Protein 3KAE (pdb70)

InterPro domains:
  IPR011990 Tetratricopeptide-like helical domain superfamily [G3DSA:1.25.40.10] (1-241)
  IPR011990 Tetratricopeptide-like helical domain superfamily [G3DSA:1.25.40.10] (242-372)
  IPR011990 Tetratricopeptide-like helical domain superfamily [SSF48452] (28-307)
  IPR011990 Tetratricopeptide-like helical domain superfamily [SSF48452] (267-405)
  IPR019734 Tetratricopeptide repeat [PF13176] (278-308)
  IPR019734 Tetratricopeptide repeat [PF13181] (344-376)
  IPR019734 Tetratricopeptide repeat [PS50005] (276-309)
  IPR019734 Tetratricopeptide repeat [PS50005] (343-376)
  IPR019734 Tetratricopeptide repeat [SM00028] (208-241)
  IPR019734 Tetratricopeptide repeat [SM00028] (276-309)
  IPR019734 Tetratricopeptide repeat [SM00028] (310-342)
  IPR019734 Tetratricopeptide repeat [SM00028] (343-376)

Sequence (914 aa):
SKLIGKICKSIRYRDYETAIFLAACLLEYRMLMSIVLYLNGEYTRALFHLHKLNTCTSKYYESLCYKKKKDYKKAIKSLESILEGKVERDPDVDARIQEMFVDPGDEEFFESLLGDLCTLSGYREEGIGHYVRSFGKSFLFSPVENLLLENKVPQKRGIEEEYVSDSIEFHESLSPSLVKKYMEHVPGIGSYFISNAARRYFNLGMNDKSKACFELVRRKDPMMFLKLIGKICKSIRYRDYETAIFLAACLLPCKPEYRMLMSIVLYLNGEYTRALFHLHKLNTCTSKYYESLCYKKKKDYKKAIKSLESILEGKVERDPDVDARIQEMFVDPGDEEFFESLLGDLCTLSGYREEGIGHYVRSFGKSFLFSPVENLLLENKVPQKRDRRGIEEEYVSDSIEFHESLSPSLVKKYMEHVPGIGSYFISNAARRYFNLGMNDKSKACFELVRRKDPMFLKLIGKICKSIRYRDYETAIFLAACLLPCKPEYRMLMSIVLYLNGEYTRALFHLHKLNTCTSKYYESLCYKKKKDYKKAIKSLESILEGKVERDPDVDARIQEMFVDPGDEEFFESLLGDLCTLSGYREEGIGHYVRSFGKSFLFSPVENLLLENKVPQKRDRRGIEEEYVSDSIEFHESLSPSLVKKYMEHVPGIGSYFISNAARRYFNLGMNDKSKACFELVRRKDPMFLSKLIGKICKSIRYRDYETAIFLAACLLPCKYRMLMSIVLYLNGEYTRALFHLHKLNTCTSKYYESLCYKKKKDYKKAIKSLESILEGKVERDPDVDARIQEMFVDPGDEEFFESLLGDLCTLSGYREEGIGHYVRSFGKSFLFSPVENLLLENKVPQKRGIEEEYVSDSIEFHESLSPSLVKKYMEHVPGIGSYFISNAARRYFNLGMNDKSKACFELVRRKDPMMFL

Organism: Encephalitozoon cuniculi (strain GB-M1) (NCBI:txid284813)

Secondary structure (DSSP, 8-state):
-THHHHHHHHHHTT-HHHHHHHHHHH--THHHHHHHHHHTT-HHHHHHHHHT--BHHHHHHHHHHHHHTT-HHHHHHHHHHHHTT-SBPPPP--HHHHTTSPPTT-HHHHHHHHHHHHHHTT-HHHHHHHHHHHHHH---HHHHHHHHHTT-------HHHHHHHHHHHHHHH--HHHHHHHHTSTTTHHHHHHHHHHHHHHHTT-HHHHHHHHHHHHHHSTTT-/-HHHHHHHHHHTT-HHHHHHHHHHHHHH-STTHHHHHHHHHHTT-HHHHHHHHHT--BHHHHHHHHHHHHHTT-HHHHHHHHHHHHTT-SBPPPP--HHHHTTSPPTT-HHHHHHHHHHHHHHTT-HHHHHHHHHHHHTT---HHHHHHHHHTT---------SHHHHHHHHHHHHHHH--HHHHHHHHTTTTTHHHHHHHHHHHHHHHTT-HHHHHHHHHHHHHHSTTT-/-HHHHHHHHHHTT-HHHHHHHHHHHHHH-STTHHHHHHHHHHTT-HHHHHHHHHT--BHHHHHHHHHHHHHTT-HHHHHHHHHHHHTT-SBPPPP--HHHHTTSPPTT-HHHHHHHHHHHHHHTT-HHHHHHHHHHHHHH---HHHHHHHHHTT---------SHHHHHHHHHHHHHHH--HHHHHHHHTTTTTHHHHHHHHHHHHHHHTT-HHHHHHHHHHHHHHSTTT-/-THHHHHHHHHHTT-HHHHHHHHHHHSTT--HHHHHHHHHHTT-HHHHHHHHHT--BHHHHHHHHHHHHHTT-HHHHHHHHHHHHTT-SBPPPP--HHHHTTSPPTT-HHHHHHHHHHHHHHTT-HHHHHHHHHHHHHH---HHHHHHHHHTT-------HHHHHHHHHHHHHHH--HHHHHHHHTSTTTHHHHHHHHHHHHHHHTT-HHHHHHHHHHHHHHSTT--

Foldseek 3Di:
DVLVVVLLVCVVVVVLVSNLVSCVVVDLCLLSNLVSCVSVVNLVVSLVSLVVFFAQQSLQSVLVSCVVVVVLVSSLVSLVCLVVVVGDHRDDDDPSSVVSGDDSVLCLVSLLSNLVSCVSVPNNVVSLVSLQVSVVVHDDDRSLVSCLVVLNHDDDCPVVVVLSVLSNCCLVPVDPVSLVVLLVPVVDSSLVVLQVSLVSCVVVVVNVSSVVSVVSNCPSPVPVD/DLVVVLLVCVVVVVLVSNLVSLVVCCVVDVLCLLVNLVSCVSVVNLVVSLVSLVVFFAQQSLQSVLVSCVVVPVLVSSLVSLVCLVVVVGDHRDDDDPSVVVSGDDSVLCLVSLLSNLVSCVSVPNNVVSLVSLQVSVVVHDDDRSLVSCLVVLNHDDDDVPDDPVSVLSVLSNVCLVVVDPVSLVVLLVPVVDSSLVSLQVSLVSCVVVVVNVSSVVSVVSNCPSPVPVD/DLVVVLLVCVVVVVLVSNLVSLVVCCPVDVLCLLVNLVSCVSVVNLVVSLVSLVVFFAQQSLQSVLVSCVVVPVLVSSLVSLVCLVVVVGDHRDDDDPSRCVSGDDSVLCLVSLLSNLVSCVSVVNNVVSLVSLQVSVVVHDDDRSLVSCLVVLNHDDDPVPDDPVSVLSVLSNVCLVVVDPVSLVVLLVPVVDSSLVSLQVSLVSCVVVVVNVSSVVSVVSNCPSPVPVD/DVLVVVLLVCVVVVVLVSNLVSCVVCVVPPNLLSNLVSCVSVVNLVVSLVSLVVFFAQQSLQSVLVSCVVVVVLVSSLVSLVCLVVVVGDHDDDDDPSVCVSGDDSVLCLVSLLSNLVSCVSVPNNVVSLVSLQVSVVVHDDDRSLVSCLVVLNHDDDCPVVVVLSVLSNVCLVVVDPVSLVVLLVPVVDSSLVVLQVSLVSCVVVVVNVSNVVSVVSNCPSPVPGD

Nearest PDB structures (foldseek):
  3kae-assembly1_A  TM=1.004E+00  e=5.734E-30  Encephalitozoon cuniculi
  3kae-assembly2_D  TM=1.000E+00  e=1.398E-28  Encephalitozoon cuniculi
  3kae-assembly2_B  TM=9.994E-01  e=3.070E-28  Encephalitozoon cuniculi
  4abn-assembly1_A  TM=4.127E-01  e=1.664E-01  Mus musculus
  3mkq-assembly1_A  TM=2.573E-01  e=6.082E-01  Saccharomyces cerevisiae YJM789

Radius of gyration: 37.54 Å; Cα contacts (8 Å, |Δi|>4): 1232; chains: 4; bounding box: 56×112×97 Å

CATH classification: 1.25.40.10

Structure (mmCIF, N/CA/C/O backbone):
data_3KAE
#
_entry.id   3KAE
#
_cell.length_a   34.720
_cell.length_b   81.890
_cell.length_c   87.445
_cell.angle_alpha   101.430
_cell.angle_beta   90.070
_cell.angle_gamma   89.990
#
_symmetry.space_group_name_H-M   'P 1'
#
loop_
_entity.id
_entity.type
_entity.pdbx_description
1 polymer 'Possible protein of nuclear scaffold'
2 non-polymer GLYCEROL
3 non-polymer 'CHLORIDE ION'
4 non-polymer 'SULFATE ION'
5 water water
#
loop_
_atom_site.group_PDB
_atom_site.id
_atom_site.type_symbol
_atom_site.label_atom_id
_atom_site.label_alt_id
_atom_site.label_comp_id
_atom_site.label_asym_id
_atom_site.label_entity_id
_atom_site.label_seq_id
_atom_site.pdbx_PDB_ins_code
_atom_site.Cartn_x
_atom_site.Cartn_y
_atom_site.Cartn_z
_atom_site.occupancy
_atom_site.B_iso_or_equiv
_atom_site.auth_seq_id
_atom_site.auth_comp_id
_atom_site.auth_asym_id
_atom_site.auth_atom_id
_atom_site.pdbx_PDB_model_num
ATOM 1 N N . SER A 1 3 ? 8.758 -32.155 -27.500 1.00 96.89 3 SER A N 1
ATOM 2 C CA . SER A 1 3 ? 9.218 -33.020 -26.418 1.00 102.75 3 SER A CA 1
ATOM 3 C C . SER A 1 3 ? 9.334 -32.259 -25.092 1.00 99.58 3 SER A C 1
ATOM 4 O O . SER A 1 3 ? 9.537 -31.033 -25.067 1.00 71.91 3 SER A O 1
ATOM 7 N N . LYS A 1 4 ? 9.183 -32.998 -23.995 1.00 90.38 4 LYS A N 1
ATOM 8 C CA . LYS A 1 4 ? 9.328 -32.442 -22.655 1.00 82.58 4 LYS A CA 1
ATOM 9 C C . LYS A 1 4 ? 10.754 -31.972 -22.422 1.00 72.21 4 LYS A C 1
ATOM 10 O O . LYS A 1 4 ? 11.021 -31.209 -21.489 1.00 67.18 4 LYS A O 1
ATOM 12 N N . LEU A 1 5 ? 11.670 -32.441 -23.268 1.00 58.82 5 LEU A N 1
ATOM 13 C CA . LEU A 1 5 ? 13.081 -32.048 -23.185 1.00 69.31 5 LEU A CA 1
ATOM 14 C C . LEU A 1 5 ? 13.295 -30.530 -23.342 1.00 66.69 5 LEU A C 1
ATOM 15 O O . LEU A 1 5 ? 14.255 -29.973 -22.820 1.00 56.08 5 LEU A O 1
ATOM 20 N N . ILE A 1 6 ? 12.400 -29.868 -24.066 1.00 63.55 6 ILE A N 1
ATOM 21 C CA . ILE A 1 6 ? 12.495 -28.426 -24.256 1.00 59.94 6 ILE A CA 1
ATOM 22 C C . ILE A 1 6 ? 12.419 -27.674 -22.933 1.00 59.15 6 ILE A C 1
ATOM 23 O O . ILE A 1 6 ? 13.344 -26.944 -22.571 1.00 56.10 6 ILE A O 1
ATOM 28 N N . GLY A 1 7 ? 11.314 -27.849 -22.219 1.00 52.69 7 GLY A N 1
ATOM 29 C CA . GLY A 1 7 ? 11.135 -27.176 -20.946 1.00 63.98 7 GLY A CA 1
ATOM 30 C C . GLY A 1 7 ? 12.325 -27.366 -20.031 1.00 66.51 7 GLY A C 1
ATOM 31 O O . GLY A 1 7 ? 12.707 -26.455 -19.300 1.00 77.44 7 GLY A O 1
ATOM 32 N N . LYS A 1 8 ? 12.917 -28.557 -20.082 1.00 60.03 8 LYS A N 1
ATOM 33 C CA . LYS A 1 8 ? 14.052 -28.884 -19.236 1.00 62.38 8 LYS A CA 1
ATOM 34 C C . LYS A 1 8 ? 15.315 -28.147 -19.676 1.00 42.45 8 LYS A C 1
ATOM 35 O O . LYS A 1 8 ? 16.139 -27.748 -18.855 1.00 40.83 8 LYS A O 1
ATOM 41 N N . ILE A 1 9 ? 15.497 -28.022 -20.980 1.00 41.74 9 ILE A N 1
ATOM 42 C CA . ILE A 1 9 ? 16.639 -27.285 -21.504 1.00 55.12 9 ILE A CA 1
ATOM 43 C C . ILE A 1 9 ? 16.542 -25.795 -21.116 1.00 60.91 9 ILE A C 1
ATOM 44 O O . ILE A 1 9 ? 17.516 -25.208 -20.625 1.00 44.57 9 ILE A O 1
ATOM 49 N N . CYS A 1 10 ? 15.361 -25.199 -21.300 1.00 46.13 10 CYS A N 1
ATOM 50 C CA . CYS A 1 10 ? 15.163 -23.794 -20.924 1.00 47.74 10 CYS A CA 1
ATOM 51 C C . CYS A 1 10 ? 15.469 -23.645 -19.468 1.00 52.77 10 CYS A C 1
ATOM 52 O O . CYS A 1 10 ? 16.185 -22.723 -19.068 1.00 59.49 10 CYS A O 1
ATOM 55 N N . LYS A 1 11 ? 14.966 -24.583 -18.669 1.00 49.91 11 LYS A N 1
ATOM 56 C CA . LYS A 1 11 ? 15.199 -24.502 -17.239 1.00 40.75 11 LYS A CA 1
ATOM 57 C C . LYS A 1 11 ? 16.687 -24.545 -16.930 1.00 47.23 11 LYS A C 1
ATOM 58 O O . LYS A 1 11 ? 17.155 -23.849 -16.030 1.00 54.41 11 LYS A O 1
ATOM 64 N N . SER A 1 12 ? 17.442 -25.321 -17.705 1.00 43.64 12 SER A N 1
ATOM 65 C CA . SER A 1 12 ? 18.872 -25.478 -17.432 1.00 53.34 12 SER A CA 1
ATOM 66 C C . SER A 1 12 ? 19.658 -24.227 -17.836 1.00 41.61 12 SER A C 1
ATOM 67 O O . SER A 1 12 ? 20.710 -23.895 -17.257 1.00 37.75 12 SER A O 1
ATOM 70 N N . ILE A 1 13 ? 19.169 -23.568 -18.874 1.00 45.21 13 ILE A N 1
ATOM 71 C CA . ILE A 1 13 ? 19.784 -22.333 -19.332 1.00 54.91 13 ILE A CA 1
ATOM 72 C C . ILE A 1 13 ? 19.568 -21.263 -18.268 1.00 46.59 13 ILE A C 1
ATOM 73 O O . ILE A 1 13 ? 20.515 -20.674 -17.753 1.00 37.59 13 ILE A O 1
ATOM 78 N N . ARG A 1 14 ? 18.313 -21.085 -17.890 1.00 40.47 14 ARG A N 1
ATOM 79 C CA . ARG A 1 14 ? 17.969 -20.213 -16.783 1.00 36.98 14 ARG A CA 1
ATOM 80 C C . ARG A 1 14 ? 18.785 -20.477 -15.523 1.00 52.06 14 ARG A C 1
ATOM 81 O O . ARG A 1 14 ? 19.045 -19.556 -14.763 1.00 54.70 14 ARG A O 1
ATOM 89 N N . TYR A 1 15 ? 19.232 -21.715 -15.303 1.00 59.02 15 TYR A N 1
ATOM 90 C CA . TYR A 1 15 ? 20.074 -21.968 -14.125 1.00 32.24 15 TYR A CA 1
ATOM 91 C C . TYR A 1 15 ? 21.545 -21.926 -14.465 1.00 25.51 15 TYR A C 1
ATOM 92 O O . TYR A 1 15 ? 22.395 -22.121 -13.597 1.00 39.46 15 TYR A O 1
ATOM 101 N N . ARG A 1 16 ? 21.862 -21.649 -15.724 1.00 26.32 16 ARG A N 1
ATOM 102 C CA . ARG A 1 16 ? 23.272 -21.613 -16.132 1.00 40.14 16 ARG A CA 1
ATOM 103 C C . ARG A 1 16 ? 23.933 -22.995 -15.977 1.00 49.14 16 ARG A C 1
ATOM 104 O O . ARG A 1 16 ? 25.172 -23.116 -15.876 1.00 44.74 16 ARG A O 1
ATOM 112 N N . ASP A 1 17 ? 23.094 -24.032 -15.952 1.00 49.17 17 ASP A N 1
ATOM 113 C CA . ASP A 1 17 ? 23.566 -25.400 -16.001 1.00 42.34 17 ASP A CA 1
ATOM 114 C C . ASP A 1 17 ? 23.654 -25.794 -17.472 1.00 42.17 17 ASP A C 1
ATOM 115 O O . ASP A 1 17 ? 22.728 -26.375 -18.041 1.00 32.68 17 ASP A O 1
ATOM 120 N N . TYR A 1 18 ? 24.758 -25.424 -18.098 1.00 27.41 18 TYR A N 1
ATOM 121 C CA . TYR A 1 18 ? 24.863 -25.548 -19.544 1.00 40.01 18 TYR A CA 1
ATOM 122 C C . TYR A 1 18 ? 25.197 -26.992 -19.986 1.00 37.55 18 TYR A C 1
ATOM 123 O O . TYR A 1 18 ? 24.683 -27.463 -21.008 1.00 51.04 18 TYR A O 1
ATOM 132 N N . GLU A 1 19 ? 26.045 -27.677 -19.218 1.00 30.43 19 GLU A N 1
ATOM 133 C CA . GLU A 1 19 ? 26.341 -29.090 -19.497 1.00 41.45 19 GLU A CA 1
ATOM 134 C C . GLU A 1 19 ? 25.055 -29.898 -19.668 1.00 32.52 19 GLU A C 1
ATOM 135 O O . GLU A 1 19 ? 24.880 -30.578 -20.663 1.00 42.22 19 GLU A O 1
ATOM 141 N N . THR A 1 20 ? 24.122 -29.743 -18.733 1.00 29.37 20 THR A N 1
ATOM 142 C CA . THR A 1 20 ? 22.836 -30.407 -18.868 1.00 34.59 20 THR A CA 1
ATOM 143 C C . THR A 1 20 ? 22.124 -30.021 -20.156 1.00 50.47 20 THR A C 1
ATOM 144 O O . THR A 1 20 ? 21.556 -30.871 -20.844 1.00 65.34 20 THR A O 1
ATOM 148 N N . ALA A 1 21 ? 22.159 -28.732 -20.481 1.00 53.52 21 ALA A N 1
ATOM 149 C CA . ALA A 1 21 ? 21.440 -28.239 -21.652 1.00 44.34 21 ALA A CA 1
ATOM 150 C C . ALA A 1 21 ? 22.074 -28.786 -22.932 1.00 33.22 21 ALA A C 1
ATOM 151 O O . ALA A 1 21 ? 21.394 -29.154 -23.878 1.00 32.42 21 ALA A O 1
ATOM 153 N N . ILE A 1 22 ? 23.392 -28.810 -22.954 1.00 26.71 22 ILE A N 1
ATOM 154 C CA . ILE A 1 22 ? 24.106 -29.388 -24.070 1.00 48.15 22 ILE A CA 1
ATOM 155 C C . ILE A 1 22 ? 23.759 -30.894 -24.236 1.00 63.77 22 ILE A C 1
ATOM 156 O O . ILE A 1 22 ? 23.432 -31.345 -25.323 1.00 46.49 22 ILE A O 1
ATOM 161 N N . PHE A 1 23 ? 23.799 -31.648 -23.143 1.00 48.37 23 PHE A N 1
ATOM 162 C CA . PHE A 1 23 ? 23.419 -33.052 -23.164 1.00 53.12 23 PHE A CA 1
ATOM 163 C C . PHE A 1 23 ? 21.978 -33.258 -23.623 1.00 50.38 23 PHE A C 1
ATOM 164 O O . PHE A 1 23 ? 21.730 -34.025 -24.554 1.00 44.24 23 PHE A O 1
ATOM 172 N N . LEU A 1 24 ? 21.033 -32.578 -22.976 1.00 41.60 24 LEU A N 1
ATOM 173 C CA . LEU A 1 24 ? 19.635 -32.702 -23.363 1.00 39.47 24 LEU A CA 1
ATOM 174 C C . LEU A 1 24 ? 19.406 -32.258 -24.805 1.00 64.21 24 LEU A C 1
ATOM 175 O O . LEU A 1 24 ? 18.501 -32.742 -25.489 1.00 66.42 24 LEU A O 1
ATOM 180 N N . ALA A 1 25 ? 20.229 -31.325 -25.263 1.00 66.16 25 ALA A N 1
ATOM 181 C CA . ALA A 1 25 ? 20.108 -30.843 -26.622 1.00 60.98 25 ALA A CA 1
ATOM 182 C C . ALA A 1 25 ? 20.578 -31.941 -27.565 1.00 46.85 25 ALA A C 1
ATOM 183 O O . ALA A 1 25 ? 19.966 -32.187 -28.599 1.00 52.78 25 ALA A O 1
ATOM 185 N N . ALA A 1 26 ? 21.676 -32.586 -27.191 1.00 48.85 26 ALA A N 1
ATOM 186 C CA . ALA A 1 26 ? 22.250 -33.669 -27.975 1.00 58.17 26 ALA A CA 1
ATOM 187 C C . ALA A 1 26 ? 21.262 -34.830 -28.182 1.00 63.44 26 ALA A C 1
ATOM 188 O O . ALA A 1 26 ? 21.262 -35.480 -29.231 1.00 69.03 26 ALA A O 1
ATOM 190 N N . CYS A 1 27 ? 20.421 -35.071 -27.179 1.00 53.23 27 CYS A N 1
ATOM 191 C CA . CYS A 1 27 ? 19.379 -36.094 -27.249 1.00 55.71 27 CYS A CA 1
ATOM 192 C C . CYS A 1 27 ? 18.311 -35.722 -28.258 1.00 70.38 27 CYS A C 1
ATOM 193 O O . CYS A 1 27 ? 17.703 -36.583 -28.880 1.00 72.70 27 CYS A O 1
ATOM 196 N N . LEU A 1 28 ? 18.089 -34.422 -28.406 1.00 76.94 28 LEU A N 1
ATOM 197 C CA . LEU A 1 28 ? 16.953 -33.911 -29.146 1.00 68.42 28 LEU A CA 1
ATOM 198 C C . LEU A 1 28 ? 17.236 -33.830 -30.636 1.00 71.97 28 LEU A C 1
ATOM 199 O O . LEU A 1 28 ? 16.309 -33.907 -31.447 1.00 85.63 28 LEU A O 1
ATOM 204 N N . LEU A 1 29 ? 18.511 -33.676 -30.995 1.00 59.14 29 LEU A N 1
ATOM 205 C CA . LEU A 1 29 ? 18.914 -33.647 -32.408 1.00 78.33 29 LEU A CA 1
ATOM 206 C C . LEU A 1 29 ? 18.131 -34.628 -33.296 1.00 91.72 29 LEU A C 1
ATOM 207 O O . LEU A 1 29 ? 17.721 -34.287 -34.409 1.00 96.50 29 LEU A O 1
ATOM 212 N N . GLU A 1 34 ? 16.880 -30.070 -36.452 1.00 57.57 34 GLU A N 1
ATOM 213 C CA . GLU A 1 34 ? 16.472 -28.743 -36.900 1.00 95.93 34 GLU A CA 1
ATOM 214 C C . GLU A 1 34 ? 16.558 -27.802 -35.713 1.00 105.21 34 GLU A C 1
ATOM 215 O O . GLU A 1 34 ? 16.975 -26.645 -35.842 1.00 93.05 34 GLU A O 1
ATOM 217 N N . TYR A 1 35 ? 16.160 -28.321 -34.554 1.00 100.27 35 TYR A N 1
ATOM 218 C CA . TYR A 1 35 ? 16.405 -27.665 -33.279 1.00 80.15 35 TYR A CA 1
ATOM 219 C C . TYR A 1 35 ? 17.908 -27.675 -33.024 1.00 83.73 35 TYR A C 1
ATOM 220 O O . TYR A 1 35 ? 18.360 -27.675 -31.880 1.00 76.06 35 TYR A O 1
ATOM 222 N N . ARG A 1 36 ? 18.679 -27.692 -34.109 1.00 78.23 36 ARG A N 1
ATOM 223 C CA . ARG A 1 36 ? 20.135 -27.716 -34.031 1.00 73.00 36 ARG A CA 1
ATOM 224 C C . ARG A 1 36 ? 20.669 -26.337 -33.681 1.00 73.75 36 ARG A C 1
ATOM 225 O O . ARG A 1 36 ? 21.797 -26.206 -33.182 1.00 56.94 36 ARG A O 1
ATOM 233 N N . MET A 1 37 ? 19.855 -25.322 -33.965 1.00 62.58 37 MET A N 1
ATOM 234 C CA . MET A 1 37 ? 20.159 -23.950 -33.584 1.00 74.41 37 MET A CA 1
ATOM 235 C C . MET A 1 37 ? 20.363 -23.914 -32.074 1.00 67.75 37 MET A C 1
ATOM 236 O O . MET A 1 37 ? 21.359 -23.369 -31.597 1.00 54.57 37 MET A O 1
ATOM 241 N N . LEU A 1 38 ? 19.431 -24.534 -31.345 1.00 54.49 38 LEU A N 1
ATOM 242 C CA . LEU A 1 38 ? 19.410 -24.525 -29.878 1.00 48.08 38 LEU A CA 1
ATOM 243 C C . LEU A 1 38 ? 20.686 -25.098 -29.282 1.00 50.91 38 LEU A C 1
ATOM 244 O O . LEU A 1 38 ? 21.226 -24.599 -28.288 1.00 58.88 38 LEU A O 1
ATOM 249 N N . MET A 1 39 ? 21.152 -26.169 -29.896 1.00 50.14 39 MET A N 1
ATOM 250 C CA . MET A 1 39 ? 22.399 -26.794 -29.526 1.00 53.05 39 MET A CA 1
ATOM 251 C C . MET A 1 39 ? 23.545 -25.796 -29.695 1.00 51.51 39 MET A C 1
ATOM 252 O O . MET A 1 39 ? 24.407 -25.653 -28.821 1.00 46.28 39 MET A O 1
ATOM 257 N N . SER A 1 40 ? 23.554 -25.127 -30.845 1.00 48.82 40 SER A N 1
ATOM 258 C CA . SER A 1 40 ? 24.574 -24.135 -31.159 1.00 51.07 40 SER A CA 1
ATOM 259 C C . SER A 1 40 ? 24.604 -23.012 -30.115 1.00 50.05 40 SER A C 1
ATOM 260 O O . SER A 1 40 ? 25.668 -22.601 -29.663 1.00 41.29 40 SER A O 1
ATOM 263 N N . ILE A 1 41 ? 23.424 -22.524 -29.749 1.00 38.31 41 ILE A N 1
ATOM 264 C CA . ILE A 1 41 ? 23.288 -21.465 -28.759 1.00 38.50 41 ILE A CA 1
ATOM 265 C C . ILE A 1 41 ? 23.854 -21.848 -27.395 1.00 49.33 41 ILE A C 1
ATOM 266 O O . ILE A 1 41 ? 24.763 -21.190 -26.869 1.00 45.37 41 ILE A O 1
ATOM 271 N N . VAL A 1 42 ? 23.330 -22.933 -26.839 1.00 49.98 42 VAL A N 1
ATOM 272 C CA . VAL A 1 42 ? 23.804 -23.440 -25.561 1.00 48.41 42 VAL A CA 1
ATOM 273 C C . VAL A 1 42 ? 25.320 -23.704 -25.558 1.00 34.76 42 VAL A C 1
ATOM 274 O O . VAL A 1 42 ? 26.009 -23.464 -24.568 1.00 46.44 42 VAL A O 1
ATOM 278 N N . LEU A 1 43 ? 25.853 -24.127 -26.690 1.00 35.53 43 LEU A N 1
ATOM 279 C CA . LEU A 1 43 ? 27.290 -24.312 -26.826 1.00 43.50 43 LEU A CA 1
ATOM 280 C C . LEU A 1 43 ? 27.987 -22.938 -26.793 1.00 53.54 43 LEU A C 1
ATOM 281 O O . LEU A 1 43 ? 29.056 -22.759 -26.191 1.00 39.12 43 LEU A O 1
ATOM 286 N N . TYR A 1 44 ? 27.380 -21.957 -27.459 1.00 59.04 44 TYR A N 1
ATOM 287 C CA . TYR A 1 44 ? 27.919 -20.606 -27.434 1.00 43.10 44 TYR A CA 1
ATOM 288 C C . TYR A 1 44 ? 27.930 -20.071 -25.997 1.00 41.09 44 TYR A C 1
ATOM 289 O O . TYR A 1 44 ? 28.943 -19.571 -25.515 1.00 33.52 44 TYR A O 1
ATOM 298 N N . LEU A 1 45 ? 26.805 -20.210 -25.304 1.00 33.50 45 LEU A N 1
ATOM 299 C CA . LEU A 1 45 ? 26.705 -19.721 -23.928 1.00 34.75 45 LEU A CA 1
ATOM 300 C C . LEU A 1 45 ? 27.732 -20.376 -23.017 1.00 43.55 45 LEU A C 1
ATOM 301 O O . LEU A 1 45 ? 28.195 -19.759 -22.064 1.00 47.07 45 LEU A O 1
ATOM 306 N N . ASN A 1 46 ? 28.102 -21.616 -23.323 1.00 40.73 46 ASN A N 1
ATOM 307 C CA . ASN A 1 46 ? 29.034 -22.360 -22.474 1.00 43.01 46 ASN A CA 1
ATOM 308 C C . ASN A 1 46 ? 30.482 -22.050 -22.833 1.00 34.29 46 ASN A C 1
ATOM 309 O O . ASN A 1 46 ? 31.414 -22.666 -22.322 1.00 45.72 46 ASN A O 1
ATOM 314 N N . GLY A 1 47 ? 30.669 -21.098 -23.737 1.00 51.19 47 GLY A N 1
ATOM 315 C CA . GLY A 1 47 ? 32.009 -20.683 -24.124 1.00 30.05 47 GLY A CA 1
ATOM 316 C C . GLY A 1 47 ? 32.652 -21.553 -25.196 1.00 50.01 47 GLY A C 1
ATOM 317 O O . GLY A 1 47 ? 33.856 -21.435 -25.426 1.00 59.52 47 GLY A O 1
ATOM 318 N N . GLU A 1 48 ? 31.868 -22.411 -25.861 1.00 55.05 48 GLU A N 1
ATOM 319 C CA . GLU A 1 48 ? 32.442 -23.399 -26.793 1.00 55.16 48 GLU A CA 1
ATOM 320 C C . GLU A 1 48 ? 32.188 -23.051 -28.252 1.00 58.20 48 GLU A C 1
ATOM 321 O O . GLU A 1 48 ? 31.311 -23.634 -28.906 1.00 45.92 48 GLU A O 1
ATOM 327 N N . TYR A 1 49 ? 32.987 -22.117 -28.759 1.00 52.20 49 TYR A N 1
ATOM 328 C CA . TYR A 1 49 ? 32.738 -21.497 -30.057 1.00 60.63 49 TYR A CA 1
ATOM 329 C C . TYR A 1 49 ? 33.075 -22.406 -31.241 1.00 62.18 49 TYR A C 1
ATOM 330 O O . TYR A 1 49 ? 32.333 -22.456 -32.221 1.00 61.38 49 TYR A O 1
ATOM 339 N N . THR A 1 50 ? 34.191 -23.117 -31.156 1.00 61.41 50 THR A N 1
ATOM 340 C CA . THR A 1 50 ? 34.570 -24.034 -32.221 1.00 55.92 50 THR A CA 1
ATOM 341 C C . THR A 1 50 ? 33.553 -25.161 -32.352 1.00 51.26 50 THR A C 1
ATOM 342 O O . THR A 1 50 ? 33.198 -25.555 -33.462 1.00 47.60 50 THR A O 1
ATOM 346 N N . ARG A 1 51 ? 33.065 -25.654 -31.218 1.00 44.26 51 ARG A N 1
ATOM 347 C CA . ARG A 1 51 ? 32.043 -26.703 -31.244 1.00 67.87 51 ARG A CA 1
ATOM 348 C C . ARG A 1 51 ? 30.721 -26.174 -31.793 1.00 65.73 51 ARG A C 1
ATOM 349 O O . ARG A 1 51 ? 29.993 -26.887 -32.505 1.00 59.80 51 ARG A O 1
ATOM 357 N N . ALA A 1 52 ? 30.420 -24.913 -31.474 1.00 55.88 52 ALA A N 1
ATOM 358 C CA . ALA A 1 52 ? 29.159 -24.326 -31.900 1.00 41.12 52 ALA A CA 1
ATOM 359 C C . ALA A 1 52 ? 29.193 -24.095 -33.394 1.00 38.96 52 ALA A C 1
ATOM 360 O O . ALA A 1 52 ? 28.169 -24.207 -34.078 1.00 60.05 52 ALA A O 1
ATOM 362 N N . LEU A 1 53 ? 30.380 -23.810 -33.913 1.00 51.50 53 LEU A N 1
ATOM 363 C CA . LEU A 1 53 ? 30.539 -23.580 -35.344 1.00 61.73 53 LEU A CA 1
ATOM 364 C C . LEU A 1 53 ? 30.287 -24.870 -36.125 1.00 68.92 53 LEU A C 1
ATOM 365 O O . LEU A 1 53 ? 29.655 -24.870 -37.186 1.00 49.65 53 LEU A O 1
ATOM 370 N N . PHE A 1 54 ? 30.770 -25.980 -35.581 1.00 82.52 54 PHE A N 1
ATOM 371 C CA . PHE A 1 54 ? 30.537 -27.271 -36.204 1.00 74.81 54 PHE A CA 1
ATOM 372 C C . PHE A 1 54 ? 29.047 -27.455 -36.480 1.00 65.98 54 PHE A C 1
ATOM 373 O O . PHE A 1 54 ? 28.657 -27.843 -37.580 1.00 60.83 54 PHE A O 1
ATOM 381 N N . HIS A 1 55 ? 28.207 -27.166 -35.490 1.00 50.93 55 HIS A N 1
ATOM 382 C CA . HIS A 1 55 ? 26.767 -27.318 -35.696 1.00 50.73 55 HIS A CA 1
ATOM 383 C C . HIS A 1 55 ? 26.198 -26.241 -36.610 1.00 74.46 55 HIS A C 1
ATOM 384 O O . HIS A 1 55 ? 25.275 -26.496 -37.398 1.00 65.97 55 HIS A O 1
ATOM 391 N N . LEU A 1 56 ? 26.775 -25.045 -36.516 1.00 66.90 56 LEU A N 1
ATOM 392 C CA . LEU A 1 56 ? 26.260 -23.893 -37.237 1.00 60.15 56 LEU A CA 1
ATOM 393 C C . LEU A 1 56 ? 26.500 -24.006 -38.730 1.00 56.63 56 LEU A C 1
ATOM 394 O O . LEU A 1 56 ? 25.659 -23.584 -39.529 1.00 68.60 56 LEU A O 1
ATOM 399 N N . HIS A 1 57 ? 27.634 -24.590 -39.113 1.00 70.09 57 HIS A N 1
ATOM 400 C CA . HIS A 1 57 ? 27.929 -24.798 -40.535 1.00 77.54 57 HIS A CA 1
ATOM 401 C C . HIS A 1 57 ? 26.833 -25.590 -41.225 1.00 73.15 57 HIS A C 1
ATOM 402 O O . HIS A 1 57 ? 26.589 -25.419 -42.416 1.00 76.49 57 HIS A O 1
ATOM 409 N N . LYS A 1 58 ? 26.174 -26.456 -40.465 1.00 78.08 58 LYS A N 1
ATOM 410 C CA . LYS A 1 58 ? 25.130 -27.312 -41.016 1.00 84.41 58 LYS A CA 1
ATOM 411 C C . LYS A 1 58 ? 23.834 -26.540 -41.241 1.00 92.82 58 LYS A C 1
ATOM 412 O O . LYS A 1 58 ? 22.849 -27.095 -41.739 1.00 86.12 58 LYS A O 1
ATOM 418 N N . LEU A 1 59 ? 23.838 -25.259 -40.876 1.00 86.34 59 LEU A N 1
ATOM 419 C CA . LEU A 1 59 ? 22.637 -24.438 -40.974 1.00 67.11 59 LEU A CA 1
ATOM 420 C C . LEU A 1 59 ? 22.845 -23.209 -41.862 1.00 76.87 59 LEU A C 1
ATOM 421 O O . LEU A 1 59 ? 23.974 -22.889 -42.257 1.00 72.25 59 LEU A O 1
ATOM 426 N N . ASN A 1 60 ? 21.744 -22.529 -42.174 1.00 69.18 60 ASN A N 1
ATOM 427 C CA . ASN A 1 60 ? 21.799 -21.260 -42.878 1.00 75.50 60 ASN A CA 1
ATOM 428 C C . ASN A 1 60 ? 20.566 -20.386 -42.641 1.00 90.05 60 ASN A C 1
ATOM 429 O O . ASN A 1 60 ? 19.719 -20.249 -43.525 1.00 95.94 60 ASN A O 1
ATOM 434 N N . THR A 1 61 ? 20.461 -19.802 -41.448 1.00 85.59 61 THR A N 1
ATOM 435 C CA . THR A 1 61 ? 19.388 -18.852 -41.167 1.00 76.05 61 THR A CA 1
ATOM 436 C C . THR A 1 61 ? 19.981 -17.587 -40.598 1.00 76.54 61 THR A C 1
ATOM 437 O O . THR A 1 61 ? 21.179 -17.527 -40.327 1.00 74.74 61 THR A O 1
ATOM 441 N N . CYS A 1 62 ? 19.145 -16.568 -40.433 1.00 77.22 62 CYS A N 1
ATOM 442 C CA . CYS A 1 62 ? 19.598 -15.332 -39.820 1.00 77.61 62 CYS A CA 1
ATOM 443 C C . CYS A 1 62 ? 20.204 -15.618 -38.450 1.00 74.70 62 CYS A C 1
ATOM 444 O O . CYS A 1 62 ? 21.279 -15.116 -38.128 1.00 59.57 62 CYS A O 1
ATOM 447 N N . THR A 1 63 ? 19.533 -16.452 -37.658 1.00 65.82 63 THR A N 1
ATOM 448 C CA . THR A 1 63 ? 20.017 -16.760 -36.311 1.00 56.93 63 THR A CA 1
ATOM 449 C C . THR A 1 63 ? 21.332 -17.527 -36.342 1.00 51.14 63 THR A C 1
ATOM 450 O O . THR A 1 63 ? 22.219 -17.281 -35.533 1.00 58.58 63 THR A O 1
ATOM 454 N N . SER A 1 64 ? 21.461 -18.445 -37.290 1.00 53.40 64 SER A N 1
ATOM 455 C CA . SER A 1 64 ? 22.652 -19.288 -37.364 1.00 60.01 64 SER A CA 1
ATOM 456 C C . SER A 1 64 ? 23.848 -18.464 -37.810 1.00 42.21 64 SER A C 1
ATOM 457 O O . SER A 1 64 ? 24.920 -18.553 -37.220 1.00 57.36 64 SER A O 1
ATOM 460 N N . LYS A 1 65 ? 23.656 -17.660 -38.854 1.00 50.13 65 LYS A N 1
ATOM 461 C CA . LYS A 1 65 ? 24.713 -16.794 -39.369 1.00 59.30 65 LYS A CA 1
ATOM 462 C C . LYS A 1 65 ? 25.121 -15.726 -38.343 1.00 61.20 65 LYS A C 1
ATOM 463 O O . LYS A 1 65 ? 26.293 -15.356 -38.243 1.00 57.74 65 LYS A O 1
ATOM 469 N N . TYR A 1 66 ? 24.153 -15.253 -37.568 1.00 50.30 66 TYR A N 1
ATOM 470 C CA . TYR A 1 66 ? 24.459 -14.355 -36.472 1.00 44.26 66 TYR A CA 1
ATOM 471 C C . TYR A 1 66 ? 25.377 -14.999 -35.419 1.00 53.92 66 TYR A C 1
ATOM 472 O O . TYR A 1 66 ? 26.442 -14.459 -35.100 1.00 54.89 66 TYR A O 1
ATOM 481 N N . TYR A 1 67 ? 24.979 -16.157 -34.888 1.00 53.45 67 TYR A N 1
ATOM 482 C CA . TYR A 1 67 ? 25.815 -16.855 -33.905 1.00 38.60 67 TYR A CA 1
ATOM 483 C C . TYR A 1 67 ? 27.131 -17.290 -34.525 1.00 45.01 67 TYR A C 1
ATOM 484 O O . TYR A 1 67 ? 28.163 -17.362 -33.862 1.00 55.70 67 TYR A O 1
ATOM 493 N N . GLU A 1 68 ? 27.094 -17.574 -35.816 1.00 48.10 68 GLU A N 1
ATOM 494 C CA . GLU A 1 68 ? 28.312 -17.883 -36.527 1.00 50.15 68 GLU A CA 1
ATOM 495 C C . GLU A 1 68 ? 29.281 -16.709 -36.415 1.00 63.98 68 GLU A C 1
ATOM 496 O O . GLU A 1 68 ? 30.447 -16.897 -36.043 1.00 53.32 68 GLU A O 1
ATOM 502 N N . SER A 1 69 ? 28.787 -15.501 -36.716 1.00 44.84 69 SER A N 1
ATOM 503 C CA . SER A 1 69 ? 29.603 -14.301 -36.607 1.00 59.31 69 SER A CA 1
ATOM 504 C C . SER A 1 69 ? 30.128 -14.093 -35.180 1.00 53.69 69 SER A C 1
ATOM 505 O O . SER A 1 69 ? 31.284 -13.710 -34.981 1.00 47.39 69 SER A O 1
ATOM 508 N N . LEU A 1 70 ? 29.287 -14.355 -34.185 1.00 40.29 70 LEU A N 1
ATOM 509 C CA . LEU A 1 70 ? 29.737 -14.208 -32.809 1.00 35.65 70 LEU A CA 1
ATOM 510 C C . LEU A 1 70 ? 30.887 -15.140 -32.499 1.00 61.48 70 LEU A C 1
ATOM 511 O O . LEU A 1 70 ? 31.873 -14.720 -31.871 1.00 51.73 70 LEU A O 1
ATOM 516 N N . CYS A 1 71 ? 30.759 -16.395 -32.952 1.00 47.15 71 CYS A N 1
ATOM 517 C CA . CYS A 1 71 ? 31.749 -17.422 -32.640 1.00 52.00 71 CYS A CA 1
ATOM 518 C C . CYS A 1 71 ? 33.024 -17.018 -33.331 1.00 39.86 71 CYS A C 1
ATOM 519 O O . CYS A 1 71 ? 34.104 -17.062 -32.727 1.00 48.07 71 CYS A O 1
ATOM 522 N N . TYR A 1 72 ? 32.894 -16.603 -34.591 1.00 37.70 72 TYR A N 1
ATOM 523 C CA . TYR A 1 72 ? 34.072 -16.182 -35.359 1.00 54.18 72 TYR A CA 1
ATOM 524 C C . TYR A 1 72 ? 34.783 -14.995 -34.705 1.00 55.00 72 TYR A C 1
ATOM 525 O O . TYR A 1 72 ? 36.011 -14.886 -34.740 1.00 56.67 72 TYR A O 1
ATOM 534 N N . LYS A 1 73 ? 33.999 -14.107 -34.102 1.00 65.94 73 LYS A N 1
ATOM 535 C CA . LYS A 1 73 ? 34.556 -12.931 -33.457 1.00 60.24 73 LYS A CA 1
ATOM 536 C C . LYS A 1 73 ? 35.315 -13.310 -32.196 1.00 46.98 73 LYS A C 1
ATOM 537 O O . LYS A 1 73 ? 36.400 -12.786 -31.945 1.00 53.95 73 LYS A O 1
ATOM 543 N N . LYS A 1 74 ? 34.750 -14.216 -31.405 1.00 50.04 74 LYS A N 1
ATOM 544 C CA . LYS A 1 74 ? 35.483 -14.789 -30.265 1.00 52.72 74 LYS A CA 1
ATOM 545 C C . LYS A 1 74 ? 36.824 -15.380 -30.692 1.00 47.77 74 LYS A C 1
ATOM 546 O O . LYS A 1 74 ? 37.819 -15.274 -29.976 1.00 65.15 74 LYS A O 1
ATOM 552 N N . LYS A 1 75 ? 36.842 -15.995 -31.870 1.00 48.33 75 LYS A N 1
ATOM 553 C CA . LYS A 1 75 ? 38.032 -16.684 -32.369 1.00 56.79 75 LYS A CA 1
ATOM 554 C C . LYS A 1 75 ? 38.891 -15.729 -33.185 1.00 69.93 75 LYS A C 1
ATOM 555 O O . LYS A 1 75 ? 39.881 -16.135 -33.798 1.00 69.92 75 LYS A O 1
ATOM 561 N N . LYS A 1 76 ? 38.484 -14.460 -33.196 1.00 67.27 76 LYS A N 1
ATOM 562 C CA . LYS A 1 76 ? 39.195 -13.395 -33.905 1.00 68.13 76 LYS A CA 1
ATOM 563 C C . LYS A 1 76 ? 39.335 -13.629 -35.414 1.00 64.12 76 LYS A C 1
ATOM 564 O O . LYS A 1 76 ? 40.197 -13.026 -36.064 1.00 71.91 76 LYS A O 1
ATOM 570 N N . ASP A 1 77 ? 38.483 -14.487 -35.970 1.00 66.19 77 ASP A N 1
ATOM 571 C CA . ASP A 1 77 ? 38.428 -14.656 -37.422 1.00 73.72 77 ASP A CA 1
ATOM 572 C C . ASP A 1 77 ? 37.468 -13.599 -37.980 1.00 68.73 77 ASP A C 1
ATOM 573 O O . ASP A 1 77 ? 36.315 -13.872 -38.314 1.00 65.28 77 ASP A O 1
ATOM 578 N N . TYR A 1 78 ? 37.956 -12.370 -38.066 1.00 74.74 78 TYR A N 1
ATOM 579 C CA . TYR A 1 78 ? 37.081 -11.251 -38.378 1.00 62.20 78 TYR A CA 1
ATOM 580 C C . TYR A 1 78 ? 36.520 -11.299 -39.804 1.00 65.57 78 TYR A C 1
ATOM 581 O O . TYR A 1 78 ? 35.376 -10.899 -40.033 1.00 64.63 78 TYR A O 1
ATOM 590 N N . LYS A 1 79 ? 37.308 -11.805 -40.751 1.00 55.82 79 LYS A N 1
ATOM 591 C CA . LYS A 1 79 ? 36.850 -11.880 -42.134 1.00 60.09 79 LYS A CA 1
ATOM 592 C C . LYS A 1 79 ? 35.644 -12.807 -42.249 1.00 69.65 79 LYS A C 1
ATOM 593 O O . LYS A 1 79 ? 34.707 -12.539 -42.999 1.00 76.11 79 LYS A O 1
ATOM 595 N N . LYS A 1 80 ? 35.660 -13.888 -41.481 1.00 63.72 80 LYS A N 1
ATOM 596 C CA . LYS A 1 80 ? 34.553 -14.836 -41.518 1.00 74.10 80 LYS A CA 1
ATOM 597 C C . LYS A 1 80 ? 33.356 -14.277 -40.750 1.00 64.63 80 LYS A C 1
ATOM 598 O O . LYS A 1 80 ? 32.219 -14.364 -41.217 1.00 55.89 80 LYS A O 1
ATOM 604 N N . ALA A 1 81 ? 33.616 -13.710 -39.572 1.00 49.39 81 ALA A N 1
ATOM 605 C CA . ALA A 1 81 ? 32.578 -12.997 -38.823 1.00 57.08 81 ALA A CA 1
ATOM 606 C C . ALA A 1 81 ? 31.828 -12.013 -39.733 1.00 60.98 81 ALA A C 1
ATOM 607 O O . ALA A 1 81 ? 30.598 -12.017 -39.807 1.00 53.38 81 ALA A O 1
ATOM 609 N N . ILE A 1 82 ? 32.581 -11.169 -40.428 1.00 69.16 82 ILE A N 1
ATOM 610 C CA . ILE A 1 82 ? 31.997 -10.208 -41.357 1.00 63.72 82 ILE A CA 1
ATOM 611 C C . ILE A 1 82 ? 31.198 -10.899 -42.459 1.00 76.25 82 ILE A C 1
ATOM 612 O O . ILE A 1 82 ? 30.049 -10.537 -42.721 1.00 75.30 82 ILE A O 1
ATOM 617 N N . LYS A 1 83 ? 31.808 -11.885 -43.114 1.00 71.05 83 LYS A N 1
ATOM 618 C CA . LYS A 1 83 ? 31.126 -12.594 -44.189 1.00 74.67 83 LYS A CA 1
ATOM 619 C C . LYS A 1 83 ? 29.792 -13.159 -43.706 1.00 77.72 83 LYS A C 1
ATOM 620 O O . LYS A 1 83 ? 28.791 -13.082 -44.418 1.00 76.02 83 LYS A O 1
ATOM 623 N N . SER A 1 84 ? 29.782 -13.706 -42.491 1.00 60.33 84 SER A N 1
ATOM 624 C CA . SER A 1 84 ? 28.583 -14.328 -41.946 1.00 65.89 84 SER A CA 1
ATOM 625 C C . SER A 1 84 ? 27.441 -13.340 -41.790 1.00 64.87 84 SER A C 1
ATOM 626 O O . SER A 1 84 ? 26.298 -13.641 -42.124 1.00 74.97 84 SER A O 1
ATOM 629 N N . LEU A 1 85 ? 27.762 -12.158 -41.279 1.00 68.63 85 LEU A N 1
ATOM 630 C CA . LEU A 1 85 ? 26.770 -11.109 -41.064 1.00 66.70 85 LEU A CA 1
ATOM 631 C C . LEU A 1 85 ? 26.205 -10.587 -42.382 1.00 64.06 85 LEU A C 1
ATOM 632 O O . LEU A 1 85 ? 25.004 -10.357 -42.506 1.00 66.48 85 LEU A O 1
ATOM 637 N N . GLU A 1 86 ? 27.082 -10.388 -43.357 1.00 72.30 86 GLU A N 1
ATOM 638 C CA . GLU A 1 86 ? 26.669 -9.831 -44.638 1.00 86.12 86 GLU A CA 1
ATOM 639 C C . GLU A 1 86 ? 25.637 -10.734 -45.301 1.00 85.38 86 GLU A C 1
ATOM 640 O O . GLU A 1 86 ? 24.729 -10.257 -45.980 1.00 94.90 86 GLU A O 1
ATOM 646 N N . SER A 1 87 ? 25.788 -12.038 -45.108 1.00 66.92 87 SER A N 1
ATOM 647 C CA . SER A 1 87 ? 24.813 -13.004 -45.616 1.00 85.96 87 SER A CA 1
ATOM 648 C C . SER A 1 87 ? 23.404 -12.596 -45.200 1.00 82.41 87 SER A C 1
ATOM 649 O O . SER A 1 87 ? 22.469 -12.699 -45.981 1.00 75.06 87 SER A O 1
ATOM 652 N N . ILE A 1 88 ? 23.260 -12.150 -43.955 1.00 75.51 88 ILE A N 1
ATOM 653 C CA . ILE A 1 88 ? 21.961 -11.742 -43.439 1.00 72.39 88 ILE A CA 1
ATOM 654 C C . ILE A 1 88 ? 21.516 -10.449 -44.108 1.00 86.89 88 ILE A C 1
ATOM 655 O O . ILE A 1 88 ? 20.463 -10.398 -44.747 1.00 86.09 88 ILE A O 1
ATOM 660 N N . LEU A 1 89 ? 22.333 -9.411 -43.957 1.00 83.88 89 LEU A N 1
ATOM 661 C CA . LEU A 1 89 ? 22.016 -8.091 -44.482 1.00 84.35 89 LEU A CA 1
ATOM 662 C C . LEU A 1 89 ? 21.797 -8.120 -45.983 1.00 94.13 89 LEU A C 1
ATOM 663 O O . LEU A 1 89 ? 20.993 -7.348 -46.512 1.00 92.77 89 LEU A O 1
ATOM 668 N N . GLU A 1 90 ? 22.512 -9.016 -46.663 1.00 97.34 90 GLU A N 1
ATOM 669 C CA . GLU A 1 90 ? 22.354 -9.203 -48.105 1.00 94.50 90 GLU A CA 1
ATOM 670 C C . GLU A 1 90 ? 21.175 -10.121 -48.408 1.00 85.81 90 GLU A C 1
ATOM 671 O O . GLU A 1 90 ? 20.848 -10.370 -49.564 1.00 88.26 90 GLU A O 1
ATOM 677 N N . GLY A 1 91 ? 20.542 -10.632 -47.360 1.00 92.03 91 GLY A N 1
ATOM 678 C CA . GLY A 1 91 ? 19.352 -11.451 -47.511 1.00 105.62 91 GLY A CA 1
ATOM 679 C C . GLY A 1 91 ? 19.535 -12.788 -48.216 1.00 98.81 91 GLY A C 1
ATOM 680 O O . GLY A 1 91 ? 18.707 -13.169 -49.040 1.00 101.49 91 GLY A O 1
ATOM 681 N N . LYS A 1 92 ? 20.609 -13.504 -47.893 1.00 91.13 92 LYS A N 1
ATOM 682 C CA . LYS A 1 92 ? 20.858 -14.815 -48.486 1.00 95.88 92 LYS A CA 1
ATOM 683 C C . LYS A 1 92 ? 20.723 -15.948 -47.460 1.00 89.29 92 LYS A C 1
ATOM 684 O O . LYS A 1 92 ? 21.432 -16.950 -47.526 1.00 92.68 92 LYS A O 1
ATOM 690 N N . VAL A 1 93 ? 19.803 -15.782 -46.514 1.00 80.72 93 VAL A N 1
ATOM 691 C CA . VAL A 1 93 ? 19.540 -16.798 -45.503 1.00 88.84 93 VAL A CA 1
ATOM 692 C C . VAL A 1 93 ? 18.051 -17.136 -45.471 1.00 94.06 93 VAL A C 1
ATOM 693 O O . VAL A 1 93 ? 17.216 -16.333 -45.898 1.00 85.68 93 VAL A O 1
ATOM 697 N N . GLU A 1 94 ? 17.721 -18.322 -44.960 1.00 85.02 94 GLU A N 1
ATOM 698 C CA . GLU A 1 94 ? 16.329 -18.750 -44.860 1.00 88.67 94 GLU A CA 1
ATOM 699 C C . GLU A 1 94 ? 15.698 -18.287 -43.547 1.00 90.66 94 GLU A C 1
ATOM 700 O O . GLU A 1 94 ? 16.401 -17.946 -42.585 1.00 80.74 94 GLU A O 1
ATOM 706 N N . ARG A 1 95 ? 14.366 -18.277 -43.520 1.00 96.78 95 ARG A N 1
ATOM 707 C CA . ARG A 1 95 ? 13.617 -18.047 -42.289 1.00 96.28 95 ARG A CA 1
ATOM 708 C C . ARG A 1 95 ? 13.833 -19.226 -41.346 1.00 96.35 95 ARG A C 1
ATOM 709 O O . ARG A 1 95 ? 13.769 -20.385 -41.762 1.00 106.84 95 ARG A O 1
ATOM 717 N N . ASP A 1 96 ? 14.098 -18.935 -40.079 1.00 89.25 96 ASP A N 1
ATOM 718 C CA . ASP A 1 96 ? 14.215 -19.991 -39.083 1.00 88.66 96 ASP A CA 1
ATOM 719 C C . ASP A 1 96 ? 12.940 -20.836 -39.059 1.00 88.87 96 ASP A C 1
ATOM 720 O O . ASP A 1 96 ? 11.864 -20.365 -39.423 1.00 86.60 96 ASP A O 1
ATOM 725 N N . PRO A 1 97 ? 13.064 -22.097 -38.632 1.00 99.46 97 PRO A N 1
ATOM 726 C CA . PRO A 1 97 ? 11.915 -23.000 -38.536 1.00 104.85 97 PRO A CA 1
ATOM 727 C C . PRO A 1 97 ? 10.901 -22.540 -37.495 1.00 102.97 97 PRO A C 1
ATOM 728 O O . PRO A 1 97 ? 11.281 -21.950 -36.483 1.00 99.00 97 PRO A O 1
ATOM 732 N N . ASP A 1 98 ? 9.623 -22.808 -37.745 1.00 106.04 98 ASP A N 1
ATOM 733 C CA . ASP A 1 98 ? 8.613 -22.673 -36.705 1.00 104.95 98 ASP A CA 1
ATOM 734 C C . ASP A 1 98 ? 8.979 -23.649 -35.593 1.00 94.26 98 ASP A C 1
ATOM 735 O O . ASP A 1 98 ? 9.052 -24.855 -35.819 1.00 100.43 98 ASP A O 1
ATOM 737 N N . VAL A 1 99 ? 9.239 -23.130 -34.398 1.00 88.51 99 VAL A N 1
ATOM 738 C CA . VAL A 1 99 ? 9.652 -23.980 -33.283 1.00 80.25 99 VAL A CA 1
ATOM 739 C C . VAL A 1 99 ? 8.853 -23.692 -32.014 1.00 76.60 99 VAL A C 1
ATOM 740 O O . VAL A 1 99 ? 8.035 -22.775 -31.977 1.00 90.64 99 VAL A O 1
ATOM 744 N N . ASP A 1 100 ? 9.094 -24.483 -30.975 1.00 59.92 100 ASP A N 1
ATOM 745 C CA . ASP A 1 100 ? 8.500 -24.212 -29.677 1.00 70.98 100 ASP A CA 1
ATOM 746 C C . ASP A 1 100 ? 8.689 -22.721 -29.343 1.00 81.84 100 ASP A C 1
ATOM 747 O O . ASP A 1 100 ? 9.744 -22.139 -29.611 1.00 67.86 100 ASP A O 1
ATOM 752 N N . ALA A 1 101 ? 7.665 -22.108 -28.759 1.00 87.60 101 ALA A N 1
ATOM 753 C CA . ALA A 1 101 ? 7.685 -20.677 -28.468 1.00 82.70 101 ALA A CA 1
ATOM 754 C C . ALA A 1 101 ? 8.834 -20.263 -27.559 1.00 82.38 101 ALA A C 1
ATOM 755 O O . ALA A 1 101 ? 9.352 -19.152 -27.673 1.00 84.96 101 ALA A O 1
ATOM 757 N N . ARG A 1 102 ? 9.226 -21.148 -26.652 1.00 85.58 102 ARG A N 1
ATOM 758 C CA . ARG A 1 102 ? 10.297 -20.835 -25.714 1.00 85.43 102 ARG A CA 1
ATOM 759 C C . ARG A 1 102 ? 11.641 -20.761 -26.433 1.00 81.18 102 ARG A C 1
ATOM 760 O O . ARG A 1 102 ? 12.545 -20.029 -26.027 1.00 71.55 102 ARG A O 1
ATOM 768 N N . ILE A 1 103 ? 11.757 -21.528 -27.508 1.00 72.00 103 ILE A N 1
ATOM 769 C CA . ILE A 1 103 ? 12.954 -21.533 -28.331 1.00 72.73 103 ILE A CA 1
ATOM 770 C C . ILE A 1 103 ? 12.951 -20.337 -29.286 1.00 79.10 103 ILE A C 1
ATOM 771 O O . ILE A 1 103 ? 13.982 -19.700 -29.502 1.00 66.82 103 ILE A O 1
ATOM 776 N N . GLN A 1 104 ? 11.781 -20.033 -29.842 1.00 84.27 104 GLN A N 1
ATOM 777 C CA . GLN A 1 104 ? 11.644 -18.967 -30.828 1.00 77.45 104 GLN A CA 1
ATOM 778 C C . GLN A 1 104 ? 12.198 -17.676 -30.267 1.00 77.23 104 GLN A C 1
ATOM 779 O O . GLN A 1 104 ? 12.882 -16.938 -30.969 1.00 72.30 104 GLN A O 1
ATOM 781 N N . GLU A 1 105 ? 11.912 -17.426 -28.992 1.00 79.05 105 GLU A N 1
ATOM 782 C CA . GLU A 1 105 ? 12.345 -16.207 -28.317 1.00 76.85 105 GLU A CA 1
ATOM 783 C C . GLU A 1 105 ? 13.853 -15.992 -28.390 1.00 74.31 105 GLU A C 1
ATOM 784 O O . GLU A 1 105 ? 14.326 -14.871 -28.264 1.00 75.65 105 GLU A O 1
ATOM 790 N N . MET A 1 106 ? 14.607 -17.072 -28.568 1.00 71.30 106 MET A N 1
ATOM 791 C CA . MET A 1 106 ? 16.062 -16.985 -28.588 1.00 51.28 106 MET A CA 1
ATOM 792 C C . MET A 1 106 ? 16.557 -16.697 -29.989 1.00 56.24 106 MET A C 1
ATOM 793 O O . MET A 1 106 ? 17.763 -16.632 -30.230 1.00 53.04 106 MET A O 1
ATOM 798 N N . PHE A 1 107 ? 15.623 -16.525 -30.917 1.00 62.19 107 PHE A N 1
ATOM 799 C CA . PHE A 1 107 ? 15.981 -16.329 -32.313 1.00 68.66 107 PHE A CA 1
ATOM 800 C C . PHE A 1 107 ? 16.098 -14.875 -32.717 1.00 70.66 107 PHE A C 1
ATOM 801 O O . PHE A 1 107 ? 15.566 -13.974 -32.068 1.00 71.30 107 PHE A O 1
ATOM 809 N N . VAL A 1 108 ? 16.794 -14.677 -33.826 1.00 69.82 108 VAL A N 1
ATOM 810 C CA . VAL A 1 108 ? 17.150 -13.360 -34.328 1.00 56.53 108 VAL A CA 1
ATOM 811 C C . VAL A 1 108 ? 16.199 -12.890 -35.425 1.00 57.21 108 VAL A C 1
ATOM 812 O O . VAL A 1 108 ? 15.976 -13.584 -36.410 1.00 74.05 108 VAL A O 1
ATOM 816 N N . ASP A 1 109 ? 15.638 -11.701 -35.246 1.00 73.02 109 ASP A N 1
ATOM 817 C CA . ASP A 1 109 ? 14.764 -11.096 -36.247 1.00 66.38 109 ASP A CA 1
ATOM 818 C C . ASP A 1 109 ? 15.598 -10.224 -37.201 1.00 75.06 109 ASP A C 1
ATOM 819 O O . ASP A 1 109 ? 16.306 -9.316 -36.762 1.00 84.12 109 ASP A O 1
ATOM 824 N N . PRO A 1 110 ? 15.518 -10.498 -38.516 1.00 84.56 110 PRO A N 1
ATOM 825 C CA . PRO A 1 110 ? 16.287 -9.746 -39.521 1.00 86.77 110 PRO A CA 1
ATOM 826 C C . PRO A 1 110 ? 15.914 -8.251 -39.601 1.00 87.87 110 PRO A C 1
ATOM 827 O O . PRO A 1 110 ? 16.550 -7.492 -40.341 1.00 74.36 110 PRO A O 1
ATOM 831 N N . GLY A 1 111 ? 14.894 -7.835 -38.856 1.00 82.25 111 GLY A N 1
ATOM 832 C CA . GLY A 1 111 ? 14.483 -6.440 -38.849 1.00 64.68 111 GLY A CA 1
ATOM 833 C C . GLY A 1 111 ? 15.220 -5.657 -37.781 1.00 76.05 111 GLY A C 1
ATOM 834 O O . GLY A 1 111 ? 15.097 -4.441 -37.698 1.00 75.05 111 GLY A O 1
ATOM 835 N N . ASP A 1 112 ? 15.980 -6.365 -36.950 1.00 72.43 112 ASP A N 1
ATOM 836 C CA . ASP A 1 112 ? 16.767 -5.722 -35.899 1.00 62.19 112 ASP A CA 1
ATOM 837 C C . ASP A 1 112 ? 18.186 -5.447 -36.387 1.00 54.40 112 ASP A C 1
ATOM 838 O O . ASP A 1 112 ? 19.157 -5.933 -35.814 1.00 74.18 112 ASP A O 1
ATOM 843 N N . GLU A 1 113 ? 18.292 -4.659 -37.449 1.00 65.06 113 GLU A N 1
ATOM 844 C CA . GLU A 1 113 ? 19.570 -4.402 -38.103 1.00 69.82 113 GLU A CA 1
ATOM 845 C C . GLU A 1 113 ? 20.570 -3.582 -37.288 1.00 64.62 113 GLU A C 1
ATOM 846 O O . GLU A 1 113 ? 21.758 -3.597 -37.596 1.00 67.46 113 GLU A O 1
ATOM 852 N N . GLU A 1 114 ? 20.104 -2.855 -36.272 1.00 69.22 114 GLU A N 1
ATOM 853 C CA . GLU A 1 114 ? 21.018 -2.104 -35.409 1.00 59.50 114 GLU A CA 1
ATOM 854 C C . GLU A 1 114 ? 22.115 -3.047 -34.929 1.00 59.67 114 GLU A C 1
ATOM 855 O O . GLU A 1 114 ? 23.300 -2.713 -34.961 1.00 52.27 114 GLU A O 1
ATOM 861 N N . PHE A 1 115 ? 21.701 -4.233 -34.490 1.00 45.84 115 PHE A N 1
ATOM 862 C CA . PHE A 1 115 ? 22.627 -5.236 -33.951 1.00 50.66 115 PHE A CA 1
ATOM 863 C C . PHE A 1 115 ? 23.669 -5.729 -34.947 1.00 46.76 115 PHE A C 1
ATOM 864 O O . PHE A 1 115 ? 24.833 -5.894 -34.592 1.00 55.04 115 PHE A O 1
ATOM 872 N N . PHE A 1 116 ? 23.252 -5.933 -36.193 1.00 55.74 116 PHE A N 1
ATOM 873 C CA . PHE A 1 116 ? 24.156 -6.340 -37.271 1.00 61.13 116 PHE A CA 1
ATOM 874 C C . PHE A 1 116 ? 25.155 -5.247 -37.678 1.00 58.25 116 PHE A C 1
ATOM 875 O O . PHE A 1 116 ? 26.337 -5.526 -37.902 1.00 50.45 116 PHE A O 1
ATOM 883 N N . GLU A 1 117 ? 24.673 -4.010 -37.794 1.00 49.25 117 GLU A N 1
ATOM 884 C CA . GLU A 1 117 ? 25.524 -2.893 -38.177 1.00 50.78 117 GLU A CA 1
ATOM 885 C C . GLU A 1 117 ? 26.505 -2.566 -37.053 1.00 61.28 117 GLU A C 1
ATOM 886 O O . GLU A 1 117 ? 27.645 -2.172 -37.302 1.00 60.16 117 GLU A O 1
ATOM 892 N N . SER A 1 118 ? 26.050 -2.721 -35.813 1.00 53.13 118 SER A N 1
ATOM 893 C CA . SER A 1 118 ? 26.914 -2.506 -34.658 1.00 52.73 118 SER A CA 1
ATOM 894 C C . SER A 1 118 ? 28.061 -3.507 -34.655 1.00 54.14 118 SER A C 1
ATOM 895 O O . SER A 1 118 ? 29.227 -3.138 -34.461 1.00 44.73 118 SER A O 1
ATOM 898 N N . LEU A 1 119 ? 27.714 -4.773 -34.879 1.00 52.85 119 LEU A N 1
ATOM 899 C CA . LEU A 1 119 ? 28.688 -5.864 -34.848 1.00 56.69 119 LEU A CA 1
ATOM 900 C C . LEU A 1 119 ? 29.602 -5.656 -36.043 1.00 52.94 119 LEU A C 1
ATOM 901 O O . LEU A 1 119 ? 30.818 -5.792 -35.939 1.00 53.59 119 LEU A O 1
ATOM 906 N N . LEU A 1 120 ? 29.007 -5.277 -37.170 1.00 46.30 120 LEU A N 1
ATOM 907 C CA . LEU A 1 120 ? 29.769 -4.962 -38.361 1.00 48.20 120 LEU A CA 1
ATOM 908 C C . LEU A 1 120 ? 30.743 -3.826 -38.108 1.00 51.66 120 LEU A C 1
ATOM 909 O O . LEU A 1 120 ? 31.835 -3.795 -38.671 1.00 60.34 120 LEU A O 1
ATOM 914 N N . GLY A 1 121 ? 30.333 -2.878 -37.268 1.00 61.24 121 GLY A N 1
ATOM 915 C CA . GLY A 1 121 ? 31.176 -1.754 -36.919 1.00 49.15 121 GLY A CA 1
ATOM 916 C C . GLY A 1 121 ? 32.385 -2.219 -36.153 1.00 58.66 121 GLY A C 1
ATOM 917 O O . GLY A 1 121 ? 33.507 -1.846 -36.483 1.00 58.34 121 GLY A O 1
ATOM 918 N N . ASP A 1 122 ? 32.148 -3.051 -35.134 1.00 66.36 122 ASP A N 1
ATOM 919 C CA . ASP A 1 122 ? 33.221 -3.659 -34.342 1.00 59.98 122 ASP A CA 1
ATOM 920 C C . ASP A 1 122 ? 34.182 -4.451 -35.219 1.00 52.85 122 ASP A C 1
ATOM 921 O O . ASP A 1 122 ? 35.395 -4.295 -35.129 1.00 63.49 122 ASP A O 1
ATOM 926 N N . LEU A 1 123 ? 33.627 -5.285 -36.085 1.00 58.72 123 LEU A N 1
ATOM 927 C CA . LEU A 1 123 ? 34.440 -6.132 -36.958 1.00 64.04 123 LEU A CA 1
ATOM 928 C C . LEU A 1 123 ? 35.316 -5.322 -37.932 1.00 65.81 123 LEU A C 1
ATOM 929 O O . LEU A 1 123 ? 36.507 -5.601 -38.074 1.00 62.74 123 LEU A O 1
ATOM 934 N N . CYS A 1 124 ? 34.740 -4.318 -38.592 1.00 67.54 124 CYS A N 1
ATOM 935 C CA . CYS A 1 124 ? 35.530 -3.440 -39.471 1.00 73.25 124 CYS A CA 1
ATOM 936 C C . CYS A 1 124 ? 36.654 -2.779 -38.703 1.00 69.15 124 CYS A C 1
ATOM 937 O O . CYS A 1 124 ? 37.796 -2.760 -39.153 1.00 69.85 124 CYS A O 1
ATOM 940 N N . THR A 1 125 ? 36.309 -2.238 -37.540 1.00 62.03 125 THR A N 1
ATOM 941 C CA . THR A 1 125 ? 37.280 -1.626 -36.642 1.00 59.27 125 THR A CA 1
ATOM 942 C C . THR A 1 125 ? 38.386 -2.589 -36.216 1.00 67.27 125 THR A C 1
ATOM 943 O O . THR A 1 125 ? 39.566 -2.291 -36.386 1.00 70.90 125 THR A O 1
ATOM 947 N N . LEU A 1 126 ? 38.007 -3.741 -35.666 1.00 56.17 126 LEU A N 1
ATOM 948 C CA . LEU A 1 126 ? 38.999 -4.704 -35.191 1.00 64.19 126 LEU A CA 1
ATOM 949 C C . LEU A 1 126 ? 39.852 -5.172 -36.350 1.00 70.32 126 LEU A C 1
ATOM 950 O O . LEU A 1 126 ? 40.997 -5.590 -36.174 1.00 72.98 126 LEU A O 1
ATOM 955 N N . SER A 1 127 ? 39.272 -5.091 -37.539 1.00 61.31 127 SER A N 1
ATOM 956 C CA . SER A 1 127 ? 39.870 -5.666 -38.728 1.00 70.54 127 SER A CA 1
ATOM 957 C C . SER A 1 127 ? 40.726 -4.630 -39.467 1.00 84.17 127 SER A C 1
ATOM 958 O O . SER A 1 127 ? 41.356 -4.941 -40.483 1.00 80.60 127 SER A O 1
ATOM 961 N N . GLY A 1 128 ? 40.753 -3.403 -38.953 1.00 88.22 128 GLY A N 1
ATOM 962 C CA . GLY A 1 128 ? 41.593 -2.368 -39.524 1.00 84.30 128 GLY A CA 1
ATOM 963 C C . GLY A 1 128 ? 40.900 -1.385 -40.455 1.00 90.48 128 GLY A C 1
ATOM 964 O O . GLY A 1 128 ? 41.562 -0.548 -41.075 1.00 103.16 128 GLY A O 1
ATOM 965 N N . TYR A 1 129 ? 39.577 -1.468 -40.565 1.00 73.42 129 TYR A N 1
ATOM 966 C CA . TYR A 1 129 ? 38.834 -0.526 -41.413 1.00 61.81 129 TYR A CA 1
ATOM 967 C C . TYR A 1 129 ? 37.971 0.426 -40.580 1.00 79.56 129 TYR A C 1
ATOM 968 O O . TYR A 1 129 ? 36.747 0.282 -40.527 1.00 79.46 129 TYR A O 1
ATOM 977 N N . ARG A 1 130 ? 38.613 1.410 -39.952 1.00 76.04 130 ARG A N 1
ATOM 978 C CA . ARG A 1 130 ? 37.947 2.273 -38.989 1.00 60.81 130 ARG A CA 1
ATOM 979 C C . ARG A 1 130 ? 36.843 3.135 -39.607 1.00 66.37 130 ARG A C 1
ATOM 980 O O . ARG A 1 130 ? 35.743 3.239 -39.061 1.00 65.76 130 ARG A O 1
ATOM 988 N N . GLU A 1 131 ? 37.142 3.762 -40.739 1.00 68.69 131 GLU A N 1
ATOM 989 C CA . GLU A 1 131 ? 36.175 4.616 -41.420 1.00 69.32 131 GLU A CA 1
ATOM 990 C C . GLU A 1 131 ? 34.897 3.868 -41.799 1.00 73.06 131 GLU A C 1
ATOM 991 O O . GLU A 1 131 ? 33.795 4.346 -41.525 1.00 81.61 131 GLU A O 1
ATOM 993 N N . GLU A 1 132 ? 35.043 2.708 -42.440 1.00 70.81 132 GLU A N 1
ATOM 994 C CA . GLU A 1 132 ? 33.892 1.868 -42.768 1.00 67.52 132 GLU A CA 1
ATOM 995 C C . GLU A 1 132 ? 33.132 1.469 -41.496 1.00 62.28 132 GLU A C 1
ATOM 996 O O . GLU A 1 132 ? 31.898 1.431 -41.473 1.00 66.75 132 GLU A O 1
ATOM 1002 N N . GLY A 1 133 ? 33.879 1.171 -40.439 1.00 57.27 133 GLY A N 1
ATOM 1003 C CA . GLY A 1 133 ? 33.285 0.789 -39.167 1.00 61.07 133 GLY A CA 1
ATOM 1004 C C . GLY A 1 133 ? 32.410 1.904 -38.629 1.00 71.31 133 GLY A C 1
ATOM 1005 O O . GLY A 1 133 ? 31.282 1.660 -38.194 1.00 65.45 133 GLY A O 1
ATOM 1006 N N . ILE A 1 134 ? 32.936 3.129 -38.662 1.00 77.85 134 ILE A N 1
ATOM 1007 C CA . ILE A 1 134 ? 32.189 4.314 -38.244 1.00 71.14 134 ILE A CA 1
ATOM 1008 C C . ILE A 1 134 ? 30.882 4.426 -39.026 1.00 69.94 134 ILE A C 1
ATOM 1009 O O . ILE A 1 134 ? 29.837 4.774 -38.477 1.00 64.03 134 ILE A O 1
ATOM 1014 N N . GLY A 1 135 ? 30.948 4.114 -40.314 1.00 63.40 135 GLY A N 1
ATOM 1015 C CA . GLY A 1 135 ? 29.767 4.074 -41.155 1.00 61.49 135 GLY A CA 1
ATOM 1016 C C . GLY A 1 135 ? 28.699 3.095 -40.689 1.00 78.87 135 GLY A C 1
ATOM 1017 O O . GLY A 1 135 ? 27.501 3.415 -40.743 1.00 60.39 135 GLY A O 1
ATOM 1018 N N . HIS A 1 136 ? 29.112 1.899 -40.249 1.00 57.62 136 HIS A N 1
ATOM 1019 C CA . HIS A 1 136 ? 28.163 0.958 -39.663 1.00 56.00 136 HIS A CA 1
ATOM 1020 C C . HIS A 1 136 ? 27.632 1.475 -38.331 1.00 54.52 136 HIS A C 1
ATOM 1021 O O . HIS A 1 136 ? 26.436 1.392 -38.070 1.00 67.46 136 HIS A O 1
ATOM 1028 N N . TYR A 1 137 ? 28.515 2.015 -37.494 1.00 53.87 137 TYR A N 1
ATOM 1029 C CA . TYR A 1 137 ? 28.081 2.597 -36.231 1.00 52.93 137 TYR A CA 1
ATOM 1030 C C . TYR A 1 137 ? 27.039 3.682 -36.474 1.00 54.71 137 TYR A C 1
ATOM 1031 O O . TYR A 1 137 ? 26.035 3.759 -35.769 1.00 75.54 137 TYR A O 1
ATOM 1040 N N . VAL A 1 138 ? 27.291 4.519 -37.480 1.00 67.16 138 VAL A N 1
ATOM 1041 C CA . VAL A 1 138 ? 26.390 5.623 -37.809 1.00 61.90 138 VAL A CA 1
ATOM 1042 C C . VAL A 1 138 ? 25.046 5.058 -38.245 1.00 70.30 138 VAL A C 1
ATOM 1043 O O . VAL A 1 138 ? 23.993 5.487 -37.772 1.00 73.16 138 VAL A O 1
ATOM 1047 N N . ARG A 1 139 ? 25.088 4.071 -39.134 1.00 59.40 139 ARG A N 1
ATOM 1048 C CA . ARG A 1 139 ? 23.864 3.476 -39.639 1.00 72.27 139 ARG A CA 1
ATOM 1049 C C . ARG A 1 139 ? 23.107 2.750 -38.509 1.00 68.66 139 ARG A C 1
ATOM 1050 O O . ARG A 1 139 ? 21.882 2.811 -38.420 1.00 67.38 139 ARG A O 1
ATOM 1058 N N . SER A 1 140 ? 23.845 2.089 -37.627 1.00 60.45 140 SER A N 1
ATOM 1059 C CA . SER A 1 140 ? 23.237 1.468 -36.461 1.00 56.53 140 SER A CA 1
ATOM 1060 C C . SER A 1 140 ? 22.570 2.504 -35.562 1.00 67.13 140 SER A C 1
ATOM 1061 O O . SER A 1 140 ? 21.400 2.356 -35.200 1.00 58.54 140 SER A O 1
ATOM 1064 N N . PHE A 1 141 ? 23.316 3.544 -35.198 1.00 53.93 141 PHE A N 1
ATOM 1065 C CA . PHE A 1 141 ? 22.800 4.552 -34.268 1.00 54.28 141 PHE A CA 1
ATOM 1066 C C . PHE A 1 141 ? 21.551 5.238 -34.824 1.00 67.70 141 PHE A C 1
ATOM 1067 O O . PHE A 1 141 ? 20.671 5.654 -34.067 1.00 64.40 141 PHE A O 1
ATOM 1075 N N . GLY A 1 142 ? 21.479 5.344 -36.147 1.00 63.71 142 GLY A N 1
ATOM 1076 C CA . GLY A 1 142 ? 20.301 5.870 -36.808 1.00 66.48 142 GLY A CA 1
ATOM 1077 C C . GLY A 1 142 ? 19.014 5.120 -36.492 1.00 76.73 142 GLY A C 1
ATOM 1078 O O . GLY A 1 142 ? 17.924 5.694 -36.544 1.00 72.01 142 GLY A O 1
ATOM 1079 N N . LYS A 1 143 ? 19.125 3.835 -36.158 1.00 75.21 143 LYS A N 1
ATOM 1080 C CA . LYS A 1 143 ? 17.936 3.054 -35.849 1.00 74.94 143 LYS A CA 1
ATOM 1081 C C . LYS A 1 143 ? 17.649 3.003 -34.353 1.00 66.76 143 LYS A C 1
ATOM 1082 O O . LYS A 1 143 ? 16.494 3.031 -33.934 1.00 73.01 143 LYS A O 1
ATOM 1084 N N . SER A 1 144 ? 18.696 2.928 -33.543 1.00 65.51 144 SER A N 1
ATOM 1085 C CA . SER A 1 144 ? 18.507 2.615 -32.135 1.00 63.84 144 SER A CA 1
ATOM 1086 C C . SER A 1 144 ? 19.791 2.793 -31.338 1.00 70.14 144 SER A C 1
ATOM 1087 O O . SER A 1 144 ? 20.890 2.543 -31.852 1.00 74.51 144 SER A O 1
ATOM 1090 N N . PHE A 1 145 ? 19.646 3.227 -30.085 1.00 56.96 145 PHE A N 1
ATOM 1091 C CA . PHE A 1 145 ? 20.774 3.289 -29.166 1.00 52.72 145 PHE A CA 1
ATOM 1092 C C . PHE A 1 145 ? 21.339 1.890 -28.895 1.00 54.11 145 PHE A C 1
ATOM 1093 O O . PHE A 1 145 ? 20.616 1.011 -28.438 1.00 65.18 145 PHE A O 1
ATOM 1101 N N . LEU A 1 146 ? 22.627 1.708 -29.189 1.00 58.76 146 LEU A N 1
ATOM 1102 C CA . LEU A 1 146 ? 23.408 0.566 -28.709 1.00 55.59 146 LEU A CA 1
ATOM 1103 C C . LEU A 1 146 ? 24.735 1.124 -28.188 1.00 58.74 146 LEU A C 1
ATOM 1104 O O . LEU A 1 146 ? 25.195 2.183 -28.632 1.00 66.39 146 LEU A O 1
ATOM 1109 N N . PHE A 1 147 ? 25.339 0.403 -27.254 1.00 51.39 147 PHE A N 1
ATOM 1110 C CA . PHE A 1 147 ? 26.516 0.866 -26.539 1.00 49.81 147 PHE A CA 1
ATOM 1111 C C . PHE A 1 147 ? 27.745 1.074 -27.420 1.00 55.09 147 PHE A C 1
ATOM 1112 O O . PHE A 1 147 ? 28.460 2.059 -27.267 1.00 56.32 147 PHE A O 1
ATOM 1120 N N . SER A 1 148 ? 28.010 0.153 -28.332 1.00 43.63 148 SER A N 1
ATOM 1121 C CA . SER A 1 148 ? 29.257 0.223 -29.077 1.00 56.13 148 SER A CA 1
ATOM 1122 C C . SER A 1 148 ? 29.268 1.332 -30.144 1.00 50.88 148 SER A C 1
ATOM 1123 O O . SER A 1 148 ? 30.262 2.021 -30.311 1.00 55.15 148 SER A O 1
ATOM 1126 N N . PRO A 1 149 ? 28.162 1.498 -30.875 1.00 50.56 149 PRO A N 1
ATOM 1127 C CA . PRO A 1 149 ? 28.098 2.620 -31.826 1.00 53.75 149 PRO A CA 1
ATOM 1128 C C . PRO A 1 149 ? 28.161 3.983 -31.126 1.00 61.42 149 PRO A C 1
ATOM 1129 O O . PRO A 1 149 ? 28.929 4.874 -31.533 1.00 50.38 149 PRO A O 1
ATOM 1133 N N . VAL A 1 150 ? 27.358 4.130 -30.078 1.00 49.60 150 VAL A N 1
ATOM 1134 C CA . VAL A 1 150 ? 27.384 5.323 -29.249 1.00 48.98 150 VAL A CA 1
ATOM 1135 C C . VAL A 1 150 ? 28.770 5.654 -28.680 1.00 48.88 150 VAL A C 1
ATOM 1136 O O . VAL A 1 150 ? 29.262 6.764 -28.858 1.00 56.09 150 VAL A O 1
ATOM 1140 N N . GLU A 1 151 ? 29.414 4.704 -28.012 1.00 53.51 151 GLU A N 1
ATOM 1141 C CA . GLU A 1 151 ? 30.714 5.001 -27.402 1.00 53.81 151 GLU A CA 1
ATOM 1142 C C . GLU A 1 151 ? 31.827 5.285 -28.425 1.00 48.42 151 GLU A C 1
ATOM 1143 O O . GLU A 1 151 ? 32.718 6.092 -28.170 1.00 61.59 151 GLU A O 1
ATOM 1149 N N . ASN A 1 152 ? 31.748 4.655 -29.588 1.00 48.52 152 ASN A N 1
ATOM 1150 C CA . ASN A 1 152 ? 32.746 4.842 -30.625 1.00 49.80 152 ASN A CA 1
ATOM 1151 C C . ASN A 1 152 ? 32.500 6.130 -31.387 1.00 56.48 152 ASN A C 1
ATOM 1152 O O . ASN A 1 152 ? 33.439 6.804 -31.814 1.00 61.31 152 ASN A O 1
ATOM 1157 N N . LEU A 1 153 ? 31.231 6.481 -31.553 1.00 58.42 153 LEU A N 1
ATOM 1158 C CA . LEU A 1 153 ? 30.895 7.707 -32.259 1.00 61.64 153 LEU A CA 1
ATOM 1159 C C . LEU A 1 153 ? 31.213 8.909 -31.392 1.00 60.06 153 LEU A C 1
ATOM 1160 O O . LEU A 1 153 ? 31.743 9.905 -31.882 1.00 58.75 153 LEU A O 1
ATOM 1165 N N . LEU A 1 154 ? 30.913 8.814 -30.100 1.00 55.12 154 LEU A N 1
ATOM 1166 C CA . LEU A 1 154 ? 31.303 9.880 -29.182 1.00 57.03 154 LEU A CA 1
ATOM 1167 C C . LEU A 1 154 ? 32.827 10.007 -29.179 1.00 67.01 154 LEU A C 1
ATOM 1168 O O . LEU A 1 154 ? 33.356 11.095 -29.354 1.00 70.51 154 LEU A O 1
ATOM 1173 N N . LEU A 1 155 ? 33.526 8.884 -29.018 1.00 60.45 155 LEU A N 1
ATOM 1174 C CA . LEU A 1 155 ? 34.986 8.877 -29.030 1.00 59.98 155 LEU A CA 1
ATOM 1175 C C . LEU A 1 155 ? 35.572 9.600 -30.253 1.00 67.86 155 LEU A C 1
ATOM 1176 O O . LEU A 1 155 ? 36.558 10.333 -30.141 1.00 66.87 155 LEU A O 1
ATOM 1181 N N . GLU A 1 156 ? 34.956 9.389 -31.414 1.00 65.19 156 GLU A N 1
ATOM 1182 C CA . GLU A 1 156 ? 35.414 9.992 -32.664 1.00 74.63 156 GLU A CA 1
ATOM 1183 C C . GLU A 1 156 ? 34.790 11.366 -32.925 1.00 87.25 156 GLU A C 1
ATOM 1184 O O . GLU A 1 156 ? 35.060 11.978 -33.956 1.00 95.62 156 GLU A O 1
ATOM 1190 N N . ASN A 1 157 ? 33.964 11.844 -31.993 1.00 61.08 157 ASN A N 1
ATOM 1191 C CA . ASN A 1 157 ? 33.189 13.056 -32.190 1.00 71.86 157 ASN A CA 1
ATOM 1192 C C . ASN A 1 157 ? 32.348 12.985 -33.467 1.00 84.49 157 ASN A C 1
ATOM 1193 O O . ASN A 1 157 ? 31.878 14.009 -33.969 1.00 93.64 157 ASN A O 1
ATOM 1198 N N . LYS A 1 158 ? 32.169 11.776 -33.997 1.00 74.40 158 LYS A N 1
ATOM 1199 C CA . LYS A 1 158 ? 31.421 11.610 -35.242 1.00 72.30 158 LYS A CA 1
ATOM 1200 C C . LYS A 1 158 ? 29.969 11.183 -35.040 1.00 65.92 158 LYS A C 1
ATOM 1201 O O . LYS A 1 158 ? 29.360 10.590 -35.926 1.00 69.10 158 LYS A O 1
ATOM 1207 N N . VAL A 1 159 ? 29.414 11.501 -33.879 1.00 65.55 159 VAL A N 1
ATOM 1208 C CA . VAL A 1 159 ? 28.001 11.261 -33.635 1.00 61.81 159 VAL A CA 1
ATOM 1209 C C . VAL A 1 159 ? 27.146 12.254 -34.443 1.00 78.54 159 VAL A C 1
ATOM 1210 O O . VAL A 1 159 ? 27.415 13.462 -34.450 1.00 86.36 159 VAL A O 1
ATOM 1214 N N . PRO A 1 160 ? 26.123 11.738 -35.145 1.00 86.64 160 PRO A N 1
ATOM 1215 C CA . PRO A 1 160 ? 25.228 12.535 -35.994 1.00 87.59 160 PRO A CA 1
ATOM 1216 C C . PRO A 1 160 ? 24.232 13.354 -35.176 1.00 87.02 160 PRO A C 1
ATOM 1217 O O . PRO A 1 160 ? 23.478 12.794 -34.370 1.00 77.62 160 PRO A O 1
ATOM 1221 N N . GLN A 1 161 ? 24.226 14.667 -35.395 1.00 76.77 161 GLN A N 1
ATOM 1222 C CA . GLN A 1 161 ? 23.348 15.574 -34.665 1.00 97.69 161 GLN A CA 1
ATOM 1223 C C . GLN A 1 161 ? 22.351 16.271 -35.587 1.00 105.76 161 GLN A C 1
ATOM 1224 O O . GLN A 1 161 ? 22.610 16.449 -36.782 1.00 85.87 161 GLN A O 1
ATOM 1230 N N . LYS A 1 162 ? 21.219 16.675 -35.015 1.00 106.51 162 LYS A N 1
ATOM 1231 C CA . LYS A 1 162 ? 20.197 17.415 -35.747 1.00 105.31 162 LYS A CA 1
ATOM 1232 C C . LYS A 1 162 ? 20.636 18.860 -35.981 1.00 100.76 162 LYS A C 1
ATOM 1233 O O . LYS A 1 162 ? 21.805 19.129 -36.259 1.00 99.56 162 LYS A O 1
ATOM 1235 N N . ARG A 1 163 ? 19.698 19.791 -35.849 1.00 111.57 163 ARG A N 1
ATOM 1236 C CA . ARG A 1 163 ? 20.027 21.214 -35.921 1.00 90.30 163 ARG A CA 1
ATOM 1237 C C . ARG A 1 163 ? 18.933 22.084 -35.324 1.00 96.37 163 ARG A C 1
ATOM 1238 O O . ARG A 1 163 ? 19.208 22.953 -34.497 1.00 108.37 163 ARG A O 1
ATOM 1246 N N . GLY A 1 175 ? 14.703 9.370 -24.318 1.00 99.18 175 GLY A N 1
ATOM 1247 C CA . GLY A 1 175 ? 15.201 8.379 -23.381 1.00 98.52 175 GLY A CA 1
ATOM 1248 C C . GLY A 1 175 ? 16.288 8.930 -22.473 1.00 95.21 175 GLY A C 1
ATOM 1249 O O . GLY A 1 175 ? 16.920 9.954 -22.775 1.00 80.07 175 GLY A O 1
ATOM 1250 N N . ILE A 1 176 ? 16.502 8.256 -21.347 1.00 82.85 176 ILE A N 1
ATOM 1251 C CA . ILE A 1 176 ? 17.577 8.639 -20.444 1.00 68.47 176 ILE A CA 1
ATOM 1252 C C . ILE A 1 176 ? 18.910 8.418 -21.141 1.00 73.94 176 ILE A C 1
ATOM 1253 O O . ILE A 1 176 ? 19.867 9.165 -20.923 1.00 76.48 176 ILE A O 1
ATOM 1258 N N . GLU A 1 177 ? 18.971 7.400 -21.996 1.00 78.09 177 GLU A N 1
ATOM 1259 C CA . GLU A 1 177 ? 20.204 7.141 -22.718 1.00 80.68 177 GLU A CA 1
ATOM 1260 C C . GLU A 1 177 ? 20.430 8.230 -23.778 1.00 79.54 177 GLU A C 1
ATOM 1261 O O . GLU A 1 177 ? 21.555 8.688 -24.001 1.00 70.77 177 GLU A O 1
ATOM 1267 N N . GLU A 1 178 ? 19.351 8.682 -24.401 1.00 89.57 178 GLU A N 1
ATOM 1268 C CA . GLU A 1 178 ? 19.473 9.684 -25.457 1.00 97.24 178 GLU A CA 1
ATOM 1269 C C . GLU A 1 178 ? 19.861 11.046 -24.864 1.00 87.07 178 GLU A C 1
ATOM 1270 O O . GLU A 1 178 ? 20.534 11.868 -25.498 1.00 74.58 178 GLU A O 1
ATOM 1276 N N . GLU A 1 179 ? 19.438 11.275 -23.629 1.00 66.47 179 GLU A N 1
ATOM 1277 C CA . GLU A 1 179 ? 19.918 12.412 -22.871 1.00 62.67 179 GLU A CA 1
ATOM 1278 C C . GLU A 1 179 ? 21.404 12.287 -22.506 1.00 71.05 179 GLU A C 1
ATOM 1279 O O . GLU A 1 179 ? 22.125 13.295 -22.472 1.00 63.29 179 GLU A O 1
ATOM 1285 N N . TYR A 1 180 ? 21.847 11.058 -22.216 1.00 71.53 180 TYR A N 1
ATOM 1286 C CA . TYR A 1 180 ? 23.248 10.795 -21.904 1.00 53.11 180 TYR A CA 1
ATOM 1287 C C . TYR A 1 180 ? 24.119 11.127 -23.106 1.00 57.94 180 TYR A C 1
ATOM 1288 O O . TYR A 1 180 ? 25.223 11.649 -22.967 1.00 56.92 180 TYR A O 1
ATOM 1297 N N . VAL A 1 181 ? 23.627 10.785 -24.290 1.00 64.23 181 VAL A N 1
ATOM 1298 C CA . VAL A 1 181 ? 24.334 11.089 -25.522 1.00 67.98 181 VAL A CA 1
ATOM 1299 C C . VAL A 1 181 ? 24.358 12.612 -25.741 1.00 64.49 181 VAL A C 1
ATOM 1300 O O . VAL A 1 181 ? 25.388 13.191 -26.091 1.00 58.89 181 VAL A O 1
ATOM 1304 N N . SER A 1 182 ? 23.220 13.259 -25.529 1.00 63.99 182 SER A N 1
ATOM 1305 C CA . SER A 1 182 ? 23.155 14.723 -25.703 1.00 73.53 182 SER A CA 1
ATOM 1306 C C . SER A 1 182 ? 24.180 15.403 -24.810 1.00 77.77 182 SER A C 1
ATOM 1307 O O . SER A 1 182 ? 24.951 16.243 -25.264 1.00 63.93 182 SER A O 1
ATOM 1310 N N . ASP A 1 183 ? 24.198 15.016 -23.538 1.00 71.66 183 ASP A N 1
ATOM 1311 C CA . ASP A 1 183 ? 25.116 15.609 -22.565 1.00 64.96 183 ASP A CA 1
ATOM 1312 C C . ASP A 1 183 ? 26.560 15.382 -22.972 1.00 71.71 183 ASP A C 1
ATOM 1313 O O . ASP A 1 183 ? 27.394 16.285 -22.825 1.00 73.26 183 ASP A O 1
ATOM 1318 N N . SER A 1 184 ? 26.846 14.173 -23.479 1.00 64.41 184 SER A N 1
ATOM 1319 C CA . SER A 1 184 ? 28.188 13.805 -23.937 1.00 58.27 184 SER A CA 1
ATOM 1320 C C . SER A 1 184 ? 28.625 14.625 -25.144 1.00 60.30 184 SER A C 1
ATOM 1321 O O . SER A 1 184 ? 29.759 15.084 -25.207 1.00 63.90 184 SER A O 1
ATOM 1324 N N . ILE A 1 185 ? 27.750 14.773 -26.126 1.00 61.23 185 ILE A N 1
ATOM 1325 C CA . ILE A 1 185 ? 28.059 15.675 -27.229 1.00 67.78 185 ILE A CA 1
ATOM 1326 C C . ILE A 1 185 ? 28.376 17.075 -26.688 1.00 77.88 185 ILE A C 1
ATOM 1327 O O . ILE A 1 185 ? 29.398 17.660 -27.044 1.00 72.72 185 ILE A O 1
ATOM 1332 N N . GLU A 1 186 ? 27.520 17.576 -25.800 1.00 66.19 186 GLU A N 1
ATOM 1333 C CA . GLU A 1 186 ? 27.674 18.936 -25.313 1.00 68.50 186 GLU A CA 1
ATOM 1334 C C . GLU A 1 186 ? 28.966 19.064 -24.532 1.00 68.18 186 GLU A C 1
ATOM 1335 O O . GLU A 1 186 ? 29.724 19.999 -24.738 1.00 72.61 186 GLU A O 1
ATOM 1341 N N . PHE A 1 187 ? 29.233 18.105 -23.651 1.00 68.14 187 PHE A N 1
ATOM 1342 C CA . PHE A 1 187 ? 30.398 18.231 -22.777 1.00 65.75 187 PHE A CA 1
ATOM 1343 C C . PHE A 1 187 ? 31.687 18.169 -23.573 1.00 66.03 187 PHE A C 1
ATOM 1344 O O . PHE A 1 187 ? 32.699 18.751 -23.191 1.00 67.53 187 PHE A O 1
ATOM 1352 N N . HIS A 1 188 ? 31.658 17.425 -24.669 1.00 67.62 188 HIS A N 1
ATOM 1353 C CA . HIS A 1 188 ? 32.836 17.309 -25.511 1.00 72.97 188 HIS A CA 1
ATOM 1354 C C . HIS A 1 188 ? 33.284 18.671 -26.016 1.00 76.78 188 HIS A C 1
ATOM 1355 O O . HIS A 1 188 ? 34.473 18.964 -25.979 1.00 76.38 188 HIS A O 1
ATOM 1357 N N . GLU A 1 189 ? 32.334 19.501 -26.462 1.00 103.04 189 GLU A N 1
ATOM 1358 C CA . GLU A 1 189 ? 32.641 20.830 -27.012 1.00 88.46 189 GLU A CA 1
ATOM 1359 C C . GLU A 1 189 ? 32.566 21.967 -26.003 1.00 91.15 189 GLU A C 1
ATOM 1360 O O . GLU A 1 189 ? 32.935 23.097 -26.324 1.00 82.88 189 GLU A O 1
ATOM 1362 N N . SER A 1 190 ? 32.086 21.694 -24.793 1.00 91.13 190 SER A N 1
ATOM 1363 C CA . SER A 1 190 ? 31.907 22.772 -23.812 1.00 75.32 190 SER A CA 1
ATOM 1364 C C . SER A 1 190 ? 32.662 22.522 -22.502 1.00 76.71 190 SER A C 1
ATOM 1365 O O . SER A 1 190 ? 32.917 23.449 -21.735 1.00 78.18 190 SER A O 1
ATOM 1368 N N . LEU A 1 191 ? 33.004 21.263 -22.241 1.00 83.92 191 LEU A N 1
ATOM 1369 C CA . LEU A 1 191 ? 33.654 20.876 -20.983 1.00 70.74 191 LEU A CA 1
ATOM 1370 C C . LEU A 1 191 ? 32.856 21.317 -19.765 1.00 76.37 191 LEU A C 1
ATOM 1371 O O . LEU A 1 191 ? 33.424 21.581 -18.704 1.00 73.93 191 LEU A O 1
ATOM 1376 N N . SER A 1 192 ? 31.540 21.396 -19.940 1.00 85.48 192 SER A N 1
ATOM 1377 C CA . SER A 1 192 ? 30.609 21.938 -18.947 1.00 92.21 192 SER A CA 1
ATOM 1378 C C . SER A 1 192 ? 30.741 21.294 -17.550 1.00 92.22 192 SER A C 1
ATOM 1379 O O . SER A 1 192 ? 30.422 20.112 -17.378 1.00 83.13 192 SER A O 1
ATOM 1382 N N . PRO A 1 193 ? 31.196 22.079 -16.546 1.00 95.78 193 PRO A N 1
ATOM 1383 C CA . PRO A 1 193 ? 31.380 21.624 -15.160 1.00 73.97 193 PRO A CA 1
ATOM 1384 C C . PRO A 1 193 ? 30.057 21.315 -14.474 1.00 81.32 193 PRO A C 1
ATOM 1385 O O . PRO A 1 193 ? 30.041 20.521 -13.529 1.00 71.78 193 PRO A O 1
ATOM 1389 N N . SER A 1 194 ? 28.975 21.948 -14.926 1.00 78.81 194 SER A N 1
ATOM 1390 C CA . SER A 1 194 ? 27.640 21.590 -14.448 1.00 88.23 194 SER A CA 1
ATOM 1391 C C . SER A 1 194 ? 27.238 20.163 -14.878 1.00 78.98 194 SER A C 1
ATOM 1392 O O . SER A 1 194 ? 26.508 19.483 -14.172 1.00 80.34 194 SER A O 1
ATOM 1395 N N . LEU A 1 195 ? 27.710 19.746 -16.048 1.00 67.42 195 LEU A N 1
ATOM 1396 C CA . LEU A 1 195 ? 27.438 18.419 -16.586 1.00 70.98 195 LEU A CA 1
ATOM 1397 C C . LEU A 1 195 ? 28.184 17.353 -15.776 1.00 74.68 195 LEU A C 1
ATOM 1398 O O . LEU A 1 195 ? 27.605 16.340 -15.365 1.00 63.59 195 LEU A O 1
ATOM 1403 N N . VAL A 1 196 ? 29.470 17.611 -15.542 1.00 66.32 196 VAL A N 1
ATOM 1404 C CA . VAL A 1 196 ? 30.311 16.770 -14.700 1.00 72.47 196 VAL A CA 1
ATOM 1405 C C . VAL A 1 196 ? 29.736 16.547 -13.298 1.00 78.45 196 VAL A C 1
ATOM 1406 O O . VAL A 1 196 ? 29.722 15.417 -12.784 1.00 61.98 196 VAL A O 1
ATOM 1410 N N . LYS A 1 197 ? 29.285 17.638 -12.684 1.00 73.41 197 LYS A N 1
ATOM 1411 C CA . LYS A 1 197 ? 28.708 17.593 -11.355 1.00 74.12 197 LYS A CA 1
ATOM 1412 C C . LYS A 1 197 ? 27.389 16.831 -11.363 1.00 82.98 197 LYS A C 1
ATOM 1413 O O . LYS A 1 197 ? 27.091 16.090 -10.431 1.00 77.89 197 LYS A O 1
ATOM 1415 N N . LYS A 1 198 ? 26.599 17.028 -12.414 1.00 62.47 198 LYS A N 1
ATOM 1416 C CA . LYS A 1 198 ? 25.345 16.306 -12.582 1.00 72.36 198 LYS A CA 1
ATOM 1417 C C . LYS A 1 198 ? 25.535 14.765 -12.586 1.00 81.96 198 LYS A C 1
ATOM 1418 O O . LYS A 1 198 ? 24.790 14.038 -11.928 1.00 83.34 198 LYS A O 1
ATOM 1424 N N . TYR A 1 199 ? 26.535 14.285 -13.320 1.00 79.26 199 TYR A N 1
ATOM 1425 C CA . TYR A 1 199 ? 26.784 12.843 -13.453 1.00 71.56 199 TYR A CA 1
ATOM 1426 C C . TYR A 1 199 ? 27.664 12.276 -12.343 1.00 70.36 199 TYR A C 1
ATOM 1427 O O . TYR A 1 199 ? 27.808 11.056 -12.208 1.00 70.15 199 TYR A O 1
ATOM 1436 N N . MET A 1 200 ? 28.225 13.170 -11.536 1.00 73.51 200 MET A N 1
ATOM 1437 C CA . MET A 1 200 ? 29.094 12.808 -10.418 1.00 66.38 200 MET A CA 1
ATOM 1438 C C . MET A 1 200 ? 28.291 12.094 -9.333 1.00 71.10 200 MET A C 1
ATOM 1439 O O . MET A 1 200 ? 28.816 11.229 -8.617 1.00 67.31 200 MET A O 1
ATOM 1444 N N . GLU A 1 201 ? 27.010 12.441 -9.234 1.00 76.94 201 GLU A N 1
ATOM 1445 C CA . GLU A 1 201 ? 26.106 11.805 -8.273 1.00 84.86 201 GLU A CA 1
ATOM 1446 C C . GLU A 1 201 ? 25.688 10.360 -8.626 1.00 81.75 201 GLU A C 1
ATOM 1447 O O . GLU A 1 201 ? 25.164 9.644 -7.772 1.00 89.40 201 GLU A O 1
ATOM 1449 N N . HIS A 1 202 ? 25.907 9.941 -9.871 1.00 67.67 202 HIS A N 1
ATOM 1450 C CA . HIS A 1 202 ? 25.496 8.604 -10.309 1.00 71.99 202 HIS A CA 1
ATOM 1451 C C . HIS A 1 202 ? 26.686 7.685 -10.610 1.00 61.39 202 HIS A C 1
ATOM 1452 O O . HIS A 1 202 ? 26.803 7.122 -11.696 1.00 49.55 202 HIS A O 1
ATOM 1459 N N . VAL A 1 203 ? 27.577 7.579 -9.632 1.00 71.48 203 VAL A N 1
ATOM 1460 C CA . VAL A 1 203 ? 28.741 6.711 -9.686 1.00 60.24 203 VAL A CA 1
ATOM 1461 C C . VAL A 1 203 ? 28.756 5.904 -8.391 1.00 75.38 203 VAL A C 1
ATOM 1462 O O . VAL A 1 203 ? 28.947 6.467 -7.311 1.00 90.46 203 VAL A O 1
ATOM 1466 N N . PRO A 1 204 ? 28.569 4.577 -8.488 1.00 84.77 204 PRO A N 1
ATOM 1467 C CA . PRO A 1 204 ? 28.432 3.810 -9.728 1.00 72.05 204 PRO A CA 1
ATOM 1468 C C . PRO A 1 204 ? 27.107 4.041 -10.440 1.00 62.49 204 PRO A C 1
ATOM 1469 O O . PRO A 1 204 ? 26.097 4.351 -9.809 1.00 64.78 204 PRO A O 1
ATOM 1473 N N . GLY A 1 205 ? 27.119 3.884 -11.759 1.00 60.88 205 GLY A N 1
ATOM 1474 C CA . GLY A 1 205 ? 25.917 4.051 -12.557 1.00 48.89 205 GLY A CA 1
ATOM 1475 C C . GLY A 1 205 ? 26.244 4.689 -13.891 1.00 54.22 205 GLY A C 1
ATOM 1476 O O . GLY A 1 205 ? 27.372 4.573 -14.380 1.00 50.38 205 GLY A O 1
ATOM 1477 N N . ILE A 1 206 ? 25.263 5.382 -14.467 1.00 58.80 206 ILE A N 1
ATOM 1478 C CA . ILE A 1 206 ? 25.474 6.114 -15.713 1.00 62.38 206 ILE A CA 1
ATOM 1479 C C . ILE A 1 206 ? 26.625 7.118 -15.595 1.00 61.54 206 ILE A C 1
ATOM 1480 O O . ILE A 1 206 ? 27.321 7.411 -16.566 1.00 61.65 206 ILE A O 1
ATOM 1485 N N . GLY A 1 207 ? 26.844 7.619 -14.389 1.00 56.48 207 GLY A N 1
ATOM 1486 C CA . GLY A 1 207 ? 27.882 8.607 -14.170 1.00 61.90 207 GLY A CA 1
ATOM 1487 C C . GLY A 1 207 ? 29.252 8.028 -14.429 1.00 65.81 207 GLY A C 1
ATOM 1488 O O . GLY A 1 207 ? 30.167 8.747 -14.833 1.00 64.53 207 GLY A O 1
ATOM 1489 N N . SER A 1 208 ? 29.383 6.722 -14.202 1.00 47.74 208 SER A N 1
ATOM 1490 C CA . SER A 1 208 ? 30.665 6.047 -14.352 1.00 63.56 208 SER A CA 1
ATOM 1491 C C . SER A 1 208 ? 31.139 6.135 -15.784 1.00 55.61 208 SER A C 1
ATOM 1492 O O . SER A 1 208 ? 32.324 6.351 -16.042 1.00 51.66 208 SER A O 1
ATOM 1495 N N . TYR A 1 209 ? 30.206 5.955 -16.713 1.00 51.04 209 TYR A N 1
ATOM 1496 C CA . TYR A 1 209 ? 30.500 6.147 -18.134 1.00 57.06 209 TYR A CA 1
ATOM 1497 C C . TYR A 1 209 ? 30.819 7.607 -18.449 1.00 46.92 209 TYR A C 1
ATOM 1498 O O . TYR A 1 209 ? 31.895 7.921 -18.966 1.00 55.56 209 TYR A O 1
ATOM 1507 N N . PHE A 1 210 ? 29.888 8.493 -18.118 1.00 58.55 210 PHE A N 1
ATOM 1508 C CA . PHE A 1 210 ? 30.073 9.936 -18.395 1.00 52.66 210 PHE A CA 1
ATOM 1509 C C . PHE A 1 210 ? 31.396 10.465 -17.865 1.00 51.24 210 PHE A C 1
ATOM 1510 O O . PHE A 1 210 ? 32.218 10.987 -18.609 1.00 52.56 210 PHE A O 1
ATOM 1518 N N . ILE A 1 211 ? 31.609 10.317 -16.570 1.00 58.33 211 ILE A N 1
ATOM 1519 C CA . ILE A 1 211 ? 32.838 10.815 -15.961 1.00 64.49 211 ILE A CA 1
ATOM 1520 C C . ILE A 1 211 ? 34.085 10.162 -16.572 1.00 70.66 211 ILE A C 1
ATOM 1521 O O . ILE A 1 211 ? 35.135 10.804 -16.704 1.00 77.20 211 ILE A O 1
ATOM 1526 N N . SER A 1 212 ? 33.961 8.888 -16.947 1.00 59.22 212 SER A N 1
ATOM 1527 C CA . SER A 1 212 ? 35.061 8.176 -17.567 1.00 62.74 212 SER A CA 1
ATOM 1528 C C . SER A 1 212 ? 35.363 8.728 -18.928 1.00 50.05 212 SER A C 1
ATOM 1529 O O . SER A 1 212 ? 36.527 8.887 -19.287 1.00 57.17 212 SER A O 1
ATOM 1532 N N . ASN A 1 213 ? 34.319 8.982 -19.709 1.00 51.44 213 ASN A N 1
ATOM 1533 C CA . ASN A 1 213 ? 34.524 9.690 -20.974 1.00 51.50 213 ASN A CA 1
ATOM 1534 C C . ASN A 1 213 ? 35.132 11.074 -20.754 1.00 53.76 213 ASN A C 1
ATOM 1535 O O . ASN A 1 213 ? 36.059 11.460 -21.468 1.00 63.38 213 ASN A O 1
ATOM 1540 N N . ALA A 1 214 ? 34.623 11.788 -19.745 1.00 70.29 214 ALA A N 1
ATOM 1541 C CA . ALA A 1 214 ? 35.110 13.127 -19.394 1.00 57.96 214 ALA A CA 1
ATOM 1542 C C . ALA A 1 214 ? 36.619 13.106 -19.228 1.00 64.99 214 ALA A C 1
ATOM 1543 O O . ALA A 1 214 ? 37.346 13.861 -19.871 1.00 66.11 214 ALA A O 1
ATOM 1545 N N . ALA A 1 215 ? 37.074 12.195 -18.373 1.00 73.81 215 ALA A N 1
ATOM 1546 C CA . ALA A 1 215 ? 38.492 12.035 -18.058 1.00 75.24 215 ALA A CA 1
ATOM 1547 C C . ALA A 1 215 ? 39.335 11.870 -19.314 1.00 71.95 215 ALA A C 1
ATOM 1548 O O . ALA A 1 215 ? 40.472 12.342 -19.390 1.00 68.62 215 ALA A O 1
ATOM 1550 N N . ARG A 1 216 ? 38.766 11.172 -20.291 1.00 72.80 216 ARG A N 1
ATOM 1551 C CA . ARG A 1 216 ? 39.436 10.924 -21.558 1.00 69.54 216 ARG A CA 1
ATOM 1552 C C . ARG A 1 216 ? 39.546 12.178 -22.410 1.00 70.82 216 ARG A C 1
ATOM 1553 O O . ARG A 1 216 ? 40.609 12.464 -22.966 1.00 77.86 216 ARG A O 1
ATOM 1561 N N . ARG A 1 217 ? 38.444 12.925 -22.499 1.00 79.16 217 ARG A N 1
ATOM 1562 C CA . ARG A 1 217 ? 38.427 14.193 -23.220 1.00 60.87 217 ARG A CA 1
ATOM 1563 C C . ARG A 1 217 ? 39.459 15.125 -22.625 1.00 75.05 217 ARG A C 1
ATOM 1564 O O . ARG A 1 217 ? 40.215 15.764 -23.354 1.00 84.55 217 ARG A O 1
ATOM 1572 N N . TYR A 1 218 ? 39.489 15.197 -21.297 1.00 78.70 218 TYR A N 1
ATOM 1573 C CA . TYR A 1 218 ? 40.414 16.099 -20.613 1.00 90.98 218 TYR A CA 1
ATOM 1574 C C . TYR A 1 218 ? 41.854 15.785 -20.992 1.00 90.60 218 TYR A C 1
ATOM 1575 O O . TYR A 1 218 ? 42.658 16.688 -21.242 1.00 85.80 218 TYR A O 1
ATOM 1584 N N . PHE A 1 219 ? 42.181 14.500 -21.034 1.00 85.09 219 PHE A N 1
ATOM 1585 C CA . PHE A 1 219 ? 43.535 14.102 -21.388 1.00 93.91 219 PHE A CA 1
ATOM 1586 C C . PHE A 1 219 ? 43.891 14.570 -22.795 1.00 108.36 219 PHE A C 1
ATOM 1587 O O . PHE A 1 219 ? 44.908 15.238 -22.996 1.00 111.49 219 PHE A O 1
ATOM 1589 N N . ASN A 1 220 ? 43.042 14.227 -23.761 1.00 103.83 220 ASN A N 1
ATOM 1590 C CA . ASN A 1 220 ? 43.211 14.680 -25.143 1.00 110.75 220 ASN A CA 1
ATOM 1591 C C . ASN A 1 220 ? 43.381 16.202 -25.296 1.00 115.08 220 ASN A C 1
ATOM 1592 O O . ASN A 1 220 ? 43.900 16.680 -26.308 1.00 119.02 220 ASN A O 1
ATOM 1597 N N . LEU A 1 221 ? 42.938 16.963 -24.302 1.00 106.71 221 LEU A N 1
ATOM 1598 C CA . LEU A 1 221 ? 43.075 18.409 -24.362 1.00 112.74 221 LEU A CA 1
ATOM 1599 C C . LEU A 1 221 ? 44.305 18.897 -23.598 1.00 114.84 221 LEU A C 1
ATOM 1600 O O . LEU A 1 221 ? 44.579 20.111 -23.546 1.00 105.54 221 LEU A O 1
ATOM 1605 N N . GLY A 1 222 ? 45.036 17.952 -23.008 1.00 106.71 222 GLY A N 1
ATOM 1606 C CA . GLY A 1 222 ? 46.233 18.266 -22.247 1.00 117.68 222 GLY A CA 1
ATOM 1607 C C . GLY A 1 222 ? 45.962 18.679 -20.810 1.00 124.08 222 GLY A C 1
ATOM 1608 O O . GLY A 1 222 ? 46.896 18.865 -20.023 1.00 125.15 222 GLY A O 1
ATOM 1609 N N . MET A 1 223 ? 44.683 18.828 -20.470 1.00 120.03 223 MET A N 1
ATOM 1610 C CA . MET A 1 223 ? 44.281 19.191 -19.115 1.00 107.86 223 MET A CA 1
ATOM 1611 C C . MET A 1 223 ? 44.391 17.963 -18.210 1.00 108.54 223 MET A C 1
ATOM 1612 O O . MET A 1 223 ? 43.385 17.363 -17.832 1.00 98.66 223 MET A O 1
ATOM 1617 N N . ASN A 1 224 ? 45.624 17.595 -17.873 1.00 119.59 224 ASN A N 1
ATOM 1618 C CA . ASN A 1 224 ? 45.898 16.375 -17.118 1.00 117.99 224 ASN A CA 1
ATOM 1619 C C . ASN A 1 224 ? 45.367 16.428 -15.695 1.00 116.37 224 ASN A C 1
ATOM 1620 O O . ASN A 1 224 ? 45.062 15.394 -15.101 1.00 124.21 224 ASN A O 1
ATOM 1625 N N . ASP A 1 225 ? 45.259 17.634 -15.150 1.00 113.53 225 ASP A N 1
ATOM 1626 C CA . ASP A 1 225 ? 44.791 17.810 -13.781 1.00 114.92 225 ASP A CA 1
ATOM 1627 C C . ASP A 1 225 ? 43.358 17.302 -13.628 1.00 105.98 225 ASP A C 1
ATOM 1628 O O . ASP A 1 225 ? 43.072 16.442 -12.789 1.00 105.13 225 ASP A O 1
ATOM 1633 N N . LYS A 1 226 ? 42.459 17.832 -14.450 1.00 97.79 226 LYS A N 1
ATOM 1634 C CA . LYS A 1 226 ? 41.060 17.441 -14.396 1.00 87.62 226 LYS A CA 1
ATOM 1635 C C . LYS A 1 226 ? 40.909 15.971 -14.822 1.00 85.11 226 LYS A C 1
ATOM 1636 O O . LYS A 1 226 ? 40.091 15.207 -14.283 1.00 69.09 226 LYS A O 1
ATOM 1638 N N . SER A 1 227 ? 41.721 15.578 -15.794 1.00 87.38 227 SER A N 1
ATOM 1639 C CA . SER A 1 227 ? 41.708 14.217 -16.305 1.00 84.72 227 SER A CA 1
ATOM 1640 C C . SER A 1 227 ? 41.882 13.185 -15.182 1.00 83.85 227 SER A C 1
ATOM 1641 O O . SER A 1 227 ? 41.128 12.210 -15.097 1.00 66.64 227 SER A O 1
ATOM 1644 N N . LYS A 1 228 ? 42.877 13.411 -14.324 1.00 85.96 228 LYS A N 1
ATOM 1645 C CA . LYS A 1 228 ? 43.147 12.522 -13.191 1.00 77.62 228 LYS A CA 1
ATOM 1646 C C . LYS A 1 228 ? 42.085 12.627 -12.107 1.00 88.20 228 LYS A C 1
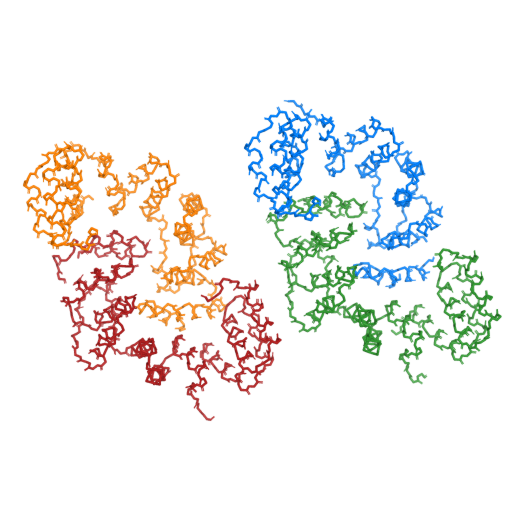ATOM 1647 O O . LYS A 1 228 ? 41.730 11.627 -11.484 1.00 94.76 228 LYS A O 1
ATOM 1649 N N . ALA A 1 229 ? 41.589 13.839 -11.873 1.00 93.41 229 ALA A N 1
ATOM 1650 C CA . ALA A 1 229 ? 40.500 14.038 -10.927 1.00 82.78 229 ALA A CA 1
ATOM 1651 C C . ALA A 1 229 ? 39.336 13.111 -11.290 1.00 88.70 229 ALA A C 1
ATOM 1652 O O . ALA A 1 229 ? 38.886 12.304 -10.475 1.00 81.52 229 ALA A O 1
ATOM 1654 N N . CYS A 1 230 ? 38.869 13.221 -12.530 1.00 78.92 230 CYS A N 1
ATOM 1655 C CA . CYS A 1 230 ? 37.775 12.396 -13.026 1.00 73.64 230 CYS A CA 1
ATOM 1656 C C . CYS A 1 230 ? 38.055 10.888 -12.920 1.00 75.05 230 CYS A C 1
ATOM 1657 O O . CYS A 1 230 ? 37.218 10.113 -12.450 1.00 60.37 230 CYS A O 1
ATOM 1660 N N . PHE A 1 231 ? 39.228 10.468 -13.377 1.00 83.42 231 PHE A N 1
ATOM 1661 C CA . PHE A 1 231 ? 39.604 9.064 -13.290 1.00 69.22 231 PHE A CA 1
ATOM 1662 C C . PHE A 1 231 ? 39.650 8.614 -11.832 1.00 78.10 231 PHE A C 1
ATOM 1663 O O . PHE A 1 231 ? 39.091 7.573 -11.473 1.00 68.33 231 PHE A O 1
ATOM 1665 N N . GLU A 1 232 ? 40.314 9.403 -10.991 1.00 88.23 232 GLU A N 1
ATOM 1666 C CA . GLU A 1 232 ? 40.414 9.076 -9.576 1.00 82.46 232 GLU A CA 1
ATOM 1667 C C . GLU A 1 232 ? 39.021 8.865 -8.967 1.00 77.65 232 GLU A C 1
ATOM 1668 O O . GLU A 1 232 ? 38.797 7.906 -8.231 1.00 72.95 232 GLU A O 1
ATOM 1670 N N . LEU A 1 233 ? 38.081 9.749 -9.290 1.00 79.61 233 LEU A N 1
ATOM 1671 C CA . LEU A 1 233 ? 36.732 9.644 -8.741 1.00 70.57 233 LEU A CA 1
ATOM 1672 C C . LEU A 1 233 ? 36.167 8.259 -8.978 1.00 78.48 233 LEU A C 1
ATOM 1673 O O . LEU A 1 233 ? 35.780 7.565 -8.037 1.00 99.18 233 LEU A O 1
ATOM 1678 N N . VAL A 1 234 ? 36.112 7.864 -10.246 1.00 69.00 234 VAL A N 1
ATOM 1679 C CA . VAL A 1 234 ? 35.580 6.553 -10.627 1.00 67.61 234 VAL A CA 1
ATOM 1680 C C . VAL A 1 234 ? 36.401 5.388 -10.038 1.00 70.42 234 VAL A C 1
ATOM 1681 O O . VAL A 1 234 ? 35.839 4.372 -9.622 1.00 57.60 234 VAL A O 1
ATOM 1685 N N . ARG A 1 235 ? 37.726 5.534 -10.012 1.00 78.72 235 ARG A N 1
ATOM 1686 C CA . ARG A 1 235 ? 38.596 4.533 -9.396 1.00 83.54 235 ARG A CA 1
ATOM 1687 C C . ARG A 1 235 ? 38.191 4.241 -7.946 1.00 93.49 235 ARG A C 1
ATOM 1688 O O . ARG A 1 235 ? 38.342 3.116 -7.474 1.00 93.38 235 ARG A O 1
ATOM 1690 N N . ARG A 1 236 ? 37.670 5.248 -7.248 1.00 91.61 236 ARG A N 1
ATOM 1691 C CA . ARG A 1 236 ? 37.286 5.088 -5.844 1.00 90.96 236 ARG A CA 1
ATOM 1692 C C . ARG A 1 236 ? 35.817 4.692 -5.643 1.00 93.04 236 ARG A C 1
ATOM 1693 O O . ARG A 1 236 ? 35.526 3.771 -4.883 1.00 89.28 236 ARG A O 1
ATOM 1695 N N . LYS A 1 237 ? 34.895 5.388 -6.309 1.00 95.66 237 LYS A N 1
ATOM 1696 C CA . LYS A 1 237 ? 33.465 5.100 -6.161 1.00 87.59 237 LYS A CA 1
ATOM 1697 C C . LYS A 1 237 ? 33.018 3.896 -6.990 1.00 83.66 237 LYS A C 1
ATOM 1698 O O . LYS A 1 237 ? 31.893 3.422 -6.848 1.00 84.14 237 LYS A O 1
ATOM 1701 N N . ASP A 1 238 ? 33.898 3.409 -7.861 1.00 75.01 238 ASP A N 1
ATOM 1702 C CA . ASP A 1 238 ? 33.566 2.294 -8.744 1.00 65.43 238 ASP A CA 1
ATOM 1703 C C . ASP A 1 238 ? 34.832 1.671 -9.333 1.00 82.06 238 ASP A C 1
ATOM 1704 O O . ASP A 1 238 ? 34.994 1.614 -10.557 1.00 67.86 238 ASP A O 1
ATOM 1709 N N . PRO A 1 239 ? 35.722 1.170 -8.458 1.00 103.43 239 PRO A N 1
ATOM 1710 C CA . PRO A 1 239 ? 37.073 0.736 -8.845 1.00 102.20 239 PRO A CA 1
ATOM 1711 C C . PRO A 1 239 ? 37.020 -0.359 -9.891 1.00 93.61 239 PRO A C 1
ATOM 1712 O O . PRO A 1 239 ? 37.923 -0.489 -10.726 1.00 91.77 239 PRO A O 1
ATOM 1716 N N A MET A 1 240 ? 35.961 -1.162 -9.854 0.50 85.04 240 MET A N 1
ATOM 1717 N N B MET A 1 240 ? 35.932 -1.120 -9.825 0.50 84.90 240 MET A N 1
ATOM 1718 C CA A MET A 1 240 ? 35.876 -2.319 -10.738 0.50 82.23 240 MET A CA 1
ATOM 1719 C CA B MET A 1 240 ? 35.695 -2.304 -10.635 0.50 81.65 240 MET A CA 1
ATOM 1720 C C A MET A 1 240 ? 35.181 -2.015 -12.068 0.50 83.28 240 MET A C 1
ATOM 1721 C C B MET A 1 240 ? 35.264 -1.978 -12.061 0.50 83.35 240 MET A C 1
ATOM 1722 O O A MET A 1 240 ? 35.046 -2.900 -12.913 0.50 83.90 240 MET A O 1
ATOM 1723 O O B MET A 1 240 ? 35.389 -2.810 -12.963 0.50 85.74 240 MET A O 1
ATOM 1728 N N . PHE A 1 241 ? 34.737 -0.773 -12.251 1.00 74.30 241 PHE A N 1
ATOM 1729 C CA . PHE A 1 241 ? 34.224 -0.332 -13.545 1.00 58.16 241 PHE A CA 1
ATOM 1730 C C . PHE A 1 241 ? 35.396 -0.234 -14.502 1.00 64.58 241 PHE A C 1
ATOM 1731 O O . PHE A 1 241 ? 35.475 -0.902 -15.513 1.00 64.50 241 PHE A O 1
ATOM 1739 N N . LEU A 1 242 ? 36.341 0.623 -14.130 1.00 92.25 242 LEU A N 1
ATOM 1740 C CA . LEU A 1 242 ? 37.541 0.860 -14.920 1.00 107.45 242 LEU A CA 1
ATOM 1741 C C . LEU A 1 242 ? 38.468 -0.353 -14.896 1.00 107.31 242 LEU A C 1
ATOM 1742 O O . LEU A 1 242 ? 38.392 -1.191 -13.995 1.00 104.03 242 LEU A O 1
ATOM 1744 N N . LYS B 1 4 ? -7.114 -1.843 21.388 1.00 91.15 4 LYS B N 1
ATOM 1745 C CA . LYS B 1 4 ? -6.801 -1.248 22.686 1.00 86.61 4 LYS B CA 1
ATOM 1746 C C . LYS B 1 4 ? -5.399 -0.649 22.697 1.00 75.59 4 LYS B C 1
ATOM 1747 O O . LYS B 1 4 ? -5.067 0.158 23.577 1.00 70.60 4 LYS B O 1
ATOM 1749 N N . LEU B 1 5 ? -4.580 -1.060 21.727 1.00 60.08 5 LEU B N 1
ATOM 1750 C CA . LEU B 1 5 ? -3.207 -0.572 21.624 1.00 67.48 5 LEU B CA 1
ATOM 1751 C C . LEU B 1 5 ? -3.159 0.961 21.465 1.00 73.92 5 LEU B C 1
ATOM 1752 O O . LEU B 1 5 ? -2.193 1.603 21.884 1.00 62.87 5 LEU B O 1
ATOM 1757 N N . ILE B 1 6 ? -4.202 1.541 20.871 1.00 66.51 6 ILE B N 1
ATOM 1758 C CA . ILE B 1 6 ? -4.237 2.984 20.653 1.00 59.04 6 ILE B CA 1
ATOM 1759 C C . ILE B 1 6 ? -4.182 3.746 21.967 1.00 64.89 6 ILE B C 1
ATOM 1760 O O . ILE B 1 6 ? -3.268 4.545 22.200 1.00 61.19 6 ILE B O 1
ATOM 1765 N N . GLY B 1 7 ? -5.157 3.494 22.832 1.00 61.27 7 GLY B N 1
ATOM 1766 C CA . GLY B 1 7 ? -5.210 4.179 24.114 1.00 65.96 7 GLY B CA 1
ATOM 1767 C C . GLY B 1 7 ? -3.898 4.091 24.869 1.00 67.20 7 GLY B C 1
ATOM 1768 O O . GLY B 1 7 ? -3.494 5.034 25.546 1.00 79.06 7 GLY B O 1
ATOM 1769 N N . LYS B 1 8 ? -3.226 2.951 24.743 1.00 61.47 8 LYS B N 1
ATOM 1770 C CA . LYS B 1 8 ? -1.964 2.738 25.423 1.00 58.75 8 LYS B CA 1
ATOM 1771 C C . LYS B 1 8 ? -0.847 3.547 24.799 1.00 39.03 8 LYS B C 1
ATOM 1772 O O . LYS B 1 8 ? 0.079 3.962 25.493 1.00 40.50 8 LYS B O 1
ATOM 1778 N N . ILE B 1 9 ? -0.896 3.713 23.482 1.00 40.74 9 ILE B N 1
ATOM 1779 C CA . ILE B 1 9 ? 0.116 4.494 22.792 1.00 57.44 9 ILE B CA 1
ATOM 1780 C C . ILE B 1 9 ? -0.034 5.973 23.190 1.00 56.41 9 ILE B C 1
ATOM 1781 O O . ILE B 1 9 ? 0.946 6.634 23.535 1.00 40.21 9 ILE B O 1
ATOM 1786 N N . CYS B 1 10 ? -1.268 6.470 23.166 1.00 44.85 10 CYS B N 1
ATOM 1787 C CA . CYS B 1 10 ? -1.541 7.844 23.563 1.00 50.46 10 CYS B CA 1
ATOM 1788 C C . CYS B 1 10 ? -1.031 8.061 24.968 1.00 64.07 10 CYS B C 1
ATOM 1789 O O . CYS B 1 10 ? -0.356 9.062 25.258 1.00 59.65 10 CYS B O 1
ATOM 1792 N N . LYS B 1 11 ? -1.321 7.096 25.837 1.00 54.98 11 LYS B N 1
ATOM 1793 C CA . LYS B 1 11 ? -0.880 7.210 27.216 1.00 40.03 11 LYS B CA 1
ATOM 1794 C C . LYS B 1 11 ? 0.633 7.275 27.327 1.00 46.61 11 LYS B C 1
ATOM 1795 O O . LYS B 1 11 ? 1.163 7.995 28.175 1.00 56.89 11 LYS B O 1
ATOM 1801 N N . SER B 1 12 ? 1.330 6.552 26.457 1.00 43.74 12 SER B N 1
ATOM 1802 C CA . SER B 1 12 ? 2.787 6.514 26.494 1.00 50.40 12 SER B CA 1
ATOM 1803 C C . SER B 1 12 ? 3.395 7.809 25.965 1.00 43.07 12 SER B C 1
ATOM 1804 O O . SER B 1 12 ? 4.474 8.236 26.406 1.00 40.84 12 SER B O 1
ATOM 1807 N N . ILE B 1 13 ? 2.722 8.409 24.989 1.00 43.58 13 ILE B N 1
ATOM 1808 C CA . ILE B 1 13 ? 3.159 9.698 24.465 1.00 52.61 13 ILE B CA 1
ATOM 1809 C C . ILE B 1 13 ? 3.020 10.757 25.552 1.00 42.59 13 ILE B C 1
ATOM 1810 O O . ILE B 1 13 ? 3.970 11.447 25.877 1.00 37.24 13 ILE B O 1
ATOM 1815 N N . ARG B 1 14 ? 1.832 10.823 26.138 1.00 42.13 14 ARG B N 1
ATOM 1816 C CA . ARG B 1 14 ? 1.561 11.698 27.269 1.00 34.85 14 ARG B CA 1
ATOM 1817 C C . ARG B 1 14 ? 2.567 11.531 28.400 1.00 46.77 14 ARG B C 1
ATOM 1818 O O . ARG B 1 14 ? 2.853 12.476 29.114 1.00 52.42 14 ARG B O 1
ATOM 1826 N N . TYR B 1 15 ? 3.142 10.338 28.547 1.00 57.86 15 TYR B N 1
ATOM 1827 C CA . TYR B 1 15 ? 4.148 10.136 29.592 1.00 28.61 15 TYR B CA 1
ATOM 1828 C C . TYR B 1 15 ? 5.571 10.272 29.060 1.00 26.93 15 TYR B C 1
ATOM 1829 O O . TYR B 1 15 ? 6.546 10.141 29.804 1.00 33.97 15 TYR B O 1
ATOM 1838 N N . ARG B 1 16 ? 5.686 10.542 27.765 1.00 33.32 16 ARG B N 1
ATOM 1839 C CA . ARG B 1 16 ? 6.988 10.743 27.139 1.00 39.86 16 ARG B CA 1
ATOM 1840 C C . ARG B 1 16 ? 7.765 9.445 27.202 1.00 42.47 16 ARG B C 1
ATOM 1841 O O . ARG B 1 16 ? 8.996 9.431 27.119 1.00 47.64 16 ARG B O 1
ATOM 1849 N N . ASP B 1 17 ? 7.025 8.349 27.334 1.00 46.55 17 ASP B N 1
ATOM 1850 C CA . ASP B 1 17 ? 7.594 7.004 27.230 1.00 46.45 17 ASP B CA 1
ATOM 1851 C C . ASP B 1 17 ? 7.506 6.555 25.767 1.00 49.80 17 ASP B C 1
ATOM 1852 O O . ASP B 1 17 ? 6.568 5.848 25.370 1.00 34.24 17 ASP B O 1
ATOM 1857 N N . TYR B 1 18 ? 8.485 6.973 24.975 1.00 37.07 18 TYR B N 1
ATOM 1858 C CA . TYR B 1 18 ? 8.388 6.892 23.524 1.00 36.31 18 TYR B CA 1
ATOM 1859 C C . TYR B 1 18 ? 8.775 5.510 23.033 1.00 45.16 18 TYR B C 1
ATOM 1860 O O . TYR B 1 18 ? 8.175 5.002 22.090 1.00 50.13 18 TYR B O 1
ATOM 1869 N N . GLU B 1 19 ? 9.770 4.898 23.676 1.00 40.02 19 GLU B N 1
ATOM 1870 C CA . GLU B 1 19 ? 10.131 3.500 23.368 1.00 45.10 19 GLU B CA 1
ATOM 1871 C C . GLU B 1 19 ? 8.902 2.591 23.389 1.00 38.29 19 GLU B C 1
ATOM 1872 O O . GLU B 1 19 ? 8.641 1.856 22.447 1.00 47.46 19 GLU B O 1
ATOM 1878 N N . THR B 1 20 ? 8.110 2.673 24.442 1.00 35.49 20 THR B N 1
ATOM 1879 C CA . THR B 1 20 ? 6.888 1.892 24.488 1.00 35.25 20 THR B CA 1
ATOM 1880 C C . THR B 1 20 ? 5.962 2.198 23.319 1.00 50.41 20 THR B C 1
ATOM 1881 O O . THR B 1 20 ? 5.391 1.299 22.717 1.00 66.12 20 THR B O 1
ATOM 1885 N N . ALA B 1 21 ? 5.801 3.476 23.007 1.00 55.23 21 ALA B N 1
ATOM 1886 C CA . ALA B 1 21 ? 4.902 3.886 21.941 1.00 32.64 21 ALA B CA 1
ATOM 1887 C C . ALA B 1 21 ? 5.380 3.416 20.581 1.00 34.07 21 ALA B C 1
ATOM 1888 O O . ALA B 1 21 ? 4.581 3.043 19.724 1.00 35.33 21 ALA B O 1
ATOM 1890 N N . ILE B 1 22 ? 6.683 3.508 20.357 1.00 38.90 22 ILE B N 1
ATOM 1891 C CA . ILE B 1 22 ? 7.285 2.985 19.146 1.00 46.55 22 ILE B CA 1
ATOM 1892 C C . ILE B 1 22 ? 7.043 1.457 19.037 1.00 67.83 22 ILE B C 1
ATOM 1893 O O . ILE B 1 22 ? 6.607 0.945 17.987 1.00 50.91 22 ILE B O 1
ATOM 1898 N N . PHE B 1 23 ? 7.281 0.739 20.134 1.00 56.83 23 PHE B N 1
ATOM 1899 C CA . PHE B 1 23 ? 7.059 -0.704 20.166 1.00 53.81 23 PHE B CA 1
ATOM 1900 C C . PHE B 1 23 ? 5.593 -1.051 19.916 1.00 50.57 23 PHE B C 1
ATOM 1901 O O . PHE B 1 23 ? 5.272 -1.855 19.040 1.00 47.05 23 PHE B O 1
ATOM 1909 N N . LEU B 1 24 ? 4.703 -0.445 20.687 1.00 47.78 24 LEU B N 1
ATOM 1910 C CA . LEU B 1 24 ? 3.276 -0.682 20.513 1.00 42.94 24 LEU B CA 1
ATOM 1911 C C . LEU B 1 24 ? 2.812 -0.286 19.125 1.00 63.47 24 LEU B C 1
ATOM 1912 O O . LEU B 1 24 ? 1.849 -0.840 18.595 1.00 66.04 24 LEU B O 1
ATOM 1917 N N . ALA B 1 25 ? 3.492 0.688 18.539 1.00 68.69 25 ALA B N 1
ATOM 1918 C CA . ALA B 1 25 ? 3.118 1.150 17.217 1.00 62.93 25 ALA B CA 1
ATOM 1919 C C . ALA B 1 25 ? 3.539 0.089 16.219 1.00 53.71 25 ALA B C 1
ATOM 1920 O O . ALA B 1 25 ? 2.793 -0.251 15.293 1.00 48.80 25 ALA B O 1
ATOM 1922 N N . ALA B 1 26 ? 4.742 -0.436 16.427 1.00 61.15 26 ALA B N 1
ATOM 1923 C CA . ALA B 1 26 ? 5.281 -1.504 15.581 1.00 57.97 26 ALA B CA 1
ATOM 1924 C C . ALA B 1 26 ? 4.348 -2.711 15.516 1.00 66.84 26 ALA B C 1
ATOM 1925 O O . ALA B 1 26 ? 4.235 -3.362 14.464 1.00 69.72 26 ALA B O 1
ATOM 1927 N N . CYS B 1 27 ? 3.677 -3.006 16.632 1.00 56.32 27 CYS B N 1
ATOM 1928 C CA . CYS B 1 27 ? 2.758 -4.153 16.696 1.00 64.07 27 CYS B CA 1
ATOM 1929 C C . CYS B 1 27 ? 1.531 -3.875 15.861 1.00 74.18 27 CYS B C 1
ATOM 1930 O O . CYS B 1 27 ? 0.908 -4.786 15.325 1.00 76.25 27 CYS B O 1
ATOM 1933 N N . LEU B 1 28 ? 1.190 -2.598 15.756 1.00 79.81 28 LEU B N 1
ATOM 1934 C CA . LEU B 1 28 ? -0.071 -2.173 15.166 1.00 73.42 28 LEU B CA 1
ATOM 1935 C C . LEU B 1 28 ? -0.022 -2.076 13.641 1.00 73.24 28 LEU B C 1
ATOM 1936 O O . LEU B 1 28 ? -1.048 -2.233 12.979 1.00 81.71 28 LEU B O 1
ATOM 1941 N N . LEU B 1 29 ? 1.162 -1.808 13.092 1.00 60.11 29 LEU B N 1
ATOM 1942 C CA . LEU B 1 29 ? 1.368 -1.781 11.641 1.00 71.90 29 LEU B CA 1
ATOM 1943 C C . LEU B 1 29 ? 0.565 -2.835 10.845 1.00 94.60 29 LEU B C 1
ATOM 1944 O O . LEU B 1 29 ? -0.071 -2.508 9.838 1.00 92.79 29 LEU B O 1
ATOM 1949 N N . PRO B 1 30 ? 0.626 -4.112 11.265 1.00 96.63 30 PRO B N 1
ATOM 1950 C CA . PRO B 1 30 ? -0.062 -5.201 10.548 1.00 108.39 30 PRO B CA 1
ATOM 1951 C C . PRO B 1 30 ? -1.587 -5.094 10.592 1.00 101.44 30 PRO B C 1
ATOM 1952 O O . PRO B 1 30 ? -2.230 -4.972 9.546 1.00 91.51 30 PRO B O 1
ATOM 1956 N N . CYS B 1 31 ? -2.145 -5.163 11.798 1.00 99.40 31 CYS B N 1
ATOM 1957 C CA . CYS B 1 31 ? -3.582 -5.028 12.016 1.00 96.35 31 CYS B CA 1
ATOM 1958 C C . CYS B 1 31 ? -4.170 -3.863 11.217 1.00 102.85 31 CYS B C 1
ATOM 1959 O O . CYS B 1 31 ? -4.953 -4.070 10.282 1.00 85.10 31 CYS B O 1
ATOM 1962 N N . LYS B 1 32 ? -3.772 -2.643 11.588 1.00 71.10 32 LYS B N 1
ATOM 1963 C CA . LYS B 1 32 ? -4.421 -1.435 11.096 1.00 84.69 32 LYS B CA 1
ATOM 1964 C C . LYS B 1 32 ? -3.420 -0.433 10.501 1.00 91.35 32 LYS B C 1
ATOM 1965 O O . LYS B 1 32 ? -2.865 0.406 11.224 1.00 80.19 32 LYS B O 1
ATOM 1967 N N . PRO B 1 33 ? -3.200 -0.521 9.174 1.00 85.53 33 PRO B N 1
ATOM 1968 C CA . PRO B 1 33 ? -2.197 0.204 8.373 1.00 63.23 33 PRO B CA 1
ATOM 1969 C C . PRO B 1 33 ? -2.417 1.707 8.296 1.00 77.37 33 PRO B C 1
ATOM 1970 O O . PRO B 1 33 ? -1.473 2.450 8.010 1.00 105.14 33 PRO B O 1
ATOM 1974 N N . GLU B 1 34 ? -3.649 2.154 8.514 1.00 94.67 34 GLU B N 1
ATOM 1975 C CA . GLU B 1 34 ? -3.959 3.584 8.439 1.00 95.92 34 GLU B CA 1
ATOM 1976 C C . GLU B 1 34 ? -3.326 4.330 9.626 1.00 84.48 34 GLU B C 1
ATOM 1977 O O . GLU B 1 34 ? -3.772 5.409 10.014 1.00 69.39 34 GLU B O 1
ATOM 1983 N N . TYR B 1 35 ? -2.265 3.739 10.172 1.00 62.09 35 TYR B N 1
ATOM 1984 C CA . TYR B 1 35 ? -1.617 4.220 11.382 1.00 73.62 35 TYR B CA 1
ATOM 1985 C C . TYR B 1 35 ? -0.103 4.307 11.239 1.00 64.09 35 TYR B C 1
ATOM 1986 O O . TYR B 1 35 ? 0.592 4.496 12.235 1.00 62.78 35 TYR B O 1
ATOM 1995 N N . ARG B 1 36 ? 0.422 4.141 10.025 1.00 71.43 36 ARG B N 1
ATOM 1996 C CA . ARG B 1 36 ? 1.874 4.230 9.858 1.00 74.05 36 ARG B CA 1
ATOM 1997 C C . ARG B 1 36 ? 2.333 5.666 10.138 1.00 69.83 36 ARG B C 1
ATOM 1998 O O . ARG B 1 36 ? 3.496 5.926 10.450 1.00 49.78 36 ARG B O 1
ATOM 2006 N N . MET B 1 37 ? 1.399 6.595 10.005 1.00 56.03 37 MET B N 1
ATOM 2007 C CA . MET B 1 37 ? 1.653 7.984 10.316 1.00 71.19 37 MET B CA 1
ATOM 2008 C C . MET B 1 37 ? 2.060 8.056 11.783 1.00 67.97 37 MET B C 1
ATOM 2009 O O . MET B 1 37 ? 3.077 8.653 12.115 1.00 53.97 37 MET B O 1
ATOM 2014 N N . LEU B 1 38 ? 1.277 7.398 12.640 1.00 63.05 38 LEU B N 1
ATOM 2015 C CA . LEU B 1 38 ? 1.477 7.402 14.094 1.00 53.84 38 LEU B CA 1
ATOM 2016 C C . LEU B 1 38 ? 2.875 6.950 14.491 1.00 47.44 38 LEU B C 1
ATOM 2017 O O . LEU B 1 38 ? 3.509 7.518 15.385 1.00 60.36 38 LEU B O 1
ATOM 2022 N N . MET B 1 39 ? 3.333 5.905 13.823 1.00 56.55 39 MET B N 1
ATOM 2023 C CA . MET B 1 39 ? 4.662 5.366 14.012 1.00 57.06 39 MET B CA 1
ATOM 2024 C C . MET B 1 39 ? 5.683 6.437 13.671 1.00 48.05 39 MET B C 1
ATOM 2025 O O . MET B 1 39 ? 6.638 6.672 14.404 1.00 48.58 39 MET B O 1
ATOM 2030 N N . SER B 1 40 ? 5.466 7.087 12.533 1.00 54.33 40 SER B N 1
ATOM 2031 C CA . SER B 1 40 ? 6.338 8.159 12.081 1.00 53.27 40 SER B CA 1
ATOM 2032 C C . SER B 1 40 ? 6.439 9.279 13.119 1.00 47.98 40 SER B C 1
ATOM 2033 O O . SER B 1 40 ? 7.526 9.758 13.423 1.00 42.85 40 SER B O 1
ATOM 2036 N N . ILE B 1 41 ? 5.292 9.676 13.656 1.00 39.58 41 ILE B N 1
ATOM 2037 C CA . ILE B 1 41 ? 5.223 10.766 14.624 1.00 38.35 41 ILE B CA 1
ATOM 2038 C C . ILE B 1 41 ? 5.995 10.424 15.893 1.00 47.39 41 ILE B C 1
ATOM 2039 O O . ILE B 1 41 ? 6.919 11.142 16.285 1.00 43.76 41 ILE B O 1
ATOM 2044 N N . VAL B 1 42 ? 5.641 9.302 16.513 1.00 49.68 42 VAL B N 1
ATOM 2045 C CA . VAL B 1 42 ? 6.315 8.871 17.732 1.00 50.13 42 VAL B CA 1
ATOM 2046 C C . VAL B 1 42 ? 7.833 8.734 17.526 1.00 33.87 42 VAL B C 1
ATOM 2047 O O . VAL B 1 42 ? 8.632 9.065 18.403 1.00 40.29 42 VAL B O 1
ATOM 2051 N N . LEU B 1 43 ? 8.227 8.330 16.334 1.00 36.92 43 LEU B N 1
ATOM 2052 C CA . LEU B 1 43 ? 9.645 8.261 15.990 1.00 46.09 43 LEU B CA 1
ATOM 2053 C C . LEU B 1 43 ? 10.236 9.669 15.933 1.00 56.10 43 LEU B C 1
ATOM 2054 O O . LEU B 1 43 ? 11.358 9.911 16.392 1.00 51.23 43 LEU B O 1
ATOM 2059 N N . TYR B 1 44 ? 9.475 10.599 15.357 1.00 56.96 44 TYR B N 1
ATOM 2060 C CA . TYR B 1 44 ? 9.912 11.979 15.287 1.00 42.45 44 TYR B CA 1
ATOM 2061 C C . TYR B 1 44 ? 10.073 12.508 16.716 1.00 39.97 44 TYR B C 1
ATOM 2062 O O . TYR B 1 44 ? 11.100 13.075 17.062 1.00 36.86 44 TYR B O 1
ATOM 2071 N N . LEU B 1 45 ? 9.062 12.288 17.546 1.00 30.08 45 LEU B N 1
ATOM 2072 C CA . LEU B 1 45 ? 9.098 12.759 18.920 1.00 32.66 45 LEU B CA 1
ATOM 2073 C C . LEU B 1 45 ? 10.281 12.220 19.706 1.00 47.95 45 LEU B C 1
ATOM 2074 O O . LEU B 1 45 ? 10.773 12.878 20.626 1.00 54.13 45 LEU B O 1
ATOM 2079 N N . ASN B 1 46 ? 10.746 11.031 19.333 1.00 42.56 46 ASN B N 1
ATOM 2080 C CA . ASN B 1 46 ? 11.841 10.390 20.044 1.00 45.28 46 ASN B CA 1
ATOM 2081 C C . ASN B 1 46 ? 13.183 10.813 19.472 1.00 41.50 46 ASN B C 1
ATOM 2082 O O . ASN B 1 46 ? 14.225 10.245 19.815 1.00 51.29 46 ASN B O 1
ATOM 2087 N N . GLY B 1 47 ? 13.151 11.777 18.558 1.00 49.73 47 GLY B N 1
ATOM 2088 C CA . GLY B 1 47 ? 14.366 12.305 17.950 1.00 33.12 47 GLY B CA 1
ATOM 2089 C C . GLY B 1 47 ? 14.941 11.470 16.830 1.00 52.70 47 GLY B C 1
ATOM 2090 O O . GLY B 1 47 ? 16.090 11.685 16.445 1.00 65.89 47 GLY B O 1
ATOM 2091 N N . GLU B 1 48 ? 14.158 10.529 16.294 1.00 54.70 48 GLU B N 1
ATOM 2092 C CA . GLU B 1 48 ? 14.681 9.585 15.296 1.00 58.43 48 GLU B CA 1
ATOM 2093 C C . GLU B 1 48 ? 14.211 9.900 13.887 1.00 56.94 48 GLU B C 1
ATOM 2094 O O . GLU B 1 48 ? 13.320 9.240 13.351 1.00 54.39 48 GLU B O 1
ATOM 2100 N N . TYR B 1 49 ? 14.846 10.899 13.284 1.00 56.08 49 TYR B N 1
ATOM 2101 C CA . TYR B 1 49 ? 14.364 11.473 12.031 1.00 64.40 49 TYR B CA 1
ATOM 2102 C C . TYR B 1 49 ? 14.593 10.566 10.812 1.00 66.40 49 TYR B C 1
ATOM 2103 O O . TYR B 1 49 ? 13.708 10.411 9.960 1.00 61.90 49 TYR B O 1
ATOM 2112 N N . THR B 1 50 ? 15.769 9.952 10.739 1.00 70.58 50 THR B N 1
ATOM 2113 C CA . THR B 1 50 ? 16.075 9.066 9.624 1.00 49.99 50 THR B CA 1
ATOM 2114 C C . THR B 1 50 ? 15.158 7.848 9.636 1.00 61.95 50 THR B C 1
ATOM 2115 O O . THR B 1 50 ? 14.708 7.385 8.581 1.00 62.20 50 THR B O 1
ATOM 2119 N N . ARG B 1 51 ? 14.865 7.336 10.829 1.00 58.01 51 ARG B N 1
ATOM 2120 C CA . ARG B 1 51 ? 13.949 6.211 10.944 1.00 68.98 51 ARG B CA 1
ATOM 2121 C C . ARG B 1 51 ? 12.525 6.630 10.585 1.00 58.92 51 ARG B C 1
ATOM 2122 O O . ARG B 1 51 ? 11.796 5.892 9.912 1.00 70.12 51 ARG B O 1
ATOM 2130 N N . ALA B 1 52 ? 12.129 7.816 11.028 1.00 57.65 52 ALA B N 1
ATOM 2131 C CA . ALA B 1 52 ? 10.788 8.295 10.741 1.00 44.97 52 ALA B CA 1
ATOM 2132 C C . ALA B 1 52 ? 10.604 8.460 9.236 1.00 46.62 52 ALA B C 1
ATOM 2133 O O . ALA B 1 52 ? 9.531 8.167 8.704 1.00 56.33 52 ALA B O 1
ATOM 2135 N N . LEU B 1 53 ? 11.655 8.928 8.557 1.00 58.21 53 LEU B N 1
ATOM 2136 C CA . LEU B 1 53 ? 11.614 9.150 7.113 1.00 62.71 53 LEU B CA 1
ATOM 2137 C C . LEU B 1 53 ? 11.368 7.838 6.369 1.00 76.32 53 LEU B C 1
ATOM 2138 O O . LEU B 1 53 ? 10.624 7.789 5.385 1.00 67.37 53 LEU B O 1
ATOM 2143 N N . PHE B 1 54 ? 11.994 6.769 6.850 1.00 82.53 54 PHE B N 1
ATOM 2144 C CA . PHE B 1 54 ? 11.797 5.460 6.247 1.00 78.71 54 PHE B CA 1
ATOM 2145 C C . PHE B 1 54 ? 10.302 5.150 6.182 1.00 71.01 54 PHE B C 1
ATOM 2146 O O . PHE B 1 54 ? 9.797 4.707 5.155 1.00 66.87 54 PHE B O 1
ATOM 2154 N N . HIS B 1 55 ? 9.585 5.399 7.271 1.00 61.88 55 HIS B N 1
ATOM 2155 C CA . HIS B 1 55 ? 8.156 5.103 7.276 1.00 58.20 55 HIS B CA 1
ATOM 2156 C C . HIS B 1 55 ? 7.385 6.123 6.457 1.00 70.91 55 HIS B C 1
ATOM 2157 O O . HIS B 1 55 ? 6.396 5.797 5.802 1.00 66.31 55 HIS B O 1
ATOM 2164 N N . LEU B 1 56 ? 7.856 7.363 6.480 1.00 70.47 56 LEU B N 1
ATOM 2165 C CA . LEU B 1 56 ? 7.133 8.443 5.823 1.00 62.55 56 LEU B CA 1
ATOM 2166 C C . LEU B 1 56 ? 7.170 8.306 4.299 1.00 61.80 56 LEU B C 1
ATOM 2167 O O . LEU B 1 56 ? 6.202 8.652 3.616 1.00 65.65 56 LEU B O 1
ATOM 2172 N N . HIS B 1 57 ? 8.280 7.800 3.767 1.00 66.64 57 HIS B N 1
ATOM 2173 C CA . HIS B 1 57 ? 8.409 7.657 2.321 1.00 75.40 57 HIS B CA 1
ATOM 2174 C C . HIS B 1 57 ? 7.287 6.778 1.797 1.00 79.58 57 HIS B C 1
ATOM 2175 O O . HIS B 1 57 ? 6.849 6.922 0.658 1.00 82.33 57 HIS B O 1
ATOM 2182 N N . LYS B 1 58 ? 6.824 5.865 2.643 1.00 86.59 58 LYS B N 1
ATOM 2183 C CA . LYS B 1 58 ? 5.793 4.906 2.254 1.00 87.14 58 LYS B CA 1
ATOM 2184 C C . LYS B 1 58 ? 4.418 5.558 2.217 1.00 92.77 58 LYS B C 1
ATOM 2185 O O . LYS B 1 58 ? 3.427 4.908 1.880 1.00 85.07 58 LYS B O 1
ATOM 2191 N N . LEU B 1 59 ? 4.367 6.844 2.557 1.00 85.85 59 LEU B N 1
ATOM 2192 C CA . LEU B 1 59 ? 3.104 7.571 2.644 1.00 73.15 59 LEU B CA 1
ATOM 2193 C C . LEU B 1 59 ? 3.089 8.810 1.743 1.00 81.77 59 LEU B C 1
ATOM 2194 O O . LEU B 1 59 ? 4.124 9.218 1.212 1.00 81.17 59 LEU B O 1
ATOM 2199 N N . ASN B 1 60 ? 1.908 9.405 1.586 1.00 71.81 60 ASN B N 1
ATOM 2200 C CA . ASN B 1 60 ? 1.764 10.666 0.875 1.00 72.09 60 ASN B CA 1
ATOM 2201 C C . ASN B 1 60 ? 0.506 11.432 1.286 1.00 87.08 60 ASN B C 1
ATOM 2202 O O . ASN B 1 60 ? -0.457 11.513 0.526 1.00 96.52 60 ASN B O 1
ATOM 2207 N N . THR B 1 61 ? 0.510 11.992 2.490 1.00 78.91 61 THR B N 1
ATOM 2208 C CA . THR B 1 61 ? -0.577 12.864 2.903 1.00 75.22 61 THR B CA 1
ATOM 2209 C C . THR B 1 61 ? -0.024 14.211 3.382 1.00 76.09 61 THR B C 1
ATOM 2210 O O . THR B 1 61 ? 1.187 14.400 3.487 1.00 70.15 61 THR B O 1
ATOM 2214 N N . CYS B 1 62 ? -0.915 15.148 3.668 1.00 67.15 62 CYS B N 1
ATOM 2215 C CA . CYS B 1 62 ? -0.481 16.425 4.203 1.00 79.08 62 CYS B CA 1
ATOM 2216 C C . CYS B 1 62 ? 0.329 16.226 5.484 1.00 79.82 62 CYS B C 1
ATOM 2217 O O . CYS B 1 62 ? 1.372 16.863 5.665 1.00 48.95 62 CYS B O 1
ATOM 2220 N N . THR B 1 63 ? -0.140 15.332 6.359 1.00 70.63 63 THR B N 1
ATOM 2221 C CA . THR B 1 63 ? 0.538 15.083 7.629 1.00 51.55 63 THR B CA 1
ATOM 2222 C C . THR B 1 63 ? 1.883 14.415 7.403 1.00 46.96 63 THR B C 1
ATOM 2223 O O . THR B 1 63 ? 2.854 14.709 8.088 1.00 49.19 63 THR B O 1
ATOM 2227 N N . SER B 1 64 ? 1.948 13.532 6.419 1.00 44.22 64 SER B N 1
ATOM 2228 C CA . SER B 1 64 ? 3.177 12.770 6.197 1.00 58.72 64 SER B CA 1
ATOM 2229 C C . SER B 1 64 ? 4.235 13.673 5.586 1.00 45.17 64 SER B C 1
ATOM 2230 O O . SER B 1 64 ? 5.393 13.655 5.996 1.00 49.27 64 SER B O 1
ATOM 2233 N N . LYS B 1 65 ? 3.822 14.469 4.603 1.00 60.08 65 LYS B N 1
ATOM 2234 C CA . LYS B 1 65 ? 4.734 15.388 3.923 1.00 57.06 65 LYS B CA 1
ATOM 2235 C C . LYS B 1 65 ? 5.193 16.480 4.876 1.00 56.23 65 LYS B C 1
ATOM 2236 O O . LYS B 1 65 ? 6.328 16.942 4.808 1.00 63.37 65 LYS B O 1
ATOM 2242 N N . TYR B 1 66 ? 4.318 16.865 5.790 1.00 55.18 66 TYR B N 1
ATOM 2243 C CA . TYR B 1 66 ? 4.705 17.832 6.820 1.00 56.12 66 TYR B CA 1
ATOM 2244 C C . TYR B 1 66 ? 5.808 17.276 7.746 1.00 45.60 66 TYR B C 1
ATOM 2245 O O . TYR B 1 66 ? 6.870 17.883 7.893 1.00 51.48 66 TYR B O 1
ATOM 2254 N N . TYR B 1 67 ? 5.576 16.107 8.343 1.00 53.03 67 TYR B N 1
ATOM 2255 C CA . TYR B 1 67 ? 6.612 15.487 9.176 1.00 44.47 67 TYR B CA 1
ATOM 2256 C C . TYR B 1 67 ? 7.864 15.184 8.351 1.00 40.40 67 TYR B C 1
ATOM 2257 O O . TYR B 1 67 ? 8.994 15.263 8.830 1.00 51.95 67 TYR B O 1
ATOM 2266 N N . GLU B 1 68 ? 7.659 14.891 7.088 1.00 40.91 68 GLU B N 1
ATOM 2267 C CA . GLU B 1 68 ? 8.779 14.659 6.224 1.00 46.47 68 GLU B CA 1
ATOM 2268 C C . GLU B 1 68 ? 9.674 15.885 6.210 1.00 63.09 68 GLU B C 1
ATOM 2269 O O . GLU B 1 68 ? 10.875 15.785 6.461 1.00 54.98 68 GLU B O 1
ATOM 2275 N N . SER B 1 69 ? 9.071 17.046 5.937 1.00 55.33 69 SER B N 1
ATOM 2276 C CA . SER B 1 69 ? 9.780 18.314 5.949 1.00 49.74 69 SER B CA 1
ATOM 2277 C C . SER B 1 69 ? 10.468 18.576 7.286 1.00 42.09 69 SER B C 1
ATOM 2278 O O . SER B 1 69 ? 11.622 18.987 7.319 1.00 41.62 69 SER B O 1
ATOM 2281 N N . LEU B 1 70 ? 9.784 18.315 8.393 1.00 38.29 70 LEU B N 1
ATOM 2282 C CA . LEU B 1 70 ? 10.429 18.485 9.704 1.00 35.67 70 LEU B CA 1
ATOM 2283 C C . LEU B 1 70 ? 11.676 17.609 9.854 1.00 62.71 70 LEU B C 1
ATOM 2284 O O . LEU B 1 70 ? 12.704 18.088 10.349 1.00 52.80 70 LEU B O 1
ATOM 2289 N N . CYS B 1 71 ? 11.576 16.333 9.446 1.00 46.22 71 CYS B N 1
ATOM 2290 C CA . CYS B 1 71 ? 12.696 15.393 9.576 1.00 48.20 71 CYS B CA 1
ATOM 2291 C C . CYS B 1 71 ? 13.845 15.847 8.701 1.00 44.91 71 CYS B C 1
ATOM 2292 O O . CYS B 1 71 ? 14.995 15.861 9.129 1.00 56.62 71 CYS B O 1
ATOM 2295 N N . TYR B 1 72 ? 13.527 16.223 7.467 1.00 53.60 72 TYR B N 1
ATOM 2296 C CA . TYR B 1 72 ? 14.524 16.793 6.553 1.00 45.61 72 TYR B CA 1
ATOM 2297 C C . TYR B 1 72 ? 15.205 18.036 7.115 1.00 60.50 72 TYR B C 1
ATOM 2298 O O . TYR B 1 72 ? 16.410 18.216 6.943 1.00 60.40 72 TYR B O 1
ATOM 2307 N N . LYS B 1 73 ? 14.436 18.882 7.796 1.00 59.92 73 LYS B N 1
ATOM 2308 C CA . LYS B 1 73 ? 14.987 20.089 8.377 1.00 57.58 73 LYS B CA 1
ATOM 2309 C C . LYS B 1 73 ? 15.958 19.745 9.506 1.00 49.78 73 LYS B C 1
ATOM 2310 O O . LYS B 1 73 ? 17.043 20.316 9.602 1.00 55.44 73 LYS B O 1
ATOM 2316 N N . LYS B 1 74 ? 15.572 18.810 10.365 1.00 51.85 74 LYS B N 1
ATOM 2317 C CA . LYS B 1 74 ? 16.477 18.342 11.420 1.00 48.56 74 LYS B CA 1
ATOM 2318 C C . LYS B 1 74 ? 17.796 17.842 10.835 1.00 51.73 74 LYS B C 1
ATOM 2319 O O . LYS B 1 74 ? 18.858 18.005 11.433 1.00 58.39 74 LYS B O 1
ATOM 2325 N N . LYS B 1 75 ? 17.709 17.229 9.658 1.00 51.93 75 LYS B N 1
ATOM 2326 C CA . LYS B 1 75 ? 18.871 16.666 8.988 1.00 58.57 75 LYS B CA 1
ATOM 2327 C C . LYS B 1 75 ? 19.516 17.693 8.062 1.00 69.33 75 LYS B C 1
ATOM 2328 O O . LYS B 1 75 ? 20.440 17.376 7.318 1.00 77.24 75 LYS B O 1
ATOM 2334 N N . LYS B 1 76 ? 19.013 18.920 8.109 1.00 65.27 76 LYS B N 1
ATOM 2335 C CA . LYS B 1 76 ? 19.525 20.021 7.281 1.00 69.46 76 LYS B CA 1
ATOM 2336 C C . LYS B 1 76 ? 19.474 19.772 5.770 1.00 61.86 76 LYS B C 1
ATOM 2337 O O . LYS B 1 76 ? 20.174 20.440 5.003 1.00 72.78 76 LYS B O 1
ATOM 2343 N N . ASP B 1 77 ? 18.645 18.827 5.341 1.00 68.73 77 ASP B N 1
ATOM 2344 C CA . ASP B 1 77 ? 18.388 18.655 3.914 1.00 71.29 77 ASP B CA 1
ATOM 2345 C C . ASP B 1 77 ? 17.270 19.610 3.508 1.00 72.08 77 ASP B C 1
ATOM 2346 O O . ASP B 1 77 ? 16.112 19.217 3.352 1.00 75.13 77 ASP B O 1
ATOM 2351 N N . TYR B 1 78 ? 17.626 20.876 3.344 1.00 69.31 78 TYR B N 1
ATOM 2352 C CA . TYR B 1 78 ? 16.623 21.912 3.154 1.00 66.78 78 TYR B CA 1
ATOM 2353 C C . TYR B 1 78 ? 15.871 21.777 1.832 1.00 65.20 78 TYR B C 1
ATOM 2354 O O . TYR B 1 78 ? 14.681 22.100 1.755 1.00 70.69 78 TYR B O 1
ATOM 2363 N N . LYS B 1 79 ? 16.554 21.279 0.803 1.00 53.34 79 LYS B N 1
ATOM 2364 C CA . LYS B 1 79 ? 15.934 21.189 -0.512 1.00 58.76 79 LYS B CA 1
ATOM 2365 C C . LYS B 1 79 ? 14.797 20.186 -0.454 1.00 68.94 79 LYS B C 1
ATOM 2366 O O . LYS B 1 79 ? 13.743 20.381 -1.054 1.00 81.21 79 LYS B O 1
ATOM 2368 N N . LYS B 1 80 ? 15.010 19.112 0.291 1.00 67.89 80 LYS B N 1
ATOM 2369 C CA . LYS B 1 80 ? 13.990 18.086 0.420 1.00 69.14 80 LYS B CA 1
ATOM 2370 C C . LYS B 1 80 ? 12.882 18.548 1.358 1.00 66.37 80 LYS B C 1
ATOM 2371 O O . LYS B 1 80 ? 11.700 18.347 1.074 1.00 57.63 80 LYS B O 1
ATOM 2377 N N . ALA B 1 81 ? 13.266 19.183 2.465 1.00 52.79 81 ALA B N 1
ATOM 2378 C CA . ALA B 1 81 ? 12.293 19.809 3.357 1.00 54.15 81 ALA B CA 1
ATOM 2379 C C . ALA B 1 81 ? 11.341 20.711 2.575 1.00 56.31 81 ALA B C 1
ATOM 2380 O O . ALA B 1 81 ? 10.120 20.605 2.704 1.00 52.35 81 ALA B O 1
ATOM 2382 N N . ILE B 1 82 ? 11.909 21.591 1.757 1.00 72.53 82 ILE B N 1
ATOM 2383 C CA . ILE B 1 82 ? 11.120 22.484 0.916 1.00 67.27 82 ILE B CA 1
ATOM 2384 C C . ILE B 1 82 ? 10.219 21.714 -0.053 1.00 70.54 82 ILE B C 1
ATOM 2385 O O . ILE B 1 82 ? 9.013 21.956 -0.130 1.00 71.69 82 ILE B O 1
ATOM 2390 N N . LYS B 1 83 ? 10.808 20.789 -0.796 1.00 71.46 83 LYS B N 1
ATOM 2391 C CA . LYS B 1 83 ? 10.044 19.998 -1.755 1.00 74.62 83 LYS B CA 1
ATOM 2392 C C . LYS B 1 83 ? 8.852 19.316 -1.082 1.00 72.12 83 LYS B C 1
ATOM 2393 O O . LYS B 1 83 ? 7.756 19.259 -1.634 1.00 70.61 83 LYS B O 1
ATOM 2395 N N . SER B 1 84 ? 9.062 18.817 0.127 1.00 60.61 84 SER B N 1
ATOM 2396 C CA . SER B 1 84 ? 8.001 18.108 0.831 1.00 68.59 84 SER B CA 1
ATOM 2397 C C . SER B 1 84 ? 6.823 19.029 1.127 1.00 71.11 84 SER B C 1
ATOM 2398 O O . SER B 1 84 ? 5.662 18.634 0.974 1.00 77.79 84 SER B O 1
ATOM 2401 N N . LEU B 1 85 ? 7.124 20.251 1.557 1.00 51.28 85 LEU B N 1
ATOM 2402 C CA . LEU B 1 85 ? 6.079 21.189 1.940 1.00 60.72 85 LEU B CA 1
ATOM 2403 C C . LEU B 1 85 ? 5.282 21.642 0.736 1.00 62.77 85 LEU B C 1
ATOM 2404 O O . LEU B 1 85 ? 4.064 21.783 0.809 1.00 70.31 85 LEU B O 1
ATOM 2409 N N . GLU B 1 86 ? 5.986 21.911 -0.358 1.00 72.25 86 GLU B N 1
ATOM 2410 C CA . GLU B 1 86 ? 5.352 22.410 -1.571 1.00 84.02 86 GLU B CA 1
ATOM 2411 C C . GLU B 1 86 ? 4.318 21.418 -2.084 1.00 82.55 86 GLU B C 1
ATOM 2412 O O . GLU B 1 86 ? 3.291 21.809 -2.632 1.00 90.86 86 GLU B O 1
ATOM 2418 N N . SER B 1 87 ? 4.597 20.131 -1.900 1.00 72.69 87 SER B N 1
ATOM 2419 C CA . SER B 1 87 ? 3.651 19.084 -2.269 1.00 83.62 87 SER B CA 1
ATOM 2420 C C . SER B 1 87 ? 2.286 19.377 -1.664 1.00 81.63 87 SER B C 1
ATOM 2421 O O . SER B 1 87 ? 1.260 19.197 -2.313 1.00 77.65 87 SER B O 1
ATOM 2424 N N . ILE B 1 88 ? 2.281 19.827 -0.412 1.00 74.40 88 ILE B N 1
ATOM 2425 C CA . ILE B 1 88 ? 1.039 20.144 0.284 1.00 65.64 88 ILE B CA 1
ATOM 2426 C C . ILE B 1 88 ? 0.395 21.391 -0.316 1.00 88.09 88 ILE B C 1
ATOM 2427 O O . ILE B 1 88 ? -0.741 21.354 -0.794 1.00 87.14 88 ILE B O 1
ATOM 2432 N N . LEU B 1 89 ? 1.136 22.494 -0.287 1.00 81.18 89 LEU B N 1
ATOM 2433 C CA . LEU B 1 89 ? 0.640 23.769 -0.775 1.00 81.72 89 LEU B CA 1
ATOM 2434 C C . LEU B 1 89 ? 0.224 23.710 -2.240 1.00 91.20 89 LEU B C 1
ATOM 2435 O O . LEU B 1 89 ? -0.706 24.404 -2.659 1.00 83.66 89 LEU B O 1
ATOM 2440 N N . GLU B 1 90 ? 0.915 22.874 -3.011 1.00 95.51 90 GLU B N 1
ATOM 2441 C CA . GLU B 1 90 ? 0.563 22.635 -4.407 1.00 95.90 90 GLU B CA 1
ATOM 2442 C C . GLU B 1 90 ? -0.574 21.620 -4.539 1.00 82.40 90 GLU B C 1
ATOM 2443 O O . GLU B 1 90 ? -1.039 21.345 -5.638 1.00 79.07 90 GLU B O 1
ATOM 2449 N N . GLY B 1 91 ? -1.015 21.077 -3.411 1.00 85.88 91 GLY B N 1
ATOM 2450 C CA . GLY B 1 91 ? -2.139 20.161 -3.387 1.00 102.93 91 GLY B CA 1
ATOM 2451 C C . GLY B 1 91 ? -1.937 18.843 -4.118 1.00 96.84 91 GLY B C 1
ATOM 2452 O O . GLY B 1 91 ? -2.834 18.387 -4.824 1.00 92.58 91 GLY B O 1
ATOM 2453 N N . LYS B 1 92 ? -0.768 18.229 -3.947 1.00 92.01 92 LYS B N 1
ATOM 2454 C CA . LYS B 1 92 ? -0.490 16.930 -4.556 1.00 100.75 92 LYS B CA 1
ATOM 2455 C C . LYS B 1 92 ? -0.400 15.798 -3.516 1.00 89.71 92 LYS B C 1
ATOM 2456 O O . LYS B 1 92 ? 0.361 14.846 -3.681 1.00 92.67 92 LYS B O 1
ATOM 2458 N N . VAL B 1 93 ? -1.191 15.909 -2.452 1.00 75.07 93 VAL B N 1
ATOM 2459 C CA . VAL B 1 93 ? -1.231 14.889 -1.411 1.00 92.62 93 VAL B CA 1
ATOM 2460 C C . VAL B 1 93 ? -2.668 14.426 -1.166 1.00 94.75 93 VAL B C 1
ATOM 2461 O O . VAL B 1 93 ? -3.620 15.160 -1.458 1.00 82.23 93 VAL B O 1
ATOM 2465 N N . GLU B 1 94 ? -2.822 13.220 -0.619 1.00 85.65 94 GLU B N 1
ATOM 2466 C CA . GLU B 1 94 ? -4.145 12.669 -0.336 1.00 87.43 94 GLU B CA 1
ATOM 2467 C C . GLU B 1 94 ? -4.626 13.095 1.047 1.00 87.09 94 GLU B C 1
ATOM 2468 O O . GLU B 1 94 ? -3.830 13.491 1.896 1.00 88.70 94 GLU B O 1
ATOM 2474 N N . ARG B 1 95 ? -5.932 12.997 1.269 1.00 91.75 95 ARG B N 1
ATOM 2475 C CA . ARG B 1 95 ? -6.506 13.180 2.595 1.00 93.49 95 ARG B CA 1
ATOM 2476 C C . ARG B 1 95 ? -6.068 12.040 3.505 1.00 95.88 95 ARG B C 1
ATOM 2477 O O . ARG B 1 95 ? -6.106 10.874 3.110 1.00 105.40 95 ARG B O 1
ATOM 2479 N N . ASP B 1 96 ? -5.646 12.371 4.720 1.00 89.54 96 ASP B N 1
ATOM 2480 C CA . ASP B 1 96 ? -5.308 11.335 5.695 1.00 89.64 96 ASP B CA 1
ATOM 2481 C C . ASP B 1 96 ? -6.487 10.382 5.906 1.00 86.19 96 ASP B C 1
ATOM 2482 O O . ASP B 1 96 ? -7.642 10.748 5.701 1.00 84.84 96 ASP B O 1
ATOM 2487 N N . PRO B 1 97 ? -6.197 9.147 6.316 1.00 97.86 97 PRO B N 1
ATOM 2488 C CA . PRO B 1 97 ? -7.245 8.153 6.571 1.00 105.50 97 PRO B CA 1
ATOM 2489 C C . PRO B 1 97 ? -8.144 8.536 7.743 1.00 104.22 97 PRO B C 1
ATOM 2490 O O . PRO B 1 97 ? -7.687 9.174 8.693 1.00 96.38 97 PRO B O 1
ATOM 2494 N N . ASP B 1 98 ? -9.413 8.147 7.674 1.00 105.59 98 ASP B N 1
ATOM 2495 C CA . ASP B 1 98 ? -10.280 8.220 8.839 1.00 106.34 98 ASP B CA 1
ATOM 2496 C C . ASP B 1 98 ? -9.668 7.303 9.898 1.00 95.82 98 ASP B C 1
ATOM 2497 O O . ASP B 1 98 ? -9.523 6.098 9.671 1.00 99.68 98 ASP B O 1
ATOM 2502 N N . VAL B 1 99 ? -9.290 7.863 11.044 1.00 86.19 99 VAL B N 1
ATOM 2503 C CA . VAL B 1 99 ? -8.669 7.059 12.094 1.00 79.70 99 VAL B CA 1
ATOM 2504 C C . VAL B 1 99 ? -9.311 7.297 13.456 1.00 76.32 99 VAL B C 1
ATOM 2505 O O . VAL B 1 99 ? -10.169 8.167 13.600 1.00 93.58 99 VAL B O 1
ATOM 2509 N N . ASP B 1 100 ? -8.897 6.518 14.451 1.00 59.82 100 ASP B N 1
ATOM 2510 C CA . ASP B 1 100 ? -9.293 6.782 15.830 1.00 66.79 100 ASP B CA 1
ATOM 2511 C C . ASP B 1 100 ? -9.174 8.276 16.116 1.00 80.73 100 ASP B C 1
ATOM 2512 O O . ASP B 1 100 ? -8.214 8.924 15.688 1.00 66.72 100 ASP B O 1
ATOM 2517 N N . ALA B 1 101 ? -10.154 8.812 16.839 1.00 87.52 101 ALA B N 1
ATOM 2518 C CA . ALA B 1 101 ? -10.218 10.243 17.127 1.00 82.81 101 ALA B CA 1
ATOM 2519 C C . ALA B 1 101 ? -8.986 10.772 17.865 1.00 81.69 101 ALA B C 1
ATOM 2520 O O . ALA B 1 101 ? -8.580 11.913 17.659 1.00 81.57 101 ALA B O 1
ATOM 2522 N N . ARG B 1 102 ? -8.396 9.942 18.719 1.00 86.64 102 ARG B N 1
ATOM 2523 C CA . ARG B 1 102 ? -7.230 10.355 19.491 1.00 83.20 102 ARG B CA 1
ATOM 2524 C C . ARG B 1 102 ? -6.010 10.522 18.594 1.00 81.91 102 ARG B C 1
ATOM 2525 O O . ARG B 1 102 ? -5.111 11.317 18.882 1.00 73.64 102 ARG B O 1
ATOM 2533 N N . ILE B 1 103 ? -6.000 9.774 17.496 1.00 68.64 103 ILE B N 1
ATOM 2534 C CA . ILE B 1 103 ? -4.924 9.848 16.515 1.00 70.16 103 ILE B CA 1
ATOM 2535 C C . ILE B 1 103 ? -5.148 11.031 15.570 1.00 76.20 103 ILE B C 1
ATOM 2536 O O . ILE B 1 103 ? -4.216 11.747 15.201 1.00 65.28 103 ILE B O 1
ATOM 2541 N N . GLN B 1 104 ? -6.407 11.238 15.202 1.00 81.65 104 GLN B N 1
ATOM 2542 C CA . GLN B 1 104 ? -6.776 12.251 14.233 1.00 74.65 104 GLN B CA 1
ATOM 2543 C C . GLN B 1 104 ? -6.266 13.606 14.703 1.00 79.52 104 GLN B C 1
ATOM 2544 O O . GLN B 1 104 ? -5.760 14.402 13.914 1.00 72.28 104 GLN B O 1
ATOM 2550 N N . GLU B 1 105 ? -6.385 13.845 16.004 1.00 82.73 105 GLU B N 1
ATOM 2551 C CA . GLU B 1 105 ? -5.971 15.104 16.607 1.00 74.04 105 GLU B CA 1
ATOM 2552 C C . GLU B 1 105 ? -4.510 15.433 16.330 1.00 71.95 105 GLU B C 1
ATOM 2553 O O . GLU B 1 105 ? -4.118 16.591 16.378 1.00 82.34 105 GLU B O 1
ATOM 2559 N N . MET B 1 106 ? -3.701 14.417 16.057 1.00 72.34 106 MET B N 1
ATOM 2560 C CA . MET B 1 106 ? -2.278 14.627 15.825 1.00 57.45 106 MET B CA 1
ATOM 2561 C C . MET B 1 106 ? -2.017 14.956 14.369 1.00 51.63 106 MET B C 1
ATOM 2562 O O . MET B 1 106 ? -0.872 15.091 13.952 1.00 57.06 106 MET B O 1
ATOM 2567 N N . PHE B 1 107 ? -3.080 15.047 13.583 1.00 64.37 107 PHE B N 1
ATOM 2568 C CA . PHE B 1 107 ? -2.920 15.215 12.145 1.00 75.35 107 PHE B CA 1
ATOM 2569 C C . PHE B 1 107 ? -2.984 16.668 11.726 1.00 67.27 107 PHE B C 1
ATOM 2570 O O . PHE B 1 107 ? -3.504 17.516 12.444 1.00 70.22 107 PHE B O 1
ATOM 2578 N N . VAL B 1 108 ? -2.471 16.918 10.530 1.00 67.16 108 VAL B N 1
ATOM 2579 C CA . VAL B 1 108 ? -2.297 18.255 9.982 1.00 58.78 108 VAL B CA 1
ATOM 2580 C C . VAL B 1 108 ? -3.429 18.633 9.023 1.00 65.61 108 VAL B C 1
ATOM 2581 O O . VAL B 1 108 ? -3.753 17.888 8.093 1.00 75.15 108 VAL B O 1
ATOM 2585 N N . ASP B 1 109 ? -4.033 19.792 9.264 1.00 70.06 109 ASP B N 1
ATOM 2586 C CA . ASP B 1 109 ? -5.102 20.305 8.409 1.00 67.54 109 ASP B CA 1
ATOM 2587 C C . ASP B 1 109 ? -4.497 21.214 7.344 1.00 69.20 109 ASP B C 1
ATOM 2588 O O . ASP B 1 109 ? -3.782 22.152 7.669 1.00 76.81 109 ASP B O 1
ATOM 2593 N N . PRO B 1 110 ? -4.757 20.923 6.062 1.00 80.88 110 PRO B N 1
ATOM 2594 C CA . PRO B 1 110 ? -4.178 21.709 4.960 1.00 86.85 110 PRO B CA 1
ATOM 2595 C C . PRO B 1 110 ? -4.661 23.162 4.938 1.00 79.81 110 PRO B C 1
ATOM 2596 O O . PRO B 1 110 ? -4.193 23.945 4.121 1.00 71.56 110 PRO B O 1
ATOM 2600 N N . GLY B 1 111 ? -5.594 23.502 5.820 1.00 74.92 111 GLY B N 1
ATOM 2601 C CA . GLY B 1 111 ? -6.133 24.843 5.897 1.00 61.67 111 GLY B CA 1
ATOM 2602 C C . GLY B 1 111 ? -5.334 25.708 6.844 1.00 76.25 111 GLY B C 1
ATOM 2603 O O . GLY B 1 111 ? -5.551 26.923 6.936 1.00 79.09 111 GLY B O 1
ATOM 2604 N N . ASP B 1 112 ? -4.402 25.079 7.554 1.00 60.06 112 ASP B N 1
ATOM 2605 C CA . ASP B 1 112 ? -3.523 25.798 8.473 1.00 56.78 112 ASP B CA 1
ATOM 2606 C C . ASP B 1 112 ? -2.212 26.224 7.784 1.00 55.94 112 ASP B C 1
ATOM 2607 O O . ASP B 1 112 ? -1.126 25.829 8.187 1.00 70.24 112 ASP B O 1
ATOM 2612 N N . GLU B 1 113 ? -2.329 27.043 6.745 1.00 65.55 113 GLU B N 1
ATOM 2613 C CA . GLU B 1 113 ? -1.194 27.365 5.890 1.00 67.70 113 GLU B CA 1
ATOM 2614 C C . GLU B 1 113 ? -0.155 28.271 6.549 1.00 61.72 113 GLU B C 1
ATOM 2615 O O . GLU B 1 113 ? 0.977 28.359 6.082 1.00 60.37 113 GLU B O 1
ATOM 2621 N N . GLU B 1 114 ? -0.526 28.942 7.633 1.00 58.52 114 GLU B N 1
ATOM 2622 C CA . GLU B 1 114 ? 0.449 29.749 8.370 1.00 57.51 114 GLU B CA 1
ATOM 2623 C C . GLU B 1 114 ? 1.678 28.903 8.702 1.00 57.84 114 GLU B C 1
ATOM 2624 O O . GLU B 1 114 ? 2.824 29.314 8.502 1.00 40.15 114 GLU B O 1
ATOM 2630 N N . PHE B 1 115 ? 1.424 27.707 9.224 1.00 48.61 115 PHE B N 1
ATOM 2631 C CA . PHE B 1 115 ? 2.494 26.778 9.594 1.00 46.16 115 PHE B CA 1
ATOM 2632 C C . PHE B 1 115 ? 3.410 26.358 8.446 1.00 43.33 115 PHE B C 1
ATOM 2633 O O . PHE B 1 115 ? 4.621 26.272 8.629 1.00 55.64 115 PHE B O 1
ATOM 2641 N N . PHE B 1 116 ? 2.837 26.122 7.269 1.00 48.99 116 PHE B N 1
ATOM 2642 C CA . PHE B 1 116 ? 3.620 25.777 6.077 1.00 61.46 116 PHE B CA 1
ATOM 2643 C C . PHE B 1 116 ? 4.458 26.955 5.546 1.00 53.88 116 PHE B C 1
ATOM 2644 O O . PHE B 1 116 ? 5.633 26.787 5.218 1.00 43.26 116 PHE B O 1
ATOM 2652 N N . GLU B 1 117 ? 3.840 28.132 5.448 1.00 44.31 117 GLU B N 1
ATOM 2653 C CA . GLU B 1 117 ? 4.537 29.343 4.982 1.00 53.88 117 GLU B CA 1
ATOM 2654 C C . GLU B 1 117 ? 5.648 29.747 5.943 1.00 57.14 117 GLU B C 1
ATOM 2655 O O . GLU B 1 117 ? 6.716 30.173 5.529 1.00 51.70 117 GLU B O 1
ATOM 2661 N N . SER B 1 118 ? 5.389 29.587 7.235 1.00 48.84 118 SER B N 1
ATOM 2662 C CA . SER B 1 118 ? 6.392 29.855 8.252 1.00 48.69 118 SER B CA 1
ATOM 2663 C C . SER B 1 118 ? 7.607 28.939 8.097 1.00 56.67 118 SER B C 1
ATOM 2664 O O . SER B 1 118 ? 8.764 29.390 8.093 1.00 43.37 118 SER B O 1
ATOM 2667 N N . LEU B 1 119 ? 7.334 27.645 7.966 1.00 48.79 119 LEU B N 1
ATOM 2668 C CA . LEU B 1 119 ? 8.389 26.649 7.824 1.00 56.98 119 LEU B CA 1
ATOM 2669 C C . LEU B 1 119 ? 9.102 26.875 6.494 1.00 47.77 119 LEU B C 1
ATOM 2670 O O . LEU B 1 119 ? 10.326 26.787 6.400 1.00 47.98 119 LEU B O 1
ATOM 2675 N N . LEU B 1 120 ? 8.323 27.185 5.466 1.00 40.77 120 LEU B N 1
ATOM 2676 C CA . LEU B 1 120 ? 8.886 27.571 4.177 1.00 50.93 120 LEU B CA 1
ATOM 2677 C C . LEU B 1 120 ? 9.788 28.797 4.302 1.00 47.71 120 LEU B C 1
ATOM 2678 O O . LEU B 1 120 ? 10.781 28.923 3.599 1.00 58.61 120 LEU B O 1
ATOM 2683 N N . GLY B 1 121 ? 9.438 29.692 5.212 1.00 50.19 121 GLY B N 1
ATOM 2684 C CA . GLY B 1 121 ? 10.224 30.895 5.410 1.00 55.45 121 GLY B CA 1
ATOM 2685 C C . GLY B 1 121 ? 11.569 30.522 5.988 1.00 57.12 121 GLY B C 1
ATOM 2686 O O . GLY B 1 121 ? 12.611 30.970 5.497 1.00 57.31 121 GLY B O 1
ATOM 2687 N N . ASP B 1 122 ? 11.537 29.700 7.038 1.00 54.81 122 ASP B N 1
ATOM 2688 C CA . ASP B 1 122 ? 12.751 29.191 7.683 1.00 51.28 122 ASP B CA 1
ATOM 2689 C C . ASP B 1 122 ? 13.655 28.442 6.721 1.00 51.43 122 ASP B C 1
ATOM 2690 O O . ASP B 1 122 ? 14.865 28.667 6.691 1.00 56.43 122 ASP B O 1
ATOM 2695 N N . LEU B 1 123 ? 13.056 27.558 5.927 1.00 45.98 123 LEU B N 1
ATOM 2696 C CA . LEU B 1 123 ? 13.803 26.802 4.934 1.00 58.09 123 LEU B CA 1
ATOM 2697 C C . LEU B 1 123 ? 14.472 27.671 3.862 1.00 64.21 123 LEU B C 1
ATOM 2698 O O . LEU B 1 123 ? 15.657 27.482 3.583 1.00 56.45 123 LEU B O 1
ATOM 2703 N N . CYS B 1 124 ? 13.724 28.599 3.254 1.00 63.50 124 CYS B N 1
ATOM 2704 C CA . CYS B 1 124 ? 14.302 29.544 2.275 1.00 74.21 124 CYS B CA 1
ATOM 2705 C C . CYS B 1 124 ? 15.460 30.293 2.896 1.00 58.93 124 CYS B C 1
ATOM 2706 O O . CYS B 1 124 ? 16.525 30.391 2.311 1.00 64.18 124 CYS B O 1
ATOM 2709 N N . THR B 1 125 ? 15.236 30.804 4.101 1.00 49.85 125 THR B N 1
ATOM 2710 C CA . THR B 1 125 ? 16.267 31.527 4.834 1.00 54.77 125 THR B CA 1
ATOM 2711 C C . THR B 1 125 ? 17.507 30.678 5.096 1.00 67.26 125 THR B C 1
ATOM 2712 O O . THR B 1 125 ? 18.618 31.068 4.743 1.00 71.68 125 THR B O 1
ATOM 2716 N N . LEU B 1 126 ? 17.317 29.516 5.717 1.00 61.50 126 LEU B N 1
ATOM 2717 C CA . LEU B 1 126 ? 18.434 28.646 6.033 1.00 55.17 126 LEU B CA 1
ATOM 2718 C C . LEU B 1 126 ? 19.144 28.222 4.754 1.00 69.64 126 LEU B C 1
ATOM 2719 O O . LEU B 1 126 ? 20.333 27.898 4.756 1.00 70.72 126 LEU B O 1
ATOM 2724 N N . SER B 1 127 ? 18.399 28.234 3.658 1.00 61.16 127 SER B N 1
ATOM 2725 C CA . SER B 1 127 ? 18.877 27.708 2.392 1.00 69.36 127 SER B CA 1
ATOM 2726 C C . SER B 1 127 ? 19.531 28.807 1.541 1.00 81.34 127 SER B C 1
ATOM 2727 O O . SER B 1 127 ? 20.037 28.550 0.441 1.00 67.54 127 SER B O 1
ATOM 2730 N N . GLY B 1 128 ? 19.521 30.033 2.056 1.00 88.62 128 GLY B N 1
ATOM 2731 C CA . GLY B 1 128 ? 20.171 31.145 1.384 1.00 85.62 128 GLY B CA 1
ATOM 2732 C C . GLY B 1 128 ? 19.275 32.030 0.531 1.00 88.24 128 GLY B C 1
ATOM 2733 O O . GLY B 1 128 ? 19.769 32.881 -0.208 1.00 103.00 128 GLY B O 1
ATOM 2734 N N . TYR B 1 129 ? 17.963 31.843 0.622 1.00 68.47 129 TYR B N 1
ATOM 2735 C CA . TYR B 1 129 ? 17.025 32.699 -0.109 1.00 61.16 129 TYR B CA 1
ATOM 2736 C C . TYR B 1 129 ? 16.225 33.567 0.860 1.00 75.25 129 TYR B C 1
ATOM 2737 O O . TYR B 1 129 ? 15.044 33.319 1.099 1.00 70.35 129 TYR B O 1
ATOM 2746 N N . ARG B 1 130 ? 16.878 34.588 1.406 1.00 73.35 130 ARG B N 1
ATOM 2747 C CA . ARG B 1 130 ? 16.275 35.437 2.426 1.00 68.63 130 ARG B CA 1
ATOM 2748 C C . ARG B 1 130 ? 15.024 36.175 1.933 1.00 64.94 130 ARG B C 1
ATOM 2749 O O . ARG B 1 130 ? 13.993 36.157 2.607 1.00 65.00 130 ARG B O 1
ATOM 2757 N N . GLU B 1 131 ? 15.112 36.804 0.762 1.00 64.02 131 GLU B N 1
ATOM 2758 C CA . GLU B 1 131 ? 14.004 37.600 0.237 1.00 67.21 131 GLU B CA 1
ATOM 2759 C C . GLU B 1 131 ? 12.748 36.759 0.022 1.00 66.69 131 GLU B C 1
ATOM 2760 O O . GLU B 1 131 ? 11.656 37.162 0.425 1.00 68.16 131 GLU B O 1
ATOM 2762 N N . GLU B 1 132 ? 12.905 35.595 -0.609 1.00 68.43 132 GLU B N 1
ATOM 2763 C CA . GLU B 1 132 ? 11.788 34.660 -0.777 1.00 60.25 132 GLU B CA 1
ATOM 2764 C C . GLU B 1 132 ? 11.238 34.208 0.581 1.00 56.77 132 GLU B C 1
ATOM 2765 O O . GLU B 1 132 ? 10.025 34.092 0.768 1.00 62.04 132 GLU B O 1
ATOM 2771 N N . GLY B 1 133 ? 12.138 33.970 1.527 1.00 46.33 133 GLY B N 1
ATOM 2772 C CA . GLY B 1 133 ? 11.762 33.609 2.885 1.00 50.60 133 GLY B CA 1
ATOM 2773 C C . GLY B 1 133 ? 10.893 34.652 3.550 1.00 66.31 133 GLY B C 1
ATOM 2774 O O . GLY B 1 133 ? 9.861 34.331 4.146 1.00 51.18 133 GLY B O 1
ATOM 2775 N N . ILE B 1 134 ? 11.316 35.910 3.445 1.00 76.51 134 ILE B N 1
ATOM 2776 C CA . ILE B 1 134 ? 10.544 37.033 3.958 1.00 67.68 134 ILE B CA 1
ATOM 2777 C C . ILE B 1 134 ? 9.138 37.015 3.387 1.00 64.68 134 ILE B C 1
ATOM 2778 O O . ILE B 1 134 ? 8.164 37.259 4.111 1.00 51.54 134 ILE B O 1
ATOM 2783 N N . GLY B 1 135 ? 9.047 36.697 2.095 1.00 53.39 135 GLY B N 1
ATOM 2784 C CA . GLY B 1 135 ? 7.773 36.559 1.414 1.00 52.75 135 GLY B CA 1
ATOM 2785 C C . GLY B 1 135 ? 6.859 35.524 2.036 1.00 68.09 135 GLY B C 1
ATOM 2786 O O . GLY B 1 135 ? 5.652 35.747 2.144 1.00 58.30 135 GLY B O 1
ATOM 2787 N N . HIS B 1 136 ? 7.425 34.385 2.440 1.00 64.06 136 HIS B N 1
ATOM 2788 C CA . HIS B 1 136 ? 6.638 33.349 3.122 1.00 60.73 136 HIS B CA 1
ATOM 2789 C C . HIS B 1 136 ? 6.264 33.827 4.519 1.00 49.88 136 HIS B C 1
ATOM 2790 O O . HIS B 1 136 ? 5.130 33.647 4.953 1.00 62.60 136 HIS B O 1
ATOM 2797 N N . TYR B 1 137 ? 7.204 34.471 5.207 1.00 43.52 137 TYR B N 1
ATOM 2798 C CA . TYR B 1 137 ? 6.900 35.028 6.523 1.00 42.16 137 TYR B CA 1
ATOM 2799 C C . TYR B 1 137 ? 5.764 36.040 6.448 1.00 44.34 137 TYR B C 1
ATOM 2800 O O . TYR B 1 137 ? 4.869 36.061 7.299 1.00 66.25 137 TYR B O 1
ATOM 2809 N N . VAL B 1 138 ? 5.811 36.887 5.426 1.00 58.23 138 VAL B N 1
ATOM 2810 C CA . VAL B 1 138 ? 4.758 37.867 5.211 1.00 61.83 138 VAL B CA 1
ATOM 2811 C C . VAL B 1 138 ? 3.435 37.160 4.992 1.00 69.85 138 VAL B C 1
ATOM 2812 O O . VAL B 1 138 ? 2.429 37.515 5.604 1.00 77.40 138 VAL B O 1
ATOM 2816 N N . ARG B 1 139 ? 3.440 36.148 4.128 1.00 45.76 139 ARG B N 1
ATOM 2817 C CA . ARG B 1 139 ? 2.198 35.486 3.754 1.00 70.52 139 ARG B CA 1
ATOM 2818 C C . ARG B 1 139 ? 1.658 34.730 4.968 1.00 64.76 139 ARG B C 1
ATOM 2819 O O . ARG B 1 139 ? 0.448 34.656 5.185 1.00 58.77 139 ARG B O 1
ATOM 2827 N N . SER B 1 140 ? 2.570 34.206 5.778 1.00 51.45 140 SER B N 1
ATOM 2828 C CA . SER B 1 140 ? 2.190 33.510 6.993 1.00 52.60 140 SER B CA 1
ATOM 2829 C C . SER B 1 140 ? 1.587 34.451 8.024 1.00 64.58 140 SER B C 1
ATOM 2830 O O . SER B 1 140 ? 0.544 34.151 8.623 1.00 44.57 140 SER B O 1
ATOM 2833 N N . PHE B 1 141 ? 2.275 35.567 8.264 1.00 48.93 141 PHE B N 1
ATOM 2834 C CA . PHE B 1 141 ? 1.808 36.542 9.246 1.00 51.39 141 PHE B CA 1
ATOM 2835 C C . PHE B 1 141 ? 0.435 37.102 8.871 1.00 60.91 141 PHE B C 1
ATOM 2836 O O . PHE B 1 141 ? -0.358 37.438 9.752 1.00 47.62 141 PHE B O 1
ATOM 2844 N N . GLY B 1 142 ? 0.161 37.162 7.569 1.00 65.79 142 GLY B N 1
ATOM 2845 C CA . GLY B 1 142 ? -1.122 37.609 7.061 1.00 70.02 142 GLY B CA 1
ATOM 2846 C C . GLY B 1 142 ? -2.287 36.778 7.558 1.00 69.23 142 GLY B C 1
ATOM 2847 O O . GLY B 1 142 ? -3.411 37.263 7.660 1.00 72.97 142 GLY B O 1
ATOM 2848 N N . LYS B 1 143 ? -2.032 35.517 7.874 1.00 71.02 143 LYS B N 1
ATOM 2849 C CA . LYS B 1 143 ? -3.109 34.657 8.340 1.00 69.78 143 LYS B CA 1
ATOM 2850 C C . LYS B 1 143 ? -3.166 34.595 9.857 1.00 61.94 143 LYS B C 1
ATOM 2851 O O . LYS B 1 143 ? -4.243 34.573 10.443 1.00 62.40 143 LYS B O 1
ATOM 2856 N N . SER B 1 144 ? -2.007 34.572 10.500 1.00 56.71 144 SER B N 1
ATOM 2857 C CA . SER B 1 144 ? -1.976 34.282 11.920 1.00 53.63 144 SER B CA 1
ATOM 2858 C C . SER B 1 144 ? -0.613 34.571 12.531 1.00 60.13 144 SER B C 1
ATOM 2859 O O . SER B 1 144 ? 0.417 34.448 11.864 1.00 66.79 144 SER B O 1
ATOM 2862 N N . PHE B 1 145 ? -0.617 34.958 13.804 1.00 45.07 145 PHE B N 1
ATOM 2863 C CA . PHE B 1 145 ? 0.625 35.155 14.546 1.00 50.93 145 PHE B CA 1
ATOM 2864 C C . PHE B 1 145 ? 1.366 33.829 14.741 1.00 50.75 145 PHE B C 1
ATOM 2865 O O . PHE B 1 145 ? 0.818 32.891 15.304 1.00 54.88 145 PHE B O 1
ATOM 2873 N N . LEU B 1 146 ? 2.602 33.764 14.258 1.00 43.83 146 LEU B N 1
ATOM 2874 C CA . LEU B 1 146 ? 3.524 32.717 14.634 1.00 48.60 146 LEU B CA 1
ATOM 2875 C C . LEU B 1 146 ? 4.845 33.384 14.951 1.00 55.97 146 LEU B C 1
ATOM 2876 O O . LEU B 1 146 ? 5.139 34.464 14.446 1.00 59.99 146 LEU B O 1
ATOM 2881 N N . PHE B 1 147 ? 5.638 32.724 15.785 1.00 48.70 147 PHE B N 1
ATOM 2882 C CA . PHE B 1 147 ? 6.855 33.298 16.332 1.00 49.41 147 PHE B CA 1
ATOM 2883 C C . PHE B 1 147 ? 7.934 33.563 15.303 1.00 52.67 147 PHE B C 1
ATOM 2884 O O . PHE B 1 147 ? 8.580 34.594 15.351 1.00 42.70 147 PHE B O 1
ATOM 2892 N N . SER B 1 148 ? 8.162 32.631 14.388 1.00 43.00 148 SER B N 1
ATOM 2893 C CA . SER B 1 148 ? 9.265 32.825 13.449 1.00 55.78 148 SER B CA 1
ATOM 2894 C C . SER B 1 148 ? 9.042 33.925 12.393 1.00 46.09 148 SER B C 1
ATOM 2895 O O . SER B 1 148 ? 9.963 34.684 12.105 1.00 44.34 148 SER B O 1
ATOM 2898 N N . PRO B 1 149 ? 7.844 33.972 11.779 1.00 48.89 149 PRO B N 1
ATOM 2899 C CA . PRO B 1 149 ? 7.551 35.087 10.861 1.00 49.97 149 PRO B CA 1
ATOM 2900 C C . PRO B 1 149 ? 7.612 36.451 11.587 1.00 62.90 149 PRO B C 1
ATOM 2901 O O . PRO B 1 149 ? 8.253 37.399 11.108 1.00 52.83 149 PRO B O 1
ATOM 2905 N N . VAL B 1 150 ? 6.965 36.536 12.744 1.00 53.15 150 VAL B N 1
ATOM 2906 C CA . VAL B 1 150 ? 6.969 37.763 13.529 1.00 50.79 150 VAL B CA 1
ATOM 2907 C C . VAL B 1 150 ? 8.392 38.226 13.883 1.00 55.73 150 VAL B C 1
ATOM 2908 O O . VAL B 1 150 ? 8.753 39.372 13.605 1.00 51.62 150 VAL B O 1
ATOM 2912 N N . GLU B 1 151 ? 9.208 37.340 14.464 1.00 49.27 151 GLU B N 1
ATOM 2913 C CA . GLU B 1 151 ? 10.557 37.742 14.889 1.00 44.71 151 GLU B CA 1
ATOM 2914 C C . GLU B 1 151 ? 11.484 38.113 13.725 1.00 44.57 151 GLU B C 1
ATOM 2915 O O . GLU B 1 151 ? 12.344 38.998 13.852 1.00 51.33 151 GLU B O 1
ATOM 2921 N N . ASN B 1 152 ? 11.283 37.456 12.587 1.00 45.45 152 ASN B N 1
ATOM 2922 C CA . ASN B 1 152 ? 12.091 37.698 11.396 1.00 43.00 152 ASN B CA 1
ATOM 2923 C C . ASN B 1 152 ? 11.653 38.945 10.652 1.00 60.25 152 ASN B C 1
ATOM 2924 O O . ASN B 1 152 ? 12.474 39.637 10.054 1.00 47.84 152 ASN B O 1
ATOM 2929 N N . LEU B 1 153 ? 10.351 39.204 10.669 1.00 60.63 153 LEU B N 1
ATOM 2930 C CA . LEU B 1 153 ? 9.817 40.398 10.040 1.00 60.89 153 LEU B CA 1
ATOM 2931 C C . LEU B 1 153 ? 10.161 41.636 10.867 1.00 62.47 153 LEU B C 1
ATOM 2932 O O . LEU B 1 153 ? 10.539 42.672 10.318 1.00 54.77 153 LEU B O 1
ATOM 2937 N N . LEU B 1 154 ? 10.068 41.521 12.186 1.00 50.08 154 LEU B N 1
ATOM 2938 C CA . LEU B 1 154 ? 10.502 42.614 13.046 1.00 50.07 154 LEU B CA 1
ATOM 2939 C C . LEU B 1 154 ? 11.984 42.898 12.827 1.00 59.11 154 LEU B C 1
ATOM 2940 O O . LEU B 1 154 ? 12.397 44.032 12.596 1.00 66.53 154 LEU B O 1
ATOM 2945 N N . LEU B 1 155 ? 12.781 41.850 12.885 1.00 62.73 155 LEU B N 1
ATOM 2946 C CA . LEU B 1 155 ? 14.209 41.952 12.658 1.00 57.81 155 LEU B CA 1
ATOM 2947 C C . LEU B 1 155 ? 14.544 42.691 11.367 1.00 60.36 155 LEU B C 1
ATOM 2948 O O . LEU B 1 155 ? 15.488 43.478 11.330 1.00 68.73 155 LEU B O 1
ATOM 2953 N N . GLU B 1 156 ? 13.775 42.432 10.311 1.00 56.10 156 GLU B N 1
ATOM 2954 C CA . GLU B 1 156 ? 14.026 43.030 9.000 1.00 72.86 156 GLU B CA 1
ATOM 2955 C C . GLU B 1 156 ? 13.266 44.342 8.818 1.00 78.16 156 GLU B C 1
ATOM 2956 O O . GLU B 1 156 ? 13.344 44.961 7.764 1.00 88.45 156 GLU B O 1
ATOM 2962 N N . ASN B 1 157 ? 12.527 44.748 9.846 1.00 65.03 157 ASN B N 1
ATOM 2963 C CA . ASN B 1 157 ? 11.641 45.905 9.769 1.00 67.82 157 ASN B CA 1
ATOM 2964 C C . ASN B 1 157 ? 10.631 45.756 8.633 1.00 78.86 157 ASN B C 1
ATOM 2965 O O . ASN B 1 157 ? 10.014 46.729 8.213 1.00 91.47 157 ASN B O 1
ATOM 2970 N N . LYS B 1 158 ? 10.465 44.529 8.139 1.00 73.75 158 LYS B N 1
ATOM 2971 C CA . LYS B 1 158 ? 9.572 44.271 7.006 1.00 64.97 158 LYS B CA 1
ATOM 2972 C C . LYS B 1 158 ? 8.199 43.729 7.406 1.00 58.09 158 LYS B C 1
ATOM 2973 O O . LYS B 1 158 ? 7.519 43.074 6.618 1.00 56.55 158 LYS B O 1
ATOM 2979 N N . VAL B 1 159 ? 7.790 44.005 8.633 1.00 62.96 159 VAL B N 1
ATOM 2980 C CA . VAL B 1 159 ? 6.448 43.653 9.074 1.00 46.25 159 VAL B CA 1
ATOM 2981 C C . VAL B 1 159 ? 5.418 44.576 8.400 1.00 78.94 159 VAL B C 1
ATOM 2982 O O . VAL B 1 159 ? 5.585 45.802 8.356 1.00 74.81 159 VAL B O 1
ATOM 2986 N N . PRO B 1 160 ? 4.353 43.981 7.852 1.00 86.99 160 PRO B N 1
ATOM 2987 C CA . PRO B 1 160 ? 3.294 44.692 7.125 1.00 88.60 160 PRO B CA 1
ATOM 2988 C C . PRO B 1 160 ? 2.358 45.445 8.060 1.00 86.40 160 PRO B C 1
ATOM 2989 O O . PRO B 1 160 ? 1.770 44.839 8.955 1.00 89.21 160 PRO B O 1
ATOM 2993 N N . GLN B 1 161 ? 2.211 46.747 7.837 1.00 83.64 161 GLN B N 1
ATOM 2994 C CA . GLN B 1 161 ? 1.372 47.591 8.687 1.00 100.80 161 GLN B CA 1
ATOM 2995 C C . GLN B 1 161 ? 0.193 48.188 7.921 1.00 101.82 161 GLN B C 1
ATOM 2996 O O . GLN B 1 161 ? 0.248 48.338 6.697 1.00 73.42 161 GLN B O 1
ATOM 3002 N N . LYS B 1 162 ? -0.869 48.516 8.654 1.00 104.69 162 LYS B N 1
ATOM 3003 C CA . LYS B 1 162 ? -2.054 49.132 8.076 1.00 102.63 162 LYS B CA 1
ATOM 3004 C C . LYS B 1 162 ? -1.784 50.576 7.749 1.00 96.28 162 LYS B C 1
ATOM 3005 O O . LYS B 1 162 ? -0.663 50.946 7.407 1.00 100.61 162 LYS B O 1
ATOM 3007 N N . ARG B 1 163 ? -2.814 51.401 7.862 1.00 112.95 163 ARG B N 1
ATOM 3008 C CA . ARG B 1 163 ? -2.682 52.797 7.468 1.00 89.74 163 ARG B CA 1
ATOM 3009 C C . ARG B 1 163 ? -3.128 53.746 8.576 1.00 103.87 163 ARG B C 1
ATOM 3010 O O . ARG B 1 163 ? -3.082 54.967 8.407 1.00 130.77 163 ARG B O 1
ATOM 3018 N N . ASP B 1 164 ? -3.550 53.195 9.713 1.00 105.69 164 ASP B N 1
ATOM 3019 C CA . ASP B 1 164 ? -4.025 54.035 10.818 1.00 126.99 164 ASP B CA 1
ATOM 3020 C C . ASP B 1 164 ? -4.102 53.310 12.157 1.00 117.00 164 ASP B C 1
ATOM 3021 O O . ASP B 1 164 ? -4.771 53.782 13.081 1.00 107.96 164 ASP B O 1
ATOM 3023 N N . ARG B 1 173 ? -6.401 40.065 14.324 1.00 65.80 173 ARG B N 1
ATOM 3024 C CA . ARG B 1 173 ? -6.146 41.491 14.516 1.00 92.67 173 ARG B CA 1
ATOM 3025 C C . ARG B 1 173 ? -5.954 41.850 15.988 1.00 99.89 173 ARG B C 1
ATOM 3026 O O . ARG B 1 173 ? -5.236 42.804 16.304 1.00 99.01 173 ARG B O 1
ATOM 3028 N N . ARG B 1 174 ? -6.591 41.095 16.884 1.00 80.50 174 ARG B N 1
ATOM 3029 C CA . ARG B 1 174 ? -6.557 41.439 18.308 1.00 88.56 174 ARG B CA 1
ATOM 3030 C C . ARG B 1 174 ? -5.860 40.383 19.149 1.00 102.44 174 ARG B C 1
ATOM 3031 O O . ARG B 1 174 ? -5.902 39.192 18.842 1.00 123.40 174 ARG B O 1
ATOM 3033 N N . GLY B 1 175 ? -5.203 40.825 20.211 1.00 94.73 175 GLY B N 1
ATOM 3034 C CA . GLY B 1 175 ? -4.505 39.898 21.075 1.00 95.32 175 GLY B CA 1
ATOM 3035 C C . GLY B 1 175 ? -3.338 40.532 21.790 1.00 93.34 175 GLY B C 1
ATOM 3036 O O . GLY B 1 175 ? -2.832 41.586 21.377 1.00 83.11 175 GLY B O 1
ATOM 3037 N N . ILE B 1 176 ? -2.913 39.890 22.874 1.00 79.73 176 ILE B N 1
ATOM 3038 C CA . ILE B 1 176 ? -1.754 40.363 23.612 1.00 72.63 176 ILE B CA 1
ATOM 3039 C C . ILE B 1 176 ? -0.508 40.241 22.743 1.00 71.87 176 ILE B C 1
ATOM 3040 O O . ILE B 1 176 ? 0.408 41.057 22.824 1.00 73.17 176 ILE B O 1
ATOM 3045 N N . GLU B 1 177 ? -0.484 39.231 21.888 1.00 78.17 177 GLU B N 1
ATOM 3046 C CA . GLU B 1 177 ? 0.651 39.055 20.997 1.00 77.20 177 GLU B CA 1
ATOM 3047 C C . GLU B 1 177 ? 0.633 40.085 19.871 1.00 67.59 177 GLU B C 1
ATOM 3048 O O . GLU B 1 177 ? 1.682 40.525 19.414 1.00 64.40 177 GLU B O 1
ATOM 3054 N N . GLU B 1 178 ? -0.556 40.483 19.436 1.00 86.49 178 GLU B N 1
ATOM 3055 C CA . GLU B 1 178 ? -0.664 41.483 18.374 1.00 97.51 178 GLU B CA 1
ATOM 3056 C C . GLU B 1 178 ? -0.293 42.864 18.907 1.00 78.01 178 GLU B C 1
ATOM 3057 O O . GLU B 1 178 ? 0.237 43.701 18.184 1.00 71.40 178 GLU B O 1
ATOM 3063 N N . GLU B 1 179 ? -0.554 43.076 20.189 1.00 61.52 179 GLU B N 1
ATOM 3064 C CA . GLU B 1 179 ? -0.084 44.265 20.894 1.00 57.64 179 GLU B CA 1
ATOM 3065 C C . GLU B 1 179 ? 1.431 44.256 21.036 1.00 61.68 179 GLU B C 1
ATOM 3066 O O . GLU B 1 179 ? 2.071 45.297 21.003 1.00 57.09 179 GLU B O 1
ATOM 3072 N N . TYR B 1 180 ? 2.005 43.062 21.192 1.00 68.42 180 TYR B N 1
ATOM 3073 C CA . TYR B 1 180 ? 3.449 42.926 21.322 1.00 46.30 180 TYR B CA 1
ATOM 3074 C C . TYR B 1 180 ? 4.134 43.320 20.018 1.00 54.47 180 TYR B C 1
ATOM 3075 O O . TYR B 1 180 ? 5.218 43.911 20.003 1.00 46.46 180 TYR B O 1
ATOM 3084 N N . VAL B 1 181 ? 3.491 42.968 18.918 1.00 49.85 181 VAL B N 1
ATOM 3085 C CA . VAL B 1 181 ? 4.000 43.315 17.611 1.00 57.83 181 VAL B CA 1
ATOM 3086 C C . VAL B 1 181 ? 3.865 44.821 17.364 1.00 63.22 181 VAL B C 1
ATOM 3087 O O . VAL B 1 181 ? 4.783 45.452 16.854 1.00 56.49 181 VAL B O 1
ATOM 3091 N N . SER B 1 182 ? 2.718 45.387 17.727 1.00 57.79 182 SER B N 1
ATOM 3092 C CA . SER B 1 182 ? 2.493 46.826 17.603 1.00 62.88 182 SER B CA 1
ATOM 3093 C C . SER B 1 182 ? 3.569 47.604 18.352 1.00 72.63 182 SER B C 1
ATOM 3094 O O . SER B 1 182 ? 4.170 48.541 17.808 1.00 59.36 182 SER B O 1
ATOM 3097 N N . ASP B 1 183 ? 3.805 47.213 19.604 1.00 54.68 183 ASP B N 1
ATOM 3098 C CA . ASP B 1 183 ? 4.777 47.900 20.438 1.00 57.20 183 ASP B CA 1
ATOM 3099 C C . ASP B 1 183 ? 6.155 47.835 19.814 1.00 71.88 183 ASP B C 1
ATOM 3100 O O . ASP B 1 183 ? 6.892 48.830 19.813 1.00 72.94 183 ASP B O 1
ATOM 3105 N N . SER B 1 184 ? 6.483 46.662 19.275 1.00 59.51 184 SER B N 1
ATOM 3106 C CA . SER B 1 184 ? 7.774 46.418 18.645 1.00 48.27 184 SER B CA 1
ATOM 3107 C C . SER B 1 184 ? 7.958 47.307 17.415 1.00 54.82 184 SER B C 1
ATOM 3108 O O . SER B 1 184 ? 9.004 47.923 17.220 1.00 54.31 184 SER B O 1
ATOM 3111 N N . ILE B 1 185 ? 6.948 47.373 16.567 1.00 56.32 185 ILE B N 1
ATOM 3112 C CA . ILE B 1 185 ? 7.059 48.224 15.396 1.00 63.50 185 ILE B CA 1
ATOM 3113 C C . ILE B 1 185 ? 7.298 49.673 15.862 1.00 77.67 185 ILE B C 1
ATOM 3114 O O . ILE B 1 185 ? 8.176 50.390 15.359 1.00 68.51 185 ILE B O 1
ATOM 3119 N N . GLU B 1 186 ? 6.526 50.090 16.853 1.00 53.54 186 GLU B N 1
ATOM 3120 C CA . GLU B 1 186 ? 6.644 51.446 17.359 1.00 67.53 186 GLU B CA 1
ATOM 3121 C C . GLU B 1 186 ? 8.005 51.718 17.977 1.00 72.27 186 GLU B C 1
ATOM 3122 O O . GLU B 1 186 ? 8.603 52.786 17.728 1.00 69.46 186 GLU B O 1
ATOM 3128 N N . PHE B 1 187 ? 8.485 50.779 18.797 1.00 59.99 187 PHE B N 1
ATOM 3129 C CA . PHE B 1 187 ? 9.731 51.010 19.504 1.00 53.55 187 PHE B CA 1
ATOM 3130 C C . PHE B 1 187 ? 10.866 51.109 18.499 1.00 68.81 187 PHE B C 1
ATOM 3131 O O . PHE B 1 187 ? 11.788 51.914 18.668 1.00 63.27 187 PHE B O 1
ATOM 3139 N N . HIS B 1 188 ? 10.792 50.300 17.445 1.00 65.69 188 HIS B N 1
ATOM 3140 C CA . HIS B 1 188 ? 11.847 50.299 16.447 1.00 68.70 188 HIS B CA 1
ATOM 3141 C C . HIS B 1 188 ? 12.091 51.709 15.901 1.00 80.69 188 HIS B C 1
ATOM 3142 O O . HIS B 1 188 ? 13.231 52.164 15.768 1.00 70.58 188 HIS B O 1
ATOM 3149 N N . GLU B 1 189 ? 11.007 52.397 15.576 1.00 96.38 189 GLU B N 1
ATOM 3150 C CA . GLU B 1 189 ? 11.118 53.708 14.956 1.00 92.20 189 GLU B CA 1
ATOM 3151 C C . GLU B 1 189 ? 11.108 54.856 15.963 1.00 86.80 189 GLU B C 1
ATOM 3152 O O . GLU B 1 189 ? 11.405 55.977 15.601 1.00 79.76 189 GLU B O 1
ATOM 3154 N N . SER B 1 190 ? 10.785 54.586 17.224 1.00 90.98 190 SER B N 1
ATOM 3155 C CA . SER B 1 190 ? 10.711 55.666 18.218 1.00 69.76 190 SER B CA 1
ATOM 3156 C C . SER B 1 190 ? 11.649 55.491 19.413 1.00 75.79 190 SER B C 1
ATOM 3157 O O . SER B 1 190 ? 11.903 56.450 20.139 1.00 89.12 190 SER B O 1
ATOM 3160 N N . LEU B 1 191 ? 12.150 54.280 19.636 1.00 84.00 191 LEU B N 1
ATOM 3161 C CA . LEU B 1 191 ? 13.010 54.021 20.788 1.00 72.77 191 LEU B CA 1
ATOM 3162 C C . LEU B 1 191 ? 12.346 54.456 22.088 1.00 69.77 191 LEU B C 1
ATOM 3163 O O . LEU B 1 191 ? 13.025 54.841 23.039 1.00 65.24 191 LEU B O 1
ATOM 3168 N N . SER B 1 192 ? 11.018 54.383 22.116 1.00 83.57 192 SER B N 1
ATOM 3169 C CA . SER B 1 192 ? 10.207 54.820 23.255 1.00 81.88 192 SER B CA 1
ATOM 3170 C C . SER B 1 192 ? 10.559 54.163 24.602 1.00 87.80 192 SER B C 1
ATOM 3171 O O . SER B 1 192 ? 10.333 52.979 24.804 1.00 73.91 192 SER B O 1
ATOM 3174 N N . PRO B 1 193 ? 11.099 54.954 25.538 1.00 97.30 193 PRO B N 1
ATOM 3175 C CA . PRO B 1 193 ? 11.496 54.513 26.886 1.00 86.66 193 PRO B CA 1
ATOM 3176 C C . PRO B 1 193 ? 10.297 54.053 27.734 1.00 88.08 193 PRO B C 1
ATOM 3177 O O . PRO B 1 193 ? 10.433 53.217 28.644 1.00 65.80 193 PRO B O 1
ATOM 3181 N N . SER B 1 194 ? 9.126 54.613 27.446 1.00 89.20 194 SER B N 1
ATOM 3182 C CA . SER B 1 194 ? 7.905 54.187 28.119 1.00 85.78 194 SER B CA 1
ATOM 3183 C C . SER B 1 194 ? 7.569 52.741 27.748 1.00 80.33 194 SER B C 1
ATOM 3184 O O . SER B 1 194 ? 7.009 51.992 28.549 1.00 77.18 194 SER B O 1
ATOM 3187 N N . LEU B 1 195 ? 7.902 52.365 26.519 1.00 71.24 195 LEU B N 1
ATOM 3188 C CA . LEU B 1 195 ? 7.678 51.009 26.035 1.00 69.71 195 LEU B CA 1
ATOM 3189 C C . LEU B 1 195 ? 8.609 50.023 26.739 1.00 75.77 195 LEU B C 1
ATOM 3190 O O . LEU B 1 195 ? 8.169 48.959 27.198 1.00 56.74 195 LEU B O 1
ATOM 3195 N N . VAL B 1 196 ? 9.887 50.395 26.820 1.00 65.64 196 VAL B N 1
ATOM 3196 C CA . VAL B 1 196 ? 10.914 49.604 27.489 1.00 68.50 196 VAL B CA 1
ATOM 3197 C C . VAL B 1 196 ? 10.582 49.369 28.957 1.00 72.02 196 VAL B C 1
ATOM 3198 O O . VAL B 1 196 ? 10.782 48.277 29.488 1.00 76.62 196 VAL B O 1
ATOM 3202 N N . LYS B 1 197 ? 10.082 50.407 29.608 1.00 79.02 197 LYS B N 1
ATOM 3203 C CA . LYS B 1 197 ? 9.749 50.349 31.024 1.00 79.21 197 LYS B CA 1
ATOM 3204 C C . LYS B 1 197 ? 8.516 49.485 31.217 1.00 81.79 197 LYS B C 1
ATOM 3205 O O . LYS B 1 197 ? 8.393 48.783 32.211 1.00 84.14 197 LYS B O 1
ATOM 3207 N N . LYS B 1 198 ? 7.607 49.541 30.252 1.00 57.68 198 LYS B N 1
ATOM 3208 C CA . LYS B 1 198 ? 6.388 48.739 30.280 1.00 73.47 198 LYS B CA 1
ATOM 3209 C C . LYS B 1 198 ? 6.676 47.233 30.248 1.00 83.27 198 LYS B C 1
ATOM 3210 O O . LYS B 1 198 ? 6.069 46.463 30.989 1.00 91.40 198 LYS B O 1
ATOM 3216 N N . TYR B 1 199 ? 7.603 46.821 29.388 1.00 81.48 199 TYR B N 1
ATOM 3217 C CA . TYR B 1 199 ? 7.946 45.404 29.225 1.00 69.05 199 TYR B CA 1
ATOM 3218 C C . TYR B 1 199 ? 9.024 44.937 30.199 1.00 71.86 199 TYR B C 1
ATOM 3219 O O . TYR B 1 199 ? 9.312 43.748 30.293 1.00 62.10 199 TYR B O 1
ATOM 3228 N N . MET B 1 200 ? 9.622 45.888 30.911 1.00 80.26 200 MET B N 1
ATOM 3229 C CA . MET B 1 200 ? 10.672 45.602 31.880 1.00 73.38 200 MET B CA 1
ATOM 3230 C C . MET B 1 200 ? 10.077 44.797 33.046 1.00 73.85 200 MET B C 1
ATOM 3231 O O . MET B 1 200 ? 10.748 43.946 33.652 1.00 56.61 200 MET B O 1
ATOM 3236 N N . GLU B 1 201 ? 8.801 45.053 33.331 1.00 83.13 201 GLU B N 1
ATOM 3237 C CA . GLU B 1 201 ? 8.104 44.403 34.440 1.00 86.22 201 GLU B CA 1
ATOM 3238 C C . GLU B 1 201 ? 7.757 42.942 34.169 1.00 83.78 201 GLU B C 1
ATOM 3239 O O . GLU B 1 201 ? 7.435 42.202 35.096 1.00 93.64 201 GLU B O 1
ATOM 3241 N N . HIS B 1 202 ? 7.825 42.523 32.906 1.00 78.82 202 HIS B N 1
ATOM 3242 C CA . HIS B 1 202 ? 7.484 41.143 32.542 1.00 71.72 202 HIS B CA 1
ATOM 3243 C C . HIS B 1 202 ? 8.693 40.341 32.068 1.00 61.53 202 HIS B C 1
ATOM 3244 O O . HIS B 1 202 ? 8.685 39.760 30.978 1.00 51.43 202 HIS B O 1
ATOM 3251 N N . VAL B 1 203 ? 9.722 40.324 32.910 1.00 69.33 203 VAL B N 1
ATOM 3252 C CA . VAL B 1 203 ? 10.932 39.550 32.695 1.00 61.03 203 VAL B CA 1
ATOM 3253 C C . VAL B 1 203 ? 11.210 38.768 33.962 1.00 73.93 203 VAL B C 1
ATOM 3254 O O . VAL B 1 203 ? 11.483 39.366 35.001 1.00 90.97 203 VAL B O 1
ATOM 3258 N N . PRO B 1 204 ? 11.143 37.427 33.891 1.00 87.07 204 PRO B N 1
ATOM 3259 C CA . PRO B 1 204 ? 10.878 36.626 32.687 1.00 71.32 204 PRO B CA 1
ATOM 3260 C C . PRO B 1 204 ? 9.449 36.725 32.165 1.00 60.85 204 PRO B C 1
ATOM 3261 O O . PRO B 1 204 ? 8.513 36.981 32.927 1.00 70.15 204 PRO B O 1
ATOM 3265 N N . GLY B 1 205 ? 9.297 36.518 30.859 1.00 55.36 205 GLY B N 1
ATOM 3266 C CA . GLY B 1 205 ? 7.999 36.533 30.202 1.00 40.57 205 GLY B CA 1
ATOM 3267 C C . GLY B 1 205 ? 8.081 37.234 28.857 1.00 57.15 205 GLY B C 1
ATOM 3268 O O . GLY B 1 205 ? 9.137 37.259 28.229 1.00 39.34 205 GLY B O 1
ATOM 3269 N N . ILE B 1 206 ? 6.973 37.828 28.421 1.00 66.72 206 ILE B N 1
ATOM 3270 C CA . ILE B 1 206 ? 6.936 38.549 27.151 1.00 61.36 206 ILE B CA 1
ATOM 3271 C C . ILE B 1 206 ? 7.995 39.657 27.114 1.00 65.33 206 ILE B C 1
ATOM 3272 O O . ILE B 1 206 ? 8.538 39.993 26.054 1.00 53.31 206 ILE B O 1
ATOM 3277 N N . GLY B 1 207 ? 8.312 40.203 28.281 1.00 59.49 207 GLY B N 1
ATOM 3278 C CA . GLY B 1 207 ? 9.288 41.276 28.353 1.00 68.92 207 GLY B CA 1
ATOM 3279 C C . GLY B 1 207 ? 10.671 40.839 27.914 1.00 62.90 207 GLY B C 1
ATOM 3280 O O . GLY B 1 207 ? 11.445 41.627 27.353 1.00 66.85 207 GLY B O 1
ATOM 3281 N N . SER B 1 208 ? 10.983 39.580 28.180 1.00 45.10 208 SER B N 1
ATOM 3282 C CA . SER B 1 208 ? 12.275 39.005 27.815 1.00 54.52 208 SER B CA 1
ATOM 3283 C C . SER B 1 208 ? 12.519 39.131 26.312 1.00 50.99 208 SER B C 1
ATOM 3284 O O . SER B 1 208 ? 13.626 39.439 25.878 1.00 46.36 208 SER B O 1
ATOM 3287 N N . TYR B 1 209 ? 11.480 38.903 25.522 1.00 45.66 209 TYR B N 1
ATOM 3288 C CA . TYR B 1 209 ? 11.572 39.046 24.073 1.00 51.11 209 TYR B CA 1
ATOM 3289 C C . TYR B 1 209 ? 11.681 40.516 23.686 1.00 41.60 209 TYR B C 1
ATOM 3290 O O . TYR B 1 209 ? 12.593 40.905 22.964 1.00 45.88 209 TYR B O 1
ATOM 3299 N N . PHE B 1 210 ? 10.758 41.331 24.182 1.00 51.52 210 PHE B N 1
ATOM 3300 C CA . PHE B 1 210 ? 10.759 42.760 23.852 1.00 51.01 210 PHE B CA 1
ATOM 3301 C C . PHE B 1 210 ? 12.085 43.457 24.203 1.00 51.75 210 PHE B C 1
ATOM 3302 O O . PHE B 1 210 ? 12.726 44.071 23.354 1.00 46.89 210 PHE B O 1
ATOM 3310 N N . ILE B 1 211 ? 12.509 43.330 25.448 1.00 54.73 211 ILE B N 1
ATOM 3311 C CA . ILE B 1 211 ? 13.759 43.937 25.866 1.00 58.84 211 ILE B CA 1
ATOM 3312 C C . ILE B 1 211 ? 14.947 43.377 25.087 1.00 64.60 211 ILE B C 1
ATOM 3313 O O . ILE B 1 211 ? 15.910 44.091 24.811 1.00 63.64 211 ILE B O 1
ATOM 3318 N N . SER B 1 212 ? 14.889 42.095 24.740 1.00 55.13 212 SER B N 1
ATOM 3319 C CA . SER B 1 212 ? 15.967 41.488 23.952 1.00 66.88 212 SER B CA 1
ATOM 3320 C C . SER B 1 212 ? 16.018 42.146 22.569 1.00 57.18 212 SER B C 1
ATOM 3321 O O . SER B 1 212 ? 17.067 42.541 22.068 1.00 43.68 212 SER B O 1
ATOM 3324 N N . ASN B 1 213 ? 14.867 42.259 21.938 1.00 40.54 213 ASN B N 1
ATOM 3325 C CA . ASN B 1 213 ? 14.827 42.897 20.659 1.00 41.19 213 ASN B CA 1
ATOM 3326 C C . ASN B 1 213 ? 15.276 44.370 20.795 1.00 58.54 213 ASN B C 1
ATOM 3327 O O . ASN B 1 213 ? 16.016 44.887 19.952 1.00 56.06 213 ASN B O 1
ATOM 3332 N N . ALA B 1 214 ? 14.860 45.024 21.879 1.00 66.36 214 ALA B N 1
ATOM 3333 C CA . ALA B 1 214 ? 15.294 46.396 22.170 1.00 62.15 214 ALA B CA 1
ATOM 3334 C C . ALA B 1 214 ? 16.810 46.513 22.153 1.00 68.13 214 ALA B C 1
ATOM 3335 O O . ALA B 1 214 ? 17.362 47.390 21.486 1.00 64.57 214 ALA B O 1
ATOM 3337 N N . ALA B 1 215 ? 17.470 45.625 22.892 1.00 65.83 215 ALA B N 1
ATOM 3338 C CA . ALA B 1 215 ? 18.918 45.633 23.004 1.00 61.98 215 ALA B CA 1
ATOM 3339 C C . ALA B 1 215 ? 19.572 45.526 21.635 1.00 60.66 215 ALA B C 1
ATOM 3340 O O . ALA B 1 215 ? 20.629 46.093 21.397 1.00 68.47 215 ALA B O 1
ATOM 3342 N N . ARG B 1 216 ? 18.924 44.805 20.734 1.00 66.56 216 ARG B N 1
ATOM 3343 C CA . ARG B 1 216 ? 19.473 44.540 19.414 1.00 68.43 216 ARG B CA 1
ATOM 3344 C C . ARG B 1 216 ? 19.352 45.793 18.573 1.00 71.17 216 ARG B C 1
ATOM 3345 O O . ARG B 1 216 ? 20.290 46.206 17.890 1.00 65.22 216 ARG B O 1
ATOM 3353 N N . ARG B 1 217 ? 18.179 46.403 18.618 1.00 67.80 217 ARG B N 1
ATOM 3354 C CA . ARG B 1 217 ? 17.964 47.655 17.912 1.00 59.64 217 ARG B CA 1
ATOM 3355 C C . ARG B 1 217 ? 18.963 48.726 18.358 1.00 80.66 217 ARG B C 1
ATOM 3356 O O . ARG B 1 217 ? 19.537 49.452 17.535 1.00 75.19 217 ARG B O 1
ATOM 3364 N N . TYR B 1 218 ? 19.158 48.832 19.669 1.00 71.53 218 TYR B N 1
ATOM 3365 C CA . TYR B 1 218 ? 20.121 49.778 20.205 1.00 81.82 218 TYR B CA 1
ATOM 3366 C C . TYR B 1 218 ? 21.505 49.550 19.625 1.00 86.26 218 TYR B C 1
ATOM 3367 O O . TYR B 1 218 ? 22.192 50.499 19.269 1.00 77.39 218 TYR B O 1
ATOM 3376 N N . PHE B 1 219 ? 21.927 48.294 19.536 1.00 87.64 219 PHE B N 1
ATOM 3377 C CA . PHE B 1 219 ? 23.253 48.023 19.007 1.00 95.16 219 PHE B CA 1
ATOM 3378 C C . PHE B 1 219 ? 23.366 48.492 17.557 1.00 107.04 219 PHE B C 1
ATOM 3379 O O . PHE B 1 219 ? 24.298 49.213 17.205 1.00 107.11 219 PHE B O 1
ATOM 3387 N N . ASN B 1 220 ? 22.407 48.083 16.730 1.00 102.99 220 ASN B N 1
ATOM 3388 C CA . ASN B 1 220 ? 22.360 48.488 15.329 1.00 106.58 220 ASN B CA 1
ATOM 3389 C C . ASN B 1 220 ? 22.388 50.012 15.146 1.00 114.42 220 ASN B C 1
ATOM 3390 O O . ASN B 1 220 ? 22.732 50.511 14.074 1.00 111.04 220 ASN B O 1
ATOM 3395 N N . LEU B 1 221 ? 22.022 50.752 16.186 1.00 108.91 221 LEU B N 1
ATOM 3396 C CA . LEU B 1 221 ? 22.043 52.212 16.108 1.00 112.01 221 LEU B CA 1
ATOM 3397 C C . LEU B 1 221 ? 23.318 52.807 16.696 1.00 112.17 221 LEU B C 1
ATOM 3398 O O . LEU B 1 221 ? 23.486 54.019 16.718 1.00 95.31 221 LEU B O 1
ATOM 3403 N N . GLY B 1 222 ? 24.212 51.954 17.180 1.00 113.78 222 GLY B N 1
ATOM 3404 C CA . GLY B 1 222 ? 25.463 52.421 17.749 1.00 116.00 222 GLY B CA 1
ATOM 3405 C C . GLY B 1 222 ? 25.362 52.796 19.215 1.00 119.80 222 GLY B C 1
ATOM 3406 O O . GLY B 1 222 ? 26.377 53.030 19.866 1.00 121.70 222 GLY B O 1
ATOM 3407 N N . MET B 1 223 ? 24.139 52.851 19.737 1.00 116.16 223 MET B N 1
ATOM 3408 C CA . MET B 1 223 ? 23.909 53.162 21.147 1.00 102.50 223 MET B CA 1
ATOM 3409 C C . MET B 1 223 ? 24.241 51.960 22.030 1.00 106.05 223 MET B C 1
ATOM 3410 O O . MET B 1 223 ? 23.347 51.293 22.557 1.00 92.51 223 MET B O 1
ATOM 3415 N N . ASN B 1 224 ? 25.536 51.698 22.187 1.00 116.66 224 ASN B N 1
ATOM 3416 C CA . ASN B 1 224 ? 26.016 50.513 22.892 1.00 119.63 224 ASN B CA 1
ATOM 3417 C C . ASN B 1 224 ? 25.678 50.525 24.377 1.00 115.61 224 ASN B C 1
ATOM 3418 O O . ASN B 1 224 ? 25.527 49.474 24.999 1.00 128.80 224 ASN B O 1
ATOM 3423 N N . ASP B 1 225 ? 25.557 51.720 24.937 1.00 111.72 225 ASP B N 1
ATOM 3424 C CA . ASP B 1 225 ? 25.274 51.876 26.356 1.00 113.01 225 ASP B CA 1
ATOM 3425 C C . ASP B 1 225 ? 23.920 51.284 26.715 1.00 99.10 225 ASP B C 1
ATOM 3426 O O . ASP B 1 225 ? 23.821 50.438 27.599 1.00 105.03 225 ASP B O 1
ATOM 3431 N N . LYS B 1 226 ? 22.878 51.738 26.029 1.00 88.81 226 LYS B N 1
ATOM 3432 C CA . LYS B 1 226 ? 21.534 51.231 26.265 1.00 91.54 226 LYS B CA 1
ATOM 3433 C C . LYS B 1 226 ? 21.428 49.761 25.864 1.00 72.54 226 LYS B C 1
ATOM 3434 O O . LYS B 1 226 ? 20.738 48.984 26.515 1.00 78.51 226 LYS B O 1
ATOM 3436 N N . SER B 1 227 ? 22.129 49.401 24.791 1.00 70.91 227 SER B N 1
ATOM 3437 C CA . SER B 1 227 ? 22.167 48.042 24.286 1.00 84.02 227 SER B CA 1
ATOM 3438 C C . SER B 1 227 ? 22.574 47.067 25.385 1.00 80.69 227 SER B C 1
ATOM 3439 O O . SER B 1 227 ? 21.889 46.069 25.601 1.00 70.71 227 SER B O 1
ATOM 3442 N N . LYS B 1 228 ? 23.672 47.374 26.080 1.00 77.29 228 LYS B N 1
ATOM 3443 C CA . LYS B 1 228 ? 24.179 46.530 27.169 1.00 82.96 228 LYS B CA 1
ATOM 3444 C C . LYS B 1 228 ? 23.270 46.548 28.397 1.00 87.77 228 LYS B C 1
ATOM 3445 O O . LYS B 1 228 ? 23.104 45.537 29.081 1.00 97.89 228 LYS B O 1
ATOM 3447 N N . ALA B 1 229 ? 22.690 47.707 28.678 1.00 88.95 229 ALA B N 1
ATOM 3448 C CA . ALA B 1 229 ? 21.746 47.831 29.776 1.00 83.99 229 ALA B CA 1
ATOM 3449 C C . ALA B 1 229 ? 20.620 46.825 29.588 1.00 81.53 229 ALA B C 1
ATOM 3450 O O . ALA B 1 229 ? 20.358 45.994 30.464 1.00 87.77 229 ALA B O 1
ATOM 3452 N N . CYS B 1 230 ? 19.974 46.889 28.427 1.00 72.51 230 CYS B N 1
ATOM 3453 C CA . CYS B 1 230 ? 18.907 45.948 28.075 1.00 66.38 230 CYS B CA 1
ATOM 3454 C C . CYS B 1 230 ? 19.331 44.473 28.166 1.00 67.48 230 CYS B C 1
ATOM 3455 O O . CYS B 1 230 ? 18.643 43.664 28.783 1.00 65.93 230 CYS B O 1
ATOM 3458 N N . PHE B 1 231 ? 20.457 44.126 27.551 1.00 76.11 231 PHE B N 1
ATOM 3459 C CA . PHE B 1 231 ? 20.958 42.751 27.590 1.00 70.27 231 PHE B CA 1
ATOM 3460 C C . PHE B 1 231 ? 21.241 42.329 29.028 1.00 75.58 231 PHE B C 1
ATOM 3461 O O . PHE B 1 231 ? 20.842 41.253 29.464 1.00 70.63 231 PHE B O 1
ATOM 3469 N N . GLU B 1 232 ? 21.932 43.192 29.766 1.00 89.33 232 GLU B N 1
ATOM 3470 C CA . GLU B 1 232 ? 22.270 42.906 31.156 1.00 85.55 232 GLU B CA 1
ATOM 3471 C C . GLU B 1 232 ? 21.021 42.619 31.991 1.00 71.07 232 GLU B C 1
ATOM 3472 O O . GLU B 1 232 ? 21.008 41.695 32.795 1.00 84.69 232 GLU B O 1
ATOM 3474 N N . LEU B 1 233 ? 19.967 43.402 31.788 1.00 77.08 233 LEU B N 1
ATOM 3475 C CA . LEU B 1 233 ? 18.712 43.181 32.507 1.00 74.08 233 LEU B CA 1
ATOM 3476 C C . LEU B 1 233 ? 18.231 41.744 32.354 1.00 75.54 233 LEU B C 1
ATOM 3477 O O . LEU B 1 233 ? 18.042 41.042 33.349 1.00 98.65 233 LEU B O 1
ATOM 3482 N N . VAL B 1 234 ? 18.038 41.320 31.105 1.00 65.22 234 VAL B N 1
ATOM 3483 C CA . VAL B 1 234 ? 17.582 39.962 30.801 1.00 71.52 234 VAL B CA 1
ATOM 3484 C C . VAL B 1 234 ? 18.572 38.901 31.287 1.00 66.27 234 VAL B C 1
ATOM 3485 O O . VAL B 1 234 ? 18.165 37.879 31.818 1.00 60.98 234 VAL B O 1
ATOM 3489 N N . ARG B 1 235 ? 19.869 39.152 31.121 1.00 72.55 235 ARG B N 1
ATOM 3490 C CA . ARG B 1 235 ? 20.886 38.215 31.597 1.00 82.43 235 ARG B CA 1
ATOM 3491 C C . ARG B 1 235 ? 20.720 37.908 33.088 1.00 92.78 235 ARG B C 1
ATOM 3492 O O . ARG B 1 235 ? 21.047 36.814 33.535 1.00 91.96 235 ARG B O 1
ATOM 3494 N N . ARG B 1 236 ? 20.206 38.872 33.851 1.00 93.17 236 ARG B N 1
ATOM 3495 C CA . ARG B 1 236 ? 20.037 38.697 35.294 1.00 89.56 236 ARG B CA 1
ATOM 3496 C C . ARG B 1 236 ? 18.653 38.190 35.716 1.00 91.23 236 ARG B C 1
ATOM 3497 O O . ARG B 1 236 ? 18.555 37.279 36.537 1.00 93.45 236 ARG B O 1
ATOM 3499 N N . LYS B 1 237 ? 17.591 38.782 35.174 1.00 94.13 237 LYS B N 1
ATOM 3500 C CA . LYS B 1 237 ? 16.225 38.377 35.529 1.00 90.86 237 LYS B CA 1
ATOM 3501 C C . LYS B 1 237 ? 15.763 37.129 34.773 1.00 81.77 237 LYS B C 1
ATOM 3502 O O . LYS B 1 237 ? 14.706 36.565 35.067 1.00 78.52 237 LYS B O 1
ATOM 3508 N N . ASP B 1 238 ? 16.554 36.719 33.786 1.00 71.09 238 ASP B N 1
ATOM 3509 C CA . ASP B 1 238 ? 16.210 35.587 32.947 1.00 66.71 238 ASP B CA 1
ATOM 3510 C C . ASP B 1 238 ? 17.438 35.082 32.194 1.00 77.77 238 ASP B C 1
ATOM 3511 O O . ASP B 1 238 ? 17.454 35.075 30.969 1.00 65.82 238 ASP B O 1
ATOM 3516 N N . PRO B 1 239 ? 18.467 34.644 32.934 1.00 98.32 239 PRO B N 1
ATOM 3517 C CA . PRO B 1 239 ? 19.783 34.318 32.367 1.00 97.33 239 PRO B CA 1
ATOM 3518 C C . PRO B 1 239 ? 19.695 33.218 31.325 1.00 96.08 239 PRO B C 1
ATOM 3519 O O . PRO B 1 239 ? 20.473 33.189 30.368 1.00 92.35 239 PRO B O 1
ATOM 3523 N N . MET B 1 240 ? 18.749 32.310 31.527 1.00 84.00 240 MET B N 1
ATOM 3524 C CA . MET B 1 240 ? 18.609 31.162 30.654 1.00 70.19 240 MET B CA 1
ATOM 3525 C C . MET B 1 240 ? 17.962 31.533 29.332 1.00 78.71 240 MET B C 1
ATOM 3526 O O . MET B 1 240 ? 18.200 30.869 28.325 1.00 83.38 240 MET B O 1
ATOM 3531 N N . PHE B 1 241 ? 17.140 32.583 29.331 1.00 72.77 241 PHE B N 1
ATOM 3532 C CA . PHE B 1 241 ? 16.433 32.982 28.118 1.00 59.66 241 PHE B CA 1
ATOM 3533 C C . PHE B 1 241 ? 17.446 33.133 27.000 1.00 61.51 241 PHE B C 1
ATOM 3534 O O . PHE B 1 241 ? 17.391 32.472 25.976 1.00 61.26 241 PHE B O 1
ATOM 3542 N N . LEU B 1 242 ? 18.432 33.991 27.245 1.00 53.23 242 LEU B N 1
ATOM 3543 C CA . LEU B 1 242 ? 19.531 34.194 26.295 1.00 86.67 242 LEU B CA 1
ATOM 3544 C C . LEU B 1 242 ? 20.252 32.890 25.944 1.00 98.85 242 LEU B C 1
ATOM 3545 O O . LEU B 1 242 ? 20.769 32.190 26.821 1.00 94.75 242 LEU B O 1
ATOM 3547 N N . LYS C 1 4 ? 10.245 1.385 -21.000 1.00 92.55 4 LYS C N 1
ATOM 3548 C CA . LYS C 1 4 ? 10.569 0.814 -22.299 1.00 86.66 4 LYS C CA 1
ATOM 3549 C C . LYS C 1 4 ? 11.970 0.216 -22.299 1.00 74.79 4 LYS C C 1
ATOM 3550 O O . LYS C 1 4 ? 12.303 -0.596 -23.172 1.00 70.18 4 LYS C O 1
ATOM 3552 N N . LEU C 1 5 ? 12.785 0.627 -21.324 1.00 53.45 5 LEU C N 1
ATOM 3553 C CA . LEU C 1 5 ? 14.161 0.148 -21.231 1.00 65.63 5 LEU C CA 1
ATOM 3554 C C . LEU C 1 5 ? 14.220 -1.389 -21.085 1.00 72.19 5 LEU C C 1
ATOM 3555 O O . LEU C 1 5 ? 15.187 -2.022 -21.505 1.00 60.93 5 LEU C O 1
ATOM 3560 N N . ILE C 1 6 ? 13.182 -1.978 -20.498 1.00 66.80 6 ILE C N 1
ATOM 3561 C CA . ILE C 1 6 ? 13.151 -3.418 -20.276 1.00 60.00 6 ILE C CA 1
ATOM 3562 C C . ILE C 1 6 ? 13.203 -4.180 -21.594 1.00 67.89 6 ILE C C 1
ATOM 3563 O O . ILE C 1 6 ? 14.117 -4.978 -21.836 1.00 62.68 6 ILE C O 1
ATOM 3568 N N . GLY C 1 7 ? 12.227 -3.930 -22.455 1.00 63.96 7 GLY C N 1
ATOM 3569 C CA . GLY C 1 7 ? 12.183 -4.617 -23.736 1.00 68.21 7 GLY C CA 1
ATOM 3570 C C . GLY C 1 7 ? 13.494 -4.515 -24.490 1.00 67.94 7 GLY C C 1
ATOM 3571 O O . GLY C 1 7 ? 13.911 -5.461 -25.159 1.00 75.73 7 GLY C O 1
ATOM 3572 N N . LYS C 1 8 ? 14.147 -3.363 -24.374 1.00 62.57 8 LYS C N 1
ATOM 3573 C CA . LYS C 1 8 ? 15.418 -3.137 -25.043 1.00 60.81 8 LYS C CA 1
ATOM 3574 C C . LYS C 1 8 ? 16.546 -3.936 -24.407 1.00 39.62 8 LYS C C 1
ATOM 3575 O O . LYS C 1 8 ? 17.494 -4.317 -25.087 1.00 43.35 8 LYS C O 1
ATOM 3577 N N . ILE C 1 9 ? 16.469 -4.137 -23.093 1.00 40.04 9 ILE C N 1
ATOM 3578 C CA . ILE C 1 9 ? 17.485 -4.910 -22.403 1.00 57.63 9 ILE C CA 1
ATOM 3579 C C . ILE C 1 9 ? 17.348 -6.385 -22.807 1.00 56.41 9 ILE C C 1
ATOM 3580 O O . ILE C 1 9 ? 18.335 -7.030 -23.157 1.00 44.20 9 ILE C O 1
ATOM 3585 N N . CYS C 1 10 ? 16.116 -6.893 -22.783 1.00 39.12 10 CYS C N 1
ATOM 3586 C CA . CYS C 1 10 ? 15.843 -8.267 -23.184 1.00 51.11 10 CYS C CA 1
ATOM 3587 C C . CYS C 1 10 ? 16.356 -8.488 -24.589 1.00 61.20 10 CYS C C 1
ATOM 3588 O O . CYS C 1 10 ? 17.036 -9.481 -24.875 1.00 60.08 10 CYS C O 1
ATOM 3591 N N . LYS C 1 11 ? 16.056 -7.537 -25.464 1.00 50.18 11 LYS C N 1
ATOM 3592 C CA . LYS C 1 11 ? 16.513 -7.645 -26.835 1.00 36.98 11 LYS C CA 1
ATOM 3593 C C . LYS C 1 11 ? 18.028 -7.687 -26.943 1.00 46.21 11 LYS C C 1
ATOM 3594 O O . LYS C 1 11 ? 18.574 -8.424 -27.770 1.00 52.88 11 LYS C O 1
ATOM 3600 N N . SER C 1 12 ? 18.712 -6.919 -26.099 1.00 42.66 12 SER C N 1
ATOM 3601 C CA . SER C 1 12 ? 20.172 -6.909 -26.107 1.00 49.61 12 SER C CA 1
ATOM 3602 C C . SER C 1 12 ? 20.772 -8.215 -25.584 1.00 43.40 12 SER C C 1
ATOM 3603 O O . SER C 1 12 ? 21.861 -8.627 -26.014 1.00 40.64 12 SER C O 1
ATOM 3606 N N . ILE C 1 13 ? 20.085 -8.832 -24.624 1.00 38.45 13 ILE C N 1
ATOM 3607 C CA . ILE C 1 13 ? 20.543 -10.110 -24.086 1.00 54.45 13 ILE C CA 1
ATOM 3608 C C . ILE C 1 13 ? 20.422 -11.174 -25.179 1.00 45.77 13 ILE C C 1
ATOM 3609 O O . ILE C 1 13 ? 21.389 -11.833 -25.520 1.00 34.31 13 ILE C O 1
ATOM 3614 N N . ARG C 1 14 ? 19.227 -11.273 -25.752 1.00 44.98 14 ARG C N 1
ATOM 3615 C CA . ARG C 1 14 ? 18.961 -12.140 -26.890 1.00 35.47 14 ARG C CA 1
ATOM 3616 C C . ARG C 1 14 ? 19.970 -11.961 -28.016 1.00 48.11 14 ARG C C 1
ATOM 3617 O O . ARG C 1 14 ? 20.265 -12.905 -28.725 1.00 56.76 14 ARG C O 1
ATOM 3625 N N . TYR C 1 15 ? 20.544 -10.771 -28.164 1.00 58.71 15 TYR C N 1
ATOM 3626 C CA . TYR C 1 15 ? 21.558 -10.565 -29.210 1.00 34.08 15 TYR C CA 1
ATOM 3627 C C . TYR C 1 15 ? 22.977 -10.680 -28.669 1.00 30.11 15 TYR C C 1
ATOM 3628 O O . TYR C 1 15 ? 23.957 -10.523 -29.399 1.00 34.50 15 TYR C O 1
ATOM 3637 N N . ARG C 1 16 ? 23.090 -10.968 -27.382 1.00 35.66 16 ARG C N 1
ATOM 3638 C CA . ARG C 1 16 ? 24.390 -11.163 -26.759 1.00 43.39 16 ARG C CA 1
ATOM 3639 C C . ARG C 1 16 ? 25.156 -9.860 -26.818 1.00 41.33 16 ARG C C 1
ATOM 3640 O O . ARG C 1 16 ? 26.390 -9.829 -26.744 1.00 47.57 16 ARG C O 1
ATOM 3648 N N . ASP C 1 17 ? 24.404 -8.773 -26.942 1.00 48.94 17 ASP C N 1
ATOM 3649 C CA . ASP C 1 17 ? 24.963 -7.429 -26.838 1.00 49.63 17 ASP C CA 1
ATOM 3650 C C . ASP C 1 17 ? 24.881 -6.974 -25.371 1.00 53.42 17 ASP C C 1
ATOM 3651 O O . ASP C 1 17 ? 23.966 -6.229 -24.975 1.00 41.27 17 ASP C O 1
ATOM 3656 N N . TYR C 1 18 ? 25.839 -7.436 -24.576 1.00 40.84 18 TYR C N 1
ATOM 3657 C CA . TYR C 1 18 ? 25.756 -7.328 -23.127 1.00 41.02 18 TYR C CA 1
ATOM 3658 C C . TYR C 1 18 ? 26.137 -5.927 -22.647 1.00 41.67 18 TYR C C 1
ATOM 3659 O O . TYR C 1 18 ? 25.529 -5.421 -21.713 1.00 50.61 18 TYR C O 1
ATOM 3668 N N . GLU C 1 19 ? 27.130 -5.307 -23.284 1.00 41.05 19 GLU C N 1
ATOM 3669 C CA . GLU C 1 19 ? 27.499 -3.909 -22.970 1.00 43.27 19 GLU C CA 1
ATOM 3670 C C . GLU C 1 19 ? 26.283 -2.977 -23.008 1.00 36.01 19 GLU C C 1
ATOM 3671 O O . GLU C 1 19 ? 26.034 -2.197 -22.090 1.00 44.89 19 GLU C O 1
ATOM 3677 N N . THR C 1 20 ? 25.482 -3.086 -24.048 1.00 35.07 20 THR C N 1
ATOM 3678 C CA . THR C 1 20 ? 24.260 -2.299 -24.102 1.00 36.30 20 THR C CA 1
ATOM 3679 C C . THR C 1 20 ? 23.339 -2.620 -22.934 1.00 49.52 20 THR C C 1
ATOM 3680 O O . THR C 1 20 ? 22.772 -1.728 -22.320 1.00 68.00 20 THR C O 1
ATOM 3684 N N . ALA C 1 21 ? 23.194 -3.898 -22.620 1.00 56.17 21 ALA C N 1
ATOM 3685 C CA . ALA C 1 21 ? 22.290 -4.324 -21.556 1.00 36.15 21 ALA C CA 1
ATOM 3686 C C . ALA C 1 21 ? 22.760 -3.842 -20.198 1.00 36.15 21 ALA C C 1
ATOM 3687 O O . ALA C 1 21 ? 21.958 -3.480 -19.349 1.00 37.40 21 ALA C O 1
ATOM 3689 N N . ILE C 1 22 ? 24.066 -3.902 -19.980 1.00 42.19 22 ILE C N 1
ATOM 3690 C CA . ILE C 1 22 ? 24.662 -3.406 -18.761 1.00 43.61 22 ILE C CA 1
ATOM 3691 C C . ILE C 1 22 ? 24.424 -1.865 -18.669 1.00 67.44 22 ILE C C 1
ATOM 3692 O O . ILE C 1 22 ? 23.984 -1.341 -17.640 1.00 49.24 22 ILE C O 1
ATOM 3697 N N . PHE C 1 23 ? 24.674 -1.147 -19.759 1.00 58.53 23 PHE C N 1
ATOM 3698 C CA . PHE C 1 23 ? 24.442 0.299 -19.778 1.00 54.03 23 PHE C CA 1
ATOM 3699 C C . PHE C 1 23 ? 22.976 0.645 -19.531 1.00 44.18 23 PHE C C 1
ATOM 3700 O O . PHE C 1 23 ? 22.657 1.430 -18.648 1.00 45.81 23 PHE C O 1
ATOM 3708 N N . LEU C 1 24 ? 22.084 0.052 -20.304 1.00 46.32 24 LEU C N 1
ATOM 3709 C CA . LEU C 1 24 ? 20.657 0.297 -20.122 1.00 43.56 24 LEU C CA 1
ATOM 3710 C C . LEU C 1 24 ? 20.192 -0.114 -18.735 1.00 61.36 24 LEU C C 1
ATOM 3711 O O . LEU C 1 24 ? 19.229 0.434 -18.206 1.00 66.49 24 LEU C O 1
ATOM 3716 N N . ALA C 1 25 ? 20.866 -1.097 -18.155 1.00 69.42 25 ALA C N 1
ATOM 3717 C CA . ALA C 1 25 ? 20.495 -1.567 -16.832 1.00 63.67 25 ALA C CA 1
ATOM 3718 C C . ALA C 1 25 ? 20.920 -0.512 -15.831 1.00 55.31 25 ALA C C 1
ATOM 3719 O O . ALA C 1 25 ? 20.185 -0.189 -14.890 1.00 54.60 25 ALA C O 1
ATOM 3721 N N . ALA C 1 26 ? 22.112 0.035 -16.053 1.00 58.47 26 ALA C N 1
ATOM 3722 C CA . ALA C 1 26 ? 22.650 1.079 -15.183 1.00 57.58 26 ALA C CA 1
ATOM 3723 C C . ALA C 1 26 ? 21.725 2.298 -15.126 1.00 65.20 26 ALA C C 1
ATOM 3724 O O . ALA C 1 26 ? 21.625 2.959 -14.081 1.00 68.30 26 ALA C O 1
ATOM 3726 N N . CYS C 1 27 ? 21.043 2.584 -16.240 1.00 57.83 27 CYS C N 1
ATOM 3727 C CA . CYS C 1 27 ? 20.132 3.740 -16.314 1.00 65.76 27 CYS C CA 1
ATOM 3728 C C . CYS C 1 27 ? 18.901 3.455 -15.489 1.00 76.87 27 CYS C C 1
ATOM 3729 O O . CYS C 1 27 ? 18.265 4.366 -14.970 1.00 71.75 27 CYS C O 1
ATOM 3732 N N . LEU C 1 28 ? 18.570 2.171 -15.378 1.00 79.95 28 LEU C N 1
ATOM 3733 C CA . LEU C 1 28 ? 17.309 1.742 -14.789 1.00 69.47 28 LEU C CA 1
ATOM 3734 C C . LEU C 1 28 ? 17.353 1.646 -13.264 1.00 72.60 28 LEU C C 1
ATOM 3735 O O . LEU C 1 28 ? 16.324 1.789 -12.602 1.00 86.06 28 LEU C O 1
ATOM 3740 N N . LEU C 1 29 ? 18.538 1.401 -12.712 1.00 60.60 29 LEU C N 1
ATOM 3741 C CA . LEU C 1 29 ? 18.733 1.372 -11.261 1.00 70.64 29 LEU C CA 1
ATOM 3742 C C . LEU C 1 29 ? 17.914 2.423 -10.468 1.00 92.80 29 LEU C C 1
ATOM 3743 O O . LEU C 1 29 ? 17.299 2.094 -9.453 1.00 90.53 29 LEU C O 1
ATOM 3748 N N . PRO C 1 30 ? 17.923 3.697 -10.908 1.00 82.90 30 PRO C N 1
ATOM 3749 C CA . PRO C 1 30 ? 17.185 4.752 -10.181 1.00 103.42 30 PRO C CA 1
ATOM 3750 C C . PRO C 1 30 ? 15.664 4.569 -10.215 1.00 113.15 30 PRO C C 1
ATOM 3751 O O . PRO C 1 30 ? 15.060 4.278 -9.180 1.00 106.18 30 PRO C O 1
ATOM 3755 N N . CYS C 1 31 ? 15.069 4.762 -11.393 1.00 112.27 31 CYS C N 1
ATOM 3756 C CA . CYS C 1 31 ? 13.643 4.524 -11.621 1.00 98.60 31 CYS C CA 1
ATOM 3757 C C . CYS C 1 31 ? 13.122 3.315 -10.840 1.00 99.60 31 CYS C C 1
ATOM 3758 O O . CYS C 1 31 ? 12.371 3.468 -9.872 1.00 83.66 31 CYS C O 1
ATOM 3761 N N . LYS C 1 32 ? 13.526 2.115 -11.262 1.00 68.78 32 LYS C N 1
ATOM 3762 C CA . LYS C 1 32 ? 13.008 0.895 -10.660 1.00 88.42 32 LYS C CA 1
ATOM 3763 C C . LYS C 1 32 ? 14.117 0.020 -10.071 1.00 84.96 32 LYS C C 1
ATOM 3764 O O . LYS C 1 32 ? 14.762 -0.749 -10.800 1.00 69.35 32 LYS C O 1
ATOM 3766 N N . PRO C 1 33 ? 14.347 0.147 -8.750 1.00 82.28 33 PRO C N 1
ATOM 3767 C CA . PRO C 1 33 ? 15.357 -0.610 -7.995 1.00 59.34 33 PRO C CA 1
ATOM 3768 C C . PRO C 1 33 ? 15.049 -2.104 -7.927 1.00 84.99 33 PRO C C 1
ATOM 3769 O O . PRO C 1 33 ? 15.943 -2.899 -7.630 1.00 95.86 33 PRO C O 1
ATOM 3773 N N . GLU C 1 34 ? 13.796 -2.474 -8.182 1.00 94.82 34 GLU C N 1
ATOM 3774 C CA . GLU C 1 34 ? 13.375 -3.876 -8.144 1.00 97.26 34 GLU C CA 1
ATOM 3775 C C . GLU C 1 34 ? 14.056 -4.652 -9.272 1.00 91.66 34 GLU C C 1
ATOM 3776 O O . GLU C 1 34 ? 13.609 -5.723 -9.661 1.00 69.59 34 GLU C O 1
ATOM 3782 N N . TYR C 1 35 ? 15.143 -4.096 -9.791 1.00 87.48 35 TYR C N 1
ATOM 3783 C CA . TYR C 1 35 ? 15.764 -4.609 -10.994 1.00 77.63 35 TYR C CA 1
ATOM 3784 C C . TYR C 1 35 ? 17.270 -4.696 -10.866 1.00 60.49 35 TYR C C 1
ATOM 3785 O O . TYR C 1 35 ? 17.957 -4.855 -11.876 1.00 53.25 35 TYR C O 1
ATOM 3794 N N . ARG C 1 36 ? 17.795 -4.561 -9.648 1.00 69.23 36 ARG C N 1
ATOM 3795 C CA . ARG C 1 36 ? 19.244 -4.642 -9.478 1.00 73.11 36 ARG C CA 1
ATOM 3796 C C . ARG C 1 36 ? 19.710 -6.081 -9.754 1.00 71.55 36 ARG C C 1
ATOM 3797 O O . ARG C 1 36 ? 20.878 -6.337 -10.058 1.00 51.66 36 ARG C O 1
ATOM 3805 N N . MET C 1 37 ? 18.777 -7.012 -9.625 1.00 55.42 37 MET C N 1
ATOM 3806 C CA . MET C 1 37 ? 19.029 -8.397 -9.936 1.00 75.14 37 MET C CA 1
ATOM 3807 C C . MET C 1 37 ? 19.435 -8.466 -11.401 1.00 69.33 37 MET C C 1
ATOM 3808 O O . MET C 1 37 ? 20.446 -9.078 -11.738 1.00 52.94 37 MET C O 1
ATOM 3813 N N . LEU C 1 38 ? 18.657 -7.798 -12.254 1.00 61.59 38 LEU C N 1
ATOM 3814 C CA . LEU C 1 38 ? 18.853 -7.813 -13.712 1.00 54.86 38 LEU C CA 1
ATOM 3815 C C . LEU C 1 38 ? 20.255 -7.362 -14.111 1.00 48.91 38 LEU C C 1
ATOM 3816 O O . LEU C 1 38 ? 20.906 -7.952 -14.984 1.00 59.67 38 LEU C O 1
ATOM 3821 N N . MET C 1 39 ? 20.696 -6.297 -13.464 1.00 58.49 39 MET C N 1
ATOM 3822 C CA . MET C 1 39 ? 22.035 -5.778 -13.633 1.00 58.22 39 MET C CA 1
ATOM 3823 C C . MET C 1 39 ? 23.048 -6.869 -13.292 1.00 46.64 39 MET C C 1
ATOM 3824 O O . MET C 1 39 ? 24.003 -7.102 -14.027 1.00 50.31 39 MET C O 1
ATOM 3829 N N . SER C 1 40 ? 22.836 -7.517 -12.153 1.00 50.75 40 SER C N 1
ATOM 3830 C CA . SER C 1 40 ? 23.712 -8.579 -11.695 1.00 50.81 40 SER C CA 1
ATOM 3831 C C . SER C 1 40 ? 23.811 -9.728 -12.715 1.00 47.97 40 SER C C 1
ATOM 3832 O O . SER C 1 40 ? 24.893 -10.228 -13.016 1.00 42.79 40 SER C O 1
ATOM 3835 N N . ILE C 1 41 ? 22.663 -10.136 -13.233 1.00 42.12 41 ILE C N 1
ATOM 3836 C CA . ILE C 1 41 ? 22.587 -11.196 -14.237 1.00 36.17 41 ILE C CA 1
ATOM 3837 C C . ILE C 1 41 ? 23.359 -10.852 -15.496 1.00 47.90 41 ILE C C 1
ATOM 3838 O O . ILE C 1 41 ? 24.257 -11.593 -15.896 1.00 49.62 41 ILE C O 1
ATOM 3843 N N . VAL C 1 42 ? 23.044 -9.704 -16.092 1.00 48.79 42 VAL C N 1
ATOM 3844 C CA . VAL C 1 42 ? 23.696 -9.293 -17.324 1.00 50.47 42 VAL C CA 1
ATOM 3845 C C . VAL C 1 42 ? 25.201 -9.172 -17.124 1.00 34.44 42 VAL C C 1
ATOM 3846 O O . VAL C 1 42 ? 25.995 -9.510 -18.005 1.00 44.26 42 VAL C O 1
ATOM 3850 N N . LEU C 1 43 ? 25.599 -8.740 -15.939 1.00 35.92 43 LEU C N 1
ATOM 3851 C CA . LEU C 1 43 ? 27.021 -8.663 -15.607 1.00 42.99 43 LEU C CA 1
ATOM 3852 C C . LEU C 1 43 ? 27.617 -10.082 -15.547 1.00 56.20 43 LEU C C 1
ATOM 3853 O O . LEU C 1 43 ? 28.745 -10.325 -16.004 1.00 47.59 43 LEU C O 1
ATOM 3858 N N . TYR C 1 44 ? 26.860 -11.015 -14.967 1.00 57.97 44 TYR C N 1
ATOM 3859 C CA . TYR C 1 44 ? 27.300 -12.410 -14.900 1.00 45.39 44 TYR C CA 1
ATOM 3860 C C . TYR C 1 44 ? 27.464 -12.927 -16.328 1.00 40.27 44 TYR C C 1
ATOM 3861 O O . TYR C 1 44 ? 28.515 -13.448 -16.692 1.00 38.36 44 TYR C O 1
ATOM 3870 N N . LEU C 1 45 ? 26.439 -12.730 -17.148 1.00 32.33 45 LEU C N 1
ATOM 3871 C CA . LEU C 1 45 ? 26.481 -13.190 -18.528 1.00 31.07 45 LEU C CA 1
ATOM 3872 C C . LEU C 1 45 ? 27.671 -12.634 -19.293 1.00 45.13 45 LEU C C 1
ATOM 3873 O O . LEU C 1 45 ? 28.185 -13.278 -20.205 1.00 53.27 45 LEU C O 1
ATOM 3878 N N . ASN C 1 46 ? 28.118 -11.440 -18.914 1.00 42.52 46 ASN C N 1
ATOM 3879 C CA . ASN C 1 46 ? 29.210 -10.797 -19.629 1.00 45.56 46 ASN C CA 1
ATOM 3880 C C . ASN C 1 46 ? 30.558 -11.215 -19.076 1.00 34.47 46 ASN C C 1
ATOM 3881 O O . ASN C 1 46 ? 31.597 -10.674 -19.458 1.00 49.06 46 ASN C O 1
ATOM 3886 N N . GLY C 1 47 ? 30.533 -12.176 -18.154 1.00 55.06 47 GLY C N 1
ATOM 3887 C CA . GLY C 1 47 ? 31.746 -12.720 -17.565 1.00 36.04 47 GLY C CA 1
ATOM 3888 C C . GLY C 1 47 ? 32.338 -11.872 -16.454 1.00 53.92 47 GLY C C 1
ATOM 3889 O O . GLY C 1 47 ? 33.493 -12.076 -16.083 1.00 63.05 47 GLY C O 1
ATOM 3890 N N . GLU C 1 48 ? 31.553 -10.937 -15.910 1.00 55.54 48 GLU C N 1
ATOM 3891 C CA . GLU C 1 48 ? 32.064 -10.006 -14.898 1.00 56.41 48 GLU C CA 1
ATOM 3892 C C . GLU C 1 48 ? 31.572 -10.329 -13.495 1.00 56.48 48 GLU C C 1
ATOM 3893 O O . GLU C 1 48 ? 30.672 -9.672 -12.960 1.00 57.45 48 GLU C O 1
ATOM 3899 N N . TYR C 1 49 ? 32.205 -11.321 -12.887 1.00 53.84 49 TYR C N 1
ATOM 3900 C CA . TYR C 1 49 ? 31.728 -11.888 -11.633 1.00 61.65 49 TYR C CA 1
ATOM 3901 C C . TYR C 1 49 ? 31.965 -10.984 -10.421 1.00 63.13 49 TYR C C 1
ATOM 3902 O O . TYR C 1 49 ? 31.080 -10.824 -9.570 1.00 61.11 49 TYR C O 1
ATOM 3911 N N . THR C 1 50 ? 33.146 -10.381 -10.347 1.00 66.79 50 THR C N 1
ATOM 3912 C CA . THR C 1 50 ? 33.451 -9.486 -9.234 1.00 53.02 50 THR C CA 1
ATOM 3913 C C . THR C 1 50 ? 32.528 -8.272 -9.244 1.00 58.69 50 THR C C 1
ATOM 3914 O O . THR C 1 50 ? 32.074 -7.826 -8.187 1.00 62.62 50 THR C O 1
ATOM 3918 N N . ARG C 1 51 ? 32.236 -7.748 -10.434 1.00 51.10 51 ARG C N 1
ATOM 3919 C CA . ARG C 1 51 ? 31.320 -6.622 -10.547 1.00 69.59 51 ARG C CA 1
ATOM 3920 C C . ARG C 1 51 ? 29.898 -7.031 -10.184 1.00 62.43 51 ARG C C 1
ATOM 3921 O O . ARG C 1 51 ? 29.174 -6.282 -9.514 1.00 67.39 51 ARG C O 1
ATOM 3929 N N . ALA C 1 52 ? 29.500 -8.218 -10.625 1.00 52.37 52 ALA C N 1
ATOM 3930 C CA . ALA C 1 52 ? 28.160 -8.693 -10.346 1.00 44.54 52 ALA C CA 1
ATOM 3931 C C . ALA C 1 52 ? 27.981 -8.870 -8.840 1.00 45.05 52 ALA C C 1
ATOM 3932 O O . ALA C 1 52 ? 26.907 -8.610 -8.303 1.00 57.54 52 ALA C O 1
ATOM 3934 N N . LEU C 1 53 ? 29.033 -9.336 -8.165 1.00 60.16 53 LEU C N 1
ATOM 3935 C CA . LEU C 1 53 ? 28.979 -9.563 -6.719 1.00 64.81 53 LEU C CA 1
ATOM 3936 C C . LEU C 1 53 ? 28.732 -8.251 -5.975 1.00 77.58 53 LEU C C 1
ATOM 3937 O O . LEU C 1 53 ? 27.979 -8.205 -4.991 1.00 67.16 53 LEU C O 1
ATOM 3942 N N . PHE C 1 54 ? 29.359 -7.181 -6.455 1.00 81.46 54 PHE C N 1
ATOM 3943 C CA . PHE C 1 54 ? 29.158 -5.876 -5.854 1.00 76.69 54 PHE C CA 1
ATOM 3944 C C . PHE C 1 54 ? 27.664 -5.581 -5.799 1.00 65.65 54 PHE C C 1
ATOM 3945 O O . PHE C 1 54 ? 27.148 -5.150 -4.780 1.00 64.80 54 PHE C O 1
ATOM 3947 N N . HIS C 1 55 ? 26.954 -5.840 -6.886 1.00 55.58 55 HIS C N 1
ATOM 3948 C CA . HIS C 1 55 ? 25.525 -5.537 -6.893 1.00 55.86 55 HIS C CA 1
ATOM 3949 C C . HIS C 1 55 ? 24.748 -6.553 -6.073 1.00 72.37 55 HIS C C 1
ATOM 3950 O O . HIS C 1 55 ? 23.739 -6.234 -5.441 1.00 65.73 55 HIS C O 1
ATOM 3957 N N . LEU C 1 56 ? 25.237 -7.785 -6.073 1.00 70.03 56 LEU C N 1
ATOM 3958 C CA . LEU C 1 56 ? 24.511 -8.870 -5.431 1.00 64.95 56 LEU C CA 1
ATOM 3959 C C . LEU C 1 56 ? 24.544 -8.747 -3.913 1.00 60.28 56 LEU C C 1
ATOM 3960 O O . LEU C 1 56 ? 23.573 -9.092 -3.239 1.00 69.67 56 LEU C O 1
ATOM 3965 N N . HIS C 1 57 ? 25.653 -8.245 -3.375 1.00 68.17 57 HIS C N 1
ATOM 3966 C CA . HIS C 1 57 ? 25.771 -8.085 -1.929 1.00 69.29 57 HIS C CA 1
ATOM 3967 C C . HIS C 1 57 ? 24.649 -7.203 -1.411 1.00 80.83 57 HIS C C 1
ATOM 3968 O O . HIS C 1 57 ? 24.209 -7.353 -0.272 1.00 85.21 57 HIS C O 1
ATOM 3975 N N . LYS C 1 58 ? 24.195 -6.278 -2.254 1.00 84.01 58 LYS C N 1
ATOM 3976 C CA . LYS C 1 58 ? 23.154 -5.327 -1.870 1.00 87.72 58 LYS C CA 1
ATOM 3977 C C . LYS C 1 58 ? 21.782 -5.986 -1.835 1.00 92.20 58 LYS C C 1
ATOM 3978 O O . LYS C 1 58 ? 20.787 -5.346 -1.500 1.00 82.73 58 LYS C O 1
ATOM 3980 N N . LEU C 1 59 ? 21.734 -7.268 -2.182 1.00 87.38 59 LEU C N 1
ATOM 3981 C CA . LEU C 1 59 ? 20.468 -7.988 -2.264 1.00 72.13 59 LEU C CA 1
ATOM 3982 C C . LEU C 1 59 ? 20.457 -9.227 -1.362 1.00 82.52 59 LEU C C 1
ATOM 3983 O O . LEU C 1 59 ? 21.490 -9.615 -0.812 1.00 80.43 59 LEU C O 1
ATOM 3988 N N . ASN C 1 60 ? 19.280 -9.836 -1.216 1.00 77.72 60 ASN C N 1
ATOM 3989 C CA . ASN C 1 60 ? 19.128 -11.093 -0.492 1.00 73.29 60 ASN C CA 1
ATOM 3990 C C . ASN C 1 60 ? 17.870 -11.861 -0.905 1.00 84.67 60 ASN C C 1
ATOM 3991 O O . ASN C 1 60 ? 16.903 -11.944 -0.149 1.00 93.57 60 ASN C O 1
ATOM 3996 N N . THR C 1 61 ? 17.878 -12.418 -2.110 1.00 79.18 61 THR C N 1
ATOM 3997 C CA . THR C 1 61 ? 16.790 -13.286 -2.523 1.00 76.05 61 THR C CA 1
ATOM 3998 C C . THR C 1 61 ? 17.340 -14.637 -3.000 1.00 75.97 61 THR C C 1
ATOM 3999 O O . THR C 1 61 ? 18.550 -14.827 -3.115 1.00 70.04 61 THR C O 1
ATOM 4003 N N . CYS C 1 62 ? 16.448 -15.574 -3.279 1.00 68.98 62 CYS C N 1
ATOM 4004 C CA . CYS C 1 62 ? 16.885 -16.852 -3.813 1.00 80.19 62 CYS C CA 1
ATOM 4005 C C . CYS C 1 62 ? 17.703 -16.653 -5.093 1.00 83.55 62 CYS C C 1
ATOM 4006 O O . CYS C 1 62 ? 18.745 -17.310 -5.274 1.00 45.31 62 CYS C O 1
ATOM 4009 N N . THR C 1 63 ? 17.242 -15.746 -5.965 1.00 67.17 63 THR C N 1
ATOM 4010 C CA . THR C 1 63 ? 17.916 -15.511 -7.246 1.00 51.01 63 THR C CA 1
ATOM 4011 C C . THR C 1 63 ? 19.257 -14.834 -7.029 1.00 43.96 63 THR C C 1
ATOM 4012 O O . THR C 1 63 ? 20.227 -15.126 -7.712 1.00 55.17 63 THR C O 1
ATOM 4016 N N . SER C 1 64 ? 19.323 -13.960 -6.040 1.00 46.00 64 SER C N 1
ATOM 4017 C CA . SER C 1 64 ? 20.548 -13.198 -5.818 1.00 62.65 64 SER C CA 1
ATOM 4018 C C . SER C 1 64 ? 21.597 -14.098 -5.207 1.00 46.32 64 SER C C 1
ATOM 4019 O O . SER C 1 64 ? 22.749 -14.088 -5.624 1.00 52.07 64 SER C O 1
ATOM 4022 N N . LYS C 1 65 ? 21.188 -14.880 -4.210 1.00 57.47 65 LYS C N 1
ATOM 4023 C CA . LYS C 1 65 ? 22.093 -15.812 -3.537 1.00 56.45 65 LYS C CA 1
ATOM 4024 C C . LYS C 1 65 ? 22.562 -16.899 -4.496 1.00 54.83 65 LYS C C 1
ATOM 4025 O O . LYS C 1 65 ? 23.704 -17.339 -4.443 1.00 61.98 65 LYS C O 1
ATOM 4031 N N . TYR C 1 66 ? 21.683 -17.299 -5.401 1.00 51.05 66 TYR C N 1
ATOM 4032 C CA . TYR C 1 66 ? 22.075 -18.254 -6.435 1.00 55.64 66 TYR C CA 1
ATOM 4033 C C . TYR C 1 66 ? 23.177 -17.698 -7.357 1.00 47.69 66 TYR C C 1
ATOM 4034 O O . TYR C 1 66 ? 24.232 -18.318 -7.514 1.00 49.58 66 TYR C O 1
ATOM 4043 N N . TYR C 1 67 ? 22.950 -16.524 -7.949 1.00 47.11 67 TYR C N 1
ATOM 4044 C CA . TYR C 1 67 ? 23.988 -15.906 -8.788 1.00 39.49 67 TYR C CA 1
ATOM 4045 C C . TYR C 1 67 ? 25.236 -15.582 -7.964 1.00 41.79 67 TYR C C 1
ATOM 4046 O O . TYR C 1 67 ? 26.361 -15.601 -8.460 1.00 47.93 67 TYR C O 1
ATOM 4055 N N . GLU C 1 68 ? 25.033 -15.321 -6.687 1.00 42.65 68 GLU C N 1
ATOM 4056 C CA . GLU C 1 68 ? 26.151 -15.072 -5.837 1.00 44.09 68 GLU C CA 1
ATOM 4057 C C . GLU C 1 68 ? 27.049 -16.301 -5.805 1.00 63.62 68 GLU C C 1
ATOM 4058 O O . GLU C 1 68 ? 28.264 -16.200 -6.016 1.00 48.02 68 GLU C O 1
ATOM 4064 N N . SER C 1 69 ? 26.437 -17.463 -5.553 1.00 57.45 69 SER C N 1
ATOM 4065 C CA . SER C 1 69 ? 27.145 -18.740 -5.558 1.00 51.08 69 SER C CA 1
ATOM 4066 C C . SER C 1 69 ? 27.839 -18.992 -6.899 1.00 50.07 69 SER C C 1
ATOM 4067 O O . SER C 1 69 ? 28.995 -19.402 -6.930 1.00 40.53 69 SER C O 1
ATOM 4070 N N . LEU C 1 70 ? 27.161 -18.702 -8.009 1.00 43.85 70 LEU C N 1
ATOM 4071 C CA . LEU C 1 70 ? 27.798 -18.872 -9.324 1.00 37.52 70 LEU C CA 1
ATOM 4072 C C . LEU C 1 70 ? 29.053 -18.016 -9.463 1.00 61.21 70 LEU C C 1
ATOM 4073 O O . LEU C 1 70 ? 30.082 -18.503 -9.950 1.00 48.05 70 LEU C O 1
ATOM 4078 N N . CYS C 1 71 ? 28.959 -16.742 -9.047 1.00 46.58 71 CYS C N 1
ATOM 4079 C CA . CYS C 1 71 ? 30.073 -15.803 -9.178 1.00 46.69 71 CYS C CA 1
ATOM 4080 C C . CYS C 1 71 ? 31.217 -16.257 -8.308 1.00 41.12 71 CYS C C 1
ATOM 4081 O O . CYS C 1 71 ? 32.368 -16.245 -8.730 1.00 53.68 71 CYS C O 1
ATOM 4084 N N . TYR C 1 72 ? 30.896 -16.654 -7.082 1.00 54.10 72 TYR C N 1
ATOM 4085 C CA . TYR C 1 72 ? 31.892 -17.220 -6.166 1.00 43.81 72 TYR C CA 1
ATOM 4086 C C . TYR C 1 72 ? 32.576 -18.453 -6.728 1.00 59.51 72 TYR C C 1
ATOM 4087 O O . TYR C 1 72 ? 33.778 -18.627 -6.558 1.00 59.62 72 TYR C O 1
ATOM 4096 N N . LYS C 1 73 ? 31.809 -19.304 -7.403 1.00 65.43 73 LYS C N 1
ATOM 4097 C CA . LYS C 1 73 ? 32.360 -20.516 -7.983 1.00 56.73 73 LYS C CA 1
ATOM 4098 C C . LYS C 1 73 ? 33.329 -20.178 -9.117 1.00 52.49 73 LYS C C 1
ATOM 4099 O O . LYS C 1 73 ? 34.398 -20.770 -9.230 1.00 56.67 73 LYS C O 1
ATOM 4105 N N . LYS C 1 74 ? 32.958 -19.221 -9.960 1.00 52.13 74 LYS C N 1
ATOM 4106 C CA . LYS C 1 74 ? 33.863 -18.757 -11.013 1.00 48.88 74 LYS C CA 1
ATOM 4107 C C . LYS C 1 74 ? 35.175 -18.245 -10.427 1.00 51.24 74 LYS C C 1
ATOM 4108 O O . LYS C 1 74 ? 36.240 -18.390 -11.024 1.00 61.25 74 LYS C O 1
ATOM 4114 N N . LYS C 1 75 ? 35.082 -17.632 -9.254 1.00 53.51 75 LYS C N 1
ATOM 4115 C CA . LYS C 1 75 ? 36.243 -17.073 -8.576 1.00 55.93 75 LYS C CA 1
ATOM 4116 C C . LYS C 1 75 ? 36.882 -18.105 -7.650 1.00 71.67 75 LYS C C 1
ATOM 4117 O O . LYS C 1 75 ? 37.800 -17.793 -6.897 1.00 79.05 75 LYS C O 1
ATOM 4123 N N . LYS C 1 76 ? 36.386 -19.334 -7.711 1.00 62.18 76 LYS C N 1
ATOM 4124 C CA . LYS C 1 76 ? 36.900 -20.434 -6.882 1.00 71.39 76 LYS C CA 1
ATOM 4125 C C . LYS C 1 76 ? 36.850 -20.172 -5.366 1.00 65.49 76 LYS C C 1
ATOM 4126 O O . LYS C 1 76 ? 37.558 -20.816 -4.599 1.00 71.09 76 LYS C O 1
ATOM 4132 N N . ASP C 1 77 ? 36.017 -19.228 -4.938 1.00 70.35 77 ASP C N 1
ATOM 4133 C CA . ASP C 1 77 ? 35.756 -19.062 -3.514 1.00 68.94 77 ASP C CA 1
ATOM 4134 C C . ASP C 1 77 ? 34.639 -20.016 -3.112 1.00 74.32 77 ASP C C 1
ATOM 4135 O O . ASP C 1 77 ? 33.484 -19.614 -2.948 1.00 78.67 77 ASP C O 1
ATOM 4140 N N . TYR C 1 78 ? 34.990 -21.287 -2.958 1.00 67.51 78 TYR C N 1
ATOM 4141 C CA . TYR C 1 78 ? 33.990 -22.317 -2.757 1.00 64.39 78 TYR C CA 1
ATOM 4142 C C . TYR C 1 78 ? 33.241 -22.179 -1.434 1.00 64.69 78 TYR C C 1
ATOM 4143 O O . TYR C 1 78 ? 32.053 -22.514 -1.354 1.00 72.41 78 TYR C O 1
ATOM 4152 N N . LYS C 1 79 ? 33.920 -21.676 -0.405 1.00 52.99 79 LYS C N 1
ATOM 4153 C CA . LYS C 1 79 ? 33.304 -21.604 0.910 1.00 56.97 79 LYS C CA 1
ATOM 4154 C C . LYS C 1 79 ? 32.162 -20.609 0.851 1.00 70.18 79 LYS C C 1
ATOM 4155 O O . LYS C 1 79 ? 31.104 -20.813 1.445 1.00 80.43 79 LYS C O 1
ATOM 4157 N N . LYS C 1 80 ? 32.383 -19.522 0.125 1.00 69.71 80 LYS C N 1
ATOM 4158 C CA . LYS C 1 80 ? 31.360 -18.498 -0.014 1.00 68.78 80 LYS C CA 1
ATOM 4159 C C . LYS C 1 80 ? 30.251 -18.970 -0.944 1.00 66.53 80 LYS C C 1
ATOM 4160 O O . LYS C 1 80 ? 29.070 -18.775 -0.645 1.00 57.48 80 LYS C O 1
ATOM 4166 N N . ALA C 1 81 ? 30.633 -19.612 -2.053 1.00 54.12 81 ALA C N 1
ATOM 4167 C CA . ALA C 1 81 ? 29.665 -20.234 -2.954 1.00 47.11 81 ALA C CA 1
ATOM 4168 C C . ALA C 1 81 ? 28.702 -21.119 -2.178 1.00 57.68 81 ALA C C 1
ATOM 4169 O O . ALA C 1 81 ? 27.484 -20.991 -2.312 1.00 52.85 81 ALA C O 1
ATOM 4171 N N . ILE C 1 82 ? 29.262 -22.007 -1.359 1.00 72.79 82 ILE C N 1
ATOM 4172 C CA . ILE C 1 82 ? 28.475 -22.901 -0.526 1.00 66.69 82 ILE C CA 1
ATOM 4173 C C . ILE C 1 82 ? 27.581 -22.135 0.451 1.00 67.69 82 ILE C C 1
ATOM 4174 O O . ILE C 1 82 ? 26.380 -22.382 0.546 1.00 67.76 82 ILE C O 1
ATOM 4179 N N . LYS C 1 83 ? 28.173 -21.211 1.190 1.00 72.83 83 LYS C N 1
ATOM 4180 C CA . LYS C 1 83 ? 27.407 -20.419 2.147 1.00 73.87 83 LYS C CA 1
ATOM 4181 C C . LYS C 1 83 ? 26.211 -19.749 1.471 1.00 72.98 83 LYS C C 1
ATOM 4182 O O . LYS C 1 83 ? 25.114 -19.714 2.023 1.00 72.04 83 LYS C O 1
ATOM 4184 N N . SER C 1 84 ? 26.421 -19.237 0.265 1.00 60.29 84 SER C N 1
ATOM 4185 C CA . SER C 1 84 ? 25.359 -18.522 -0.443 1.00 69.73 84 SER C CA 1
ATOM 4186 C C . SER C 1 84 ? 24.181 -19.441 -0.734 1.00 71.72 84 SER C C 1
ATOM 4187 O O . SER C 1 84 ? 23.027 -19.046 -0.579 1.00 80.33 84 SER C O 1
ATOM 4190 N N . LEU C 1 85 ? 24.479 -20.664 -1.160 1.00 51.18 85 LEU C N 1
ATOM 4191 C CA . LEU C 1 85 ? 23.437 -21.604 -1.546 1.00 54.72 85 LEU C CA 1
ATOM 4192 C C . LEU C 1 85 ? 22.643 -22.068 -0.345 1.00 65.86 85 LEU C C 1
ATOM 4193 O O . LEU C 1 85 ? 21.424 -22.209 -0.414 1.00 72.43 85 LEU C O 1
ATOM 4198 N N . GLU C 1 86 ? 23.350 -22.348 0.746 1.00 72.53 86 GLU C N 1
ATOM 4199 C CA . GLU C 1 86 ? 22.714 -22.837 1.961 1.00 83.99 86 GLU C CA 1
ATOM 4200 C C . GLU C 1 86 ? 21.685 -21.838 2.473 1.00 82.59 86 GLU C C 1
ATOM 4201 O O . GLU C 1 86 ? 20.664 -22.224 3.035 1.00 91.26 86 GLU C O 1
ATOM 4207 N N . SER C 1 87 ? 21.963 -20.554 2.276 1.00 68.76 87 SER C N 1
ATOM 4208 C CA . SER C 1 87 ? 21.016 -19.506 2.650 1.00 83.89 87 SER C CA 1
ATOM 4209 C C . SER C 1 87 ? 19.650 -19.798 2.044 1.00 78.16 87 SER C C 1
ATOM 4210 O O . SER C 1 87 ? 18.626 -19.634 2.695 1.00 77.60 87 SER C O 1
ATOM 4213 N N . ILE C 1 88 ? 19.643 -20.235 0.791 1.00 72.16 88 ILE C N 1
ATOM 4214 C CA . ILE C 1 88 ? 18.403 -20.561 0.097 1.00 65.44 88 ILE C CA 1
ATOM 4215 C C . ILE C 1 88 ? 17.756 -21.805 0.692 1.00 87.08 88 ILE C C 1
ATOM 4216 O O . ILE C 1 88 ? 16.617 -21.764 1.159 1.00 86.90 88 ILE C O 1
ATOM 4221 N N . LEU C 1 89 ? 18.496 -22.911 0.662 1.00 80.90 89 LEU C N 1
ATOM 4222 C CA . LEU C 1 89 ? 18.001 -24.187 1.151 1.00 83.04 89 LEU C CA 1
ATOM 4223 C C . LEU C 1 89 ? 17.580 -24.124 2.615 1.00 90.25 89 LEU C C 1
ATOM 4224 O O . LEU C 1 89 ? 16.644 -24.809 3.027 1.00 86.37 89 LEU C O 1
ATOM 4229 N N . GLU C 1 90 ? 18.274 -23.296 3.391 1.00 91.90 90 GLU C N 1
ATOM 4230 C CA . GLU C 1 90 ? 17.920 -23.066 4.788 1.00 94.07 90 GLU C CA 1
ATOM 4231 C C . GLU C 1 90 ? 16.780 -22.053 4.915 1.00 83.02 90 GLU C C 1
ATOM 4232 O O . GLU C 1 90 ? 16.300 -21.783 6.007 1.00 79.57 90 GLU C O 1
ATOM 4238 N N . GLY C 1 91 ? 16.352 -21.501 3.788 1.00 87.99 91 GLY C N 1
ATOM 4239 C CA . GLY C 1 91 ? 15.227 -20.584 3.763 1.00 104.11 91 GLY C CA 1
ATOM 4240 C C . GLY C 1 91 ? 15.424 -19.268 4.495 1.00 94.79 91 GLY C C 1
ATOM 4241 O O . GLY C 1 91 ? 14.525 -18.812 5.194 1.00 92.04 91 GLY C O 1
ATOM 4242 N N . LYS C 1 92 ? 16.592 -18.654 4.331 1.00 90.95 92 LYS C N 1
ATOM 4243 C CA . LYS C 1 92 ? 16.868 -17.357 4.942 1.00 100.30 92 LYS C CA 1
ATOM 4244 C C . LYS C 1 92 ? 16.951 -16.215 3.906 1.00 90.62 92 LYS C C 1
ATOM 4245 O O . LYS C 1 92 ? 17.699 -15.248 4.086 1.00 88.81 92 LYS C O 1
ATOM 4247 N N . VAL C 1 93 ? 16.176 -16.338 2.830 1.00 79.28 93 VAL C N 1
ATOM 4248 C CA . VAL C 1 93 ? 16.134 -15.311 1.790 1.00 91.65 93 VAL C CA 1
ATOM 4249 C C . VAL C 1 93 ? 14.696 -14.845 1.547 1.00 94.63 93 VAL C C 1
ATOM 4250 O O . VAL C 1 93 ? 13.744 -15.568 1.855 1.00 85.85 93 VAL C O 1
ATOM 4254 N N . GLU C 1 94 ? 14.541 -13.646 0.991 1.00 86.12 94 GLU C N 1
ATOM 4255 C CA . GLU C 1 94 ? 13.217 -13.102 0.711 1.00 88.49 94 GLU C CA 1
ATOM 4256 C C . GLU C 1 94 ? 12.741 -13.528 -0.675 1.00 88.29 94 GLU C C 1
ATOM 4257 O O . GLU C 1 94 ? 13.541 -13.924 -1.523 1.00 87.65 94 GLU C O 1
ATOM 4263 N N . ARG C 1 95 ? 11.434 -13.430 -0.899 1.00 92.29 95 ARG C N 1
ATOM 4264 C CA . ARG C 1 95 ? 10.857 -13.605 -2.226 1.00 91.68 95 ARG C CA 1
ATOM 4265 C C . ARG C 1 95 ? 11.296 -12.462 -3.135 1.00 96.69 95 ARG C C 1
ATOM 4266 O O . ARG C 1 95 ? 11.255 -11.294 -2.741 1.00 104.25 95 ARG C O 1
ATOM 4274 N N . ASP C 1 96 ? 11.719 -12.790 -4.350 1.00 91.74 96 ASP C N 1
ATOM 4275 C CA . ASP C 1 96 ? 12.063 -11.754 -5.318 1.00 87.30 96 ASP C CA 1
ATOM 4276 C C . ASP C 1 96 ? 10.881 -10.811 -5.525 1.00 88.12 96 ASP C C 1
ATOM 4277 O O . ASP C 1 96 ? 9.730 -11.184 -5.307 1.00 86.26 96 ASP C O 1
ATOM 4282 N N . PRO C 1 97 ? 11.165 -9.574 -5.938 1.00 99.25 97 PRO C N 1
ATOM 4283 C CA . PRO C 1 97 ? 10.115 -8.582 -6.192 1.00 105.31 97 PRO C CA 1
ATOM 4284 C C . PRO C 1 97 ? 9.220 -8.972 -7.366 1.00 103.68 97 PRO C C 1
ATOM 4285 O O . PRO C 1 97 ? 9.682 -9.615 -8.309 1.00 97.33 97 PRO C O 1
ATOM 4289 N N . ASP C 1 98 ? 7.950 -8.589 -7.303 1.00 104.69 98 ASP C N 1
ATOM 4290 C CA . ASP C 1 98 ? 7.088 -8.653 -8.475 1.00 105.47 98 ASP C CA 1
ATOM 4291 C C . ASP C 1 98 ? 7.697 -7.732 -9.529 1.00 93.60 98 ASP C C 1
ATOM 4292 O O . ASP C 1 98 ? 7.845 -6.533 -9.294 1.00 99.49 98 ASP C O 1
ATOM 4297 N N . VAL C 1 99 ? 8.068 -8.285 -10.679 1.00 85.84 99 VAL C N 1
ATOM 4298 C CA . VAL C 1 99 ? 8.700 -7.481 -11.722 1.00 78.87 99 VAL C CA 1
ATOM 4299 C C . VAL C 1 99 ? 8.063 -7.722 -13.082 1.00 76.83 99 VAL C C 1
ATOM 4300 O O . VAL C 1 99 ? 7.206 -8.595 -13.228 1.00 93.30 99 VAL C O 1
ATOM 4304 N N . ASP C 1 100 ? 8.479 -6.940 -14.074 1.00 53.13 100 ASP C N 1
ATOM 4305 C CA . ASP C 1 100 ? 8.089 -7.202 -15.455 1.00 66.55 100 ASP C CA 1
ATOM 4306 C C . ASP C 1 100 ? 8.208 -8.699 -15.744 1.00 82.00 100 ASP C C 1
ATOM 4307 O O . ASP C 1 100 ? 9.173 -9.346 -15.321 1.00 67.63 100 ASP C O 1
ATOM 4312 N N . ALA C 1 101 ? 7.226 -9.236 -16.466 1.00 87.33 101 ALA C N 1
ATOM 4313 C CA . ALA C 1 101 ? 7.163 -10.664 -16.755 1.00 83.74 101 ALA C CA 1
ATOM 4314 C C . ALA C 1 101 ? 8.395 -11.188 -17.494 1.00 82.68 101 ALA C C 1
ATOM 4315 O O . ALA C 1 101 ? 8.799 -12.331 -17.294 1.00 82.30 101 ALA C O 1
ATOM 4317 N N . ARG C 1 102 ? 8.985 -10.354 -18.345 1.00 85.01 102 ARG C N 1
ATOM 4318 C CA . ARG C 1 102 ? 10.153 -10.772 -19.116 1.00 85.71 102 ARG C CA 1
ATOM 4319 C C . ARG C 1 102 ? 11.369 -10.947 -18.215 1.00 83.45 102 ARG C C 1
ATOM 4320 O O . ARG C 1 102 ? 12.268 -11.746 -18.495 1.00 73.01 102 ARG C O 1
ATOM 4328 N N . ILE C 1 103 ? 11.377 -10.195 -17.122 1.00 74.77 103 ILE C N 1
ATOM 4329 C CA . ILE C 1 103 ? 12.449 -10.270 -16.144 1.00 74.61 103 ILE C CA 1
ATOM 4330 C C . ILE C 1 103 ? 12.223 -11.453 -15.204 1.00 75.73 103 ILE C C 1
ATOM 4331 O O . ILE C 1 103 ? 13.160 -12.164 -14.844 1.00 68.84 103 ILE C O 1
ATOM 4336 N N . GLN C 1 104 ? 10.965 -11.660 -14.826 1.00 78.25 104 GLN C N 1
ATOM 4337 C CA . GLN C 1 104 ? 10.598 -12.677 -13.854 1.00 74.12 104 GLN C CA 1
ATOM 4338 C C . GLN C 1 104 ? 11.104 -14.039 -14.323 1.00 79.88 104 GLN C C 1
ATOM 4339 O O . GLN C 1 104 ? 11.610 -14.839 -13.534 1.00 72.86 104 GLN C O 1
ATOM 4345 N N . GLU C 1 105 ? 10.987 -14.279 -15.624 1.00 81.38 105 GLU C N 1
ATOM 4346 C CA . GLU C 1 105 ? 11.409 -15.535 -16.225 1.00 77.58 105 GLU C CA 1
ATOM 4347 C C . GLU C 1 105 ? 12.871 -15.855 -15.946 1.00 72.83 105 GLU C C 1
ATOM 4348 O O . GLU C 1 105 ? 13.271 -17.012 -16.007 1.00 81.32 105 GLU C O 1
ATOM 4354 N N . MET C 1 106 ? 13.674 -14.835 -15.665 1.00 69.97 106 MET C N 1
ATOM 4355 C CA . MET C 1 106 ? 15.103 -15.046 -15.446 1.00 56.81 106 MET C CA 1
ATOM 4356 C C . MET C 1 106 ? 15.365 -15.362 -13.988 1.00 55.26 106 MET C C 1
ATOM 4357 O O . MET C 1 106 ? 16.513 -15.481 -13.572 1.00 55.55 106 MET C O 1
ATOM 4362 N N . 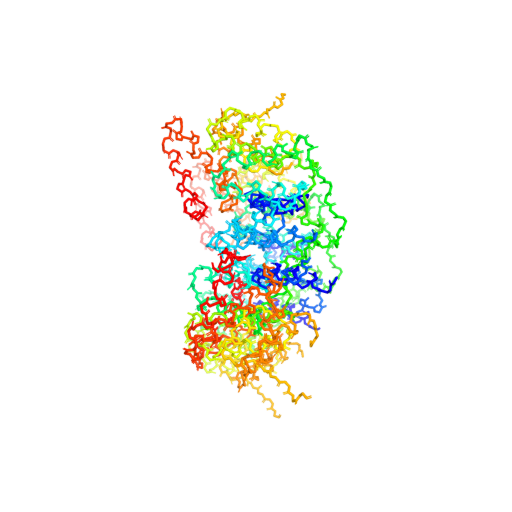PHE C 1 107 ? 14.296 -15.463 -13.206 1.00 62.37 107 PHE C N 1
ATOM 4363 C CA . PHE C 1 107 ? 14.445 -15.641 -11.766 1.00 75.81 107 PHE C CA 1
ATOM 4364 C C . PHE C 1 107 ? 14.380 -17.096 -11.343 1.00 69.54 107 PHE C C 1
ATOM 4365 O O . PHE C 1 107 ? 13.850 -17.942 -12.052 1.00 70.62 107 PHE C O 1
ATOM 4373 N N . VAL C 1 108 ? 14.898 -17.347 -10.151 1.00 66.45 108 VAL C N 1
ATOM 4374 C CA . VAL C 1 108 ? 15.072 -18.682 -9.610 1.00 58.10 108 VAL C CA 1
ATOM 4375 C C . VAL C 1 108 ? 13.941 -19.054 -8.650 1.00 65.31 108 VAL C C 1
ATOM 4376 O O . VAL C 1 108 ? 13.624 -18.310 -7.720 1.00 75.07 108 VAL C O 1
ATOM 4380 N N . ASP C 1 109 ? 13.334 -20.211 -8.886 1.00 68.77 109 ASP C N 1
ATOM 4381 C CA . ASP C 1 109 ? 12.267 -20.722 -8.033 1.00 65.51 109 ASP C CA 1
ATOM 4382 C C . ASP C 1 109 ? 12.872 -21.641 -6.968 1.00 70.09 109 ASP C C 1
ATOM 4383 O O . ASP C 1 109 ? 13.581 -22.588 -7.292 1.00 78.06 109 ASP C O 1
ATOM 4388 N N . PRO C 1 110 ? 12.612 -21.351 -5.685 1.00 82.06 110 PRO C N 1
ATOM 4389 C CA . PRO C 1 110 ? 13.188 -22.138 -4.583 1.00 87.32 110 PRO C CA 1
ATOM 4390 C C . PRO C 1 110 ? 12.701 -23.588 -4.559 1.00 80.87 110 PRO C C 1
ATOM 4391 O O . PRO C 1 110 ? 13.163 -24.372 -3.737 1.00 69.43 110 PRO C O 1
ATOM 4395 N N . GLY C 1 111 ? 11.771 -23.927 -5.444 1.00 74.99 111 GLY C N 1
ATOM 4396 C CA . GLY C 1 111 ? 11.239 -25.270 -5.522 1.00 61.76 111 GLY C CA 1
ATOM 4397 C C . GLY C 1 111 ? 12.040 -26.143 -6.467 1.00 74.40 111 GLY C C 1
ATOM 4398 O O . GLY C 1 111 ? 11.820 -27.353 -6.559 1.00 77.59 111 GLY C O 1
ATOM 4399 N N . ASP C 1 112 ? 12.974 -25.524 -7.176 1.00 64.06 112 ASP C N 1
ATOM 4400 C CA . ASP C 1 112 ? 13.852 -26.241 -8.097 1.00 55.85 112 ASP C CA 1
ATOM 4401 C C . ASP C 1 112 ? 15.162 -26.649 -7.401 1.00 52.35 112 ASP C C 1
ATOM 4402 O O . ASP C 1 112 ? 16.249 -26.244 -7.799 1.00 68.74 112 ASP C O 1
ATOM 4407 N N . GLU C 1 113 ? 15.042 -27.460 -6.356 1.00 63.18 113 GLU C N 1
ATOM 4408 C CA . GLU C 1 113 ? 16.178 -27.790 -5.507 1.00 68.37 113 GLU C CA 1
ATOM 4409 C C . GLU C 1 113 ? 17.213 -28.697 -6.166 1.00 61.92 113 GLU C C 1
ATOM 4410 O O . GLU C 1 113 ? 18.349 -28.772 -5.708 1.00 65.04 113 GLU C O 1
ATOM 4416 N N . GLU C 1 114 ? 16.836 -29.382 -7.238 1.00 53.64 114 GLU C N 1
ATOM 4417 C CA . GLU C 1 114 ? 17.814 -30.182 -7.978 1.00 55.04 114 GLU C CA 1
ATOM 4418 C C . GLU C 1 114 ? 19.044 -29.342 -8.301 1.00 58.94 114 GLU C C 1
ATOM 4419 O O . GLU C 1 114 ? 20.177 -29.769 -8.075 1.00 42.48 114 GLU C O 1
ATOM 4425 N N . PHE C 1 115 ? 18.804 -28.138 -8.826 1.00 51.97 115 PHE C N 1
ATOM 4426 C CA . PHE C 1 115 ? 19.875 -27.215 -9.214 1.00 45.81 115 PHE C CA 1
ATOM 4427 C C . PHE C 1 115 ? 20.792 -26.783 -8.065 1.00 40.30 115 PHE C C 1
ATOM 4428 O O . PHE C 1 115 ? 21.999 -26.670 -8.256 1.00 48.06 115 PHE C O 1
ATOM 4436 N N . PHE C 1 116 ? 20.219 -26.568 -6.881 1.00 48.26 116 PHE C N 1
ATOM 4437 C CA . PHE C 1 116 ? 20.997 -26.204 -5.690 1.00 59.51 116 PHE C CA 1
ATOM 4438 C C . PHE C 1 116 ? 21.831 -27.379 -5.158 1.00 55.08 116 PHE C C 1
ATOM 4439 O O . PHE C 1 116 ? 23.008 -27.220 -4.844 1.00 46.82 116 PHE C O 1
ATOM 4447 N N . GLU C 1 117 ? 21.210 -28.550 -5.050 1.00 47.49 117 GLU C N 1
ATOM 4448 C CA . GLU C 1 117 ? 21.906 -29.760 -4.588 1.00 55.82 117 GLU C CA 1
ATOM 4449 C C . GLU C 1 117 ? 23.017 -30.161 -5.549 1.00 59.51 117 GLU C C 1
ATOM 4450 O O . GLU C 1 117 ? 24.077 -30.619 -5.130 1.00 53.66 117 GLU C O 1
ATOM 4456 N N . SER C 1 118 ? 22.766 -29.968 -6.842 1.00 51.57 118 SER C N 1
ATOM 4457 C CA . SER C 1 118 ? 23.757 -30.260 -7.866 1.00 47.56 118 SER C CA 1
ATOM 4458 C C . SER C 1 118 ? 24.976 -29.360 -7.717 1.00 56.02 118 SER C C 1
ATOM 4459 O O . SER C 1 118 ? 26.114 -29.834 -7.695 1.00 44.53 118 SER C O 1
ATOM 4462 N N . LEU C 1 119 ? 24.721 -28.059 -7.608 1.00 52.83 119 LEU C N 1
ATOM 4463 C CA . LEU C 1 119 ? 25.774 -27.067 -7.456 1.00 54.43 119 LEU C CA 1
ATOM 4464 C C . LEU C 1 119 ? 26.494 -27.297 -6.136 1.00 43.31 119 LEU C C 1
ATOM 4465 O O . LEU C 1 119 ? 27.710 -27.205 -6.048 1.00 44.03 119 LEU C O 1
ATOM 4470 N N . LEU C 1 120 ? 25.716 -27.599 -5.111 1.00 40.64 120 LEU C N 1
ATOM 4471 C CA . LEU C 1 120 ? 26.247 -27.963 -3.812 1.00 52.93 120 LEU C CA 1
ATOM 4472 C C . LEU C 1 120 ? 27.155 -29.208 -3.915 1.00 45.92 120 LEU C C 1
ATOM 4473 O O . LEU C 1 120 ? 28.167 -29.312 -3.222 1.00 57.24 120 LEU C O 1
ATOM 4478 N N . GLY C 1 121 ? 26.811 -30.122 -4.811 1.00 44.03 121 GLY C N 1
ATOM 4479 C CA . GLY C 1 121 ? 27.608 -31.317 -4.998 1.00 50.69 121 GLY C CA 1
ATOM 4480 C C . GLY C 1 121 ? 28.950 -30.945 -5.587 1.00 58.17 121 GLY C C 1
ATOM 4481 O O . GLY C 1 121 ? 29.997 -31.399 -5.116 1.00 54.48 121 GLY C O 1
ATOM 4482 N N . ASP C 1 122 ? 28.913 -30.111 -6.624 1.00 51.78 122 ASP C N 1
ATOM 4483 C CA . ASP C 1 122 ? 30.128 -29.622 -7.281 1.00 53.11 122 ASP C CA 1
ATOM 4484 C C . ASP C 1 122 ? 31.035 -28.881 -6.315 1.00 56.25 122 ASP C C 1
ATOM 4485 O O . ASP C 1 122 ? 32.249 -29.109 -6.287 1.00 56.42 122 ASP C O 1
ATOM 4490 N N . LEU C 1 123 ? 30.434 -27.995 -5.522 1.00 48.08 123 LEU C N 1
ATOM 4491 C CA . LEU C 1 123 ? 31.177 -27.219 -4.542 1.00 61.50 123 LEU C CA 1
ATOM 4492 C C . LEU C 1 123 ? 31.850 -28.096 -3.478 1.00 65.28 123 LEU C C 1
ATOM 4493 O O . LEU C 1 123 ? 33.039 -27.900 -3.207 1.00 50.30 123 LEU C O 1
ATOM 4498 N N . CYS C 1 124 ? 31.100 -29.030 -2.875 1.00 61.00 124 CYS C N 1
ATOM 4499 C CA . CYS C 1 124 ? 31.674 -29.964 -1.878 1.00 73.96 124 CYS C CA 1
ATOM 4500 C C . CYS C 1 124 ? 32.826 -30.711 -2.494 1.00 59.71 124 CYS C C 1
ATOM 4501 O O . CYS C 1 124 ? 33.893 -30.784 -1.915 1.00 63.99 124 CYS C O 1
ATOM 4504 N N . THR C 1 125 ? 32.600 -31.242 -3.691 1.00 52.05 125 THR C N 1
ATOM 4505 C CA . THR C 1 125 ? 33.636 -31.954 -4.428 1.00 55.38 125 THR C CA 1
ATOM 4506 C C . THR C 1 125 ? 34.876 -31.099 -4.683 1.00 65.28 125 THR C C 1
ATOM 4507 O O . THR C 1 125 ? 35.988 -31.489 -4.333 1.00 71.12 125 THR C O 1
ATOM 4511 N N . LEU C 1 126 ? 34.687 -29.937 -5.299 1.00 61.32 126 LEU C N 1
ATOM 4512 C CA . LEU C 1 126 ? 35.807 -29.070 -5.630 1.00 58.70 126 LEU C CA 1
ATOM 4513 C C . LEU C 1 126 ? 36.518 -28.629 -4.359 1.00 71.40 126 LEU C C 1
ATOM 4514 O O . LEU C 1 126 ? 37.698 -28.269 -4.378 1.00 67.73 126 LEU C O 1
ATOM 4519 N N . SER C 1 127 ? 35.782 -28.666 -3.255 1.00 63.17 127 SER C N 1
ATOM 4520 C CA . SER C 1 127 ? 36.250 -28.133 -1.988 1.00 70.45 127 SER C CA 1
ATOM 4521 C C . SER C 1 127 ? 36.896 -29.238 -1.132 1.00 80.32 127 SER C C 1
ATOM 4522 O O . SER C 1 127 ? 37.393 -28.993 -0.027 1.00 67.51 127 SER C O 1
ATOM 4525 N N . GLY C 1 128 ? 36.891 -30.459 -1.653 1.00 87.87 128 GLY C N 1
ATOM 4526 C CA . GLY C 1 128 ? 37.543 -31.571 -0.981 1.00 86.10 128 GLY C CA 1
ATOM 4527 C C . GLY C 1 128 ? 36.644 -32.455 -0.131 1.00 87.86 128 GLY C C 1
ATOM 4528 O O . GLY C 1 128 ? 37.134 -33.301 0.612 1.00 103.24 128 GLY C O 1
ATOM 4529 N N . TYR C 1 129 ? 35.332 -32.269 -0.232 1.00 69.44 129 TYR C N 1
ATOM 4530 C CA . TYR C 1 129 ? 34.390 -33.109 0.500 1.00 61.55 129 TYR C CA 1
ATOM 4531 C C . TYR C 1 129 ? 33.591 -33.980 -0.466 1.00 76.98 129 TYR C C 1
ATOM 4532 O O . TYR C 1 129 ? 32.410 -33.737 -0.700 1.00 70.60 129 TYR C O 1
ATOM 4541 N N . ARG C 1 130 ? 34.245 -35.007 -1.007 1.00 75.90 130 ARG C N 1
ATOM 4542 C CA . ARG C 1 130 ? 33.647 -35.856 -2.031 1.00 66.84 130 ARG C CA 1
ATOM 4543 C C . ARG C 1 130 ? 32.392 -36.587 -1.544 1.00 65.57 130 ARG C C 1
ATOM 4544 O O . ARG C 1 130 ? 31.360 -36.548 -2.219 1.00 62.14 130 ARG C O 1
ATOM 4552 N N . GLU C 1 131 ? 32.479 -37.226 -0.378 1.00 65.62 131 GLU C N 1
ATOM 4553 C CA . GLU C 1 131 ? 31.370 -38.024 0.154 1.00 71.76 131 GLU C CA 1
ATOM 4554 C C . GLU C 1 131 ? 30.114 -37.183 0.367 1.00 69.65 131 GLU C C 1
ATOM 4555 O O . GLU C 1 131 ? 29.019 -37.590 -0.038 1.00 71.21 131 GLU C O 1
ATOM 4557 N N . GLU C 1 132 ? 30.272 -36.020 1.001 1.00 69.38 132 GLU C N 1
ATOM 4558 C CA . GLU C 1 132 ? 29.157 -35.079 1.165 1.00 59.63 132 GLU C CA 1
ATOM 4559 C C . GLU C 1 132 ? 28.613 -34.620 -0.194 1.00 58.58 132 GLU C C 1
ATOM 4560 O O . GLU C 1 132 ? 27.396 -34.500 -0.391 1.00 60.98 132 GLU C O 1
ATOM 4566 N N . GLY C 1 133 ? 29.524 -34.368 -1.130 1.00 46.73 133 GLY C N 1
ATOM 4567 C CA . GLY C 1 133 ? 29.152 -34.021 -2.493 1.00 53.45 133 GLY C CA 1
ATOM 4568 C C . GLY C 1 133 ? 28.268 -35.067 -3.144 1.00 68.06 133 GLY C C 1
ATOM 4569 O O . GLY C 1 133 ? 27.223 -34.743 -3.719 1.00 53.25 133 GLY C O 1
ATOM 4570 N N . ILE C 1 134 ? 28.693 -36.326 -3.051 1.00 72.41 134 ILE C N 1
ATOM 4571 C CA . ILE C 1 134 ? 27.918 -37.445 -3.567 1.00 68.43 134 ILE C CA 1
ATOM 4572 C C . ILE C 1 134 ? 26.508 -37.415 -2.996 1.00 66.52 134 ILE C C 1
ATOM 4573 O O . ILE C 1 134 ? 25.535 -37.660 -3.716 1.00 58.54 134 ILE C O 1
ATOM 4578 N N . GLY C 1 135 ? 26.408 -37.097 -1.705 1.00 53.29 135 GLY C N 1
ATOM 4579 C CA . GLY C 1 135 ? 25.126 -36.992 -1.033 1.00 55.69 135 GLY C CA 1
ATOM 4580 C C . GLY C 1 135 ? 24.219 -35.928 -1.639 1.00 70.69 135 GLY C C 1
ATOM 4581 O O . GLY C 1 135 ? 23.000 -36.126 -1.741 1.00 56.08 135 GLY C O 1
ATOM 4582 N N . HIS C 1 136 ? 24.799 -34.794 -2.040 1.00 60.47 136 HIS C N 1
ATOM 4583 C CA . HIS C 1 136 ? 24.013 -33.760 -2.731 1.00 60.81 136 HIS C CA 1
ATOM 4584 C C . HIS C 1 136 ? 23.640 -34.238 -4.128 1.00 49.42 136 HIS C C 1
ATOM 4585 O O . HIS C 1 136 ? 22.508 -34.044 -4.568 1.00 58.40 136 HIS C O 1
ATOM 4592 N N . TYR C 1 137 ? 24.576 -34.899 -4.808 1.00 44.69 137 TYR C N 1
ATOM 4593 C CA . TYR C 1 137 ? 24.275 -35.458 -6.128 1.00 47.40 137 TYR C CA 1
ATOM 4594 C C . TYR C 1 137 ? 23.135 -36.466 -6.054 1.00 45.17 137 TYR C C 1
ATOM 4595 O O . TYR C 1 137 ? 22.241 -36.483 -6.905 1.00 65.06 137 TYR C O 1
ATOM 4604 N N . VAL C 1 138 ? 23.179 -37.306 -5.028 1.00 59.95 138 VAL C N 1
ATOM 4605 C CA . VAL C 1 138 ? 22.134 -38.293 -4.817 1.00 62.21 138 VAL C CA 1
ATOM 4606 C C . VAL C 1 138 ? 20.804 -37.588 -4.602 1.00 74.22 138 VAL C C 1
ATOM 4607 O O . VAL C 1 138 ? 19.799 -37.950 -5.218 1.00 80.93 138 VAL C O 1
ATOM 4611 N N . ARG C 1 139 ? 20.803 -36.573 -3.740 1.00 45.62 139 ARG C N 1
ATOM 4612 C CA . ARG C 1 139 ? 19.562 -35.903 -3.377 1.00 70.23 139 ARG C CA 1
ATOM 4613 C C . ARG C 1 139 ? 19.028 -35.154 -4.598 1.00 64.51 139 ARG C C 1
ATOM 4614 O O . ARG C 1 139 ? 17.825 -35.104 -4.840 1.00 54.43 139 ARG C O 1
ATOM 4622 N N . SER C 1 140 ? 19.942 -34.609 -5.389 1.00 52.67 140 SER C N 1
ATOM 4623 C CA . SER C 1 140 ? 19.574 -33.928 -6.616 1.00 47.87 140 SER C CA 1
ATOM 4624 C C . SER C 1 140 ? 18.963 -34.873 -7.641 1.00 65.27 140 SER C C 1
ATOM 4625 O O . SER C 1 140 ? 17.929 -34.564 -8.259 1.00 42.58 140 SER C O 1
ATOM 4628 N N . PHE C 1 141 ? 19.631 -36.009 -7.851 1.00 52.45 141 PHE C N 1
ATOM 4629 C CA . PHE C 1 141 ? 19.181 -36.975 -8.850 1.00 44.78 141 PHE C CA 1
ATOM 4630 C C . PHE C 1 141 ? 17.814 -37.534 -8.483 1.00 59.59 141 PH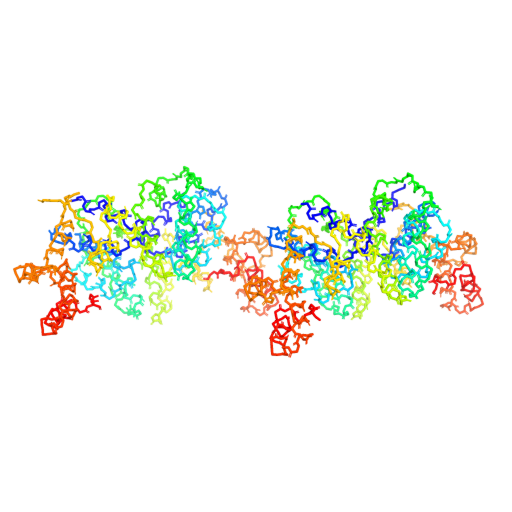E C C 1
ATOM 4631 O O . PHE C 1 141 ? 17.026 -37.867 -9.364 1.00 44.35 141 PHE C O 1
ATOM 4639 N N . GLY C 1 142 ? 17.540 -37.613 -7.182 1.00 66.01 142 GLY C N 1
ATOM 4640 C CA . GLY C 1 142 ? 16.249 -38.052 -6.686 1.00 68.43 142 GLY C CA 1
ATOM 4641 C C . GLY C 1 142 ? 15.088 -37.204 -7.175 1.00 71.59 142 GLY C C 1
ATOM 4642 O O . GLY C 1 142 ? 13.961 -37.678 -7.279 1.00 73.41 142 GLY C O 1
ATOM 4643 N N . LYS C 1 143 ? 15.347 -35.941 -7.483 1.00 71.42 143 LYS C N 1
ATOM 4644 C CA . LYS C 1 143 ? 14.275 -35.084 -7.955 1.00 68.66 143 LYS C CA 1
ATOM 4645 C C . LYS C 1 143 ? 14.222 -35.021 -9.474 1.00 62.48 143 LYS C C 1
ATOM 4646 O O . LYS C 1 143 ? 13.143 -34.991 -10.059 1.00 60.61 143 LYS C O 1
ATOM 4652 N N . SER C 1 144 ? 15.383 -35.015 -10.118 1.00 53.15 144 SER C N 1
ATOM 4653 C CA . SER C 1 144 ? 15.414 -34.721 -11.536 1.00 55.32 144 SER C CA 1
ATOM 4654 C C . SER C 1 144 ? 16.772 -34.998 -12.151 1.00 61.95 144 SER C C 1
ATOM 4655 O O . SER C 1 144 ? 17.803 -34.861 -11.484 1.00 67.86 144 SER C O 1
ATOM 4658 N N . PHE C 1 145 ? 16.765 -35.385 -13.427 1.00 44.11 145 PHE C N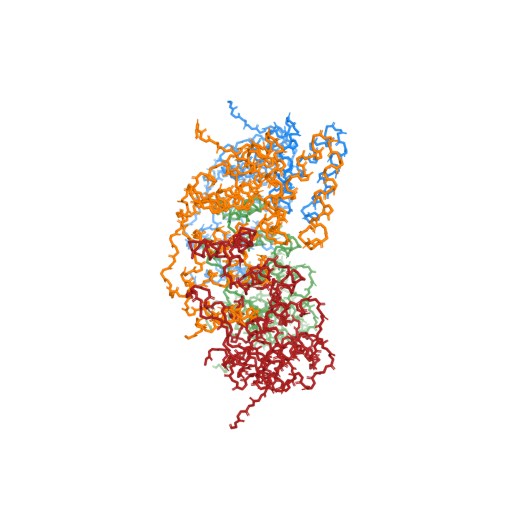 1
ATOM 4659 C CA . PHE C 1 145 ? 18.005 -35.583 -14.169 1.00 50.23 145 PHE C CA 1
ATOM 4660 C C . PHE C 1 145 ? 18.742 -34.254 -14.353 1.00 49.41 145 PHE C C 1
ATOM 4661 O O . PHE C 1 145 ? 18.200 -33.320 -14.919 1.00 53.24 145 PHE C O 1
ATOM 4669 N N . LEU C 1 146 ? 19.977 -34.194 -13.872 1.00 49.37 146 LEU C N 1
ATOM 4670 C CA . LEU C 1 146 ? 20.900 -33.142 -14.246 1.00 47.26 146 LEU C CA 1
ATOM 4671 C C . LEU C 1 146 ? 22.231 -33.808 -14.555 1.00 56.17 146 LEU C C 1
ATOM 4672 O O . LEU C 1 146 ? 22.528 -34.888 -14.035 1.00 61.43 146 LEU C O 1
ATOM 4677 N N . PHE C 1 147 ? 23.020 -33.158 -15.401 1.00 45.68 147 PHE C N 1
ATOM 4678 C CA . PHE C 1 147 ? 24.244 -33.720 -15.941 1.00 49.06 147 PHE C CA 1
ATOM 4679 C C . PHE C 1 147 ? 25.324 -33.994 -14.917 1.00 54.37 147 PHE C C 1
ATOM 4680 O O . PHE C 1 147 ? 25.961 -35.050 -14.959 1.00 42.89 147 PHE C O 1
ATOM 4688 N N . SER C 1 148 ? 25.562 -33.050 -14.014 1.00 45.37 148 SER C N 1
ATOM 4689 C CA . SER C 1 148 ? 26.654 -33.240 -13.067 1.00 54.08 148 SER C CA 1
ATOM 4690 C C . SER C 1 148 ? 26.428 -34.341 -12.010 1.00 48.03 148 SER C C 1
ATOM 4691 O O . SER C 1 148 ? 27.348 -35.091 -11.715 1.00 40.60 148 SER C O 1
ATOM 4694 N N . PRO C 1 149 ? 25.230 -34.391 -11.400 1.00 49.42 149 PRO C N 1
ATOM 4695 C CA . PRO C 1 149 ? 24.940 -35.490 -10.472 1.00 49.93 149 PRO C CA 1
ATOM 4696 C C . PRO C 1 149 ? 24.996 -36.858 -11.197 1.00 63.31 149 PRO C C 1
ATOM 4697 O O . PRO C 1 149 ? 25.644 -37.797 -10.714 1.00 48.86 149 PRO C O 1
ATOM 4701 N N . VAL C 1 150 ? 24.351 -36.947 -12.357 1.00 51.29 150 VAL C N 1
ATOM 4702 C CA . VAL C 1 150 ? 24.360 -38.170 -13.144 1.00 48.22 150 VAL C CA 1
ATOM 4703 C C . VAL C 1 150 ? 25.778 -38.639 -13.494 1.00 53.90 150 VAL C C 1
ATOM 4704 O O . VAL C 1 150 ? 26.137 -39.790 -13.216 1.00 48.80 150 VAL C O 1
ATOM 4708 N N . GLU C 1 151 ? 26.592 -37.759 -14.081 1.00 46.83 151 GLU C N 1
ATOM 4709 C CA . GLU C 1 151 ? 27.935 -38.175 -14.502 1.00 45.81 151 GLU C CA 1
ATOM 4710 C C . GLU C 1 151 ? 28.860 -38.552 -13.340 1.00 44.31 151 GLU C C 1
ATOM 4711 O O . GLU C 1 151 ? 29.711 -39.439 -13.476 1.00 46.09 151 GLU C O 1
ATOM 4717 N N . ASN C 1 152 ? 28.679 -37.875 -12.206 1.00 43.55 152 ASN C N 1
ATOM 4718 C CA . ASN C 1 152 ? 29.480 -38.115 -11.014 1.00 44.18 152 ASN C CA 1
ATOM 4719 C C . ASN C 1 152 ? 29.045 -39.367 -10.270 1.00 60.81 152 ASN C C 1
ATOM 4720 O O . ASN C 1 152 ? 29.873 -40.060 -9.674 1.00 47.06 152 ASN C O 1
ATOM 4725 N N . LEU C 1 153 ? 27.741 -39.622 -10.278 1.00 59.26 153 LEU C N 1
ATOM 4726 C CA . LEU C 1 153 ? 27.205 -40.811 -9.650 1.00 57.54 153 LEU C CA 1
ATOM 4727 C C . LEU C 1 153 ? 27.541 -42.053 -10.477 1.00 64.58 153 LEU C C 1
ATOM 4728 O O . LEU C 1 153 ? 27.908 -43.101 -9.925 1.00 53.83 153 LEU C O 1
ATOM 4733 N N . LEU C 1 154 ? 27.448 -41.936 -11.798 1.00 47.71 154 LEU C N 1
ATOM 4734 C CA . LEU C 1 154 ? 27.882 -43.026 -12.653 1.00 49.11 154 LEU C CA 1
ATOM 4735 C C . LEU C 1 154 ? 29.366 -43.310 -12.435 1.00 61.78 154 LEU C C 1
ATOM 4736 O O . LEU C 1 154 ? 29.786 -44.453 -12.227 1.00 64.75 154 LEU C O 1
ATOM 4741 N N . LEU C 1 155 ? 30.161 -42.257 -12.481 1.00 65.07 155 LEU C N 1
ATOM 4742 C CA . LEU C 1 155 ? 31.594 -42.363 -12.260 1.00 59.33 155 LEU C CA 1
ATOM 4743 C C . LEU C 1 155 ? 31.925 -43.101 -10.963 1.00 63.98 155 LEU C C 1
ATOM 4744 O O . LEU C 1 155 ? 32.865 -43.897 -10.918 1.00 71.86 155 LEU C O 1
ATOM 4749 N N . GLU C 1 156 ? 31.148 -42.842 -9.913 1.00 55.68 156 GLU C N 1
ATOM 4750 C CA . GLU C 1 156 ? 31.397 -43.445 -8.604 1.00 74.00 156 GLU C CA 1
ATOM 4751 C C . GLU C 1 156 ? 30.644 -44.761 -8.422 1.00 79.49 156 GLU C C 1
ATOM 4752 O O . GLU C 1 156 ? 30.726 -45.382 -7.368 1.00 87.24 156 GLU C O 1
ATOM 4758 N N . ASN C 1 157 ? 29.909 -45.169 -9.453 1.00 62.79 157 ASN C N 1
ATOM 4759 C CA . ASN C 1 157 ? 29.024 -46.322 -9.382 1.00 67.87 157 ASN C CA 1
ATOM 4760 C C . ASN C 1 157 ? 28.019 -46.180 -8.243 1.00 80.98 157 ASN C C 1
ATOM 4761 O O . ASN C 1 157 ? 27.404 -47.158 -7.824 1.00 91.25 157 ASN C O 1
ATOM 4766 N N . LYS C 1 158 ? 27.854 -44.958 -7.742 1.00 73.30 158 LYS C N 1
ATOM 4767 C CA . LYS C 1 158 ? 26.957 -44.708 -6.611 1.00 64.89 158 LYS C CA 1
ATOM 4768 C C . LYS C 1 158 ? 25.580 -44.167 -7.015 1.00 59.57 158 LYS C C 1
ATOM 4769 O O . LYS C 1 158 ? 24.895 -43.514 -6.226 1.00 61.66 158 LYS C O 1
ATOM 4775 N N . VAL C 1 159 ? 25.171 -44.444 -8.242 1.00 59.31 159 VAL C N 1
ATOM 4776 C CA . VAL C 1 159 ? 23.834 -44.085 -8.685 1.00 46.54 159 VAL C CA 1
ATOM 4777 C C . VAL C 1 159 ? 22.801 -44.997 -8.017 1.00 75.07 159 VAL C C 1
ATOM 4778 O O . VAL C 1 159 ? 22.963 -46.213 -7.985 1.00 73.78 159 VAL C O 1
ATOM 4782 N N . PRO C 1 160 ? 21.739 -44.403 -7.464 1.00 87.47 160 PRO C N 1
ATOM 4783 C CA . PRO C 1 160 ? 20.681 -45.120 -6.741 1.00 87.38 160 PRO C CA 1
ATOM 4784 C C . PRO C 1 160 ? 19.744 -45.866 -7.681 1.00 85.51 160 PRO C C 1
ATOM 4785 O O . PRO C 1 160 ? 19.164 -45.249 -8.576 1.00 85.69 160 PRO C O 1
ATOM 4789 N N . GLN C 1 161 ? 19.584 -47.169 -7.461 1.00 81.09 161 GLN C N 1
ATOM 4790 C CA . GLN C 1 161 ? 18.750 -48.002 -8.323 1.00 97.31 161 GLN C CA 1
ATOM 4791 C C . GLN C 1 161 ? 17.576 -48.599 -7.552 1.00 101.53 161 GLN C C 1
ATOM 4792 O O . GLN C 1 161 ? 17.631 -48.738 -6.327 1.00 77.23 161 GLN C O 1
ATOM 4794 N N . LYS C 1 162 ? 16.516 -48.942 -8.280 1.00 104.02 162 LYS C N 1
ATOM 4795 C CA . LYS C 1 162 ? 15.332 -49.554 -7.688 1.00 102.07 162 LYS C CA 1
ATOM 4796 C C . LYS C 1 162 ? 15.584 -51.001 -7.311 1.00 97.81 162 LYS C C 1
ATOM 4797 O O . LYS C 1 162 ? 16.722 -51.401 -7.067 1.00 98.80 162 LYS C O 1
ATOM 4799 N N . ARG C 1 163 ? 14.506 -51.771 -7.205 1.00 108.06 163 ARG C N 1
ATOM 4800 C CA . ARG C 1 163 ? 14.618 -53.214 -6.992 1.00 87.94 163 ARG C CA 1
ATOM 4801 C C . ARG C 1 163 ? 14.277 -53.951 -8.285 1.00 91.26 163 ARG C C 1
ATOM 4802 O O . ARG C 1 163 ? 14.573 -55.136 -8.438 1.00 110.11 163 ARG C O 1
ATOM 4810 N N . ASP C 1 164 ? 13.657 -53.225 -9.214 1.00 110.40 164 ASP C N 1
ATOM 4811 C CA . ASP C 1 164 ? 13.487 -53.678 -10.594 1.00 114.16 164 ASP C CA 1
ATOM 4812 C C . ASP C 1 164 ? 12.730 -54.998 -10.715 1.00 120.41 164 ASP C C 1
ATOM 4813 O O . ASP C 1 164 ? 12.020 -55.229 -11.695 1.00 119.04 164 ASP C O 1
ATOM 4818 N N . ARG C 1 173 ? 11.274 -40.421 -13.866 1.00 61.87 173 ARG C N 1
ATOM 4819 C CA . ARG C 1 173 ? 11.426 -41.877 -13.962 1.00 92.88 173 ARG C CA 1
ATOM 4820 C C . ARG C 1 173 ? 11.609 -42.336 -15.408 1.00 92.67 173 ARG C C 1
ATOM 4821 O O . ARG C 1 173 ? 12.234 -43.371 -15.662 1.00 85.28 173 ARG C O 1
ATOM 4823 N N . ARG C 1 174 ? 11.069 -41.560 -16.348 1.00 71.92 174 ARG C N 1
ATOM 4824 C CA . ARG C 1 174 ? 11.105 -41.929 -17.764 1.00 83.07 174 ARG C CA 1
ATOM 4825 C C . ARG C 1 174 ? 11.831 -40.890 -18.613 1.00 101.38 174 ARG C C 1
ATOM 4826 O O . ARG C 1 174 ? 12.063 -39.763 -18.174 1.00 112.74 174 ARG C O 1
ATOM 4834 N N . GLY C 1 175 ? 12.198 -41.268 -19.830 1.00 94.19 175 GLY C N 1
ATOM 4835 C CA . GLY C 1 175 ? 12.877 -40.335 -20.704 1.00 97.57 175 GLY C CA 1
ATOM 4836 C C . GLY C 1 175 ? 14.054 -40.956 -21.414 1.00 93.81 175 GLY C C 1
ATOM 4837 O O . GLY C 1 175 ? 14.556 -42.010 -21.002 1.00 80.08 175 GLY C O 1
ATOM 4838 N N . ILE C 1 176 ? 14.489 -40.305 -22.491 1.00 79.17 176 ILE C N 1
ATOM 4839 C CA . ILE C 1 176 ? 15.647 -40.781 -23.232 1.00 72.95 176 ILE C CA 1
ATOM 4840 C C . ILE C 1 176 ? 16.892 -40.656 -22.366 1.00 72.53 176 ILE C C 1
ATOM 4841 O O . ILE C 1 176 ? 17.809 -41.468 -22.449 1.00 73.94 176 ILE C O 1
ATOM 4846 N N . GLU C 1 177 ? 16.917 -39.645 -21.513 1.00 77.25 177 GLU C N 1
ATOM 4847 C CA . GLU C 1 177 ? 18.051 -39.477 -20.620 1.00 78.47 177 GLU C CA 1
ATOM 4848 C C . GLU C 1 177 ? 18.032 -40.518 -19.501 1.00 71.54 177 GLU C C 1
ATOM 4849 O O . GLU C 1 177 ? 19.083 -40.961 -19.049 1.00 65.12 177 GLU C O 1
ATOM 4855 N N . GLU C 1 178 ? 16.841 -40.915 -19.062 1.00 86.48 178 GLU C N 1
ATOM 4856 C CA . GLU C 1 178 ? 16.734 -41.906 -17.993 1.00 95.86 178 GLU C CA 1
ATOM 4857 C C . GLU C 1 178 ? 17.115 -43.280 -18.531 1.00 79.16 178 GLU C C 1
ATOM 4858 O O . GLU C 1 178 ? 17.657 -44.115 -17.814 1.00 74.62 178 GLU C O 1
ATOM 4864 N N . GLU C 1 179 ? 16.852 -43.490 -19.814 1.00 61.27 179 GLU C N 1
ATOM 4865 C CA . GLU C 1 179 ? 17.319 -44.682 -20.515 1.00 56.70 179 GLU C CA 1
ATOM 4866 C C . GLU C 1 179 ? 18.841 -44.664 -20.655 1.00 63.94 179 GLU C C 1
ATOM 4867 O O . GLU C 1 179 ? 19.494 -45.700 -20.608 1.00 62.70 179 GLU C O 1
ATOM 4873 N N . TYR C 1 180 ? 19.408 -43.473 -20.824 1.00 67.47 180 TYR C N 1
ATOM 4874 C CA . TYR C 1 180 ? 20.854 -43.343 -20.946 1.00 46.00 180 TYR C CA 1
ATOM 4875 C C . TYR C 1 180 ? 21.528 -43.746 -19.645 1.00 59.42 180 TYR C C 1
ATOM 4876 O O . TYR C 1 180 ? 22.593 -44.375 -19.636 1.00 51.13 180 TYR C O 1
ATOM 4885 N N . VAL C 1 181 ? 20.892 -43.373 -18.544 1.00 46.27 181 VAL C N 1
ATOM 4886 C CA . VAL C 1 181 ? 21.387 -43.725 -17.234 1.00 59.25 181 VAL C CA 1
ATOM 4887 C C . VAL C 1 181 ? 21.264 -45.236 -16.987 1.00 62.03 181 VAL C C 1
ATOM 4888 O O . VAL C 1 181 ? 22.185 -45.855 -16.477 1.00 56.07 181 VAL C O 1
ATOM 4892 N N . SER C 1 182 ? 20.119 -45.810 -17.346 1.00 60.37 182 SER C N 1
ATOM 4893 C CA . SER C 1 182 ? 19.890 -47.241 -17.218 1.00 60.83 182 SER C CA 1
ATOM 4894 C C . SER C 1 182 ? 20.966 -48.025 -17.960 1.00 73.75 182 SER C C 1
ATOM 4895 O O . SER C 1 182 ? 21.559 -48.966 -17.415 1.00 61.58 182 SER C O 1
ATOM 4898 N N . ASP C 1 183 ? 21.203 -47.633 -19.210 1.00 51.52 183 ASP C N 1
ATOM 4899 C CA . ASP C 1 183 ? 22.177 -48.306 -20.046 1.00 61.48 183 ASP C CA 1
ATOM 4900 C C . ASP C 1 183 ? 23.557 -48.249 -19.425 1.00 72.65 183 ASP C C 1
ATOM 4901 O O . ASP C 1 183 ? 24.294 -49.250 -19.424 1.00 75.60 183 ASP C O 1
ATOM 4906 N N . SER C 1 184 ? 23.886 -47.083 -18.883 1.00 58.23 184 SER C N 1
ATOM 4907 C CA . SER C 1 184 ? 25.182 -46.843 -18.259 1.00 51.85 184 SER C CA 1
ATOM 4908 C C . SER C 1 184 ? 25.356 -47.735 -17.038 1.00 53.92 184 SER C C 1
ATOM 4909 O O . SER C 1 184 ? 26.405 -48.341 -16.841 1.00 53.20 184 SER C O 1
ATOM 4912 N N . ILE C 1 185 ? 24.332 -47.814 -16.205 1.00 54.50 185 ILE C N 1
ATOM 4913 C CA . ILE C 1 185 ? 24.441 -48.642 -15.020 1.00 65.09 185 ILE C CA 1
ATOM 4914 C C . ILE C 1 185 ? 24.696 -50.085 -15.480 1.00 79.62 185 ILE C C 1
ATOM 4915 O O . ILE C 1 185 ? 25.589 -50.783 -14.981 1.00 69.13 185 ILE C O 1
ATOM 4920 N N . GLU C 1 186 ? 23.922 -50.515 -16.467 1.00 54.26 186 GLU C N 1
ATOM 4921 C CA . GLU C 1 186 ? 24.045 -51.873 -16.963 1.00 71.02 186 GLU C CA 1
ATOM 4922 C C . GLU C 1 186 ? 25.404 -52.143 -17.591 1.00 71.86 186 GLU C C 1
ATOM 4923 O O . GLU C 1 186 ? 25.999 -53.207 -17.348 1.00 66.96 186 GLU C O 1
ATOM 4929 N N . PHE C 1 187 ? 25.884 -51.202 -18.408 1.00 62.48 187 PHE C N 1
ATOM 4930 C CA . PHE C 1 187 ? 27.134 -51.434 -19.108 1.00 56.16 187 PHE C CA 1
ATOM 4931 C C . PHE C 1 187 ? 28.269 -51.529 -18.103 1.00 65.96 187 PHE C C 1
ATOM 4932 O O . PHE C 1 187 ? 29.208 -52.308 -18.289 1.00 67.67 187 PHE C O 1
ATOM 4940 N N . HIS C 1 188 ? 28.176 -50.746 -17.033 1.00 63.75 188 HIS C N 1
ATOM 4941 C CA . HIS C 1 188 ? 29.240 -50.719 -16.046 1.00 67.70 188 HIS C CA 1
ATOM 4942 C C . HIS C 1 188 ? 29.493 -52.121 -15.499 1.00 81.24 188 HIS C C 1
ATOM 4943 O O . HIS C 1 188 ? 30.636 -52.562 -15.360 1.00 66.53 188 HIS C O 1
ATOM 4950 N N . GLU C 1 189 ? 28.412 -52.821 -15.186 1.00 99.02 189 GLU C N 1
ATOM 4951 C CA . GLU C 1 189 ? 28.520 -54.130 -14.566 1.00 90.80 189 GLU C CA 1
ATOM 4952 C C . GLU C 1 189 ? 28.507 -55.279 -15.574 1.00 89.36 189 GLU C C 1
ATOM 4953 O O . GLU C 1 189 ? 28.791 -56.412 -15.214 1.00 70.30 189 GLU C O 1
ATOM 4955 N N . SER C 1 190 ? 28.194 -55.000 -16.835 1.00 91.62 190 SER C N 1
ATOM 4956 C CA . SER C 1 190 ? 28.106 -56.079 -17.824 1.00 68.34 190 SER C CA 1
ATOM 4957 C C . SER C 1 190 ? 29.043 -55.914 -19.018 1.00 77.08 190 SER C C 1
ATOM 4958 O O . SER C 1 190 ? 29.292 -56.884 -19.741 1.00 92.82 190 SER C O 1
ATOM 4961 N N . LEU C 1 191 ? 29.546 -54.707 -19.242 1.00 83.08 191 LEU C N 1
ATOM 4962 C CA . LEU C 1 191 ? 30.408 -54.446 -20.390 1.00 74.00 191 LEU C CA 1
ATOM 4963 C C . LEU C 1 191 ? 29.743 -54.866 -21.692 1.00 66.60 191 LEU C C 1
ATOM 4964 O O . LEU C 1 191 ? 30.424 -55.222 -22.647 1.00 69.00 191 LEU C O 1
ATOM 4969 N N . SER C 1 192 ? 28.415 -54.802 -21.720 1.00 82.36 192 SER C N 1
ATOM 4970 C CA . SER C 1 192 ? 27.604 -55.228 -22.867 1.00 85.31 192 SER C CA 1
ATOM 4971 C C . SER C 1 192 ? 27.962 -54.581 -24.218 1.00 87.57 192 SER C C 1
ATOM 4972 O O . SER C 1 192 ? 27.726 -53.417 -24.431 1.00 69.80 192 SER C O 1
ATOM 4975 N N . PRO C 1 193 ? 28.508 -55.370 -25.150 1.00 99.59 193 PRO C N 1
ATOM 4976 C CA . PRO C 1 193 ? 28.911 -54.930 -26.495 1.00 88.67 193 PRO C CA 1
ATOM 4977 C C . PRO C 1 193 ? 27.719 -54.482 -27.349 1.00 87.41 193 PRO C C 1
ATOM 4978 O O . PRO C 1 193 ? 27.878 -53.680 -28.281 1.00 67.81 193 PRO C O 1
ATOM 4982 N N . SER C 1 194 ? 26.542 -55.028 -27.054 1.00 86.29 194 SER C N 1
ATOM 4983 C CA . SER C 1 194 ? 25.325 -54.608 -27.729 1.00 86.13 194 SER C CA 1
ATOM 4984 C C . SER C 1 194 ? 24.988 -53.161 -27.361 1.00 79.25 194 SER C C 1
ATOM 4985 O O . SER C 1 194 ? 24.443 -52.415 -28.167 1.00 79.09 194 SER C O 1
ATOM 4988 N N . LEU C 1 195 ? 25.308 -52.783 -26.128 1.00 72.39 195 LEU C N 1
ATOM 4989 C CA . LEU C 1 195 ? 25.091 -51.419 -25.648 1.00 68.72 195 LEU C CA 1
ATOM 4990 C C . LEU C 1 195 ? 26.027 -50.439 -26.353 1.00 77.43 195 LEU C C 1
ATOM 4991 O O . LEU C 1 195 ? 25.597 -49.377 -26.825 1.00 57.86 195 LEU C O 1
ATOM 4996 N N . VAL C 1 196 ? 27.303 -50.813 -26.424 1.00 68.78 196 VAL C N 1
ATOM 4997 C CA . VAL C 1 196 ? 28.327 -50.015 -27.094 1.00 70.94 196 VAL C CA 1
ATOM 4998 C C . VAL C 1 196 ? 27.995 -49.783 -28.557 1.00 70.49 196 VAL C C 1
ATOM 4999 O O . VAL C 1 196 ? 28.187 -48.692 -29.083 1.00 71.98 196 VAL C O 1
ATOM 5003 N N . LYS C 1 197 ? 27.513 -50.827 -29.215 1.00 77.92 197 LYS C N 1
ATOM 5004 C CA . LYS C 1 197 ? 27.168 -50.757 -30.627 1.00 79.00 197 LYS C CA 1
ATOM 5005 C C . LYS C 1 197 ? 25.934 -49.884 -30.813 1.00 83.42 197 LYS C C 1
ATOM 5006 O O . LYS C 1 197 ? 25.817 -49.166 -31.797 1.00 77.27 197 LYS C O 1
ATOM 5008 N N . LYS C 1 198 ? 25.023 -49.947 -29.851 1.00 62.17 198 LYS C N 1
ATOM 5009 C CA . LYS C 1 198 ? 23.800 -49.165 -29.899 1.00 71.74 198 LYS C CA 1
ATOM 5010 C C . LYS C 1 198 ? 24.089 -47.656 -29.871 1.00 85.13 198 LYS C C 1
ATOM 5011 O O . LYS C 1 198 ? 23.496 -46.882 -30.623 1.00 93.00 198 LYS C O 1
ATOM 5017 N N . TYR C 1 199 ? 25.012 -47.247 -29.006 1.00 83.82 199 TYR C N 1
ATOM 5018 C CA . TYR C 1 199 ? 25.350 -45.834 -28.837 1.00 69.65 199 TYR C CA 1
ATOM 5019 C C . TYR C 1 199 ? 26.427 -45.360 -29.811 1.00 72.46 199 TYR C C 1
ATOM 5020 O O . TYR C 1 199 ? 26.695 -44.169 -29.917 1.00 63.95 199 TYR C O 1
ATOM 5029 N N . MET C 1 200 ? 27.034 -46.304 -30.519 1.00 76.51 200 MET C N 1
ATOM 5030 C CA . MET C 1 200 ? 28.084 -46.010 -31.484 1.00 72.17 200 MET C CA 1
ATOM 5031 C C . MET C 1 200 ? 27.488 -45.212 -32.654 1.00 74.25 200 MET C C 1
ATOM 5032 O O . MET C 1 200 ? 28.167 -44.389 -33.278 1.00 56.84 200 MET C O 1
ATOM 5037 N N . GLU C 1 201 ? 26.204 -45.447 -32.926 1.00 82.71 201 GLU C N 1
ATOM 5038 C CA . GLU C 1 201 ? 25.514 -44.811 -34.046 1.00 84.26 201 GLU C CA 1
ATOM 5039 C C . GLU C 1 201 ? 25.169 -43.349 -33.779 1.00 86.38 201 GLU C C 1
ATOM 5040 O O . GLU C 1 201 ? 24.849 -42.607 -34.708 1.00 95.07 201 GLU C O 1
ATOM 5042 N N . HIS C 1 202 ? 25.233 -42.933 -32.516 1.00 80.87 202 HIS C N 1
ATOM 5043 C CA . HIS C 1 202 ? 24.893 -41.556 -32.150 1.00 69.66 202 HIS C CA 1
ATOM 5044 C C . HIS C 1 202 ? 26.107 -40.768 -31.675 1.00 62.09 202 HIS C C 1
ATOM 5045 O O . HIS C 1 202 ? 26.107 -40.200 -30.582 1.00 57.81 202 HIS C O 1
ATOM 5052 N N . VAL C 1 203 ? 27.132 -40.739 -32.521 1.00 71.96 203 VAL C N 1
ATOM 5053 C CA . VAL C 1 203 ? 28.342 -39.960 -32.297 1.00 59.52 203 VAL C CA 1
ATOM 5054 C C . VAL C 1 203 ? 28.622 -39.179 -33.563 1.00 73.61 203 VAL C C 1
ATOM 5055 O O . VAL C 1 203 ? 28.904 -39.778 -34.602 1.00 93.35 203 VAL C O 1
ATOM 5059 N N . PRO C 1 204 ? 28.551 -37.839 -33.494 1.00 84.85 204 PRO C N 1
ATOM 5060 C CA . PRO C 1 204 ? 28.283 -37.023 -32.298 1.00 72.13 204 PRO C CA 1
ATOM 5061 C C . PRO C 1 204 ? 26.850 -37.111 -31.778 1.00 63.29 204 PRO C C 1
ATOM 5062 O O . PRO C 1 204 ? 25.915 -37.385 -32.540 1.00 71.71 204 PRO C O 1
ATOM 5066 N N . GLY C 1 205 ? 26.695 -36.874 -30.477 1.00 50.70 205 GLY C N 1
ATOM 5067 C CA . GLY C 1 205 ? 25.399 -36.932 -29.821 1.00 47.26 205 GLY C CA 1
ATOM 5068 C C . GLY C 1 205 ? 25.487 -37.658 -28.485 1.00 61.41 205 GLY C C 1
ATOM 5069 O O . GLY C 1 205 ? 26.556 -37.701 -27.882 1.00 47.54 205 GLY C O 1
ATOM 5070 N N . ILE C 1 206 ? 24.377 -38.243 -28.034 1.00 64.10 206 ILE C N 1
ATOM 5071 C CA . ILE C 1 206 ? 24.344 -38.959 -26.763 1.00 58.06 206 ILE C CA 1
ATOM 5072 C C . ILE C 1 206 ? 25.413 -40.060 -26.726 1.00 67.95 206 ILE C C 1
ATOM 5073 O O . ILE C 1 206 ? 25.963 -40.387 -25.661 1.00 55.89 206 ILE C O 1
ATOM 5078 N N . GLY C 1 207 ? 25.720 -40.618 -27.894 1.00 58.92 207 GLY C N 1
ATOM 5079 C CA . GLY C 1 207 ? 26.698 -41.687 -27.967 1.00 67.83 207 GLY C CA 1
ATOM 5080 C C . GLY C 1 207 ? 28.073 -41.239 -27.515 1.00 63.43 207 GLY C C 1
ATOM 5081 O O . GLY C 1 207 ? 28.847 -42.020 -26.951 1.00 66.72 207 GLY C O 1
ATOM 5082 N N . SER C 1 208 ? 28.380 -39.978 -27.772 1.00 43.41 208 SER C N 1
ATOM 5083 C CA . SER C 1 208 ? 29.678 -39.407 -27.412 1.00 57.79 208 SER C CA 1
ATOM 5084 C C . SER C 1 208 ? 29.916 -39.526 -25.908 1.00 50.47 208 SER C C 1
ATOM 5085 O O . SER C 1 208 ? 31.019 -39.827 -25.455 1.00 45.96 208 SER C O 1
ATOM 5088 N N . TYR C 1 209 ? 28.870 -39.292 -25.131 1.00 44.00 209 TYR C N 1
ATOM 5089 C CA . TYR C 1 209 ? 28.958 -39.455 -23.685 1.00 52.76 209 TYR C CA 1
ATOM 5090 C C . TYR C 1 209 ? 29.074 -40.933 -23.312 1.00 42.22 209 TYR C C 1
ATOM 5091 O O . TYR C 1 209 ? 29.973 -41.318 -22.580 1.00 51.86 209 TYR C O 1
ATOM 5100 N N . PHE C 1 210 ? 28.167 -41.756 -23.824 1.00 50.16 210 PHE C N 1
ATOM 5101 C CA . PHE C 1 210 ? 28.163 -43.186 -23.468 1.00 54.67 210 PHE C CA 1
ATOM 5102 C C . PHE C 1 210 ? 29.487 -43.882 -23.802 1.00 46.54 210 PHE C C 1
ATOM 5103 O O . PHE C 1 210 ? 30.134 -44.457 -22.939 1.00 50.10 210 PHE C O 1
ATOM 5111 N N . ILE C 1 211 ? 29.900 -43.798 -25.054 1.00 55.18 211 ILE C N 1
ATOM 5112 C CA . ILE C 1 211 ? 31.168 -44.371 -25.466 1.00 58.31 211 ILE C CA 1
ATOM 5113 C C . ILE C 1 211 ? 32.357 -43.799 -24.686 1.00 67.54 211 ILE C C 1
ATOM 5114 O O . ILE C 1 211 ? 33.314 -44.523 -24.392 1.00 61.97 211 ILE C O 1
ATOM 5119 N N . SER C 1 212 ? 32.312 -42.503 -24.372 1.00 51.90 212 SER C N 1
ATOM 5120 C CA . SER C 1 212 ? 33.374 -41.887 -23.571 1.00 63.21 212 SER C CA 1
ATOM 5121 C C . SER C 1 212 ? 33.421 -42.550 -22.186 1.00 58.69 212 SER C C 1
ATOM 5122 O O . SER C 1 212 ? 34.481 -42.938 -21.687 1.00 46.90 212 SER C O 1
ATOM 5125 N N . ASN C 1 213 ? 32.266 -42.685 -21.557 1.00 44.67 213 ASN C N 1
ATOM 5126 C CA . ASN C 1 213 ? 32.234 -43.303 -20.267 1.00 45.04 213 ASN C CA 1
ATOM 5127 C C . ASN C 1 213 ? 32.691 -44.775 -20.407 1.00 58.13 213 ASN C C 1
ATOM 5128 O O . ASN C 1 213 ? 33.433 -45.2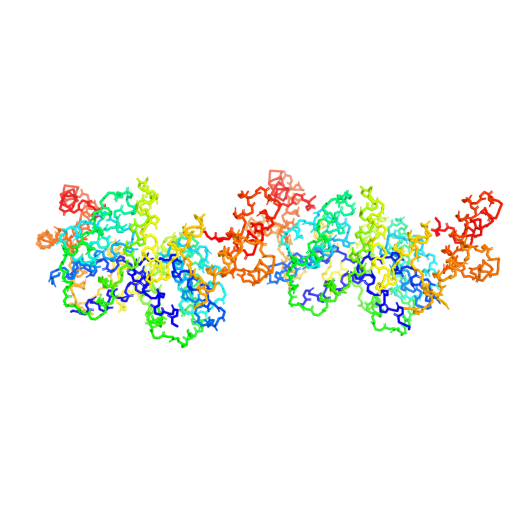90 -19.566 1.00 56.77 213 ASN C O 1
ATOM 5133 N N . ALA C 1 214 ? 32.276 -45.431 -21.492 1.00 68.57 214 ALA C N 1
ATOM 5134 C CA . ALA C 1 214 ? 32.693 -46.811 -21.769 1.00 62.21 214 ALA C CA 1
ATOM 5135 C C . ALA C 1 214 ? 34.211 -46.926 -21.752 1.00 69.25 214 ALA C C 1
ATOM 5136 O O . ALA C 1 214 ? 34.765 -47.789 -21.071 1.00 65.97 214 ALA C O 1
ATOM 5138 N N . ALA C 1 215 ? 34.873 -46.049 -22.503 1.00 68.68 215 ALA C N 1
ATOM 5139 C CA . ALA C 1 215 ? 36.325 -46.054 -22.613 1.00 66.67 215 ALA C CA 1
ATOM 5140 C C . ALA C 1 215 ? 36.982 -45.951 -21.237 1.00 66.70 215 ALA C C 1
ATOM 5141 O O . ALA C 1 215 ? 38.025 -46.551 -20.986 1.00 66.74 215 ALA C O 1
ATOM 5143 N N . ARG C 1 216 ? 36.344 -45.204 -20.346 1.00 68.39 216 ARG C N 1
ATOM 5144 C CA . ARG C 1 216 ? 36.875 -44.943 -19.019 1.00 69.49 216 ARG C CA 1
ATOM 5145 C C . ARG C 1 216 ? 36.753 -46.200 -18.177 1.00 72.06 216 ARG C C 1
ATOM 5146 O O . ARG C 1 216 ? 37.686 -46.599 -17.480 1.00 66.58 216 ARG C O 1
ATOM 5154 N N . ARG C 1 217 ? 35.582 -46.817 -18.229 1.00 67.82 217 ARG C N 1
ATOM 5155 C CA . ARG C 1 217 ? 35.363 -48.067 -17.521 1.00 62.55 217 ARG C CA 1
ATOM 5156 C C . ARG C 1 217 ? 36.365 -49.134 -17.962 1.00 80.32 217 ARG C C 1
ATOM 5157 O O . ARG C 1 217 ? 36.940 -49.853 -17.135 1.00 79.50 217 ARG C O 1
ATOM 5165 N N . TYR C 1 218 ? 36.558 -49.246 -19.271 1.00 72.50 218 TYR C N 1
ATOM 5166 C CA . TYR C 1 218 ? 37.523 -50.188 -19.804 1.00 82.78 218 TYR C CA 1
ATOM 5167 C C . TYR C 1 218 ? 38.908 -49.959 -19.222 1.00 86.24 218 TYR C C 1
ATOM 5168 O O . TYR C 1 218 ? 39.601 -50.907 -18.868 1.00 79.30 218 TYR C O 1
ATOM 5177 N N . PHE C 1 219 ? 39.325 -48.703 -19.134 1.00 88.89 219 PHE C N 1
ATOM 5178 C CA . PHE C 1 219 ? 40.650 -48.426 -18.603 1.00 96.61 219 PHE C CA 1
ATOM 5179 C C . PHE C 1 219 ? 40.765 -48.900 -17.153 1.00 107.36 219 PHE C C 1
ATOM 5180 O O . PHE C 1 219 ? 41.699 -49.624 -16.802 1.00 104.73 219 PHE C O 1
ATOM 5188 N N . ASN C 1 220 ? 39.804 -48.493 -16.326 1.00 101.94 220 ASN C N 1
ATOM 5189 C CA . ASN C 1 220 ? 39.752 -48.902 -14.927 1.00 106.14 220 ASN C CA 1
ATOM 5190 C C . ASN C 1 220 ? 39.783 -50.427 -14.746 1.00 114.33 220 ASN C C 1
ATOM 5191 O O . ASN C 1 220 ? 40.131 -50.930 -13.677 1.00 107.78 220 ASN C O 1
ATOM 5196 N N . LEU C 1 221 ? 39.415 -51.166 -15.786 1.00 109.25 221 LEU C N 1
ATOM 5197 C CA . LEU C 1 221 ? 39.435 -52.625 -15.710 1.00 113.20 221 LEU C CA 1
ATOM 5198 C C . LEU C 1 221 ? 40.713 -53.220 -16.297 1.00 112.70 221 LEU C C 1
ATOM 5199 O O . LEU C 1 221 ? 40.882 -54.433 -16.319 1.00 94.67 221 LEU C O 1
ATOM 5204 N N . GLY C 1 222 ? 41.606 -52.365 -16.778 1.00 113.49 222 GLY C N 1
ATOM 5205 C CA . GLY C 1 222 ? 42.858 -52.831 -17.347 1.00 116.23 222 GLY C CA 1
ATOM 5206 C C . GLY C 1 222 ? 42.760 -53.213 -18.813 1.00 121.40 222 GLY C C 1
ATOM 5207 O O . GLY C 1 222 ? 43.776 -53.455 -19.464 1.00 123.39 222 GLY C O 1
ATOM 5208 N N . MET C 1 223 ? 41.537 -53.270 -19.335 1.00 117.59 223 MET C N 1
ATOM 5209 C CA . MET C 1 223 ? 41.311 -53.580 -20.746 1.00 102.54 223 MET C CA 1
ATOM 5210 C C . MET C 1 223 ? 41.643 -52.373 -21.627 1.00 108.19 223 MET C C 1
ATOM 5211 O O . MET C 1 223 ? 40.745 -51.695 -22.146 1.00 95.19 223 MET C O 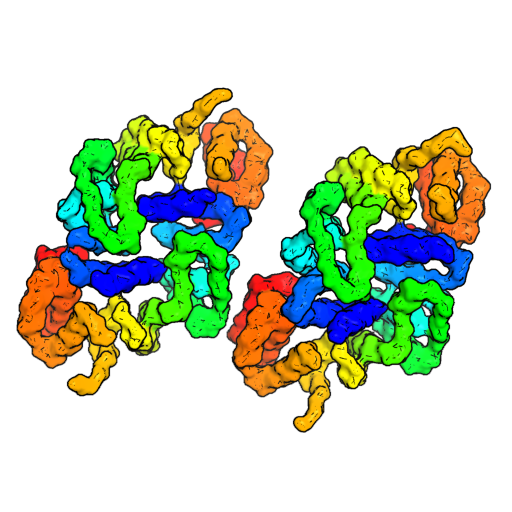1
ATOM 5216 N N . ASN C 1 224 ? 42.939 -52.113 -21.787 1.00 117.41 224 ASN C N 1
ATOM 5217 C CA . ASN C 1 224 ? 43.419 -50.921 -22.485 1.00 120.54 224 ASN C CA 1
ATOM 5218 C C . ASN C 1 224 ? 43.084 -50.932 -23.970 1.00 116.23 224 ASN C C 1
ATOM 5219 O O . ASN C 1 224 ? 42.931 -49.881 -24.590 1.00 127.70 224 ASN C O 1
ATOM 5224 N N . ASP C 1 225 ? 42.970 -52.127 -24.532 1.00 113.97 225 ASP C N 1
ATOM 5225 C CA . ASP C 1 225 ? 42.684 -52.285 -25.951 1.00 114.32 225 ASP C CA 1
ATOM 5226 C C . ASP C 1 225 ? 41.330 -51.682 -26.310 1.00 98.78 225 ASP C C 1
ATOM 5227 O O . ASP C 1 225 ? 41.234 -50.848 -27.201 1.00 104.26 225 ASP C O 1
ATOM 5232 N N . LYS C 1 226 ? 40.288 -52.121 -25.614 1.00 89.13 226 LYS C N 1
ATOM 5233 C CA . LYS C 1 226 ? 38.945 -51.639 -25.865 1.00 89.70 226 LYS C CA 1
ATOM 5234 C C . LYS C 1 226 ? 38.833 -50.174 -25.464 1.00 74.20 226 LYS C C 1
ATOM 5235 O O . LYS C 1 226 ? 38.145 -49.401 -26.117 1.00 76.69 226 LYS C O 1
ATOM 5237 N N . SER C 1 227 ? 39.527 -49.814 -24.388 1.00 78.31 227 SER C N 1
ATOM 5238 C CA . SER C 1 227 ? 39.570 -48.448 -23.886 1.00 84.67 227 SER C CA 1
ATOM 5239 C C . SER C 1 227 ? 39.981 -47.479 -24.991 1.00 82.75 227 SER C C 1
ATOM 5240 O O . SER C 1 227 ? 39.297 -46.480 -25.220 1.00 67.80 227 SER C O 1
ATOM 5243 N N . LYS C 1 228 ? 41.079 -47.793 -25.685 1.00 78.84 228 LYS C N 1
ATOM 5244 C CA . LYS C 1 228 ? 41.590 -46.941 -26.768 1.00 83.64 228 LYS C CA 1
ATOM 5245 C C . LYS C 1 228 ? 40.683 -46.952 -27.996 1.00 90.25 228 LYS C C 1
ATOM 5246 O O . LYS C 1 228 ? 40.517 -45.933 -28.675 1.00 97.18 228 LYS C O 1
ATOM 5248 N N . ALA C 1 229 ? 40.110 -48.113 -28.286 1.00 89.48 229 ALA C N 1
ATOM 5249 C CA . ALA C 1 229 ? 39.160 -48.234 -29.381 1.00 83.56 229 ALA C CA 1
ATOM 5250 C C . ALA C 1 229 ? 38.034 -47.227 -29.191 1.00 84.51 229 ALA C C 1
ATOM 5251 O O . ALA C 1 229 ? 37.769 -46.397 -30.067 1.00 89.22 229 ALA C O 1
ATOM 5253 N N . CYS C 1 230 ? 37.394 -47.289 -28.026 1.00 76.05 230 CYS C N 1
ATOM 5254 C CA . CYS C 1 230 ? 36.321 -46.356 -27.675 1.00 67.18 230 CYS C CA 1
ATOM 5255 C C . CYS C 1 230 ? 36.732 -44.885 -27.771 1.00 70.59 230 CYS C C 1
ATOM 5256 O O . CYS C 1 230 ? 36.033 -44.083 -28.384 1.00 66.08 230 CYS C O 1
ATOM 5259 N N . PHE C 1 231 ? 37.857 -44.531 -27.155 1.00 81.87 231 PHE C N 1
ATOM 5260 C CA . PHE C 1 231 ? 38.356 -43.160 -27.191 1.00 72.32 231 PHE C CA 1
ATOM 5261 C C . PHE C 1 231 ? 38.641 -42.744 -28.628 1.00 74.41 231 PHE C C 1
ATOM 5262 O O . PHE C 1 231 ? 38.231 -41.678 -29.066 1.00 73.34 231 PHE C O 1
ATOM 5270 N N . GLU C 1 232 ? 39.348 -43.598 -29.358 1.00 88.85 232 GLU C N 1
ATOM 5271 C CA . GLU C 1 232 ? 39.683 -43.320 -30.751 1.00 86.41 232 GLU C CA 1
ATOM 5272 C C . GLU C 1 232 ? 38.437 -43.038 -31.591 1.00 76.78 232 GLU C C 1
ATOM 5273 O O . GLU C 1 232 ? 38.432 -42.112 -32.398 1.00 87.14 232 GLU C O 1
ATOM 5275 N N . LEU C 1 233 ? 37.381 -43.827 -31.396 1.00 77.77 233 LEU C N 1
ATOM 5276 C CA . LEU C 1 233 ? 36.123 -43.601 -32.109 1.00 74.36 233 LEU C CA 1
ATOM 5277 C C . LEU C 1 233 ? 35.636 -42.164 -31.943 1.00 75.92 233 LEU C C 1
ATOM 5278 O O . LEU C 1 233 ? 35.438 -41.450 -32.930 1.00 98.54 233 LEU C O 1
ATOM 5283 N N . VAL C 1 234 ? 35.449 -41.745 -30.692 1.00 64.06 234 VAL C N 1
ATOM 5284 C CA . VAL C 1 234 ? 34.999 -40.382 -30.396 1.00 73.17 234 VAL C CA 1
ATOM 5285 C C . VAL C 1 234 ? 35.990 -39.319 -30.886 1.00 65.72 234 VAL C C 1
ATOM 5286 O O . VAL C 1 234 ? 35.584 -38.291 -31.415 1.00 62.08 234 VAL C O 1
ATOM 5290 N N . ARG C 1 235 ? 37.287 -39.574 -30.722 1.00 71.54 235 ARG C N 1
ATOM 5291 C CA . ARG C 1 235 ? 38.311 -38.639 -31.202 1.00 84.56 235 ARG C CA 1
ATOM 5292 C C . ARG C 1 235 ? 38.132 -38.323 -32.685 1.00 91.71 235 ARG C C 1
ATOM 5293 O O . ARG C 1 235 ? 38.452 -37.225 -33.127 1.00 93.89 235 ARG C O 1
ATOM 5296 N N . ARG C 1 236 ? 37.624 -39.287 -33.451 1.00 91.07 236 ARG C N 1
ATOM 5297 C CA . ARG C 1 236 ? 37.447 -39.094 -34.891 1.00 89.42 236 ARG C CA 1
ATOM 5298 C C . ARG C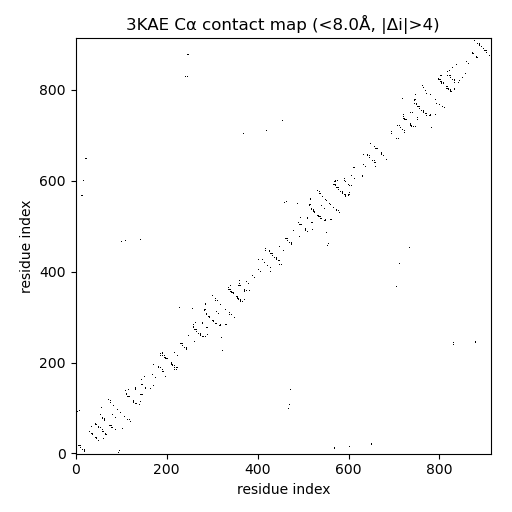 1 236 ? 36.063 -38.603 -35.324 1.00 88.76 236 ARG C C 1
ATOM 5299 O O . ARG C 1 236 ? 35.964 -37.702 -36.151 1.00 90.64 236 ARG C O 1
ATOM 5307 N N . LYS C 1 237 ? 35.002 -39.194 -34.780 1.00 91.52 237 LYS C N 1
ATOM 5308 C CA . LYS C 1 237 ? 33.637 -38.793 -35.135 1.00 89.70 237 LYS C CA 1
ATOM 5309 C C . LYS C 1 237 ? 33.173 -37.548 -34.374 1.00 82.65 237 LYS C C 1
ATOM 5310 O O . LYS C 1 237 ? 32.115 -36.984 -34.668 1.00 78.51 237 LYS C O 1
ATOM 5316 N N . ASP C 1 238 ? 33.965 -37.134 -33.389 1.00 76.54 238 ASP C N 1
ATOM 5317 C CA . ASP C 1 238 ? 33.619 -35.996 -32.553 1.00 64.21 238 ASP C CA 1
ATOM 5318 C C . ASP C 1 238 ? 34.842 -35.497 -31.799 1.00 75.50 238 ASP C C 1
ATOM 5319 O O . ASP C 1 238 ? 34.854 -35.490 -30.572 1.00 66.40 238 ASP C O 1
ATOM 5324 N N . PRO C 1 239 ? 35.873 -35.059 -32.537 1.00 97.90 239 PRO C N 1
ATOM 5325 C CA . PRO C 1 239 ? 37.188 -34.731 -31.970 1.00 98.44 239 PRO C CA 1
ATOM 5326 C C . PRO C 1 239 ? 37.108 -33.634 -30.925 1.00 95.83 239 PRO C C 1
ATOM 5327 O O . PRO C 1 239 ? 37.891 -33.615 -29.972 1.00 90.47 239 PRO C O 1
ATOM 5331 N N . MET C 1 240 ? 36.170 -32.717 -31.117 1.00 85.38 240 MET C N 1
ATOM 5332 C CA . MET C 1 240 ? 36.068 -31.561 -30.253 1.00 71.44 240 MET C CA 1
ATOM 5333 C C . MET C 1 240 ? 35.239 -31.830 -28.999 1.00 82.25 240 MET C C 1
ATOM 5334 O O . MET C 1 240 ? 35.223 -30.999 -28.090 1.00 78.06 240 MET C O 1
ATOM 5339 N N . PHE C 1 241 ? 34.562 -32.983 -28.941 1.00 71.49 241 PHE C N 1
ATOM 5340 C CA . PHE C 1 241 ? 33.835 -33.379 -27.733 1.00 61.63 241 PHE C CA 1
ATOM 5341 C C . PHE C 1 241 ? 34.832 -33.535 -26.593 1.00 63.11 241 PHE C C 1
ATOM 5342 O O . PHE C 1 241 ? 34.777 -32.859 -25.583 1.00 64.46 241 PHE C O 1
ATOM 5350 N N . LEU C 1 242 ? 35.800 -34.420 -26.797 1.00 55.47 242 LEU C N 1
ATOM 5351 C CA . LEU C 1 242 ? 36.827 -34.684 -25.784 1.00 86.02 242 LEU C CA 1
ATOM 5352 C C . LEU C 1 242 ? 37.709 -33.464 -25.517 1.00 103.80 242 LEU C C 1
ATOM 5353 O O . LEU C 1 242 ? 38.223 -32.835 -26.446 1.00 106.59 242 LEU C O 1
ATOM 5355 N N . SER D 1 3 ? -8.673 31.732 27.860 1.00 95.05 3 SER D N 1
ATOM 5356 C CA . SER D 1 3 ? -8.210 32.590 26.774 1.00 102.55 3 SER D CA 1
ATOM 5357 C C . SER D 1 3 ? -8.092 31.827 25.447 1.00 99.65 3 SER D C 1
ATOM 5358 O O . SER D 1 3 ? -7.898 30.599 25.422 1.00 69.92 3 SER D O 1
ATOM 5361 N N . LYS D 1 4 ? -8.231 32.568 24.349 1.00 90.20 4 LYS D N 1
ATOM 5362 C CA . LYS D 1 4 ? -8.087 32.011 23.012 1.00 83.05 4 LYS D CA 1
ATOM 5363 C C . LYS D 1 4 ? -6.662 31.534 22.783 1.00 72.57 4 LYS D C 1
ATOM 5364 O O . LYS D 1 4 ? -6.400 30.766 21.855 1.00 69.67 4 LYS D O 1
ATOM 5366 N N . LEU D 1 5 ? -5.745 31.997 23.628 1.00 55.29 5 LEU D N 1
ATOM 5367 C CA . LEU D 1 5 ? -4.332 31.609 23.545 1.00 66.35 5 LEU D CA 1
ATOM 5368 C C . LEU D 1 5 ? -4.115 30.092 23.707 1.00 68.45 5 LEU D C 1
ATOM 5369 O O . LEU D 1 5 ? -3.157 29.533 23.180 1.00 56.01 5 LEU D O 1
ATOM 5374 N N . ILE D 1 6 ? -5.008 29.434 24.435 1.00 64.39 6 ILE D N 1
ATOM 5375 C CA . ILE D 1 6 ? -4.924 27.997 24.621 1.00 60.03 6 ILE D CA 1
ATOM 5376 C C . ILE D 1 6 ? -5.005 27.246 23.297 1.00 63.35 6 ILE D C 1
ATOM 5377 O O . ILE D 1 6 ? -4.081 26.501 22.934 1.00 58.53 6 ILE D O 1
ATOM 5382 N N . GLY D 1 7 ? -6.111 27.429 22.583 1.00 54.86 7 GLY D N 1
ATOM 5383 C CA . GLY D 1 7 ? -6.285 26.758 21.306 1.00 64.89 7 GLY D CA 1
ATOM 5384 C C . GLY D 1 7 ? -5.086 26.943 20.394 1.00 66.06 7 GLY D C 1
ATOM 5385 O O . GLY D 1 7 ? -4.698 26.031 19.665 1.00 76.37 7 GLY D O 1
ATOM 5386 N N . LYS D 1 8 ? -4.489 28.132 20.448 1.00 62.07 8 LYS D N 1
ATOM 5387 C CA . LYS D 1 8 ? -3.345 28.452 19.604 1.00 65.17 8 LYS D CA 1
ATOM 5388 C C . LYS D 1 8 ? -2.085 27.704 20.053 1.00 44.44 8 LYS D C 1
ATOM 5389 O O . LYS D 1 8 ? -1.257 27.299 19.241 1.00 40.85 8 LYS D O 1
ATOM 5395 N N . ILE D 1 9 ? -1.925 27.553 21.358 1.00 46.70 9 ILE D N 1
ATOM 5396 C CA . ILE D 1 9 ? -0.778 26.834 21.883 1.00 53.53 9 ILE D CA 1
ATOM 5397 C C . ILE D 1 9 ? -0.868 25.340 21.502 1.00 61.54 9 ILE D C 1
ATOM 5398 O O . ILE D 1 9 ? 0.104 24.748 21.019 1.00 42.62 9 ILE D O 1
ATOM 5403 N N . CYS D 1 10 ? -2.046 24.743 21.683 1.00 46.83 10 CYS D N 1
ATOM 5404 C CA . CYS D 1 10 ? -2.251 23.349 21.297 1.00 47.22 10 CYS D CA 1
ATOM 5405 C C . CYS D 1 10 ? -1.945 23.191 19.840 1.00 49.47 10 CYS D C 1
ATOM 5406 O O . CYS D 1 10 ? -1.248 22.251 19.448 1.00 59.08 10 CYS D O 1
ATOM 5409 N N . LYS D 1 11 ? -2.428 24.131 19.036 1.00 43.04 11 LYS D N 1
ATOM 5410 C CA . LYS D 1 11 ? -2.197 24.050 17.606 1.00 37.29 11 LYS D CA 1
ATOM 5411 C C . LYS D 1 11 ? -0.710 24.119 17.305 1.00 43.73 11 LYS D C 1
ATOM 5412 O O . LYS D 1 11 ? -0.232 23.435 16.401 1.00 55.19 11 LYS D O 1
ATOM 5418 N N . SER D 1 12 ? 0.035 24.894 18.089 1.00 37.41 12 SER D N 1
ATOM 5419 C CA . SER D 1 12 ? 1.471 25.056 17.821 1.00 49.74 12 SER D CA 1
ATOM 5420 C C . SER D 1 12 ? 2.266 23.801 18.217 1.00 47.39 12 SER D C 1
ATOM 5421 O O . SER D 1 12 ? 3.305 23.457 17.614 1.00 36.21 12 SER D O 1
ATOM 5424 N N . ILE D 1 13 ? 1.790 23.142 19.263 1.00 44.99 13 ILE D N 1
ATOM 5425 C CA . ILE D 1 13 ? 2.395 21.907 19.712 1.00 53.31 13 ILE D CA 1
ATOM 5426 C C . ILE D 1 13 ? 2.176 20.847 18.634 1.00 48.50 13 ILE D C 1
ATOM 5427 O O . ILE D 1 13 ? 3.130 20.267 18.102 1.00 33.36 13 ILE D O 1
ATOM 5432 N N . ARG D 1 14 ? 0.915 20.665 18.263 1.00 42.90 14 ARG D N 1
ATOM 5433 C CA . ARG D 1 14 ? 0.569 19.767 17.170 1.00 39.84 14 ARG D CA 1
ATOM 5434 C C . ARG D 1 14 ? 1.401 20.028 15.909 1.00 56.20 14 ARG D C 1
ATOM 5435 O O . ARG D 1 14 ? 1.671 19.100 15.152 1.00 52.88 14 ARG D O 1
ATOM 5443 N N . TYR D 1 15 ? 1.839 21.269 15.687 1.00 56.03 15 TYR D N 1
ATOM 5444 C CA . TYR D 1 15 ? 2.684 21.530 14.514 1.00 35.38 15 TYR D CA 1
ATOM 5445 C C . TYR D 1 15 ? 4.163 21.511 14.854 1.00 32.98 15 TYR D C 1
ATOM 5446 O O . TYR D 1 15 ? 5.009 21.775 13.999 1.00 39.34 15 TYR D O 1
ATOM 5455 N N . ARG D 1 16 ? 4.481 21.189 16.104 1.00 30.39 16 ARG D N 1
ATOM 5456 C CA . ARG D 1 16 ? 5.878 21.169 16.525 1.00 40.42 16 ARG D CA 1
ATOM 5457 C C . ARG D 1 16 ? 6.527 22.547 16.357 1.00 48.91 16 ARG D C 1
ATOM 5458 O O . ARG D 1 16 ? 7.766 22.663 16.244 1.00 43.78 16 ARG D O 1
ATOM 5466 N N . ASP D 1 17 ? 5.682 23.583 16.347 1.00 49.01 17 ASP D N 1
ATOM 5467 C CA . ASP D 1 17 ? 6.152 24.955 16.396 1.00 49.54 17 ASP D CA 1
ATOM 5468 C C . ASP D 1 17 ? 6.235 25.358 17.869 1.00 48.33 17 ASP D C 1
ATOM 5469 O O . ASP D 1 17 ? 5.319 25.966 18.425 1.00 40.73 17 ASP D O 1
ATOM 5474 N N . TYR D 1 18 ? 7.334 24.986 18.498 1.00 31.39 18 TYR D N 1
ATOM 5475 C CA . TYR D 1 18 ? 7.447 25.119 19.944 1.00 43.00 18 TYR D CA 1
ATOM 5476 C C . TYR D 1 18 ? 7.785 26.560 20.387 1.00 39.24 18 TYR D C 1
ATOM 5477 O O . TYR D 1 18 ? 7.278 27.017 21.405 1.00 49.10 18 TYR D O 1
ATOM 5486 N N . GLU D 1 19 ? 8.646 27.245 19.631 1.00 29.30 19 GLU D N 1
ATOM 5487 C CA . GLU D 1 19 ? 8.937 28.664 19.886 1.00 45.20 19 GLU D CA 1
ATOM 5488 C C . GLU D 1 19 ? 7.671 29.492 20.049 1.00 29.36 19 GLU D C 1
ATOM 5489 O O . GLU D 1 19 ? 7.517 30.177 21.035 1.00 41.39 19 GLU D O 1
ATOM 5495 N N . THR D 1 20 ? 6.728 29.327 19.131 1.00 27.50 20 THR D N 1
ATOM 5496 C CA . THR D 1 20 ? 5.431 29.970 19.260 1.00 34.28 20 THR D CA 1
ATOM 5497 C C . THR D 1 20 ? 4.724 29.585 20.544 1.00 49.89 20 THR D C 1
ATOM 5498 O O . THR D 1 20 ? 4.158 30.439 21.237 1.00 65.82 20 THR D O 1
ATOM 5502 N N . ALA D 1 21 ? 4.749 28.294 20.861 1.00 53.69 21 ALA D N 1
ATOM 5503 C CA . ALA D 1 21 ? 4.022 27.788 22.032 1.00 42.08 21 ALA D CA 1
ATOM 5504 C C . ALA D 1 21 ? 4.639 28.339 23.325 1.00 34.24 21 ALA D C 1
ATOM 5505 O O . ALA D 1 21 ? 3.942 28.704 24.265 1.00 31.03 21 ALA D O 1
ATOM 5507 N N . ILE D 1 22 ? 5.961 28.386 23.343 1.00 28.93 22 ILE D N 1
ATOM 5508 C CA . ILE D 1 22 ? 6.684 28.949 24.456 1.00 50.29 22 ILE D CA 1
ATOM 5509 C C . ILE D 1 22 ? 6.334 30.451 24.619 1.00 61.84 22 ILE D C 1
ATOM 5510 O O . ILE D 1 22 ? 6.002 30.884 25.700 1.00 48.09 22 ILE D O 1
ATOM 5515 N N . PHE D 1 23 ? 6.374 31.214 23.529 1.00 51.15 23 PHE D N 1
ATOM 5516 C CA . PHE D 1 23 ? 6.003 32.622 23.547 1.00 50.60 23 PHE D CA 1
ATOM 5517 C C . PHE D 1 23 ? 4.568 32.833 24.004 1.00 46.36 23 PHE D C 1
ATOM 5518 O O . PHE D 1 23 ? 4.321 33.598 24.930 1.00 43.88 23 PHE D O 1
ATOM 5526 N N . LEU D 1 24 ? 3.623 32.148 23.366 1.00 42.51 24 LEU D N 1
ATOM 5527 C CA . LEU D 1 24 ? 2.226 32.279 23.757 1.00 36.37 24 LEU D CA 1
ATOM 5528 C C . LEU D 1 24 ? 1.991 31.834 25.194 1.00 60.98 24 LEU D C 1
ATOM 5529 O O . LEU D 1 24 ? 1.083 32.309 25.875 1.00 63.35 24 LEU D O 1
ATOM 5534 N N . ALA D 1 25 ? 2.812 30.900 25.652 1.00 68.31 25 ALA D N 1
ATOM 5535 C CA . ALA D 1 25 ? 2.677 30.409 27.004 1.00 60.42 25 ALA D CA 1
ATOM 5536 C C . ALA D 1 25 ? 3.144 31.503 27.947 1.00 43.64 25 ALA D C 1
ATOM 5537 O O . ALA D 1 25 ? 2.530 31.741 28.982 1.00 49.38 25 ALA D O 1
ATOM 5539 N N . ALA D 1 26 ? 4.246 32.149 27.578 1.00 48.74 26 ALA D N 1
ATOM 5540 C CA . ALA D 1 26 ? 4.819 33.231 28.364 1.00 60.11 26 ALA D CA 1
ATOM 5541 C C . ALA D 1 26 ? 3.822 34.387 28.551 1.00 61.81 26 ALA D C 1
ATOM 5542 O O . ALA D 1 26 ? 3.797 35.032 29.594 1.00 67.82 26 ALA D O 1
ATOM 5544 N N . CYS D 1 27 ? 2.980 34.614 27.546 1.00 53.15 27 CYS D N 1
ATOM 5545 C CA . CYS D 1 27 ? 1.951 35.658 27.612 1.00 61.43 27 CYS D CA 1
ATOM 5546 C C . CYS D 1 27 ? 0.887 35.295 28.631 1.00 75.56 27 CYS D C 1
ATOM 5547 O O . CYS D 1 27 ? 0.285 36.168 29.261 1.00 76.41 27 CYS D O 1
ATOM 5550 N N . LEU D 1 28 ? 0.669 33.993 28.781 1.00 77.06 28 LEU D N 1
ATOM 5551 C CA . LEU D 1 28 ? -0.467 33.473 29.520 1.00 71.34 28 LEU D CA 1
ATOM 5552 C C . LEU D 1 28 ? -0.190 33.375 31.009 1.00 70.87 28 LEU D C 1
ATOM 5553 O O . LEU D 1 28 ? -1.123 33.415 31.812 1.00 83.74 28 LEU D O 1
ATOM 5558 N N . LEU D 1 29 ? 1.085 33.245 31.372 1.00 59.21 29 LEU D N 1
ATOM 5559 C CA . LEU D 1 29 ? 1.488 33.213 32.784 1.00 77.11 29 LEU D CA 1
ATOM 5560 C C . LEU D 1 29 ? 0.698 34.169 33.688 1.00 93.73 29 LEU D C 1
ATOM 5561 O O . LEU D 1 29 ? 0.283 33.789 34.785 1.00 95.48 29 LEU D O 1
ATOM 5566 N N . PRO D 1 30 ? 0.510 35.419 33.241 1.00 118.91 30 PRO D N 1
ATOM 5567 C CA . PRO D 1 30 ? -0.396 36.329 33.954 1.00 128.21 30 PRO D CA 1
ATOM 5568 C C . PRO D 1 30 ? -1.837 35.804 34.025 1.00 132.11 30 PRO D C 1
ATOM 5569 O O . PRO D 1 30 ? -2.771 36.558 33.759 1.00 140.42 30 PRO D O 1
ATOM 5573 N N . CYS D 1 31 ? -2.001 34.532 34.385 1.00 127.69 31 CYS D N 1
ATOM 5574 C CA . CYS D 1 31 ? -3.311 33.894 34.507 1.00 114.42 31 CYS D CA 1
ATOM 5575 C C . CYS D 1 31 ? -3.212 32.529 35.202 1.00 108.74 31 CYS D C 1
ATOM 5576 O O . CYS D 1 31 ? -4.007 31.633 34.916 1.00 118.58 31 CYS D O 1
ATOM 5579 N N . LYS D 1 32 ? -2.236 32.375 36.099 1.00 80.74 32 LYS D N 1
ATOM 5580 C CA . LYS D 1 32 ? -2.062 31.137 36.871 1.00 82.92 32 LYS D CA 1
ATOM 5581 C C . LYS D 1 32 ? -1.236 30.074 36.144 1.00 79.60 32 LYS D C 1
ATOM 5582 O O . LYS D 1 32 ? -0.619 29.214 36.780 1.00 66.86 32 LYS D O 1
ATOM 5584 N N . TYR D 1 35 ? -1.503 27.457 34.910 1.00 74.47 35 TYR D N 1
ATOM 5585 C CA . TYR D 1 35 ? -1.039 27.169 33.556 1.00 75.20 35 TYR D CA 1
ATOM 5586 C C . TYR D 1 35 ? 0.469 27.358 33.393 1.00 84.88 35 TYR D C 1
ATOM 5587 O O . TYR D 1 35 ? 0.948 27.567 32.279 1.00 77.71 35 TYR D O 1
ATOM 5589 N N . ARG D 1 36 ? 1.214 27.279 34.496 1.00 74.37 36 ARG D N 1
ATOM 5590 C CA . ARG D 1 36 ? 2.674 27.298 34.427 1.00 71.23 36 ARG D CA 1
ATOM 5591 C C . ARG D 1 36 ? 3.217 25.915 34.069 1.00 71.01 36 ARG D C 1
ATOM 5592 O O . ARG D 1 36 ? 4.348 25.781 33.575 1.00 51.03 36 ARG D O 1
ATOM 5600 N N . MET D 1 37 ? 2.399 24.899 34.334 1.00 63.31 37 MET D N 1
ATOM 5601 C CA . MET D 1 37 ? 2.717 23.527 33.962 1.00 74.62 37 MET D CA 1
ATOM 5602 C C . MET D 1 37 ? 2.932 23.489 32.452 1.00 68.63 37 MET D C 1
ATOM 5603 O O . MET D 1 37 ? 3.930 22.943 31.981 1.00 54.04 37 MET D O 1
ATOM 5608 N N . LEU D 1 38 ? 2.007 24.112 31.716 1.00 58.89 38 LEU D N 1
ATOM 5609 C CA . LEU D 1 38 ? 1.987 24.089 30.247 1.00 47.90 38 LEU D CA 1
ATOM 5610 C C . LEU D 1 38 ? 3.255 24.686 29.651 1.00 48.26 38 LEU D C 1
ATOM 5611 O O . LEU D 1 38 ? 3.793 24.209 28.657 1.00 59.75 38 LEU D O 1
ATOM 5616 N N . MET D 1 39 ? 3.719 25.747 30.277 1.00 50.69 39 MET D N 1
ATOM 5617 C CA . MET D 1 39 ? 4.967 26.373 29.911 1.00 55.83 39 MET D CA 1
ATOM 5618 C C . MET D 1 39 ? 6.110 25.370 30.078 1.00 51.74 39 MET D C 1
ATOM 5619 O O . MET D 1 39 ? 6.976 25.227 29.207 1.00 48.65 39 MET D O 1
ATOM 5624 N N . SER D 1 40 ? 6.118 24.699 31.224 1.00 48.48 40 SER D N 1
ATOM 5625 C CA . SER D 1 40 ? 7.141 23.711 31.536 1.00 50.21 40 SER D CA 1
ATOM 5626 C C . SER D 1 40 ? 7.175 22.596 30.486 1.00 50.42 40 SER D C 1
ATOM 5627 O O . SER D 1 40 ? 8.239 22.204 30.010 1.00 39.84 40 SER D O 1
ATOM 5630 N N . ILE D 1 41 ? 5.998 22.091 30.138 1.00 43.04 41 ILE D N 1
ATOM 5631 C CA . ILE D 1 41 ? 5.868 21.015 29.159 1.00 38.99 41 ILE D CA 1
ATOM 5632 C C . ILE D 1 41 ? 6.424 21.401 27.790 1.00 49.75 41 ILE D C 1
ATOM 5633 O O . ILE D 1 41 ? 7.294 20.715 27.238 1.00 44.71 41 ILE D O 1
ATOM 5638 N N . VAL D 1 42 ? 5.935 22.515 27.256 1.00 45.37 42 VAL D N 1
ATOM 5639 C CA . VAL D 1 42 ? 6.385 22.990 25.958 1.00 46.85 42 VAL D CA 1
ATOM 5640 C C . VAL D 1 42 ? 7.900 23.235 25.951 1.00 32.49 42 VAL D C 1
ATOM 5641 O O . VAL D 1 42 ? 8.585 22.989 24.959 1.00 44.69 42 VAL D O 1
ATOM 5645 N N . LEU D 1 43 ? 8.432 23.681 27.078 1.00 40.11 43 LEU D N 1
ATOM 5646 C CA . LEU D 1 43 ? 9.867 23.884 27.211 1.00 40.22 43 LEU D CA 1
ATOM 5647 C C . LEU D 1 43 ? 10.574 22.517 27.175 1.00 56.29 43 LEU D C 1
ATOM 5648 O O . LEU D 1 43 ? 11.647 22.358 26.570 1.00 39.33 43 LEU D O 1
ATOM 5653 N N . TYR D 1 44 ? 9.973 21.531 27.842 1.00 56.39 44 TYR D N 1
ATOM 5654 C CA . TYR D 1 44 ? 10.509 20.174 27.822 1.00 47.85 44 TYR D CA 1
ATOM 5655 C C . TYR D 1 44 ? 10.505 19.647 26.384 1.00 44.79 44 TYR D C 1
ATOM 5656 O O . TYR D 1 44 ? 11.524 19.185 25.874 1.00 34.02 44 TYR D O 1
ATOM 5665 N N . LEU D 1 45 ? 9.363 19.759 25.714 1.00 36.07 45 LEU D N 1
ATOM 5666 C CA . LEU D 1 45 ? 9.265 19.302 24.323 1.00 35.38 45 LEU D CA 1
ATOM 5667 C C . LEU D 1 45 ? 10.292 19.955 23.413 1.00 43.86 45 LEU D C 1
ATOM 5668 O O . LEU D 1 45 ? 10.737 19.341 22.452 1.00 50.00 45 LEU D O 1
ATOM 5673 N N . ASN D 1 46 ? 10.676 21.191 23.723 1.00 38.66 46 ASN D N 1
ATOM 5674 C CA . ASN D 1 46 ? 11.608 21.926 22.874 1.00 44.41 46 ASN D CA 1
ATOM 5675 C C . ASN D 1 46 ? 13.050 21.611 23.221 1.00 35.41 46 ASN D C 1
ATOM 5676 O O . ASN D 1 46 ? 13.985 22.214 22.693 1.00 44.36 46 ASN D O 1
ATOM 5681 N N . GLY D 1 47 ? 13.236 20.671 24.139 1.00 53.82 47 GLY D N 1
ATOM 5682 C CA . GLY D 1 47 ? 14.575 20.257 24.535 1.00 29.58 47 GLY D CA 1
ATOM 5683 C C . GLY D 1 47 ? 15.230 21.135 25.594 1.00 43.81 47 GLY D C 1
ATOM 5684 O O . GLY D 1 47 ? 16.432 21.025 25.808 1.00 59.99 47 GLY D O 1
ATOM 5685 N N . GLU D 1 48 ? 14.454 21.990 26.265 1.00 52.31 48 GLU D N 1
ATOM 5686 C CA . GLU D 1 48 ? 15.027 22.973 27.203 1.00 54.89 48 GLU D CA 1
ATOM 5687 C C . GLU D 1 48 ? 14.758 22.607 28.656 1.00 58.50 48 GLU D C 1
ATOM 5688 O O . GLU D 1 48 ? 13.882 23.189 29.309 1.00 44.60 48 GLU D O 1
ATOM 5694 N N . TYR D 1 49 ? 15.531 21.640 29.155 1.00 51.50 49 TYR D N 1
ATOM 5695 C CA . TYR D 1 49 ? 15.296 21.044 30.465 1.00 54.37 49 TYR D CA 1
ATOM 5696 C C . TYR D 1 49 ? 15.637 21.964 31.647 1.00 56.20 49 TYR D C 1
ATOM 5697 O O . TYR D 1 49 ? 14.899 22.009 32.635 1.00 55.48 49 TYR D O 1
ATOM 5706 N N . THR D 1 50 ? 16.748 22.687 31.553 1.00 59.26 50 THR D N 1
ATOM 5707 C CA . THR D 1 50 ? 17.131 23.602 32.624 1.00 55.17 50 THR D CA 1
ATOM 5708 C C . THR D 1 50 ? 16.114 24.730 32.758 1.00 50.11 50 THR D C 1
ATOM 5709 O O . THR D 1 50 ? 15.765 25.138 33.864 1.00 45.06 50 THR D O 1
ATOM 5713 N N . ARG D 1 51 ? 15.614 25.203 31.624 1.00 39.30 51 ARG D N 1
ATOM 5714 C CA . ARG D 1 51 ? 14.612 26.267 31.646 1.00 65.30 51 ARG D CA 1
ATOM 5715 C C . ARG D 1 51 ? 13.293 25.738 32.196 1.00 65.00 51 ARG D C 1
ATOM 5716 O O . ARG D 1 51 ? 12.570 26.441 32.915 1.00 62.01 51 ARG D O 1
ATOM 5724 N N . ALA D 1 52 ? 12.994 24.481 31.881 1.00 54.26 52 ALA D N 1
ATOM 5725 C CA . ALA D 1 52 ? 11.726 23.913 32.300 1.00 45.22 52 ALA D CA 1
ATOM 5726 C C . ALA D 1 52 ? 11.756 23.693 33.803 1.00 41.55 52 ALA D C 1
ATOM 5727 O O . ALA D 1 52 ? 10.734 23.815 34.486 1.00 56.52 52 ALA D O 1
ATOM 5729 N N . LEU D 1 53 ? 12.939 23.387 34.321 1.00 49.80 53 LEU D N 1
ATOM 5730 C CA . LEU D 1 53 ? 13.098 23.151 35.751 1.00 62.89 53 LEU D CA 1
ATOM 5731 C C . LEU D 1 53 ? 12.845 24.433 36.538 1.00 70.41 53 LEU D C 1
ATOM 5732 O O . LEU D 1 53 ? 12.205 24.421 37.601 1.00 54.12 53 LEU D O 1
ATOM 5737 N N . PHE D 1 54 ? 13.332 25.545 35.997 1.00 82.95 54 PHE D N 1
ATOM 5738 C CA . PHE D 1 54 ? 13.087 26.841 36.607 1.00 75.17 54 PHE D CA 1
ATOM 5739 C C . PHE D 1 54 ? 11.598 27.021 36.878 1.00 62.95 54 PHE D C 1
ATOM 5740 O O . PHE D 1 54 ? 11.200 27.407 37.978 1.00 62.25 54 PHE D O 1
ATOM 5748 N N . HIS D 1 55 ? 10.766 26.737 35.884 1.00 47.59 55 HIS D N 1
ATOM 5749 C CA . HIS D 1 55 ? 9.326 26.888 36.085 1.00 50.51 55 HIS D CA 1
ATOM 5750 C C . HIS D 1 55 ? 8.752 25.818 36.996 1.00 72.60 55 HIS D C 1
ATOM 5751 O O . HIS D 1 55 ? 7.821 26.081 37.769 1.00 66.08 55 HIS D O 1
ATOM 5758 N N . LEU D 1 56 ? 9.335 24.622 36.921 1.00 64.27 56 LEU D N 1
ATOM 5759 C CA . LEU D 1 56 ? 8.810 23.472 37.632 1.00 56.93 56 LEU D CA 1
ATOM 5760 C C . LEU D 1 56 ? 9.051 23.577 39.119 1.00 52.85 56 LEU D C 1
ATOM 5761 O O . LEU D 1 56 ? 8.206 23.167 39.914 1.00 66.20 56 LEU D O 1
ATOM 5766 N N . HIS D 1 57 ? 10.189 24.149 39.501 1.00 66.33 57 HIS D N 1
ATOM 5767 C CA . HIS D 1 57 ? 10.473 24.360 40.921 1.00 75.26 57 HIS D CA 1
ATOM 5768 C C . HIS D 1 57 ? 9.371 25.147 41.605 1.00 75.04 57 HIS D C 1
ATOM 5769 O O . HIS D 1 57 ? 9.116 24.965 42.793 1.00 81.58 57 HIS D O 1
ATOM 5776 N N . LYS D 1 58 ? 8.720 26.021 40.847 1.00 77.99 58 LYS D N 1
ATOM 5777 C CA . LYS D 1 58 ? 7.678 26.879 41.401 1.00 84.87 58 LYS D CA 1
ATOM 5778 C C . LYS D 1 58 ? 6.380 26.110 41.624 1.00 91.73 58 LYS D C 1
ATOM 5779 O O . LYS D 1 58 ? 5.395 26.665 42.115 1.00 86.20 58 LYS D O 1
ATOM 5785 N N . LEU D 1 59 ? 6.382 24.830 41.263 1.00 84.88 59 LEU D N 1
ATOM 5786 C CA . LEU D 1 59 ? 5.181 24.013 41.361 1.00 67.19 59 LEU D CA 1
ATOM 5787 C C . LEU D 1 59 ? 5.387 22.782 42.251 1.00 78.45 59 LEU D C 1
ATOM 5788 O O . LEU D 1 59 ? 6.515 22.458 42.643 1.00 74.46 59 LEU D O 1
ATOM 5793 N N . ASN D 1 60 ? 4.285 22.104 42.567 1.00 68.46 60 ASN D N 1
ATOM 5794 C CA . ASN D 1 60 ? 4.340 20.835 43.271 1.00 74.84 60 ASN D CA 1
ATOM 5795 C C . ASN D 1 60 ? 3.110 19.963 43.027 1.00 89.16 60 ASN D C 1
ATOM 5796 O O . ASN D 1 60 ? 2.259 19.829 43.907 1.00 94.33 60 ASN D O 1
ATOM 5801 N N . THR D 1 61 ? 3.013 19.376 41.834 1.00 83.65 61 THR D N 1
ATOM 5802 C CA . THR D 1 61 ? 1.940 18.427 41.549 1.00 75.33 61 THR D CA 1
ATOM 5803 C C . THR D 1 61 ? 2.533 17.153 40.992 1.00 75.61 61 THR D C 1
ATOM 5804 O O . THR D 1 61 ? 3.734 17.088 40.719 1.00 73.18 61 THR D O 1
ATOM 5808 N N . CYS D 1 62 ? 1.695 16.136 40.834 1.00 75.72 62 CYS D N 1
ATOM 5809 C CA . CYS D 1 62 ? 2.146 14.907 40.206 1.00 76.30 62 CYS D CA 1
ATOM 5810 C C . CYS D 1 62 ? 2.760 15.208 38.837 1.00 74.42 62 CYS D C 1
ATOM 5811 O O . CYS D 1 62 ? 3.838 14.704 38.514 1.00 61.53 62 CYS D O 1
ATOM 5814 N N . THR D 1 63 ? 2.097 16.050 38.046 1.00 59.20 63 THR D N 1
ATOM 5815 C CA . THR D 1 63 ? 2.579 16.331 36.695 1.00 50.61 63 THR D CA 1
ATOM 5816 C C . THR D 1 63 ? 3.894 17.093 36.736 1.00 52.32 63 THR D C 1
ATOM 5817 O O . THR D 1 63 ? 4.796 16.834 35.950 1.00 55.59 63 THR D O 1
ATOM 5821 N N . SER D 1 64 ? 4.007 18.030 37.670 1.00 58.90 64 SER D N 1
ATOM 5822 C CA . SER D 1 64 ? 5.207 18.858 37.759 1.00 60.37 64 SER D CA 1
ATOM 5823 C C . SER D 1 64 ? 6.393 18.017 38.212 1.00 43.19 64 SER D C 1
ATOM 5824 O O . SER D 1 64 ? 7.473 18.092 37.636 1.00 59.24 64 SER D O 1
ATOM 5827 N N . LYS D 1 65 ? 6.184 17.212 39.245 1.00 45.87 65 LYS D N 1
ATOM 5828 C CA . LYS D 1 65 ? 7.246 16.359 39.764 1.00 59.01 65 LYS D CA 1
ATOM 5829 C C . LYS D 1 65 ? 7.663 15.306 38.735 1.00 57.70 65 LYS D C 1
ATOM 5830 O O . LYS D 1 65 ? 8.837 14.966 38.626 1.00 60.59 65 LYS D O 1
ATOM 5836 N N . TYR D 1 66 ? 6.700 14.826 37.955 1.00 53.19 66 TYR D N 1
ATOM 5837 C CA . TYR D 1 66 ? 7.009 13.935 36.847 1.00 47.60 66 TYR D CA 1
ATOM 5838 C C . TYR D 1 66 ? 7.928 14.576 35.792 1.00 49.99 66 TYR D C 1
ATOM 5839 O O . TYR D 1 66 ? 8.991 14.032 35.461 1.00 50.01 66 TYR D O 1
ATOM 5848 N N . TYR D 1 67 ? 7.540 15.740 35.274 1.00 51.68 67 TYR D N 1
ATOM 5849 C CA . TYR D 1 67 ? 8.373 16.430 34.286 1.00 38.18 67 TYR D CA 1
ATOM 5850 C C . TYR D 1 67 ? 9.686 16.856 34.908 1.00 40.55 67 TYR D C 1
ATOM 5851 O O . TYR D 1 67 ? 10.717 16.920 34.245 1.00 53.01 67 TYR D O 1
ATOM 5860 N N . GLU D 1 68 ? 9.649 17.132 36.201 1.00 43.37 68 GLU D N 1
ATOM 5861 C CA . GLU D 1 68 ? 10.867 17.448 36.916 1.00 53.25 68 GLU D CA 1
ATOM 5862 C C . GLU D 1 68 ? 11.827 16.265 36.801 1.00 62.13 68 GLU D C 1
ATOM 5863 O O . GLU D 1 68 ? 12.984 16.423 36.388 1.00 56.75 68 GLU D O 1
ATOM 5869 N N . SER D 1 69 ? 11.336 15.074 37.142 1.00 47.09 69 SER D N 1
ATOM 5870 C CA . SER D 1 69 ? 12.151 13.858 37.017 1.00 60.11 69 SER D CA 1
ATOM 5871 C C . SER D 1 69 ? 12.672 13.635 35.591 1.00 58.30 69 SER D C 1
ATOM 5872 O O . SER D 1 69 ? 13.827 13.227 35.409 1.00 45.13 69 SER D O 1
ATOM 5875 N N . LEU D 1 70 ? 11.838 13.915 34.583 1.00 39.69 70 LEU D N 1
ATOM 5876 C CA . LEU D 1 70 ? 12.297 13.772 33.208 1.00 38.20 70 LEU D CA 1
ATOM 5877 C C . LEU D 1 70 ? 13.444 14.706 32.905 1.00 57.90 70 LEU D C 1
ATOM 5878 O O . LEU D 1 70 ? 14.422 14.284 32.282 1.00 49.14 70 LEU D O 1
ATOM 5883 N N . CYS D 1 71 ? 13.317 15.968 33.344 1.00 48.49 71 CYS D N 1
ATOM 5884 C CA . CYS D 1 71 ? 14.307 16.998 33.035 1.00 55.51 71 CYS D CA 1
ATOM 5885 C C . CYS D 1 71 ? 15.582 16.627 33.737 1.00 38.95 71 CYS D C 1
ATOM 5886 O O . CYS D 1 71 ? 16.660 16.706 33.141 1.00 52.28 71 CYS D O 1
ATOM 5889 N N . TYR D 1 72 ? 15.459 16.220 35.002 1.00 40.50 72 TYR D N 1
ATOM 5890 C CA . TYR D 1 72 ? 16.635 15.768 35.764 1.00 55.32 72 TYR D CA 1
ATOM 5891 C C . TYR D 1 72 ? 17.336 14.569 35.108 1.00 57.85 72 TYR D C 1
ATOM 5892 O O . TYR D 1 72 ? 18.562 14.451 35.138 1.00 58.58 72 TYR D O 1
ATOM 5901 N N . LYS D 1 73 ? 16.549 13.678 34.516 1.00 62.94 73 LYS D N 1
ATOM 5902 C CA . LYS D 1 73 ? 17.112 12.503 33.866 1.00 62.47 73 LYS D CA 1
ATOM 5903 C C . LYS D 1 73 ? 17.888 12.885 32.612 1.00 50.28 73 LYS D C 1
ATOM 5904 O O . LYS D 1 73 ? 18.975 12.359 32.364 1.00 53.05 73 LYS D O 1
ATOM 5910 N N . LYS D 1 74 ? 17.334 13.800 31.826 1.00 49.70 74 LYS D N 1
ATOM 5911 C CA . LYS D 1 74 ? 18.053 14.358 30.683 1.00 50.46 74 LYS D CA 1
ATOM 5912 C C . LYS D 1 74 ? 19.398 14.942 31.101 1.00 48.25 74 LYS D C 1
ATOM 5913 O O . LYS D 1 74 ? 20.389 14.827 30.379 1.00 62.75 74 LYS D O 1
ATOM 5919 N N . LYS D 1 75 ? 19.420 15.569 32.271 1.00 41.87 75 LYS D N 1
ATOM 5920 C CA . LYS D 1 75 ? 20.608 16.247 32.779 1.00 54.59 75 LYS D CA 1
ATOM 5921 C C . LYS D 1 75 ? 21.459 15.285 33.603 1.00 70.58 75 LYS D C 1
ATOM 5922 O O . LYS D 1 75 ? 22.450 15.684 34.219 1.00 74.19 75 LYS D O 1
ATOM 5928 N N . LYS D 1 76 ? 21.046 14.020 33.622 1.00 64.83 76 LYS D N 1
ATOM 5929 C CA . LYS D 1 76 ? 21.762 12.958 34.332 1.00 69.31 76 LYS D CA 1
ATOM 5930 C C . LYS D 1 76 ? 21.904 13.210 35.837 1.00 63.46 76 LYS D C 1
ATOM 5931 O O . LYS D 1 76 ? 22.774 12.634 36.489 1.00 67.07 76 LYS D O 1
ATOM 5937 N N . ASP D 1 77 ? 21.042 14.061 36.385 1.00 66.74 77 ASP D N 1
ATOM 5938 C CA . ASP D 1 77 ? 20.975 14.231 37.835 1.00 76.27 77 ASP D CA 1
ATOM 5939 C C . ASP D 1 77 ? 20.017 13.176 38.400 1.00 66.16 77 ASP D C 1
ATOM 5940 O O . ASP D 1 77 ? 18.868 13.450 38.744 1.00 60.35 77 ASP D O 1
ATOM 5945 N N . TYR D 1 78 ? 20.503 11.950 38.488 1.00 74.90 78 TYR D N 1
ATOM 5946 C CA . TYR D 1 78 ? 19.626 10.832 38.794 1.00 62.01 78 TYR D CA 1
ATOM 5947 C C . TYR D 1 78 ? 19.055 10.889 40.207 1.00 63.61 78 TYR D C 1
ATOM 5948 O O . TYR D 1 78 ? 17.909 10.492 40.430 1.00 65.63 78 TYR D O 1
ATOM 5957 N N . LYS D 1 79 ? 19.831 11.414 41.151 1.00 56.82 79 LYS D N 1
ATOM 5958 C CA . LYS D 1 79 ? 19.382 11.462 42.534 1.00 60.57 79 LYS D CA 1
ATOM 5959 C C . LYS D 1 79 ? 18.180 12.390 42.656 1.00 67.81 79 LYS D C 1
ATOM 5960 O O . LYS D 1 79 ? 17.235 12.125 43.398 1.00 72.28 79 LYS D O 1
ATOM 5962 N N . LYS D 1 80 ? 18.205 13.476 41.898 1.00 64.19 80 LYS D N 1
ATOM 5963 C CA . LYS D 1 80 ? 17.096 14.417 41.935 1.00 71.20 80 LYS D CA 1
ATOM 5964 C C . LYS D 1 80 ? 15.902 13.857 41.166 1.00 67.40 80 LYS D C 1
ATOM 5965 O O . LYS D 1 80 ? 14.762 13.958 41.634 1.00 53.76 80 LYS D O 1
ATOM 5971 N N . ALA D 1 81 ? 16.168 13.268 39.997 1.00 48.49 81 ALA D N 1
ATOM 5972 C CA . ALA D 1 81 ? 15.129 12.573 39.233 1.00 50.14 81 ALA D CA 1
ATOM 5973 C C . ALA D 1 81 ? 14.377 11.587 40.137 1.00 60.55 81 ALA D C 1
ATOM 5974 O O . ALA D 1 81 ? 13.146 11.581 40.196 1.00 52.36 81 ALA D O 1
ATOM 5976 N N . ILE D 1 82 ? 15.128 10.751 40.843 1.00 70.35 82 ILE D N 1
ATOM 5977 C CA . ILE D 1 82 ? 14.538 9.782 41.759 1.00 64.10 82 ILE D CA 1
ATOM 5978 C C . ILE D 1 82 ? 13.736 10.466 42.861 1.00 75.07 82 ILE D C 1
ATOM 5979 O O . ILE D 1 82 ? 12.588 10.098 43.121 1.00 75.85 82 ILE D O 1
ATOM 5984 N N . LYS D 1 83 ? 14.343 11.450 43.520 1.00 65.70 83 LYS D N 1
ATOM 5985 C CA . LYS D 1 83 ? 13.658 12.159 44.591 1.00 74.03 83 LYS D CA 1
ATOM 5986 C C . LYS D 1 83 ? 12.322 12.731 44.100 1.00 76.95 83 LYS D C 1
ATOM 5987 O O . LYS D 1 83 ? 11.312 12.656 44.800 1.00 75.74 83 LYS D O 1
ATOM 5991 N N . SER D 1 84 ? 12.321 13.287 42.891 1.00 58.63 84 SER D N 1
ATOM 5992 C CA . SER D 1 84 ? 11.119 13.903 42.340 1.00 68.18 84 SER D CA 1
ATOM 5993 C C . SER D 1 84 ? 9.976 12.908 42.193 1.00 67.46 84 SER D C 1
ATOM 5994 O O . SER D 1 84 ? 8.828 13.211 42.514 1.00 75.84 84 SER D O 1
ATOM 5997 N N . LEU D 1 85 ? 10.303 11.718 41.705 1.00 65.85 85 LEU D N 1
ATOM 5998 C CA . LEU D 1 85 ? 9.310 10.676 41.471 1.00 65.32 85 LEU D CA 1
ATOM 5999 C C . LEU D 1 85 ? 8.738 10.144 42.779 1.00 67.24 85 LEU D C 1
ATOM 6000 O O . LEU D 1 85 ? 7.534 9.915 42.900 1.00 68.94 85 LEU D O 1
ATOM 6005 N N . GLU D 1 86 ? 9.617 9.924 43.749 1.00 71.38 86 GLU D N 1
ATOM 6006 C CA . GLU D 1 86 ? 9.202 9.398 45.038 1.00 84.67 86 GLU D CA 1
ATOM 6007 C C . GLU D 1 86 ? 8.168 10.309 45.697 1.00 84.86 86 GLU D C 1
ATOM 6008 O O . GLU D 1 86 ? 7.259 9.836 46.375 1.00 95.60 86 GLU D O 1
ATOM 6014 N N . SER D 1 87 ? 8.318 11.614 45.507 1.00 67.03 87 SER D N 1
ATOM 6015 C CA . SER D 1 87 ? 7.340 12.574 46.016 1.00 85.33 87 SER D CA 1
ATOM 6016 C C . SER D 1 87 ? 5.932 12.167 45.595 1.00 83.22 87 SER D C 1
ATOM 6017 O O . SER D 1 87 ? 4.992 12.273 46.373 1.00 74.60 87 SER D O 1
ATOM 6020 N N . ILE D 1 88 ? 5.792 11.723 44.349 1.00 75.25 88 ILE D N 1
ATOM 6021 C CA . ILE D 1 88 ? 4.495 11.321 43.825 1.00 68.51 88 ILE D CA 1
ATOM 6022 C C . ILE D 1 88 ? 4.049 10.025 44.487 1.00 87.79 88 ILE D C 1
ATOM 6023 O O . ILE D 1 88 ? 2.992 9.969 45.121 1.00 86.49 88 ILE D O 1
ATOM 6028 N N . LEU D 1 89 ? 4.866 8.986 44.332 1.00 83.61 89 LEU D N 1
ATOM 6029 C CA . LEU D 1 89 ? 4.551 7.669 44.866 1.00 84.86 89 LEU D CA 1
ATOM 6030 C C . LEU D 1 89 ? 4.327 7.702 46.368 1.00 91.13 89 LEU D C 1
ATOM 6031 O O . LEU D 1 89 ? 3.505 6.950 46.888 1.00 93.14 89 LEU D O 1
ATOM 6036 N N . GLU D 1 90 ? 5.053 8.578 47.057 1.00 94.15 90 GLU D N 1
ATOM 6037 C CA . GLU D 1 90 ? 4.879 8.766 48.497 1.00 92.29 90 GLU D CA 1
ATOM 6038 C C . GLU D 1 90 ? 3.697 9.683 48.796 1.00 86.11 90 GLU D C 1
ATOM 6039 O O . GLU D 1 90 ? 3.372 9.933 49.952 1.00 89.91 90 GLU D O 1
ATOM 6045 N N . GLY D 1 91 ? 3.064 10.193 47.748 1.00 92.57 91 GLY D N 1
ATOM 6046 C CA . GLY D 1 91 ? 1.879 11.024 47.891 1.00 105.79 91 GLY D CA 1
ATOM 6047 C C . GLY D 1 91 ? 2.058 12.363 48.595 1.00 98.56 91 GLY D C 1
ATOM 6048 O O . GLY D 1 91 ? 1.223 12.744 49.409 1.00 101.96 91 GLY D O 1
ATOM 6049 N N . LYS D 1 92 ? 3.131 13.083 48.280 1.00 93.01 92 LYS D N 1
ATOM 6050 C CA . LYS D 1 92 ? 3.374 14.396 48.875 1.00 93.78 92 LYS D CA 1
ATOM 6051 C C . LYS D 1 92 ? 3.244 15.527 47.848 1.00 90.58 92 LYS D C 1
ATOM 6052 O O . LYS D 1 92 ? 3.948 16.531 47.924 1.00 95.27 92 LYS D O 1
ATOM 6058 N N . VAL D 1 93 ? 2.339 15.354 46.890 1.00 80.18 93 VAL D N 1
ATOM 6059 C CA . VAL D 1 93 ? 2.075 16.369 45.883 1.00 87.67 93 VAL D CA 1
ATOM 6060 C C . VAL D 1 93 ? 0.587 16.706 45.847 1.00 95.33 93 VAL D C 1
ATOM 6061 O O . VAL D 1 93 ? -0.249 15.906 46.275 1.00 89.43 93 VAL D O 1
ATOM 6065 N N . GLU D 1 94 ? 0.260 17.890 45.334 1.00 88.01 94 GLU D N 1
ATOM 6066 C CA . GLU D 1 94 ? -1.133 18.320 45.227 1.00 92.50 94 GLU D CA 1
ATOM 6067 C C . GLU D 1 94 ? -1.767 17.851 43.917 1.00 88.66 94 GLU D C 1
ATOM 6068 O O . GLU D 1 94 ? -1.067 17.501 42.962 1.00 82.03 94 GLU D O 1
ATOM 6074 N N . ARG D 1 95 ? -3.097 17.849 43.887 1.00 94.43 95 ARG D N 1
ATOM 6075 C CA . ARG D 1 95 ? -3.844 17.622 42.656 1.00 95.75 95 ARG D CA 1
ATOM 6076 C C . ARG D 1 95 ? -3.625 18.800 41.711 1.00 96.27 95 ARG D C 1
ATOM 6077 O O . ARG D 1 95 ? -3.693 19.958 42.127 1.00 107.66 95 ARG D O 1
ATOM 6085 N N . ASP D 1 96 ? -3.355 18.509 40.444 1.00 90.91 96 ASP D N 1
ATOM 6086 C CA . ASP D 1 96 ? -3.236 19.567 39.447 1.00 88.58 96 ASP D CA 1
ATOM 6087 C C . ASP D 1 96 ? -4.509 20.412 39.418 1.00 87.37 96 ASP D C 1
ATOM 6088 O O . ASP D 1 96 ? -5.587 19.942 39.777 1.00 87.04 96 ASP D O 1
ATOM 6093 N N . PRO D 1 97 ? -4.385 21.672 38.993 1.00 99.54 97 PRO D N 1
ATOM 6094 C CA . PRO D 1 97 ? -5.534 22.576 38.895 1.00 105.19 97 PRO D CA 1
ATOM 6095 C C . PRO D 1 97 ? -6.550 22.118 37.855 1.00 102.45 97 PRO D C 1
ATOM 6096 O O . PRO D 1 97 ? -6.170 21.527 36.844 1.00 99.89 97 PRO D O 1
ATOM 6100 N N . ASP D 1 98 ? -7.828 22.384 38.103 1.00 104.75 98 ASP D N 1
ATOM 6101 C CA . ASP D 1 98 ? -8.835 22.247 37.060 1.00 104.52 98 ASP D CA 1
ATOM 6102 C C . ASP D 1 98 ? -8.469 23.222 35.946 1.00 96.32 98 ASP D C 1
ATOM 6103 O O . ASP D 1 98 ? -8.401 24.431 36.171 1.00 100.35 98 ASP D O 1
ATOM 6105 N N . VAL D 1 99 ? -8.205 22.699 34.751 1.00 87.76 99 VAL D N 1
ATOM 6106 C CA . VAL D 1 99 ? -7.788 23.546 33.637 1.00 81.39 99 VAL D CA 1
ATOM 6107 C C . VAL D 1 99 ? -8.581 23.257 32.367 1.00 77.32 99 VAL D C 1
ATOM 6108 O O . VAL D 1 99 ? -9.399 22.342 32.330 1.00 89.51 99 VAL D O 1
ATOM 6112 N N . ASP D 1 100 ? -8.337 24.049 31.328 1.00 63.27 100 ASP D N 1
ATOM 6113 C CA . ASP D 1 100 ? -8.931 23.787 30.029 1.00 71.53 100 ASP D CA 1
ATOM 6114 C C . ASP D 1 100 ? -8.744 22.297 29.698 1.00 82.37 100 ASP D C 1
ATOM 6115 O O . ASP D 1 100 ? -7.688 21.721 29.969 1.00 68.94 100 ASP D O 1
ATOM 6120 N N . ALA D 1 101 ? -9.769 21.679 29.117 1.00 89.17 101 ALA D N 1
ATOM 6121 C CA . ALA D 1 101 ? -9.746 20.246 28.822 1.00 82.43 101 ALA D CA 1
ATOM 6122 C C . ALA D 1 101 ? -8.597 19.838 27.917 1.00 81.43 101 ALA D C 1
ATOM 6123 O O . ALA D 1 101 ? -8.077 18.728 28.033 1.00 83.72 101 ALA D O 1
ATOM 6125 N N . ARG D 1 102 ? -8.200 20.728 27.014 1.00 85.09 102 ARG D N 1
ATOM 6126 C CA . ARG D 1 102 ? -7.124 20.416 26.075 1.00 87.12 102 ARG D CA 1
ATOM 6127 C C . ARG D 1 102 ? -5.779 20.347 26.791 1.00 81.42 102 ARG D C 1
ATOM 6128 O O . ARG D 1 102 ? -4.872 19.621 26.386 1.00 74.08 102 ARG D O 1
ATOM 6136 N N . ILE D 1 103 ? -5.670 21.109 27.868 1.00 71.84 103 ILE D N 1
ATOM 6137 C CA . ILE D 1 103 ? -4.475 21.111 28.695 1.00 74.48 103 ILE D CA 1
ATOM 6138 C C . ILE D 1 103 ? -4.478 19.913 29.655 1.00 79.67 103 ILE D C 1
ATOM 6139 O O . ILE D 1 103 ? -3.445 19.283 29.879 1.00 68.72 103 ILE D O 1
ATOM 6144 N N . GLN D 1 104 ? -5.650 19.604 30.207 1.00 83.36 104 GLN D N 1
ATOM 6145 C CA . GLN D 1 104 ? -5.791 18.534 31.189 1.00 76.75 104 GLN D CA 1
ATOM 6146 C C . GLN D 1 104 ? -5.241 17.236 30.631 1.00 78.80 104 GLN D C 1
ATOM 6147 O O . GLN D 1 104 ? -4.564 16.491 31.333 1.00 71.54 104 GLN D O 1
ATOM 6149 N N . GLU D 1 105 ? -5.527 16.986 29.357 1.00 79.05 105 GLU D N 1
ATOM 6150 C CA . GLU D 1 105 ? -5.086 15.772 28.680 1.00 78.37 105 GLU D CA 1
ATOM 6151 C C . GLU D 1 105 ? -3.578 15.561 28.749 1.00 75.03 105 GLU D C 1
ATOM 6152 O O . GLU D 1 105 ? -3.104 14.442 28.610 1.00 71.25 105 GLU D O 1
ATOM 6158 N N . MET D 1 106 ? -2.825 16.639 28.938 1.00 73.36 106 MET D N 1
ATOM 6159 C CA . MET D 1 106 ? -1.370 16.549 28.963 1.00 55.26 106 MET D CA 1
ATOM 6160 C C . MET D 1 106 ? -0.884 16.258 30.370 1.00 56.16 106 MET D C 1
ATOM 6161 O O . MET D 1 106 ? 0.318 16.176 30.626 1.00 50.69 106 MET D O 1
ATOM 6166 N N . PHE D 1 107 ? -1.823 16.106 31.292 1.00 62.27 107 PHE D N 1
ATOM 6167 C CA . PHE D 1 107 ? -1.461 15.907 32.688 1.00 71.27 107 PHE D CA 1
ATOM 6168 C C . PHE D 1 107 ? -1.336 14.453 33.093 1.00 70.72 107 PHE D C 1
ATOM 6169 O O . PHE D 1 107 ? -1.850 13.548 32.431 1.00 74.34 107 PHE D O 1
ATOM 6177 N N . VAL D 1 108 ? -0.655 14.259 34.212 1.00 68.45 108 VAL D N 1
ATOM 6178 C CA . VAL D 1 108 ? -0.290 12.945 34.712 1.00 60.67 108 VAL D CA 1
ATOM 6179 C C . VAL D 1 108 ? -1.248 12.468 35.802 1.00 62.71 108 VAL D C 1
ATOM 6180 O O . VAL D 1 108 ? -1.479 13.165 36.782 1.00 76.40 108 VAL D O 1
ATOM 6184 N N . ASP D 1 109 ? -1.803 11.275 35.623 1.00 72.37 109 ASP D N 1
ATOM 6185 C CA . ASP D 1 109 ? -2.680 10.669 36.620 1.00 65.51 109 ASP D CA 1
ATOM 6186 C C . ASP D 1 109 ? -1.850 9.794 37.577 1.00 73.18 109 ASP D C 1
ATOM 6187 O O . ASP D 1 109 ? -1.140 8.885 37.140 1.00 80.97 109 ASP D O 1
ATOM 6192 N N . PRO D 1 110 ? -1.930 10.072 38.889 1.00 82.24 110 PRO D N 1
ATOM 6193 C CA . PRO D 1 110 ? -1.168 9.318 39.896 1.00 87.45 110 PRO D CA 1
ATOM 6194 C C . PRO D 1 110 ? -1.547 7.823 39.976 1.00 87.50 110 PRO D C 1
ATOM 6195 O O . PRO D 1 110 ? -0.924 7.063 40.729 1.00 72.54 110 PRO D O 1
ATOM 6199 N N . GLY D 1 111 ? -2.564 7.413 39.223 1.00 79.76 111 GLY D N 1
ATOM 6200 C CA . GLY D 1 111 ? -2.979 6.020 39.207 1.00 68.20 111 GLY D CA 1
ATOM 6201 C C . GLY D 1 111 ? -2.233 5.227 38.148 1.00 78.09 111 GLY D C 1
ATOM 6202 O O . GLY D 1 111 ? -2.337 4.006 38.079 1.00 74.48 111 GLY D O 1
ATOM 6203 N N . ASP D 1 112 ? -1.482 5.935 37.309 1.00 73.67 112 ASP D N 1
ATOM 6204 C CA . ASP D 1 112 ? -0.683 5.293 36.273 1.00 62.25 112 ASP D CA 1
ATOM 6205 C C . ASP D 1 112 ? 0.730 5.028 36.782 1.00 55.39 112 ASP D C 1
ATOM 6206 O O . ASP D 1 112 ? 1.707 5.540 36.234 1.00 71.75 112 ASP D O 1
ATOM 6211 N N . GLU D 1 113 ? 0.825 4.230 37.838 1.00 60.19 113 GLU D N 1
ATOM 6212 C CA . GLU D 1 113 ? 2.101 3.969 38.493 1.00 70.17 113 GLU D CA 1
ATOM 6213 C C . GLU D 1 113 ? 3.108 3.148 37.685 1.00 64.10 113 GLU D C 1
ATOM 6214 O O . GLU D 1 113 ? 4.292 3.152 38.013 1.00 65.18 113 GLU D O 1
ATOM 6220 N N . GLU D 1 114 ? 2.654 2.450 36.643 1.00 66.08 114 GLU D N 1
ATOM 6221 C CA . GLU D 1 114 ? 3.573 1.688 35.794 1.00 61.82 114 GLU D CA 1
ATOM 6222 C C . GLU D 1 114 ? 4.669 2.627 35.319 1.00 63.08 114 GLU D C 1
ATOM 6223 O O . GLU D 1 114 ? 5.852 2.289 35.357 1.00 53.38 114 GLU D O 1
ATOM 6229 N N . PHE D 1 115 ? 4.261 3.816 34.880 1.00 46.85 115 PHE D N 1
ATOM 6230 C CA . PHE D 1 115 ? 5.188 4.816 34.336 1.00 49.88 115 PHE D CA 1
ATOM 6231 C C . PHE D 1 115 ? 6.229 5.311 35.336 1.00 48.45 115 PHE D C 1
ATOM 6232 O O . PHE D 1 115 ? 7.390 5.510 34.976 1.00 51.75 115 PHE D O 1
ATOM 6240 N N . PHE D 1 116 ? 5.810 5.488 36.588 1.00 53.63 116 PHE D N 1
ATOM 6241 C CA . PHE D 1 116 ? 6.708 5.901 37.667 1.00 61.13 116 PHE D CA 1
ATOM 6242 C C . PHE D 1 116 ? 7.705 4.805 38.067 1.00 60.42 116 PHE D C 1
ATOM 6243 O O . PHE D 1 116 ? 8.896 5.072 38.266 1.00 53.20 116 PHE D O 1
ATOM 6251 N N . GLU D 1 117 ? 7.212 3.573 38.199 1.00 51.09 117 GLU D N 1
ATOM 6252 C CA . GLU D 1 117 ? 8.062 2.452 38.575 1.00 57.40 117 GLU D CA 1
ATOM 6253 C C . GLU D 1 117 ? 9.053 2.139 37.459 1.00 65.80 117 GLU D C 1
ATOM 6254 O O . GLU D 1 117 ? 10.183 1.721 37.720 1.00 63.59 117 GLU D O 1
ATOM 6260 N N . SER D 1 118 ? 8.621 2.343 36.214 1.00 58.04 118 SER D N 1
ATOM 6261 C CA . SER D 1 118 ? 9.475 2.094 35.057 1.00 53.97 118 SER D CA 1
ATOM 6262 C C . SER D 1 118 ? 10.619 3.088 35.036 1.00 54.71 118 SER D C 1
ATOM 6263 O O . SER D 1 118 ? 11.776 2.719 34.811 1.00 49.80 118 SER D O 1
ATOM 6266 N N . LEU D 1 119 ? 10.276 4.354 35.267 1.00 53.09 119 LEU D N 1
ATOM 6267 C CA . LEU D 1 119 ? 11.244 5.441 35.247 1.00 58.10 119 LEU D CA 1
ATOM 6268 C C . LEU D 1 119 ? 12.152 5.238 36.445 1.00 54.68 119 LEU D C 1
ATOM 6269 O O . LEU D 1 119 ? 13.370 5.365 36.341 1.00 54.69 119 LEU D O 1
ATOM 6274 N N . LEU D 1 120 ? 11.546 4.881 37.576 1.00 48.89 120 LEU D N 1
ATOM 62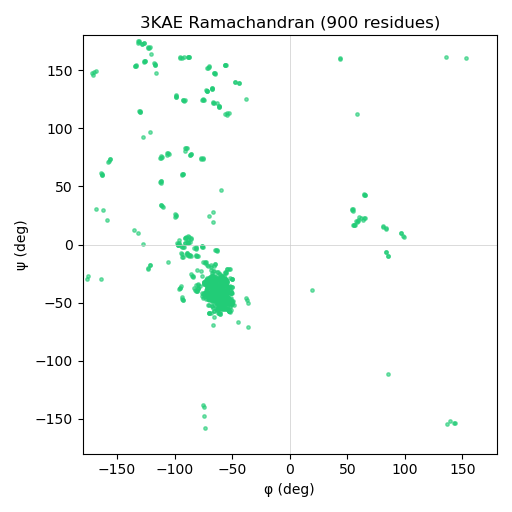75 C CA . LEU D 1 120 ? 12.300 4.530 38.769 1.00 50.92 120 LEU D CA 1
ATOM 6276 C C . LEU D 1 120 ? 13.283 3.402 38.512 1.00 51.56 120 LEU D C 1
ATOM 6277 O O . LEU D 1 120 ? 14.375 3.385 39.080 1.00 56.88 120 LEU D O 1
ATOM 6282 N N . GLY D 1 121 ? 12.887 2.462 37.657 1.00 58.78 121 GLY D N 1
ATOM 6283 C CA . GLY D 1 121 ? 13.723 1.321 37.324 1.00 51.79 121 GLY D CA 1
ATOM 6284 C C . GLY D 1 121 ? 14.938 1.794 36.566 1.00 62.71 121 GLY D C 1
ATOM 6285 O O . GLY D 1 121 ? 16.062 1.413 36.894 1.00 61.33 121 GLY D O 1
ATOM 6286 N N . ASP D 1 122 ? 14.702 2.641 35.560 1.00 64.02 122 ASP D N 1
ATOM 6287 C CA . ASP D 1 122 ? 15.772 3.239 34.761 1.00 57.86 122 ASP D CA 1
ATOM 6288 C C . ASP D 1 122 ? 16.734 4.035 35.627 1.00 52.26 122 ASP D C 1
ATOM 6289 O O . ASP D 1 122 ? 17.950 3.874 35.541 1.00 63.98 122 ASP D O 1
ATOM 6294 N N . LEU D 1 123 ? 16.179 4.883 36.479 1.00 59.89 123 LEU D N 1
ATOM 6295 C CA . LEU D 1 123 ? 16.991 5.723 37.368 1.00 60.52 123 LEU D CA 1
ATOM 6296 C C . LEU D 1 123 ? 17.864 4.911 38.347 1.00 66.75 123 LEU D C 1
ATOM 6297 O O . LEU D 1 123 ? 19.052 5.193 38.489 1.00 63.99 123 LEU D O 1
ATOM 6302 N N . CYS D 1 124 ? 17.285 3.912 39.016 1.00 62.15 124 CYS D N 1
ATOM 6303 C CA . CYS D 1 124 ? 18.076 3.018 39.890 1.00 74.38 124 CYS D CA 1
ATOM 6304 C C . CYS D 1 124 ? 19.202 2.353 39.123 1.00 70.73 124 CYS D C 1
ATOM 6305 O O . CYS D 1 124 ? 20.350 2.367 39.558 1.00 72.39 124 CYS D O 1
ATOM 6308 N N . THR D 1 125 ? 18.854 1.770 37.982 1.00 61.96 125 THR D N 1
ATOM 6309 C CA . THR D 1 125 ? 19.828 1.186 37.074 1.00 56.18 125 THR D CA 1
ATOM 6310 C C . THR D 1 125 ? 20.932 2.162 36.660 1.00 69.62 125 THR D C 1
ATOM 6311 O O . THR D 1 125 ? 22.115 1.865 36.829 1.00 75.10 125 THR D O 1
ATOM 6315 N N . LEU D 1 126 ? 20.553 3.319 36.116 1.00 56.55 126 LEU D N 1
ATOM 6316 C CA . LEU D 1 126 ? 21.547 4.260 35.615 1.00 61.43 126 LEU D CA 1
ATOM 6317 C C . LEU D 1 126 ? 22.399 4.737 36.770 1.00 71.27 126 LEU D C 1
ATOM 6318 O O . LEU D 1 126 ? 23.535 5.178 36.587 1.00 72.14 126 LEU D O 1
ATOM 6323 N N . SER D 1 127 ? 21.826 4.648 37.964 1.00 61.21 127 SER D N 1
ATOM 6324 C CA . SER D 1 127 ? 22.420 5.232 39.152 1.00 68.97 127 SER D CA 1
ATOM 6325 C C . SER D 1 127 ? 23.272 4.194 39.894 1.00 85.24 127 SER D C 1
ATOM 6326 O O . SER D 1 127 ? 23.899 4.501 40.915 1.00 81.38 127 SER D O 1
ATOM 6329 N N . GLY D 1 128 ? 23.295 2.968 39.376 1.00 85.85 128 GLY D N 1
ATOM 6330 C CA . GLY D 1 128 ? 24.133 1.927 39.946 1.00 87.12 128 GLY D CA 1
ATOM 6331 C C . GLY D 1 128 ? 23.442 0.950 40.886 1.00 89.13 128 GLY D C 1
ATOM 6332 O O . GLY D 1 128 ? 24.106 0.129 41.520 1.00 101.02 128 GLY D O 1
ATOM 6333 N N . TYR D 1 129 ? 22.117 1.029 40.987 1.00 74.42 129 TYR D N 1
ATOM 6334 C CA . TYR D 1 129 ? 21.362 0.102 41.828 1.00 61.68 129 TYR D CA 1
ATOM 6335 C C . TYR D 1 129 ? 20.501 -0.834 40.979 1.00 82.00 129 TYR D C 1
ATOM 6336 O O . TYR D 1 129 ? 19.279 -0.669 40.902 1.00 76.66 129 TYR D O 1
ATOM 6345 N N . ARG D 1 130 ? 21.143 -1.832 40.370 1.00 76.98 130 ARG D N 1
ATOM 6346 C CA . ARG D 1 130 ? 20.483 -2.692 39.405 1.00 60.52 130 ARG D CA 1
ATOM 6347 C C . ARG D 1 130 ? 19.376 -3.553 40.024 1.00 67.06 130 ARG D C 1
ATOM 6348 O O . ARG D 1 130 ? 18.275 -3.649 39.479 1.00 60.74 130 ARG D O 1
ATOM 6356 N N . GLU D 1 131 ? 19.677 -4.187 41.153 1.00 67.17 131 GLU D N 1
ATOM 6357 C CA . GLU D 1 131 ? 18.712 -5.044 41.839 1.00 69.87 131 GLU D CA 1
ATOM 6358 C C . GLU D 1 131 ? 17.434 -4.289 42.205 1.00 75.23 131 GLU D C 1
ATOM 6359 O O . GLU D 1 131 ? 16.333 -4.765 41.923 1.00 82.02 131 GLU D O 1
ATOM 6361 N N . GLU D 1 132 ? 17.580 -3.125 42.844 1.00 76.26 132 GLU D N 1
ATOM 6362 C CA . GLU D 1 132 ? 16.428 -2.282 43.170 1.00 70.19 132 GLU D CA 1
ATOM 6363 C C . GLU D 1 132 ? 15.675 -1.889 41.897 1.00 63.28 132 GLU D C 1
ATOM 6364 O O . GLU D 1 132 ? 14.445 -1.869 41.867 1.00 67.04 132 GLU D O 1
ATOM 6370 N N . GLY D 1 133 ? 16.426 -1.593 40.844 1.00 60.04 133 GLY D N 1
ATOM 6371 C CA . GLY D 1 133 ? 15.840 -1.248 39.564 1.00 57.71 133 GLY D CA 1
ATOM 6372 C C . GLY D 1 133 ? 14.953 -2.350 39.033 1.00 69.32 133 GLY D C 1
ATOM 6373 O O . GLY D 1 133 ? 13.822 -2.109 38.611 1.00 62.70 133 GLY D O 1
ATOM 6374 N N . ILE D 1 134 ? 15.477 -3.571 39.057 1.00 78.88 134 ILE D N 1
ATOM 6375 C CA . ILE D 1 134 ? 14.725 -4.749 38.648 1.00 72.69 134 ILE D CA 1
ATOM 6376 C C . ILE D 1 134 ? 13.413 -4.861 39.427 1.00 69.79 134 ILE D C 1
ATOM 6377 O O . ILE D 1 134 ? 12.366 -5.210 38.876 1.00 61.82 134 ILE D O 1
ATOM 6382 N N . GLY D 1 135 ? 13.475 -4.551 40.713 1.00 62.59 135 GLY D N 1
ATOM 6383 C CA . GLY D 1 135 ? 12.287 -4.527 41.546 1.00 63.83 135 GLY D CA 1
ATOM 6384 C C . GLY D 1 135 ? 11.227 -3.528 41.091 1.00 78.54 135 GLY D C 1
ATOM 6385 O O . GLY D 1 135 ? 10.018 -3.810 41.154 1.00 62.57 135 GLY D O 1
ATOM 6386 N N . HIS D 1 136 ? 11.659 -2.352 40.630 1.00 60.01 136 HIS D N 1
ATOM 6387 C CA . HIS D 1 136 ? 10.705 -1.400 40.067 1.00 58.19 136 HIS D CA 1
ATOM 6388 C C . HIS D 1 136 ? 10.174 -1.934 38.741 1.00 56.80 136 HIS D C 1
ATOM 6389 O O . HIS D 1 136 ? 8.975 -1.878 38.483 1.00 66.63 136 HIS D O 1
ATOM 6396 N N . TYR D 1 137 ? 11.062 -2.468 37.910 1.00 56.15 137 TYR D N 1
ATOM 6397 C CA . TYR D 1 137 ? 10.630 -3.034 36.636 1.00 55.04 137 TYR D CA 1
ATOM 6398 C C . TYR D 1 137 ? 9.591 -4.129 36.872 1.00 56.66 137 TYR D C 1
ATOM 6399 O O . TYR D 1 137 ? 8.591 -4.219 36.158 1.00 75.40 137 TYR D O 1
ATOM 6408 N N . VAL D 1 138 ? 9.839 -4.956 37.886 1.00 63.36 138 VAL D N 1
ATOM 6409 C CA . VAL D 1 138 ? 8.933 -6.052 38.209 1.00 62.71 138 VAL D CA 1
ATOM 6410 C C . VAL D 1 138 ? 7.588 -5.480 38.637 1.00 69.90 138 VAL D C 1
ATOM 6411 O O . VAL D 1 138 ? 6.538 -5.903 38.156 1.00 71.58 138 VAL D O 1
ATOM 6415 N N . ARG D 1 139 ? 7.628 -4.507 39.538 1.00 61.28 139 ARG D N 1
ATOM 6416 C CA . ARG D 1 139 ? 6.404 -3.889 40.030 1.00 77.51 139 ARG D CA 1
ATOM 6417 C C . ARG D 1 139 ? 5.643 -3.154 38.910 1.00 69.29 139 ARG D C 1
ATOM 6418 O O . ARG D 1 139 ? 4.414 -3.180 38.848 1.00 65.55 139 ARG D O 1
ATOM 6426 N N . SER D 1 140 ? 6.385 -2.516 38.015 1.00 58.91 140 SER D N 1
ATOM 6427 C CA . SER D 1 140 ? 5.782 -1.897 36.850 1.00 54.80 140 SER D CA 1
ATOM 6428 C C . SER D 1 140 ? 5.112 -2.934 35.953 1.00 71.68 140 SER D C 1
ATOM 6429 O O . SER D 1 140 ? 3.944 -2.770 35.571 1.00 60.05 140 SER D O 1
ATOM 6432 N N . PHE D 1 141 ? 5.848 -3.990 35.615 1.00 55.47 141 PHE D N 1
ATOM 6433 C CA . PHE D 1 141 ? 5.350 -4.968 34.654 1.00 55.53 141 PHE D CA 1
ATOM 6434 C C . PHE D 1 141 ? 4.095 -5.648 35.200 1.00 65.80 141 PHE D C 1
ATOM 6435 O O . PHE D 1 141 ? 3.222 -6.067 34.440 1.00 62.81 141 PHE D O 1
ATOM 6443 N N . GLY D 1 142 ? 4.011 -5.739 36.523 1.00 65.11 142 GLY D N 1
ATOM 6444 C CA . GLY D 1 142 ? 2.846 -6.292 37.184 1.00 72.77 142 GLY D CA 1
ATOM 6445 C C . GLY D 1 142 ? 1.563 -5.545 36.873 1.00 75.03 142 GLY D C 1
ATOM 6446 O O . GLY D 1 142 ? 0.477 -6.119 36.926 1.00 77.83 142 GLY D O 1
ATOM 6447 N N . LYS D 1 143 ? 1.673 -4.259 36.552 1.00 79.58 143 LYS D N 1
ATOM 6448 C CA . LYS D 1 143 ? 0.482 -3.489 36.229 1.00 74.88 143 LYS D CA 1
ATOM 6449 C C . LYS D 1 143 ? 0.201 -3.425 34.731 1.00 68.86 143 LYS D C 1
ATOM 6450 O O . LYS D 1 143 ? -0.953 -3.459 34.310 1.00 73.10 143 LYS D O 1
ATOM 6456 N N . SER D 1 144 ? 1.251 -3.358 33.923 1.00 60.60 144 SER D N 1
ATOM 6457 C CA . SER D 1 144 ? 1.064 -3.041 32.520 1.00 60.69 144 SER D CA 1
ATOM 6458 C C . SER D 1 144 ? 2.349 -3.204 31.720 1.00 69.58 144 SER D C 1
ATOM 6459 O O . SER D 1 144 ? 3.454 -2.970 32.240 1.00 71.88 144 SER D O 1
ATOM 6462 N N . PHE D 1 145 ? 2.197 -3.591 30.452 1.00 58.38 145 PHE D N 1
ATOM 6463 C CA . PHE D 1 145 ? 3.329 -3.683 29.541 1.00 56.23 145 PHE D CA 1
ATOM 6464 C C . PHE D 1 145 ? 3.905 -2.299 29.273 1.00 52.58 145 PHE D C 1
ATOM 6465 O O . PHE D 1 145 ? 3.194 -1.411 28.821 1.00 68.29 145 PHE D O 1
ATOM 6473 N N . LEU D 1 146 ? 5.191 -2.133 29.569 1.00 59.33 146 LEU D N 1
ATOM 6474 C CA . LEU D 1 146 ? 5.976 -1.003 29.096 1.00 54.89 146 LEU D CA 1
ATOM 6475 C C . LEU D 1 146 ? 7.306 -1.553 28.579 1.00 58.20 146 LEU D C 1
ATOM 6476 O O . LEU D 1 146 ? 7.772 -2.607 29.027 1.00 61.51 146 LEU D O 1
ATOM 6481 N N . PHE D 1 147 ? 7.913 -0.820 27.649 1.00 54.94 147 PHE D N 1
ATOM 6482 C CA . PHE D 1 147 ? 9.092 -1.286 26.940 1.00 51.20 147 PHE D CA 1
ATOM 6483 C C . PHE D 1 147 ? 10.315 -1.504 27.828 1.00 59.47 147 PHE D C 1
ATOM 6484 O O . PHE D 1 147 ? 11.005 -2.524 27.715 1.00 51.76 147 PHE D O 1
ATOM 6492 N N . SER D 1 148 ? 10.594 -0.555 28.710 1.00 43.70 148 SER D N 1
ATOM 6493 C CA . SER D 1 148 ? 11.825 -0.638 29.486 1.00 58.54 148 SER D CA 1
ATOM 6494 C C . SER D 1 148 ? 11.831 -1.753 30.545 1.00 52.56 148 SER D C 1
ATOM 6495 O O . SER D 1 148 ? 12.830 -2.443 30.712 1.00 52.38 148 SER D O 1
ATOM 6498 N N . PRO D 1 149 ? 10.721 -1.924 31.272 1.00 55.55 149 PRO D N 1
ATOM 6499 C CA . PRO D 1 149 ? 10.654 -3.045 32.219 1.00 49.78 149 PRO D CA 1
ATOM 6500 C C . PRO D 1 149 ? 10.736 -4.411 31.510 1.00 65.64 149 PRO D C 1
ATOM 6501 O O . PRO D 1 149 ? 11.512 -5.313 31.905 1.00 52.17 149 PRO D O 1
ATOM 6505 N N . VAL D 1 150 ? 9.941 -4.551 30.454 1.00 49.71 150 VAL D N 1
ATOM 6506 C CA . VAL D 1 150 ? 9.949 -5.764 29.652 1.00 50.45 150 VAL D CA 1
ATOM 6507 C C . VAL D 1 150 ? 11.337 -6.100 29.092 1.00 50.48 150 VAL D C 1
ATOM 6508 O O . VAL D 1 150 ? 11.836 -7.212 29.292 1.00 55.50 150 VAL D O 1
ATOM 6512 N N . GLU D 1 151 ? 11.971 -5.159 28.400 1.00 49.54 151 GLU D N 1
ATOM 6513 C CA . GLU D 1 151 ? 13.276 -5.451 27.799 1.00 53.20 151 GLU D CA 1
ATOM 6514 C C . GLU D 1 151 ? 14.386 -5.734 28.826 1.00 50.41 151 GLU D C 1
ATOM 6515 O O . GLU D 1 151 ? 15.281 -6.527 28.562 1.00 64.91 151 GLU D O 1
ATOM 6521 N N . ASN D 1 152 ? 14.297 -5.116 29.996 1.00 50.61 152 ASN D N 1
ATOM 6522 C CA . ASN D 1 152 ? 15.300 -5.277 31.026 1.00 52.00 152 ASN D CA 1
ATOM 6523 C C . ASN D 1 152 ? 15.061 -6.565 31.789 1.00 57.20 152 ASN D C 1
ATOM 6524 O O . ASN D 1 152 ? 15.997 -7.232 32.208 1.00 60.52 152 ASN D O 1
ATOM 6529 N N . LEU D 1 153 ? 13.793 -6.914 31.957 1.00 59.87 153 LEU D N 1
ATOM 6530 C CA . LEU D 1 153 ? 13.451 -8.128 32.659 1.00 59.99 153 LEU D CA 1
ATOM 6531 C C . LEU D 1 153 ? 13.769 -9.341 31.793 1.00 65.24 153 LEU D C 1
ATOM 6532 O O . LEU D 1 153 ? 14.260 -10.351 32.300 1.00 59.54 153 LEU D O 1
ATOM 6537 N N . LEU D 1 154 ? 13.507 -9.238 30.491 1.00 56.15 154 LEU D N 1
ATOM 6538 C CA . LEU D 1 154 ? 13.879 -10.325 29.584 1.00 56.96 154 LEU D CA 1
ATOM 6539 C C . LEU D 1 154 ? 15.398 -10.444 29.576 1.00 65.53 154 LEU D C 1
ATOM 6540 O O . LEU D 1 154 ? 15.939 -11.532 29.747 1.00 73.24 154 LEU D O 1
ATOM 6545 N N . LEU D 1 155 ? 16.084 -9.314 29.420 1.00 61.39 155 LEU D N 1
ATOM 6546 C CA . LEU D 1 155 ? 17.546 -9.297 29.437 1.00 62.73 155 LEU D CA 1
ATOM 6547 C C . LEU D 1 155 ? 18.137 -10.016 30.655 1.00 66.50 155 LEU D C 1
ATOM 6548 O O . LEU D 1 155 ? 19.117 -10.751 30.534 1.00 70.72 155 LEU D O 1
ATOM 6553 N N . GLU D 1 156 ? 17.529 -9.796 31.819 1.00 65.08 156 GLU D N 1
ATOM 6554 C CA . GLU D 1 156 ? 17.974 -10.409 33.073 1.00 81.37 156 GLU D CA 1
ATOM 6555 C C . GLU D 1 156 ? 17.348 -11.783 33.336 1.00 82.48 156 GLU D C 1
ATOM 6556 O O . GLU D 1 156 ? 17.618 -12.391 34.369 1.00 92.92 156 GLU D O 1
ATOM 6562 N N . ASN D 1 157 ? 16.517 -12.257 32.407 1.00 62.92 157 ASN D N 1
ATOM 6563 C CA . ASN D 1 157 ? 15.750 -13.485 32.602 1.00 76.13 157 ASN D CA 1
ATOM 6564 C C . ASN D 1 157 ? 14.905 -13.417 33.876 1.00 86.41 157 ASN D C 1
ATOM 6565 O O . ASN D 1 157 ? 14.448 -14.444 34.388 1.00 89.59 157 ASN D O 1
ATOM 6570 N N . LYS D 1 158 ? 14.721 -12.207 34.401 1.00 73.67 158 LYS D N 1
ATOM 6571 C CA . LYS D 1 158 ? 13.968 -12.037 35.642 1.00 72.76 158 LYS D CA 1
ATOM 6572 C C . LYS D 1 158 ? 12.519 -11.597 35.434 1.00 66.33 158 LYS D C 1
ATOM 6573 O O . LYS D 1 158 ? 11.910 -10.990 36.315 1.00 65.28 158 LYS D O 1
ATOM 6579 N N . VAL D 1 159 ? 11.962 -11.932 34.278 1.00 67.02 159 VAL D N 1
ATOM 6580 C CA . VAL D 1 159 ? 10.549 -11.688 34.030 1.00 63.05 159 VAL D CA 1
ATOM 6581 C C . VAL D 1 159 ? 9.701 -12.675 34.843 1.00 79.37 159 VAL D C 1
ATOM 6582 O O . VAL D 1 159 ? 9.994 -13.874 34.881 1.00 82.83 159 VAL D O 1
ATOM 6586 N N . PRO D 1 160 ? 8.667 -12.165 35.529 1.00 84.78 160 PRO D N 1
ATOM 6587 C CA . PRO D 1 160 ? 7.772 -12.957 36.382 1.00 90.34 160 PRO D CA 1
ATOM 6588 C C . PRO D 1 160 ? 6.776 -13.780 35.566 1.00 88.61 160 PRO D C 1
ATOM 6589 O O . PRO D 1 160 ? 6.025 -13.224 34.757 1.00 82.14 160 PRO D O 1
ATOM 6593 N N . GLN D 1 161 ? 6.769 -15.087 35.790 1.00 75.07 161 GLN D N 1
ATOM 6594 C CA . GLN D 1 161 ? 5.893 -16.004 35.062 1.00 99.11 161 GLN D CA 1
ATOM 6595 C C . GLN D 1 161 ? 4.897 -16.716 35.980 1.00 106.80 161 GLN D C 1
ATOM 6596 O O . GLN D 1 161 ? 5.152 -16.905 37.175 1.00 86.43 161 GLN D O 1
ATOM 6602 N N . LYS D 1 162 ? 3.770 -17.127 35.403 1.00 106.75 162 LYS D N 1
ATOM 6603 C CA . LYS D 1 162 ? 2.745 -17.859 36.135 1.00 99.88 162 LYS D CA 1
ATOM 6604 C C . LYS D 1 162 ? 3.186 -19.305 36.363 1.00 106.27 162 LYS D C 1
ATOM 6605 O O . LYS D 1 162 ? 4.354 -19.564 36.659 1.00 104.77 162 LYS D O 1
ATOM 6607 N N . ARG D 1 163 ? 2.261 -20.250 36.192 1.00 120.68 163 ARG D N 1
ATOM 6608 C CA . ARG D 1 163 ? 2.555 -21.667 36.411 1.00 112.07 163 ARG D CA 1
ATOM 6609 C C . ARG D 1 163 ? 1.582 -22.593 35.683 1.00 103.36 163 ARG D C 1
ATOM 6610 O O . ARG D 1 163 ? 1.621 -22.718 34.458 1.00 95.28 163 ARG D O 1
ATOM 6618 N N . GLY D 1 175 ? -2.722 -9.804 24.691 1.00 99.43 175 GLY D N 1
ATOM 6619 C CA . GLY D 1 175 ? -2.225 -8.809 23.756 1.00 99.91 175 GLY D CA 1
ATOM 6620 C C . GLY D 1 175 ? -1.141 -9.364 22.850 1.00 96.32 175 GLY D C 1
ATOM 6621 O O . GLY D 1 175 ? -0.520 -10.398 23.150 1.00 79.93 175 GLY D O 1
ATOM 6622 N N . ILE D 1 176 ? -0.918 -8.682 21.729 1.00 84.55 176 ILE D N 1
ATOM 6623 C CA . ILE D 1 176 ? 0.152 -9.071 20.824 1.00 67.97 176 ILE D CA 1
ATOM 6624 C C . ILE D 1 176 ? 1.483 -8.846 21.520 1.00 75.39 176 ILE D C 1
ATOM 6625 O O . ILE D 1 176 ? 2.437 -9.593 21.302 1.00 75.16 176 ILE D O 1
ATOM 6630 N N . GLU D 1 177 ? 1.546 -7.820 22.367 1.00 76.90 177 GLU D N 1
ATOM 6631 C CA . GLU D 1 177 ? 2.776 -7.563 23.100 1.00 79.55 177 GLU D CA 1
ATOM 6632 C C . GLU D 1 177 ? 3.002 -8.644 24.167 1.00 78.84 177 GLU D C 1
ATOM 6633 O O . GLU D 1 177 ? 4.129 -9.079 24.401 1.00 73.44 177 GLU D O 1
ATOM 6639 N N . GLU D 1 178 ? 1.924 -9.110 24.783 1.00 89.77 178 GLU D N 1
ATOM 6640 C CA . GLU D 1 178 ? 2.042 -10.109 25.842 1.00 97.01 178 GLU D CA 1
ATOM 6641 C C . GLU D 1 178 ? 2.427 -11.474 25.254 1.00 87.63 178 GLU D C 1
ATOM 6642 O O . GLU D 1 178 ? 3.094 -12.291 25.893 1.00 68.66 178 GLU D O 1
ATOM 6648 N N . GLU D 1 179 ? 2.009 -11.707 24.019 1.00 70.47 179 GLU D N 1
ATOM 6649 C CA . GLU D 1 179 ? 2.495 -12.841 23.259 1.00 62.83 179 GLU D CA 1
ATOM 6650 C C . GLU D 1 179 ? 3.984 -12.717 22.900 1.00 71.09 179 GLU D C 1
ATOM 6651 O O . GLU D 1 179 ? 4.709 -13.724 22.877 1.00 62.30 179 GLU D O 1
ATOM 6657 N N . TYR D 1 180 ? 4.428 -11.489 22.604 1.00 71.94 180 TYR D N 1
ATOM 6658 C CA . TYR D 1 180 ? 5.832 -11.213 22.299 1.00 52.89 180 TYR D CA 1
ATOM 6659 C C . TYR D 1 180 ? 6.703 -11.543 23.507 1.00 60.23 180 TYR D C 1
ATOM 6660 O O . TYR D 1 180 ? 7.818 -12.044 23.370 1.00 55.62 180 TYR D O 1
ATOM 6669 N N . VAL D 1 181 ? 6.195 -11.228 24.693 1.00 61.25 181 VAL D N 1
ATOM 6670 C CA . VAL D 1 181 ? 6.907 -11.528 25.921 1.00 63.11 181 VAL D CA 1
ATOM 6671 C C . VAL D 1 181 ? 6.926 -13.059 26.132 1.00 66.97 181 VAL D C 1
ATOM 6672 O O . VAL D 1 181 ? 7.952 -13.652 26.453 1.00 59.14 181 VAL D O 1
ATOM 6676 N N . SER D 1 182 ? 5.783 -13.699 25.942 1.00 63.33 182 SER D N 1
ATOM 6677 C CA . SER D 1 182 ? 5.712 -15.155 26.093 1.00 74.90 182 SER D CA 1
ATOM 6678 C C . SER D 1 182 ? 6.741 -15.837 25.200 1.00 78.54 182 SER D C 1
ATOM 6679 O O . SER D 1 182 ? 7.504 -16.683 25.656 1.00 63.69 182 SER D O 1
ATOM 6682 N N . ASP D 1 183 ? 6.772 -15.443 23.928 1.00 70.91 183 ASP D N 1
ATOM 6683 C CA . ASP D 1 183 ? 7.693 -16.044 22.962 1.00 64.51 183 ASP D CA 1
ATOM 6684 C C . ASP D 1 183 ? 9.133 -15.822 23.376 1.00 68.82 183 ASP D C 1
ATOM 6685 O O . ASP D 1 183 ? 9.961 -16.730 23.245 1.00 67.10 183 ASP D O 1
ATOM 6690 N N . SER D 1 184 ? 9.419 -14.612 23.881 1.00 65.85 184 SER D N 1
ATOM 6691 C CA . SER D 1 184 ? 10.759 -14.230 24.334 1.00 58.74 184 SER D CA 1
ATOM 6692 C C . SER D 1 184 ? 11.195 -15.048 25.541 1.00 60.83 184 SER D C 1
ATOM 6693 O O . SER D 1 184 ? 12.340 -15.436 25.632 1.00 61.67 184 SER D O 1
ATOM 6696 N N . ILE D 1 185 ? 10.303 -15.237 26.502 1.00 61.71 185 ILE D N 1
ATOM 6697 C CA . ILE D 1 185 ? 10.619 -16.097 27.624 1.00 66.00 185 ILE D CA 1
ATOM 6698 C C . ILE D 1 185 ? 10.942 -17.501 27.092 1.00 76.14 185 ILE D C 1
ATOM 6699 O O . ILE D 1 185 ? 11.971 -18.064 27.432 1.00 70.26 185 ILE D O 1
ATOM 6704 N N . GLU D 1 186 ? 10.086 -18.012 26.211 1.00 66.27 186 GLU D N 1
ATOM 6705 C CA . GLU D 1 186 ? 10.239 -19.373 25.709 1.00 69.01 186 GLU D CA 1
ATOM 6706 C C . GLU D 1 186 ? 11.532 -19.519 24.927 1.00 68.27 186 GLU D C 1
ATOM 6707 O O . GLU D 1 186 ? 12.281 -20.460 25.141 1.00 75.82 186 GLU D O 1
ATOM 6713 N N . PHE D 1 187 ? 11.810 -18.567 24.044 1.00 71.32 187 PHE D N 1
ATOM 6714 C CA . PHE D 1 187 ? 12.974 -18.701 23.177 1.00 66.13 187 PHE D CA 1
ATOM 6715 C C . PHE D 1 187 ? 14.249 -18.641 23.991 1.00 66.69 187 PHE D C 1
ATOM 6716 O O . PHE D 1 187 ? 15.245 -19.248 23.624 1.00 70.14 187 PHE D O 1
ATOM 6724 N N . HIS D 1 188 ? 14.233 -17.874 25.077 1.00 65.88 188 HIS D N 1
ATOM 6725 C CA . HIS D 1 188 ? 15.413 -17.756 25.921 1.00 67.76 188 HIS D CA 1
ATOM 6726 C C . HIS D 1 188 ? 15.851 -19.125 26.423 1.00 78.53 188 HIS D C 1
ATOM 6727 O O . HIS D 1 188 ? 17.036 -19.434 26.385 1.00 72.97 188 HIS D O 1
ATOM 6734 N N . GLU D 1 189 ? 14.895 -19.942 26.871 1.00 99.04 189 GLU D N 1
ATOM 6735 C CA . GLU D 1 189 ? 15.204 -21.263 27.427 1.00 91.03 189 GLU D CA 1
ATOM 6736 C C . GLU D 1 189 ? 15.124 -22.399 26.417 1.00 90.11 189 GLU D C 1
ATOM 6737 O O . GLU D 1 189 ? 15.483 -23.521 26.737 1.00 81.97 189 GLU D O 1
ATOM 6739 N N . SER D 1 190 ? 14.650 -22.129 25.204 1.00 90.31 190 SER D N 1
ATOM 6740 C CA . SER D 1 190 ? 14.486 -23.208 24.228 1.00 76.33 190 SER D CA 1
ATOM 6741 C C . SER D 1 190 ? 15.248 -22.959 22.927 1.00 78.23 190 SER D C 1
ATOM 6742 O O . SER D 1 190 ? 15.509 -23.887 22.167 1.00 76.23 190 SER D O 1
ATOM 6745 N N . LEU D 1 191 ? 15.581 -21.701 22.659 1.00 82.47 191 LEU D N 1
ATOM 6746 C CA . LEU D 1 191 ? 16.231 -21.317 21.401 1.00 71.27 191 LEU D CA 1
ATOM 6747 C C . LEU D 1 191 ? 15.437 -21.776 20.187 1.00 78.38 191 LEU D C 1
ATOM 6748 O O . LEU D 1 191 ? 16.013 -22.063 19.136 1.00 74.12 191 LEU D O 1
ATOM 6753 N N . SER D 1 192 ? 14.118 -21.834 20.350 1.00 86.02 192 SER D N 1
ATOM 6754 C CA . SER D 1 192 ? 13.191 -22.374 19.349 1.00 89.19 192 SER D CA 1
ATOM 6755 C C . SER D 1 192 ? 13.320 -21.722 17.956 1.00 92.58 192 SER D C 1
ATOM 6756 O O . SER D 1 192 ? 13.001 -20.533 17.783 1.00 80.38 192 SER D O 1
ATOM 6759 N N . PRO D 1 193 ? 13.774 -22.508 16.953 1.00 96.64 193 PRO D N 1
ATOM 6760 C CA . PRO D 1 193 ? 13.959 -22.056 15.566 1.00 80.71 193 PRO D CA 1
ATOM 6761 C C . PRO D 1 193 ? 12.639 -21.736 14.877 1.00 81.36 193 PRO D C 1
ATOM 6762 O O . PRO D 1 193 ? 12.628 -20.966 13.914 1.00 68.70 193 PRO D O 1
ATOM 6766 N N . SER D 1 194 ? 11.552 -22.343 15.347 1.00 78.22 194 SER D N 1
ATOM 6767 C CA . SER D 1 194 ? 10.223 -22.010 14.850 1.00 86.36 194 SER D CA 1
ATOM 6768 C C . SER D 1 194 ? 9.821 -20.595 15.284 1.00 79.08 194 SER D C 1
ATOM 6769 O O . SER D 1 194 ? 9.102 -19.905 14.576 1.00 81.20 194 SER D O 1
ATOM 6772 N N . LEU D 1 195 ? 10.286 -20.188 16.459 1.00 66.63 195 LEU D N 1
ATOM 6773 C CA . LEU D 1 195 ? 10.021 -18.855 16.987 1.00 71.48 195 LEU D CA 1
ATOM 6774 C C . LEU D 1 195 ? 10.772 -17.798 16.175 1.00 74.93 195 LEU D C 1
ATOM 6775 O O . LEU D 1 195 ? 10.199 -16.777 15.774 1.00 62.86 195 LEU D O 1
ATOM 6780 N N . VAL D 1 196 ? 12.052 -18.070 15.926 1.00 69.19 196 VAL D N 1
ATOM 6781 C CA . VAL D 1 196 ? 12.904 -17.216 15.107 1.00 70.40 196 VAL D CA 1
ATOM 6782 C C . VAL D 1 196 ? 12.335 -16.981 13.709 1.00 77.60 196 VAL D C 1
ATOM 6783 O O . VAL D 1 196 ? 12.317 -15.845 13.213 1.00 65.51 196 VAL D O 1
ATOM 6787 N N . LYS D 1 197 ? 11.887 -18.067 13.085 1.00 74.89 197 LYS D N 1
ATOM 6788 C CA . LYS D 1 197 ? 11.315 -18.024 11.754 1.00 72.17 197 LYS D CA 1
ATOM 6789 C C . LYS D 1 197 ? 9.995 -17.268 11.759 1.00 81.61 197 LYS D C 1
ATOM 6790 O O . LYS D 1 197 ? 9.689 -16.540 10.815 1.00 75.63 197 LYS D O 1
ATOM 6792 N N . LYS D 1 198 ? 9.212 -17.456 12.817 1.00 61.43 198 LYS D N 1
ATOM 6793 C CA . LYS D 1 198 ? 7.951 -16.738 12.979 1.00 72.34 198 LYS D CA 1
ATOM 6794 C C . LYS D 1 198 ? 8.134 -15.203 12.981 1.00 82.71 198 LYS D C 1
ATOM 6795 O O . LYS D 1 198 ? 7.387 -14.480 12.319 1.00 87.37 198 LYS D O 1
ATOM 6801 N N . TYR D 1 199 ? 9.133 -14.720 13.715 1.00 82.08 199 TYR D N 1
ATOM 6802 C CA . TYR D 1 199 ? 9.371 -13.278 13.852 1.00 72.31 199 TYR D CA 1
ATOM 6803 C C . TYR D 1 199 ? 10.255 -12.711 12.745 1.00 72.98 199 TYR D C 1
ATOM 6804 O O . TYR D 1 199 ? 10.400 -11.487 12.613 1.00 72.36 199 TYR D O 1
ATOM 6813 N N . MET D 1 200 ? 10.820 -13.610 11.944 1.00 71.39 200 MET D N 1
ATOM 6814 C CA . MET D 1 200 ? 11.690 -13.248 10.827 1.00 68.77 200 MET D CA 1
ATOM 6815 C C . MET D 1 200 ? 10.890 -12.528 9.746 1.00 72.18 200 MET D C 1
ATOM 6816 O O . MET D 1 200 ? 11.415 -11.661 9.032 1.00 68.33 200 MET D O 1
ATOM 6821 N N . GLU D 1 201 ? 9.608 -12.872 9.646 1.00 79.49 201 GLU D N 1
ATOM 6822 C CA . GLU D 1 201 ? 8.713 -12.242 8.674 1.00 87.07 201 GLU D CA 1
ATOM 6823 C C . GLU D 1 201 ? 8.295 -10.796 9.015 1.00 81.68 201 GLU D C 1
ATOM 6824 O O . GLU D 1 201 ? 7.788 -10.077 8.150 1.00 90.62 201 GLU D O 1
ATOM 6826 N N . HIS D 1 202 ? 8.496 -10.375 10.264 1.00 72.18 202 HIS D N 1
ATOM 6827 C CA . HIS D 1 202 ? 8.085 -9.022 10.689 1.00 71.20 202 HIS D CA 1
ATOM 6828 C C . HIS D 1 202 ? 9.274 -8.125 10.997 1.00 54.43 202 HIS D C 1
ATOM 6829 O O . HIS D 1 202 ? 9.390 -7.578 12.091 1.00 51.28 202 HIS D O 1
ATOM 6836 N N . VAL D 1 203 ? 10.171 -8.017 10.022 1.00 69.94 203 VAL D N 1
ATOM 6837 C CA . VAL D 1 203 ? 11.340 -7.145 10.082 1.00 62.19 203 VAL D CA 1
ATOM 6838 C C . VAL D 1 203 ? 11.363 -6.335 8.788 1.00 75.76 203 VAL D C 1
ATOM 6839 O O . VAL D 1 203 ? 11.555 -6.895 7.708 1.00 90.89 203 VAL D O 1
ATOM 6843 N N . PRO D 1 204 ? 11.180 -5.010 8.886 1.00 83.29 204 PRO D N 1
ATOM 6844 C CA . PRO D 1 204 ? 11.041 -4.243 10.127 1.00 67.89 204 PRO D CA 1
ATOM 6845 C C . PRO D 1 204 ? 9.718 -4.483 10.843 1.00 59.19 204 PRO D C 1
ATOM 6846 O O . PRO D 1 204 ? 8.709 -4.814 10.217 1.00 62.75 204 PRO D O 1
ATOM 6850 N N . GLY D 1 205 ? 9.731 -4.318 12.160 1.00 58.04 205 GLY D N 1
ATOM 6851 C CA . GLY D 1 205 ? 8.529 -4.474 12.959 1.00 51.68 205 GLY D CA 1
ATOM 6852 C C . GLY D 1 205 ? 8.852 -5.131 14.282 1.00 55.78 205 GLY D C 1
ATOM 6853 O O . GLY D 1 205 ? 9.988 -5.031 14.761 1.00 50.24 205 GLY D O 1
ATOM 6854 N N . ILE D 1 206 ? 7.865 -5.813 14.862 1.00 52.44 206 ILE D N 1
ATOM 6855 C CA . ILE D 1 206 ? 8.070 -6.537 16.112 1.00 60.04 206 ILE D CA 1
ATOM 6856 C C . ILE D 1 206 ? 9.217 -7.555 16.002 1.00 62.58 206 ILE D C 1
ATOM 6857 O O . ILE D 1 206 ? 9.910 -7.852 16.975 1.00 61.37 206 ILE D O 1
ATOM 6862 N N . GLY D 1 207 ? 9.427 -8.073 14.803 1.00 55.61 207 GLY D N 1
ATOM 6863 C CA . GLY D 1 207 ? 10.477 -9.052 14.596 1.00 63.79 207 GLY D CA 1
ATOM 6864 C C . GLY D 1 207 ? 11.845 -8.462 14.841 1.00 65.02 207 GLY D C 1
ATOM 6865 O O . GLY D 1 207 ? 12.765 -9.160 15.258 1.00 58.75 207 GLY D O 1
ATOM 6866 N N . SER D 1 208 ? 11.975 -7.164 14.588 1.00 48.51 208 SER D N 1
ATOM 6867 C CA . SER D 1 208 ? 13.259 -6.484 14.753 1.00 66.70 208 SER D CA 1
ATOM 6868 C C . SER D 1 208 ? 13.736 -6.588 16.193 1.00 57.75 208 SER D C 1
ATOM 6869 O O . SER D 1 208 ? 14.917 -6.856 16.458 1.00 52.49 208 SER D O 1
ATOM 6872 N N . TYR D 1 209 ? 12.802 -6.397 17.118 1.00 50.65 209 TYR D N 1
ATOM 6873 C CA . TYR D 1 209 ? 13.088 -6.595 18.539 1.00 59.46 209 TYR D CA 1
ATOM 6874 C C . TYR D 1 209 ? 13.391 -8.067 18.855 1.00 48.06 209 TYR D C 1
ATOM 6875 O O . TYR D 1 209 ? 14.453 -8.397 19.379 1.00 54.44 209 TYR D O 1
ATOM 6884 N N . PHE D 1 210 ? 12.455 -8.939 18.524 1.00 52.28 210 PHE D N 1
ATOM 6885 C CA . PHE D 1 210 ? 12.639 -10.378 18.802 1.00 60.60 210 PHE D CA 1
ATOM 6886 C C . PHE D 1 210 ? 13.965 -10.930 18.288 1.00 52.24 210 PHE D C 1
ATOM 6887 O O . PHE D 1 210 ? 14.755 -11.472 19.050 1.00 53.50 210 PHE D O 1
ATOM 6895 N N . ILE D 1 211 ? 14.205 -10.769 16.994 1.00 57.82 211 ILE D N 1
ATOM 6896 C CA . ILE D 1 211 ? 15.438 -11.241 16.377 1.00 67.07 211 ILE D CA 1
ATOM 6897 C C . ILE D 1 211 ? 16.686 -10.598 16.988 1.00 69.47 211 ILE D C 1
ATOM 6898 O O . ILE D 1 211 ? 17.732 -11.250 17.129 1.00 77.51 211 ILE D O 1
ATOM 6903 N N . SER D 1 212 ? 16.567 -9.325 17.353 1.00 56.17 212 SER D N 1
ATOM 6904 C CA . SER D 1 212 ? 17.661 -8.605 17.981 1.00 64.63 212 SER D CA 1
ATOM 6905 C C . SER D 1 212 ? 17.953 -9.147 19.344 1.00 51.85 212 SER D C 1
ATOM 6906 O O . SER D 1 212 ? 19.107 -9.241 19.719 1.00 55.99 212 SER D O 1
ATOM 6909 N N . ASN D 1 213 ? 16.906 -9.447 20.109 1.00 51.83 213 ASN D N 1
ATOM 6910 C CA . ASN D 1 213 ? 17.104 -10.126 21.388 1.00 53.22 213 ASN D CA 1
ATOM 6911 C C . ASN D 1 213 ? 17.711 -11.520 21.173 1.00 55.48 213 ASN D C 1
ATOM 6912 O O . ASN D 1 213 ? 18.648 -11.896 21.878 1.00 59.04 213 ASN D O 1
ATOM 6917 N N . ALA D 1 214 ? 17.199 -12.231 20.166 1.00 68.67 214 ALA D N 1
ATOM 6918 C CA . ALA D 1 214 ? 17.679 -13.564 19.812 1.00 61.31 214 ALA D CA 1
ATOM 6919 C C . ALA D 1 214 ? 19.192 -13.533 19.649 1.00 68.17 214 ALA D C 1
ATOM 6920 O O . ALA D 1 214 ? 19.920 -14.291 20.293 1.00 66.46 214 ALA D O 1
ATOM 6922 N N . ALA D 1 215 ? 19.649 -12.604 18.812 1.00 72.89 215 ALA D N 1
ATOM 6923 C CA . ALA D 1 215 ? 21.064 -12.463 18.483 1.00 74.92 215 ALA D CA 1
ATOM 6924 C C . ALA D 1 215 ? 21.907 -12.303 19.738 1.00 72.29 215 ALA D C 1
ATOM 6925 O O . ALA D 1 215 ? 23.041 -12.779 19.814 1.00 70.43 215 ALA D O 1
ATOM 6927 N N . ARG D 1 216 ? 21.341 -11.603 20.713 1.00 72.78 216 ARG D N 1
ATOM 6928 C CA . ARG D 1 216 ? 22.012 -11.357 21.980 1.00 70.19 216 ARG D CA 1
ATOM 6929 C C . ARG D 1 216 ? 22.115 -12.612 22.833 1.00 69.83 216 ARG D C 1
ATOM 6930 O O . ARG D 1 216 ? 23.171 -12.894 23.401 1.00 78.90 216 ARG D O 1
ATOM 6938 N N . ARG D 1 217 ? 21.015 -13.362 22.912 1.00 76.92 217 ARG D N 1
ATOM 6939 C CA . ARG D 1 217 ? 20.994 -14.622 23.642 1.00 62.91 217 ARG D CA 1
ATOM 6940 C C . ARG D 1 217 ? 22.029 -15.554 23.054 1.00 70.28 217 ARG D C 1
ATOM 6941 O O . ARG D 1 217 ? 22.780 -16.195 23.787 1.00 85.27 217 ARG D O 1
ATOM 6949 N N . TYR D 1 218 ? 22.064 -15.625 21.726 1.00 73.73 218 TYR D N 1
ATOM 6950 C CA . TYR D 1 218 ? 22.987 -16.527 21.045 1.00 91.38 218 TYR D CA 1
ATOM 6951 C C . TYR D 1 218 ? 24.427 -16.212 21.428 1.00 90.46 218 TYR D C 1
ATOM 6952 O O . TYR D 1 218 ? 25.229 -17.107 21.686 1.00 84.97 218 TYR D O 1
ATOM 6961 N N . PHE D 1 219 ? 24.756 -14.929 21.467 1.00 87.56 219 PHE D N 1
ATOM 6962 C CA . PHE D 1 219 ? 26.115 -14.548 21.820 1.00 96.75 219 PHE D CA 1
ATOM 6963 C C . PHE D 1 219 ? 26.469 -15.012 23.232 1.00 108.71 219 PHE D C 1
ATOM 6964 O O . PHE D 1 219 ? 27.486 -15.677 23.435 1.00 109.85 219 PHE D O 1
ATOM 6966 N N . ASN D 1 220 ? 25.617 -14.669 24.195 1.00 102.40 220 ASN D N 1
ATOM 6967 C CA . ASN D 1 220 ? 25.782 -15.118 25.578 1.00 109.31 220 ASN D CA 1
ATOM 6968 C C . ASN D 1 220 ? 25.950 -16.640 25.731 1.00 114.99 220 ASN D C 1
ATOM 6969 O O . ASN D 1 220 ? 26.467 -17.120 26.743 1.00 119.07 220 ASN D O 1
ATOM 6974 N N . LEU D 1 221 ? 25.507 -17.401 24.737 1.00 106.47 221 LEU D N 1
ATOM 6975 C CA . LEU D 1 221 ? 25.645 -18.850 24.797 1.00 112.84 221 LEU D CA 1
ATOM 6976 C C . LEU D 1 221 ? 26.878 -19.348 24.037 1.00 116.62 221 LEU D C 1
ATOM 6977 O O . LEU D 1 221 ? 27.149 -20.569 23.987 1.00 103.22 221 LEU D O 1
ATOM 6982 N N . GLY D 1 222 ? 27.614 -18.402 23.449 1.00 105.84 222 GLY D N 1
ATOM 6983 C CA . GLY D 1 222 ? 28.812 -18.710 22.691 1.00 115.89 222 GLY D CA 1
ATOM 6984 C C . GLY D 1 222 ? 28.542 -19.114 21.254 1.00 123.65 222 GLY D C 1
ATOM 6985 O O . GLY D 1 222 ? 29.476 -19.299 20.469 1.00 126.48 222 GLY D O 1
ATOM 6986 N N . MET D 1 223 ? 27.263 -19.261 20.910 1.00 120.82 223 MET D N 1
ATOM 6987 C CA . MET D 1 223 ? 26.860 -19.618 19.552 1.00 110.00 223 MET D CA 1
ATOM 6988 C C . MET D 1 223 ? 26.975 -18.383 18.656 1.00 108.22 223 MET D C 1
ATOM 6989 O O . MET D 1 223 ? 25.975 -17.767 18.288 1.00 96.97 223 MET D O 1
ATOM 6994 N N . ASN D 1 224 ? 28.209 -18.024 18.318 1.00 119.23 224 ASN D N 1
ATOM 6995 C CA . ASN D 1 224 ? 28.485 -16.809 17.560 1.00 117.62 224 ASN D CA 1
ATOM 6996 C C . ASN D 1 224 ? 27.959 -16.865 16.135 1.00 115.28 224 ASN D C 1
ATOM 6997 O O . ASN D 1 224 ? 27.653 -15.833 15.540 1.00 125.76 224 ASN D O 1
ATOM 7002 N N . ASP D 1 225 ? 27.854 -18.072 15.590 1.00 114.97 225 ASP D N 1
ATOM 7003 C CA . ASP D 1 225 ? 27.386 -18.250 14.220 1.00 114.76 225 ASP D CA 1
ATOM 7004 C C . ASP D 1 225 ? 25.951 -17.738 14.061 1.00 106.41 225 ASP D C 1
ATOM 7005 O O . ASP D 1 225 ? 25.669 -16.883 13.218 1.00 105.46 225 ASP D O 1
ATOM 7010 N N . LYS D 1 226 ? 25.049 -18.263 14.882 1.00 98.70 226 LYS D N 1
ATOM 7011 C CA . LYS D 1 226 ? 23.652 -17.870 14.826 1.00 88.60 226 LYS D CA 1
ATOM 7012 C C . LYS D 1 226 ? 23.496 -16.401 15.258 1.00 86.42 226 LYS D C 1
ATOM 7013 O O . LYS D 1 226 ? 22.671 -15.635 14.727 1.00 66.16 226 LYS D O 1
ATOM 7015 N N . SER D 1 227 ? 24.312 -16.008 16.225 1.00 88.87 227 SER D N 1
ATOM 7016 C CA . SER D 1 227 ? 24.298 -14.646 16.734 1.00 83.86 227 SER D CA 1
ATOM 7017 C C . SER D 1 227 ? 24.474 -13.620 15.609 1.00 85.12 227 SER D C 1
ATOM 7018 O O . SER D 1 227 ? 23.720 -12.635 15.516 1.00 67.09 227 SER D O 1
ATOM 7021 N N . LYS D 1 228 ? 25.470 -13.854 14.754 1.00 85.17 228 LYS D N 1
ATOM 7022 C CA . LYS D 1 228 ? 25.749 -12.959 13.627 1.00 77.70 228 LYS D CA 1
ATOM 7023 C C . LYS D 1 228 ? 24.691 -13.063 12.540 1.00 89.62 228 LYS D C 1
ATOM 7024 O O . LYS D 1 228 ? 24.336 -12.061 11.920 1.00 95.96 228 LYS D O 1
ATOM 7026 N N . ALA D 1 229 ? 24.194 -14.276 12.302 1.00 93.41 229 ALA D N 1
ATOM 7027 C CA . ALA D 1 229 ? 23.105 -14.474 11.351 1.00 83.45 229 ALA D CA 1
ATOM 7028 C C . ALA D 1 229 ? 21.937 -13.549 11.713 1.00 88.61 229 ALA D C 1
ATOM 7029 O O . ALA D 1 229 ? 21.474 -12.756 10.893 1.00 83.24 229 ALA D O 1
ATOM 7031 N N . CYS D 1 230 ? 21.478 -13.654 12.955 1.00 76.99 230 CYS D N 1
ATOM 7032 C CA . CYS D 1 230 ? 20.380 -12.840 13.448 1.00 73.15 230 CYS D CA 1
ATOM 7033 C C . CYS D 1 230 ? 20.649 -11.326 13.340 1.00 75.22 230 CYS D C 1
ATOM 7034 O O . CYS D 1 230 ? 19.812 -10.570 12.860 1.00 60.72 230 CYS D O 1
ATOM 7037 N N . PHE D 1 231 ? 21.815 -10.890 13.805 1.00 86.33 231 PHE D N 1
ATOM 7038 C CA . PHE D 1 231 ? 22.188 -9.485 13.717 1.00 69.23 231 PHE D CA 1
ATOM 7039 C C . PHE D 1 231 ? 22.246 -9.042 12.261 1.00 76.89 231 PHE D C 1
ATOM 7040 O O . PHE D 1 231 ? 21.707 -7.995 11.903 1.00 69.82 231 PHE D O 1
ATOM 7042 N N . GLU D 1 232 ? 22.900 -9.843 11.423 1.00 89.18 232 GLU D N 1
ATOM 7043 C CA . GLU D 1 232 ? 23.017 -9.518 10.006 1.00 83.27 232 GLU D CA 1
ATOM 7044 C C . GLU D 1 232 ? 21.629 -9.313 9.384 1.00 77.87 232 GLU D C 1
ATOM 7045 O O . GLU D 1 232 ? 21.407 -8.362 8.637 1.00 74.70 232 GLU D O 1
ATOM 7047 N N . LEU D 1 233 ? 20.690 -10.198 9.707 1.00 82.03 233 LEU D N 1
ATOM 7048 C CA . LEU D 1 233 ? 19.343 -10.092 9.158 1.00 72.49 233 LEU D CA 1
ATOM 7049 C C . LEU D 1 233 ? 18.777 -8.704 9.397 1.00 78.95 233 LEU D C 1
ATOM 7050 O O . LEU D 1 233 ? 18.386 -8.012 8.455 1.00 99.87 233 LEU D O 1
ATOM 7055 N N . VAL D 1 234 ? 18.730 -8.304 10.665 1.00 70.71 234 VAL D N 1
ATOM 7056 C CA . VAL D 1 234 ? 18.186 -7.000 11.043 1.00 66.14 234 VAL D CA 1
ATOM 7057 C C . VAL D 1 234 ? 19.003 -5.836 10.452 1.00 70.08 234 VAL D C 1
ATOM 7058 O O . VAL D 1 234 ? 18.436 -4.827 10.030 1.00 59.19 234 VAL D O 1
ATOM 7062 N N . ARG D 1 235 ? 20.329 -5.976 10.429 1.00 80.94 235 ARG D N 1
ATOM 7063 C CA . ARG D 1 235 ? 21.202 -4.974 9.817 1.00 83.39 235 ARG D CA 1
ATOM 7064 C C . ARG D 1 235 ? 20.798 -4.682 8.369 1.00 94.06 235 ARG D C 1
ATOM 7065 O O . ARG D 1 235 ? 20.949 -3.557 7.897 1.00 92.45 235 ARG D O 1
ATOM 7067 N N . ARG D 1 236 ? 20.277 -5.689 7.672 1.00 92.98 236 ARG D N 1
ATOM 7068 C CA . ARG D 1 236 ? 19.898 -5.530 6.267 1.00 91.99 236 ARG D CA 1
ATOM 7069 C C . ARG D 1 236 ? 18.432 -5.126 6.059 1.00 91.02 236 ARG D C 1
ATOM 7070 O O . ARG D 1 236 ? 18.148 -4.212 5.291 1.00 86.86 236 ARG D O 1
ATOM 7072 N N . LYS D 1 237 ? 17.506 -5.809 6.731 1.00 95.50 237 LYS D N 1
ATOM 7073 C CA . LYS D 1 237 ? 16.075 -5.525 6.575 1.00 87.75 237 LYS D CA 1
ATOM 7074 C C . LYS D 1 237 ? 15.624 -4.324 7.405 1.00 83.07 237 LYS D C 1
ATOM 7075 O O . LYS D 1 237 ? 14.500 -3.846 7.258 1.00 83.05 237 LYS D O 1
ATOM 7081 N N . ASP D 1 238 ? 16.500 -3.842 8.283 1.00 74.31 238 ASP D N 1
ATOM 7082 C CA . ASP D 1 238 ? 16.169 -2.722 9.159 1.00 63.83 238 ASP D CA 1
ATOM 7083 C C . ASP D 1 238 ? 17.430 -2.100 9.749 1.00 78.91 238 ASP D C 1
ATOM 7084 O O . ASP D 1 238 ? 17.586 -2.043 10.973 1.00 63.73 238 ASP D O 1
ATOM 7089 N N . PRO D 1 239 ? 18.324 -1.602 8.877 1.00 102.16 239 PRO D N 1
ATOM 7090 C CA . PRO D 1 239 ? 19.675 -1.172 9.265 1.00 101.62 239 PRO D CA 1
ATOM 7091 C C . PRO D 1 239 ? 19.623 -0.080 10.315 1.00 92.16 239 PRO D C 1
ATOM 7092 O O . PRO D 1 239 ? 20.521 0.046 11.154 1.00 91.53 239 PRO D O 1
ATOM 7096 N N A MET D 1 240 ? 18.567 0.724 10.276 0.50 84.35 240 MET D N 1
ATOM 7097 N N B MET D 1 240 ? 18.538 0.682 10.248 0.50 84.18 240 MET D N 1
ATOM 7098 C CA A MET D 1 240 ? 18.492 1.883 11.156 0.50 82.42 240 MET D CA 1
ATOM 7099 C CA B MET D 1 240 ? 18.308 1.868 11.055 0.50 81.84 240 MET D CA 1
ATOM 7100 C C A MET D 1 240 ? 17.808 1.571 12.486 0.50 83.47 240 MET D C 1
ATOM 7101 C C B MET D 1 240 ? 17.887 1.540 12.483 0.50 83.52 240 MET D C 1
ATOM 7102 O O A MET D 1 240 ? 17.638 2.458 13.324 0.50 83.11 240 MET D O 1
ATOM 7103 O O B MET D 1 240 ? 17.979 2.383 13.378 0.50 84.55 240 MET D O 1
ATOM 7108 N N . PHE D 1 241 ? 17.436 0.308 12.685 1.00 75.36 241 PHE D N 1
ATOM 7109 C CA . PHE D 1 241 ? 16.798 -0.115 13.936 1.00 61.73 241 PHE D CA 1
ATOM 7110 C C . PHE D 1 241 ? 17.475 0.109 15.314 1.00 68.70 241 PHE D C 1
ATOM 7111 O O . PHE D 1 241 ? 18.630 0.274 15.503 1.00 65.81 241 PHE D O 1
ATOM 7119 N N . LEU D 1 242 ? 16.617 0.235 16.324 1.00 78.32 242 LEU D N 1
ATOM 7120 C CA . LEU D 1 242 ? 17.048 0.619 17.673 1.00 88.33 242 LEU D CA 1
ATOM 7121 C C . LEU D 1 242 ? 18.074 1.757 17.661 1.00 101.68 242 LEU D C 1
ATOM 7122 O O . LEU D 1 242 ? 17.778 2.888 18.063 1.00 89.91 242 LEU D O 1
#

B-factor: mean 70.24, std 20.33, range [25.34, 231.53]

Solvent-accessible surface area: 40561 Å² total; per-residue (Å²): 106,90,13,14,23,52,0,30,74,0,15,59,1,31,29,21,74,0,0,0,1,0,4,9,21,49,80,91,39,60,5,1,8,0,0,0,0,20,28,50,39,43,52,66,40,0,8,75,11,0,110,124,39,51,17,6,0,0,35,6,0,8,0,12,0,21,64,107,88,147,43,42,68,106,0,29,79,5,0,62,16,10,57,112,60,126,30,113,228,31,58,114,48,58,76,115,4,45,114,26,21,6,74,71,60,14,86,20,8,0,16,8,17,7,0,28,0,2,37,92,42,65,134,77,82,92,0,25,27,20,2,55,143,0,39,69,74,40,13,4,36,26,0,3,26,26,0,20,86,51,112,107,20,65,131,101,283,76,61,23,68,82,0,5,58,13,11,30,93,8,26,95,58,41,14,107,83,18,13,59,85,7,97,84,82,17,79,10,13,0,1,17,4,0,33,21,1,11,78,83,21,48,103,64,51,83,98,129,35,16,62,62,10,51,61,42,3,55,81,61,18,91,59,49,98,132,22,18,24,54,0,30,72,0,16,57,1,30,28,24,72,0,0,1,0,0,4,4,0,17,28,78,92,21,85,68,27,63,8,1,8,0,0,0,0,20,27,48,38,33,54,70,28,0,8,83,12,0,110,124,46,50,16,5,0,0,34,6,0,9,0,12,0,21,63,108,89,147,43,43,75,106,0,31,54,5,0,65,27,10,57,132,60,71,31,112,94,27,52,142,22,44,75,118,0,69,115,29,12,7,74,72,44,14,78,9,8,0,15,10,16,8,0,28,0,2,38,92,43,66,134,74,84,92,0,25,27,19,2,55,142,0,38,68,110,26,2,1,37,26,0,3,25,26,0,15,84,49,83,107,20,65,130,102,231,149,146,95,34,70,10,35,82,0,6,61,14,12,31,94,8,44,88,59,41,14,107,82,18,15,60,85,8,78,86,83,13,56,9,14,0,1,16,4,0,26,22,2,0,70,54,22,129,95,64,53,84,86,126,35,4,58,63,10,95,59,29,5,55,80,101,17,79,80,48,104,137,24,18,22,42,0,30,74,1,17,57,1,31,29,22,74,0,0,0,0,3,4,4,0,17,27,77,100,20,77,82,27,74,7,1,8,0,0,0,0,21,27,48,39,44,53,72,38,0,8,64,24,0,109,73,46,47,17,6,0,0,35,6,0,9,0,13,0,22,63,107,87,148,43,44,73,108,0,32,55,5,0,68,28,10,58,132,54,54,32,59,232,24,52,143,21,46,77,120,0,70,115,28,14,7,74,70,36,14,77,10,8,0,16,9,17,6,0,28,0,2,36,92,43,65,134,75,85,92,0,24,27,20,2,54,142,1,37,68,123,26,4,2,36,25,0,2,26,27,1,19,83,49,82,109,20,65,72,82,237,170,147,224,33,71,10,33,84,0,6,62,14,12,57,93,8,44,84,58,42,15,105,80,18,14,59,84,7,80,85,96,14,56,10,13,0,0,18,4,0,26,21,1,0,68,57,22,128,97,63,53,84,83,128,35,4,59,59,10,87,42,7,4,67,162,96,18,77,69,48,98,105,92,13,14,22,52,0,32,73,0,15,58,1,32,28,23,74,0,0,1,1,0,2,4,7,13,31,90,92,99,33,65,9,1,7,0,0,0,0,20,29,49,38,43,53,60,38,0,8,74,11,0,109,124,47,51,17,4,0,0,35,6,0,9,0,12,0,21,63,106,87,148,42,42,65,101,0,30,96,5,0,63,16,10,56,113,59,124,30,112,228,31,82,113,44,58,77,118,4,45,112,25,21,7,73,70,44,12,77,10,8,0,15,10,17,7,0,28,0,3,36,91,42,66,135,76,83,92,0,25,26,21,2,56,142,0,38,68,123,25,3,0,36,26,0,3,25,27,0,10,78,50,90,108,21,65,130,101,281,76,61,12,69,82,0,6,58,13,12,32,95,7,34,92,59,41,15,106,82,18,15,59,86,7,63,87,81,4,51,10,12,0,1,17,4,0,35,22,0,10,77,53,21,47,103,65,52,84,99,128,35,16,61,63,9,52,59,34,11,62,77,77,18,101,61,36,100